Protein 1Y56 (pdb70)

Sequence (858 aa):
MRPLDLTEKRGKKVTIYFEGKELEAYEGEKLPVALLANEIYWLTTSNEGRKRGAFTFGPVPMTVNGVKGLEARRIKVKDGMKIERQGYYDFHEEEIERVVVDVAIIGGGPAGIGAALELQQYLTVALIEERGWLGGDMWLKGIKQEGFNKDSRKVVEELVGKLNENTKIYLETSALGVFDKGEYFLVPVVRGDKLIEILAKRVVLATGAIDSTMLFENNDMPGVFRRDFALEVMNVWEVAPGRKVAVTGSKADEVIQELERWGIDYVHIPNVKRVEGNEKVERVIDMNNHEYKVDALIFADGRRPDINPITQAGGKLRFRRGYYSPVLDEYHRIKDGIYVAGSAVSIKPHYANYLEGKLVGAYILKEFGYDAQPCIYEEKLREYEPESLSIPRIPLDKFNLEDVQICGCDVSLKKVDEVIRKGITDLQIIKRLTHLAMGFCQGRYCLFNGAVVVSQRTGKKLSEIDLPVARSPIKNVKMGILARLPEKSEIVVIGGGIVGVTIAHELAKRGEEVTVIEKRFIGSGSTFRCGTGIRQQFNDEANVRVMKRSVELWKKYSEEYGFSFKQTGYLFLLYDDEEVKTFKRNIEIQNKFGVPTKLITPEEAKEIVPLLDISEVIAASWNPTDGKADPFEATTAFAVKAKEYGAKLLEYTEVKGFLIENNEIKGVKTNKGIIKTGIVVNATNAWANLINAMAGIKTKIPIEPYKHQAVITQPIKRGTINPMVISFKYGHAYLTQTFHGGIIGGIGYEIGPTYDLTPTYEFLREVSYYFTKIIPALKNLLILRTWAGYYAKTPDSNPAIGRIEELNDYYIAAGFSGHGFMMAPAVGEMVAELITKGKTKLPVEWYDPYRFERGELR

Foldseek 3Di:
DQPFFLDPDPADKAWEAEPRHIFIDHFPDFQLLSCVSNVHWFQEAFQVGATFGDFDAAFRWWCWAVATGDTRRLHTDDHHIYIYYDYPPDHGDDDEAEAEFAEEEEAQALLLLLLQLLQLVPTAYEREELAQDRHHLLLLAQDQFPQPRGGSNVVSCVSVVRGDPSYHYHYNKAWFAWADPPQWIWTWIAHPLAIYIYTHRFYEYLPAWAFAQDWAFQCRATQEHEQSSQSCSCRVPNGHSFQEEEEEADVRVSVVVSCVVSVRHYHYAHAWHDFDDDRFTQWTAGLVGDIDGGGHYYYGHDTAAQCANLVQNPADWFDDQAYIATDADPQQDRDPRYHYFACNHAAWGSSLSSLRSSLNSQVVCVVVVHDGDSVVSVVVNVVIDGHHGDQDDDPPVSHPFCRTAQHHHRHTSVQLLVVVVVPDLQVVVSCVSGVALVHQQNNSHHQVVSLSSSCNVPVDDSRPRDGDHHDGGNHDDDDVSPDD/DAAAAAEEEEAQALQSLLLLLLLLLVVGEYEYFHQAARHPAALVVADFDDDLQDQDQQSNLLRVVLLVLCVVLCVVLVFDKDQAKEKEFAQDPVVVVSSVNSCVSSVVNPQNKDWAALVVVCVQQVLWDSVRGGIMIIGRSITTGRSVSVSVSSNVSSVVSPYHYHHNKAFDAFDQDPLFTQWTQIPVGIHGYRAYEYDPAQCSVVHCVRSVPPADQQWFWKKWKKWKWDADPPSNFGHFYFYPPLQRWTWGADPRRIIMIFGPDIHPRDPDKDDDPVRVVSNQVSVCNGRVVCVVIGTDDMIIHIQGADPQQPAQFADDDSRRNYTYTYRNRRRCSNSNNSSSQQNSCCSPVVGHPRPNCLNHSNCVVVVHHD

CATH classification: 3.10.20.440 (+2 more: 3.50.50.60, 1.10.10.1100)

Radius of gyration: 29.18 Å; Cα contacts (8 Å, |Δi|>4): 2138; chains: 2; bounding box: 83×70×74 Å

Secondary structure (DSSP, 8-state):
--TTBSS---SPEEEEEETTEEEEEETT-BHHHHHHHTT----EE-TTS-EE-SSSSS--EEBSSS-TTEEGGGPBP-TT-EEB---TT-------EEEEES--EE--SHHHHHHHHHHTTT--EEEE-TTSSSS-SGGGT-SEETTTTEEHHHHHHHHHHT--TTEEEETTEEE---EE-SSSEEEEEEETTEEEEEEES-EEE---EEEPPP--TTTTSTTEEEHHHHHIIIIIS-B-S-SEEEEESTTHHHHHHHHHHHT-EEEE-SSEEEEE-SSS--EEEETT--EEE-SEEEE---EEE--HHHHHTT--EEEETTEEEE---TTSEEETTEEE-STTT----HHHHHHHHHHHHHHHHHHTT----HHHHHHHHTTSPPPP-PPP---TTTS-GGGSB-SSSS-BHHHHHHHHHTT---HHHHHHHS-TT-STTTTTTTHHHHHHHHHHHH---GGGS------S-SS-EEGGGG--/--SB-SEEEE--SHHHHHHHHHHHHTT--EEEE-SSSTT-SHHHH---------SSHHHHHHHHHHHHHHHHHHHHHT--EE---EEEEE-SHHHHHHHHHHHHHHHHTT---EEE-HHHHHHSSTT---TT--EEEEETT--EE-HHHHHHHHHHHHHHTT-EEE-S--EEEEEESSSBEEEEEEBTEEEE-SEEEE--GGGHHHHHHHHT--S----EEEEEEEEEE---STTSS-SEEEESTTTTEEEE--SSS--EEE-S--BSS-------HHHHHHHHHHHHHH-GGGGGSEEEEEEEEEEEE-TTS--EEEEESSSBTEEEEE--TT-HHHHHHHHHHHHHHHHHHSS-SS-GGGG-GGGTTTT---

Solvent-accessible surface area: 32951 Å² total; per-residue (Å²): 126,7,74,4,13,46,49,94,38,214,43,135,131,6,51,0,62,10,86,64,140,122,10,54,0,19,98,35,10,45,0,6,8,0,0,0,0,26,78,28,11,41,2,0,34,5,67,95,55,46,65,4,9,1,11,7,9,8,13,0,13,0,13,8,84,53,48,90,31,45,20,0,58,132,42,90,0,112,91,36,22,114,1,73,60,22,34,13,19,36,20,51,93,148,197,54,77,173,15,118,8,37,0,0,0,14,12,0,12,11,7,0,0,0,0,0,21,5,0,10,99,112,8,40,0,0,0,2,16,79,86,27,36,14,1,4,10,1,43,0,23,7,46,125,23,97,26,31,116,80,55,0,59,123,3,6,108,79,9,48,62,112,28,56,152,43,9,81,67,15,68,75,1,24,7,0,0,11,17,66,75,72,140,79,10,7,0,0,0,16,83,71,107,86,5,0,8,0,25,1,104,54,0,0,0,6,34,19,9,30,3,16,15,41,20,1,9,16,4,0,18,1,2,2,0,10,6,22,36,0,0,32,1,0,7,35,46,56,0,5,0,0,163,69,0,0,0,0,11,86,66,4,94,51,0,19,91,2,0,109,119,63,65,13,93,58,41,90,2,101,58,11,34,58,0,50,22,112,81,49,0,69,72,0,15,8,34,103,98,105,108,61,164,8,38,0,0,0,4,1,29,3,52,24,7,11,25,9,5,0,13,26,5,47,8,151,47,94,38,132,76,7,3,19,3,1,67,43,62,144,96,24,48,18,80,107,3,0,4,0,0,0,12,0,18,15,19,17,29,16,48,0,7,22,6,4,0,38,0,0,0,0,22,0,1,115,82,70,69,80,132,10,84,9,80,73,29,55,122,105,18,203,146,41,131,40,63,73,22,103,70,43,188,10,46,6,141,115,16,66,31,86,25,0,4,0,3,14,10,49,5,13,0,73,103,0,4,59,25,11,151,174,57,45,61,43,4,58,19,0,17,61,83,11,41,0,4,51,7,37,40,19,4,33,32,7,14,26,12,0,0,2,0,1,18,66,104,62,66,101,140,13,72,104,12,122,27,16,54,9,43,0,2,12,59,39,4,50,0,19,33,0,32,162,110,22,117,134,2,86,1,0,0,6,8,0,16,7,16,1,0,1,0,0,1,6,0,4,67,83,67,65,87,2,2,0,2,19,79,99,4,19,0,10,19,30,12,20,81,35,21,13,10,0,45,7,7,14,96,34,73,6,8,0,74,0,1,74,72,0,7,71,4,0,105,90,7,10,141,94,34,62,3,45,18,112,69,29,0,13,0,12,3,1,21,64,112,138,30,21,121,68,16,118,105,16,13,78,26,2,62,141,63,34,0,80,6,112,62,13,47,21,114,81,0,85,138,47,6,84,34,1,55,40,95,82,8,78,9,0,0,25,0,60,50,0,0,9,0,41,2,8,71,0,0,57,16,1,7,72,52,0,120,126,90,43,4,94,23,25,70,112,5,74,6,108,15,27,75,60,127,127,91,77,3,89,0,0,86,2,71,113,35,66,0,77,10,30,31,0,0,0,9,16,36,1,64,0,58,78,10,8,75,62,6,50,24,188,18,153,7,46,1,70,8,39,7,18,7,8,0,35,1,22,5,1,104,148,44,20,0,58,0,6,0,18,0,88,102,20,23,104,0,53,0,0,4,30,91,55,4,2,1,16,0,0,6,24,63,67,51,43,87,32,90,67,40,67,16,23,12,64,1,0,37,43,0,0,45,36,0,6,90,4,0,50,3,2,101,38,3,11,0,7,41,0,44,2,11,30,66,1,60,4,79,16,53,14,0,0,2,8,51,0,106,94,8,53,42,0,21,1,0,0,0,4,10,41,23,9,11,9,2,0,2,0,0,0,15,0,2,0,18,27,30,49,140,54,149,22,179,14,18,16,117,76,0,30,4,36,0,24,95,122,59,85,100,92

B-factor: mean 35.55, std 8.05, range [5.34, 80.95]

Nearest PDB structures (foldseek):
  1y56-assembly1_A  TM=1.002E+00  e=0.000E+00  Pyrococcus horikoshii OT3
  1vrq-assembly1_A  TM=8.286E-01  e=9.933E-34  Corynebacterium sp. U-96
  2gah-assembly1_A  TM=8.320E-01  e=1.598E-33  Stenotrophomonas maltophilia
  4ntd-assembly1_A-2  TM=5.814E-01  e=8.110E-14  Streptomyces clavuligerus
  6du7-assembly4_H  TM=6.671E-01  e=5.771E-13  Streptococcus pneumoniae

Organism: Pyrococcus horikoshii (strain ATCC 700860 / DSM 12428 / JCM 9974 / NBRC 100139 / OT-3) (NCBI:txid70601)

Structure (mmCIF, N/CA/C/O backbone):
data_1Y56
#
_entry.id   1Y56
#
_cell.length_a   172.219
_cell.length_b   172.219
_cell.length_c   175.398
_cell.angle_alpha   90.00
_cell.angle_beta   90.00
_cell.angle_gamma   120.00
#
_symmetry.space_group_name_H-M   'P 64 2 2'
#
loop_
_entity.id
_entity.type
_entity.pdbx_description
1 polymer 'hypothetical protein PH1363'
2 polymer 'sarcosine oxidase'
3 non-polymer 'FE (III) ION'
4 non-polymer 'SULFATE ION'
5 non-polymer 'FLAVIN MONONUCLEOTIDE'
6 non-polymer "ADENOSINE-5'-TRIPHOSPHATE"
7 non-polymer '3-CYCLOHEXYL-1-PROPYLSULFONIC ACID'
8 non-polymer 'CHLORIDE ION'
9 non-polymer 'FLAVIN-ADENINE DINUCLEOTIDE'
10 water water
#
loop_
_atom_site.group_PDB
_atom_site.id
_atom_site.type_symbol
_atom_site.label_atom_id
_atom_site.label_alt_id
_atom_site.label_comp_id
_atom_site.label_asym_id
_atom_site.label_entity_id
_atom_site.label_seq_id
_atom_site.pdbx_PDB_ins_code
_atom_site.Cartn_x
_atom_site.Cartn_y
_atom_site.Cartn_z
_atom_site.occupancy
_atom_site.B_iso_or_equiv
_atom_site.auth_seq_id
_atom_site.auth_comp_id
_atom_site.auth_asym_id
_atom_site.auth_atom_id
_atom_site.pdbx_PDB_model_num
ATOM 1 N N . MET A 1 3 ? 70.395 77.890 40.417 1.00 31.40 1 MET A N 1
ATOM 2 C CA . MET A 1 3 ? 71.407 76.981 41.038 1.00 31.51 1 MET A CA 1
ATOM 3 C C . MET A 1 3 ? 71.436 75.578 40.412 1.00 31.22 1 MET A C 1
ATOM 4 O O . MET A 1 3 ? 70.409 74.895 40.344 1.00 31.12 1 MET A O 1
ATOM 9 N N . ARG A 1 4 ? 72.613 75.155 39.951 1.00 30.85 2 ARG A N 1
ATOM 10 C CA . ARG A 1 4 ? 72.783 73.789 39.467 1.00 30.49 2 ARG A CA 1
ATOM 11 C C . ARG A 1 4 ? 73.004 72.918 40.690 1.00 30.47 2 ARG A C 1
ATOM 12 O O . ARG A 1 4 ? 73.340 73.430 41.753 1.00 30.30 2 ARG A O 1
ATOM 20 N N . PRO A 1 5 ? 72.819 71.602 40.551 1.00 30.57 3 PRO A N 1
ATOM 21 C CA . PRO A 1 5 ? 72.831 70.711 41.708 1.00 30.96 3 PRO A CA 1
ATOM 22 C C . PRO A 1 5 ? 74.114 70.770 42.555 1.00 31.29 3 PRO A C 1
ATOM 23 O O . PRO A 1 5 ? 74.061 70.599 43.773 1.00 31.39 3 PRO A O 1
ATOM 27 N N . LEU A 1 6 ? 75.252 71.019 41.924 1.00 31.70 4 LEU A N 1
ATOM 28 C CA . LEU A 1 6 ? 76.504 71.047 42.653 1.00 31.95 4 LEU A CA 1
ATOM 29 C C . LEU A 1 6 ? 77.066 72.441 42.847 1.00 32.57 4 LEU A C 1
ATOM 30 O O . LEU A 1 6 ? 78.246 72.595 43.136 1.00 32.85 4 LEU A O 1
ATOM 35 N N . ASP A 1 7 ? 76.220 73.454 42.716 1.00 33.45 5 ASP A N 1
ATOM 36 C CA . ASP A 1 7 ? 76.617 74.825 43.016 1.00 34.68 5 ASP A CA 1
ATOM 37 C C . ASP A 1 7 ? 76.729 74.994 44.516 1.00 35.49 5 ASP A C 1
ATOM 38 O O . ASP A 1 7 ? 75.854 74.566 45.246 1.00 36.10 5 ASP A O 1
ATOM 43 N N . LEU A 1 8 ? 77.797 75.618 44.984 1.00 36.56 6 LEU A N 1
ATOM 44 C CA . LEU A 1 8 ? 77.892 75.965 46.392 1.00 37.57 6 LEU A CA 1
ATOM 45 C C . LEU A 1 8 ? 77.342 77.347 46.671 1.00 38.28 6 LEU A C 1
ATOM 46 O O . LEU A 1 8 ? 76.978 77.649 47.802 1.00 38.40 6 LEU A O 1
ATOM 51 N N . THR A 1 9 ? 77.294 78.179 45.633 1.00 39.34 7 THR A N 1
ATOM 52 C CA . THR A 1 9 ? 76.739 79.522 45.708 1.00 40.33 7 THR A CA 1
ATOM 53 C C . THR A 1 9 ? 75.788 79.683 44.550 1.00 41.11 7 THR A C 1
ATOM 54 O O . THR A 1 9 ? 75.839 78.913 43.602 1.00 41.58 7 THR A O 1
ATOM 58 N N . GLU A 1 10 ? 74.916 80.680 44.609 1.00 42.26 8 GLU A N 1
ATOM 59 C CA . GLU A 1 10 ? 74.229 81.113 43.401 1.00 43.32 8 GLU A CA 1
ATOM 60 C C . GLU A 1 10 ? 75.150 82.029 42.617 1.00 43.91 8 GLU A C 1
ATOM 61 O O . GLU A 1 10 ? 75.582 83.071 43.127 1.00 44.23 8 GLU A O 1
ATOM 67 N N . LYS A 1 11 ? 75.445 81.646 41.381 1.00 44.51 9 LYS A N 1
ATOM 68 C CA . LYS A 1 11 ? 76.352 82.424 40.558 1.00 45.15 9 LYS A CA 1
ATOM 69 C C . LYS A 1 11 ? 75.639 83.644 39.972 1.00 45.83 9 LYS A C 1
ATOM 70 O O . LYS A 1 11 ? 74.512 83.540 39.456 1.00 45.77 9 LYS A O 1
ATOM 76 N N . ARG A 1 12 ? 76.296 84.797 40.090 1.00 46.46 10 ARG A N 1
ATOM 77 C CA . ARG A 1 12 ? 75.749 86.057 39.592 1.00 47.34 10 ARG A CA 1
ATOM 78 C C . ARG A 1 12 ? 76.465 86.583 38.351 1.00 47.27 10 ARG A C 1
ATOM 79 O O . ARG A 1 12 ? 76.229 87.717 37.933 1.00 47.41 10 ARG A O 1
ATOM 87 N N . GLY A 1 13 ? 77.332 85.761 37.763 1.00 47.31 11 GLY A N 1
ATOM 88 C CA . GLY A 1 13 ? 77.932 86.083 36.469 1.00 47.08 11 GLY A CA 1
ATOM 89 C C . GLY A 1 13 ? 76.878 86.004 35.381 1.00 47.01 11 GLY A C 1
ATOM 90 O O . GLY A 1 13 ? 75.771 85.517 35.623 1.00 47.07 11 GLY A O 1
ATOM 91 N N . LYS A 1 14 ? 77.212 86.492 34.188 1.00 46.97 12 LYS A N 1
ATOM 92 C CA . LYS A 1 14 ? 76.321 86.394 33.033 1.00 46.98 12 LYS A CA 1
ATOM 93 C C . LYS A 1 14 ? 76.007 84.929 32.726 1.00 46.66 12 LYS A C 1
ATOM 94 O O . LYS A 1 14 ? 76.901 84.124 32.454 1.00 46.42 12 LYS A O 1
ATOM 100 N N . LYS A 1 15 ? 74.726 84.588 32.807 1.00 46.50 13 LYS A N 1
ATOM 101 C CA . LYS A 1 15 ? 74.273 83.238 32.517 1.00 46.37 13 LYS A CA 1
ATOM 102 C C . LYS A 1 15 ? 74.488 82.945 31.040 1.00 45.78 13 LYS A C 1
ATOM 103 O O . LYS A 1 15 ? 74.358 83.823 30.198 1.00 46.20 13 LYS A O 1
ATOM 109 N N . VAL A 1 16 ? 74.825 81.703 30.734 1.00 45.09 14 VAL A N 1
ATOM 110 C CA . VAL A 1 16 ? 75.101 81.288 29.372 1.00 44.13 14 VAL A CA 1
ATOM 111 C C . VAL A 1 16 ? 74.576 79.867 29.201 1.00 43.51 14 VAL A C 1
ATOM 112 O O . VAL A 1 16 ? 74.267 79.200 30.192 1.00 43.57 14 VAL A O 1
ATOM 116 N N . THR A 1 17 ? 74.433 79.414 27.960 1.00 42.61 15 THR A N 1
ATOM 117 C CA . THR A 1 17 ? 73.926 78.060 27.719 1.00 41.75 15 THR A CA 1
ATOM 118 C C . THR A 1 17 ? 74.790 77.239 26.757 1.00 41.18 15 THR A C 1
ATOM 119 O O . THR A 1 17 ? 75.167 77.707 25.685 1.00 41.03 15 THR A O 1
ATOM 123 N N . ILE A 1 18 ? 75.103 76.016 27.174 1.00 40.56 16 ILE A N 1
ATOM 124 C CA . ILE A 1 18 ? 75.955 75.112 26.409 1.00 40.22 16 ILE A CA 1
ATOM 125 C C . ILE A 1 18 ? 75.309 73.749 26.256 1.00 40.25 16 ILE A C 1
ATOM 126 O O . ILE A 1 18 ? 74.317 73.437 26.914 1.00 40.11 16 ILE A O 1
ATOM 131 N N . TYR A 1 19 ? 75.889 72.926 25.396 1.00 40.55 17 TYR A N 1
ATOM 132 C CA . TYR A 1 19 ? 75.308 71.626 25.097 1.00 41.16 17 TYR A CA 1
ATOM 133 C C . TYR A 1 19 ? 76.343 70.528 25.259 1.00 41.20 17 TYR A C 1
ATOM 134 O O . TYR A 1 19 ? 77.416 70.595 24.664 1.00 41.63 17 TYR A O 1
ATOM 143 N N . PHE A 1 20 ? 76.025 69.528 26.076 1.00 40.92 18 PHE A N 1
ATOM 144 C CA . PHE A 1 20 ? 76.895 68.376 26.241 1.00 40.45 18 PHE A CA 1
ATOM 145 C C . PHE A 1 20 ? 76.215 67.127 25.704 1.00 40.43 18 PHE A C 1
ATOM 146 O O . PHE A 1 20 ? 75.148 66.743 26.173 1.00 40.26 18 PHE A O 1
ATOM 154 N N . GLU A 1 21 ? 76.845 66.491 24.725 1.00 40.61 19 GLU A N 1
ATOM 155 C CA . GLU A 1 21 ? 76.249 65.338 24.052 1.00 41.02 19 GLU A CA 1
ATOM 156 C C . GLU A 1 21 ? 74.799 65.616 23.644 1.00 41.00 19 GLU A C 1
ATOM 157 O O . GLU A 1 21 ? 73.925 64.763 23.796 1.00 40.94 19 GLU A O 1
ATOM 163 N N . GLY A 1 22 ? 74.544 66.824 23.147 1.00 40.91 20 GLY A N 1
ATOM 164 C CA . GLY A 1 22 ? 73.195 67.208 22.773 1.00 40.86 20 GLY A CA 1
ATOM 165 C C . GLY A 1 22 ? 72.384 67.857 23.879 1.00 41.09 20 GLY A C 1
ATOM 166 O O . GLY A 1 22 ? 71.571 68.732 23.600 1.00 41.13 20 GLY A O 1
ATOM 167 N N . LYS A 1 23 ? 72.597 67.439 25.130 1.00 41.31 21 LYS A N 1
ATOM 168 C CA . LYS A 1 23 ? 71.849 67.985 26.284 1.00 41.36 21 LYS A CA 1
ATOM 169 C C . LYS A 1 23 ? 72.136 69.464 26.575 1.00 41.28 21 LYS A C 1
ATOM 170 O O . LYS A 1 23 ? 73.287 69.925 26.552 1.00 40.99 21 LYS A O 1
ATOM 176 N N . GLU A 1 24 ? 71.065 70.198 26.854 1.00 41.24 22 GLU A N 1
ATOM 177 C CA . GLU A 1 24 ? 71.160 71.616 27.146 1.00 41.29 22 GLU A CA 1
ATOM 178 C C . GLU A 1 24 ? 71.484 71.858 28.623 1.00 40.78 22 GLU A C 1
ATOM 179 O O . GLU A 1 24 ? 70.768 71.397 29.520 1.00 40.49 22 GLU A O 1
ATOM 185 N N . LEU A 1 25 ? 72.576 72.574 28.861 1.00 40.21 23 LEU A N 1
ATOM 186 C CA . LEU A 1 25 ? 73.049 72.826 30.214 1.00 39.80 23 LEU A CA 1
ATOM 187 C C . LEU A 1 25 ? 73.215 74.313 30.426 1.00 39.98 23 LEU A C 1
ATOM 188 O O . LEU A 1 25 ? 73.404 75.061 29.466 1.00 40.13 23 LEU A O 1
ATOM 193 N N . GLU A 1 26 ? 73.136 74.748 31.678 1.00 40.11 24 GLU A N 1
ATOM 194 C CA . GLU A 1 26 ? 73.394 76.140 31.985 1.00 40.49 24 GLU A CA 1
ATOM 195 C C . GLU A 1 26 ? 74.765 76.264 32.619 1.00 40.20 24 GLU A C 1
ATOM 196 O O . GLU A 1 26 ? 75.153 75.438 33.441 1.00 40.10 24 GLU A O 1
ATOM 202 N N . ALA A 1 27 ? 75.501 77.278 32.179 1.00 40.26 25 ALA A N 1
ATOM 203 C CA . ALA A 1 27 ? 76.819 77.617 32.707 1.00 40.38 25 ALA A CA 1
ATOM 204 C C . ALA A 1 27 ? 76.941 79.138 32.825 1.00 40.61 25 ALA A C 1
ATOM 205 O O . ALA A 1 27 ? 76.067 79.886 32.379 1.00 40.51 25 ALA A O 1
ATOM 207 N N . TYR A 1 28 ? 78.024 79.596 33.433 1.00 40.85 26 TYR A N 1
ATOM 208 C CA . TYR A 1 28 ? 78.235 81.018 33.573 1.00 41.14 26 TYR A CA 1
ATOM 209 C C . TYR A 1 28 ? 79.492 81.444 32.850 1.00 41.41 26 TYR A C 1
ATOM 210 O O . TYR A 1 28 ? 80.416 80.659 32.678 1.00 41.24 26 TYR A O 1
ATOM 219 N N . GLU A 1 29 ? 79.506 82.690 32.402 1.00 42.02 27 GLU A N 1
ATOM 220 C CA . GLU A 1 29 ? 80.614 83.199 31.609 1.00 42.76 27 GLU A CA 1
ATOM 221 C C . GLU A 1 29 ? 81.915 83.284 32.410 1.00 42.37 27 GLU A C 1
ATOM 222 O O . GLU A 1 29 ? 81.957 83.848 33.503 1.00 42.24 27 GLU A O 1
ATOM 228 N N . GLY A 1 30 ? 82.972 82.714 31.847 1.00 42.09 28 GLY A N 1
ATOM 229 C CA . GLY A 1 30 ? 84.266 82.707 32.500 1.00 41.83 28 GLY A CA 1
ATOM 230 C C . GLY A 1 30 ? 84.594 81.351 33.085 1.00 41.61 28 GLY A C 1
ATOM 231 O O . GLY A 1 30 ? 85.758 81.061 33.357 1.00 41.72 28 GLY A O 1
ATOM 232 N N . GLU A 1 31 ? 83.564 80.531 33.286 1.00 41.19 29 GLU A N 1
ATOM 233 C CA . GLU A 1 31 ? 83.732 79.177 33.795 1.00 40.76 29 GLU A CA 1
ATOM 234 C C . GLU A 1 31 ? 84.477 78.319 32.800 1.00 40.17 29 GLU A C 1
ATOM 235 O O . GLU A 1 31 ? 84.318 78.471 31.598 1.00 40.23 29 GLU A O 1
ATOM 241 N N . LYS A 1 32 ? 85.291 77.410 33.310 1.00 39.67 30 LYS A N 1
ATOM 242 C CA . LYS A 1 32 ? 85.999 76.491 32.452 1.00 39.23 30 LYS A CA 1
ATOM 243 C C . LYS A 1 32 ? 85.203 75.218 32.304 1.00 38.38 30 LYS A C 1
ATOM 244 O O . LYS A 1 32 ? 84.590 74.731 33.252 1.00 38.46 30 LYS A O 1
ATOM 250 N N . LEU A 1 33 ? 85.216 74.708 31.083 1.00 37.40 31 LEU A N 1
ATOM 251 C CA . LEU A 1 33 ? 84.435 73.558 30.651 1.00 36.39 31 LEU A CA 1
ATOM 252 C C . LEU A 1 33 ? 84.182 72.450 31.702 1.00 35.65 31 LEU A C 1
ATOM 253 O O . LEU A 1 33 ? 83.021 72.146 32.012 1.00 35.29 31 LEU A O 1
ATOM 258 N N . PRO A 1 34 ? 85.254 71.869 32.282 1.00 34.88 32 PRO A N 1
ATOM 259 C CA . PRO A 1 34 ? 85.024 70.742 33.182 1.00 34.02 32 PRO A CA 1
ATOM 260 C C . PRO A 1 34 ? 84.258 71.136 34.436 1.00 33.29 32 PRO A C 1
ATOM 261 O O . PRO A 1 34 ? 83.608 70.286 35.035 1.00 33.16 32 PRO A O 1
ATOM 265 N N . VAL A 1 35 ? 84.351 72.410 34.821 1.00 32.46 33 VAL A N 1
ATOM 266 C CA . VAL A 1 35 ? 83.733 72.913 36.042 1.00 31.83 33 VAL A CA 1
ATOM 267 C C . VAL A 1 35 ? 82.242 73.132 35.808 1.00 31.60 33 VAL A C 1
ATOM 268 O O . VAL A 1 35 ? 81.407 72.733 36.628 1.00 31.68 33 VAL A O 1
ATOM 272 N N . ALA A 1 36 ? 81.908 73.746 34.676 1.00 31.06 34 ALA A N 1
ATOM 273 C CA . ALA A 1 36 ? 80.521 73.858 34.250 1.00 30.13 34 ALA A CA 1
ATOM 274 C C . ALA A 1 36 ? 79.860 72.473 34.181 1.00 29.64 34 ALA A C 1
ATOM 275 O O . ALA A 1 36 ? 78.743 72.285 34.646 1.00 29.60 34 ALA A O 1
ATOM 277 N N . LEU A 1 37 ? 80.560 71.494 33.628 1.00 29.16 35 LEU A N 1
ATOM 278 C CA . LEU A 1 37 ? 80.008 70.153 33.551 1.00 28.78 35 LEU A CA 1
ATOM 279 C C . LEU A 1 37 ? 79.879 69.483 34.910 1.00 28.83 35 LEU A C 1
ATOM 280 O O . LEU A 1 37 ? 78.964 68.680 35.114 1.00 28.99 35 LEU A O 1
ATOM 285 N N . LEU A 1 38 ? 80.778 69.810 35.839 1.00 28.61 36 LEU A N 1
ATOM 286 C CA . LEU A 1 38 ? 80.715 69.227 37.181 1.00 28.62 36 LEU A CA 1
ATOM 287 C C . LEU A 1 38 ? 79.490 69.746 37.909 1.00 28.98 36 LEU A C 1
ATOM 288 O O . LEU A 1 38 ? 78.733 68.975 38.506 1.00 28.68 36 LEU A O 1
ATOM 293 N N . ALA A 1 39 ? 79.315 71.062 37.846 1.00 29.52 37 ALA A N 1
ATOM 294 C CA . ALA A 1 39 ? 78.188 71.741 38.472 1.00 30.15 37 ALA A CA 1
ATOM 295 C C . ALA A 1 39 ? 76.880 71.081 38.062 1.00 30.50 37 ALA A C 1
ATOM 296 O O . ALA A 1 39 ? 75.941 70.971 38.864 1.00 30.42 37 ALA A O 1
ATOM 298 N N . ASN A 1 40 ? 76.846 70.634 36.806 1.00 30.77 38 ASN A N 1
ATOM 299 C CA . ASN A 1 40 ? 75.692 69.957 36.253 1.00 31.10 38 ASN A CA 1
ATOM 300 C C . ASN A 1 40 ? 75.765 68.442 36.422 1.00 31.36 38 ASN A C 1
ATOM 301 O O . ASN A 1 40 ? 75.120 67.685 35.688 1.00 31.58 38 ASN A O 1
ATOM 306 N N . GLU A 1 41 ? 76.545 68.022 37.416 1.00 31.50 39 GLU A N 1
ATOM 307 C CA . GLU A 1 41 ? 76.693 66.616 37.793 1.00 31.76 39 GLU A CA 1
ATOM 308 C C . GLU A 1 41 ? 77.269 65.696 36.721 1.00 31.29 39 GLU A C 1
ATOM 309 O O . GLU A 1 41 ? 76.995 64.496 36.723 1.00 31.33 39 GLU A O 1
ATOM 315 N N . ILE A 1 42 ? 78.089 66.249 35.834 1.00 30.66 40 ILE A N 1
ATOM 316 C CA . ILE A 1 42 ? 78.690 65.464 34.766 1.00 30.17 40 ILE A CA 1
ATOM 317 C C . ILE A 1 42 ? 80.187 65.289 35.046 1.00 30.24 40 ILE A C 1
ATOM 318 O O . ILE A 1 42 ? 80.921 66.277 35.154 1.00 30.35 40 ILE A O 1
ATOM 323 N N . TYR A 1 43 ? 80.626 64.034 35.181 1.00 29.70 41 TYR A N 1
ATOM 324 C CA . TYR A 1 43 ? 81.992 63.740 35.595 1.00 29.32 41 TYR A CA 1
ATOM 325 C C . TYR A 1 43 ? 82.819 63.122 34.481 1.00 29.63 41 TYR A C 1
ATOM 326 O O . TYR A 1 43 ? 83.952 63.539 34.254 1.00 29.63 41 TYR A O 1
ATOM 335 N N . TRP A 1 44 ? 82.260 62.127 33.795 1.00 30.06 42 TRP A N 1
ATOM 336 C CA . TRP A 1 44 ? 82.983 61.390 32.750 1.00 30.80 42 TRP A CA 1
ATOM 337 C C . TRP A 1 44 ? 83.105 62.200 31.465 1.00 31.26 42 TRP A C 1
ATOM 338 O O . TRP A 1 44 ? 82.123 62.424 30.760 1.00 31.41 42 TRP A O 1
ATOM 349 N N . LEU A 1 45 ? 84.330 62.615 31.159 1.00 31.89 43 LEU A N 1
ATOM 350 C CA . LEU A 1 45 ? 84.576 63.551 30.073 1.00 32.21 43 LEU A CA 1
ATOM 351 C C . LEU A 1 45 ? 85.303 62.937 28.884 1.00 33.01 43 LEU A C 1
ATOM 352 O O . LEU A 1 45 ? 85.216 63.461 27.768 1.00 33.32 43 LEU A O 1
ATOM 357 N N . THR A 1 46 ? 86.025 61.844 29.112 1.00 33.90 44 THR A N 1
ATOM 358 C CA . THR A 1 46 ? 86.753 61.187 28.025 1.00 35.09 44 THR A CA 1
ATOM 359 C C . THR A 1 46 ? 87.055 59.735 28.327 1.00 35.97 44 THR A C 1
ATOM 360 O O . THR A 1 46 ? 86.861 59.274 29.454 1.00 36.18 44 THR A O 1
ATOM 364 N N . THR A 1 47 ? 87.531 59.030 27.305 1.00 36.88 45 THR A N 1
ATOM 365 C CA . THR A 1 47 ? 88.017 57.676 27.457 1.00 38.02 45 THR A CA 1
ATOM 366 C C . THR A 1 47 ? 89.433 57.561 26.901 1.00 38.74 45 THR A C 1
ATOM 367 O O . THR A 1 47 ? 89.762 58.166 25.869 1.00 39.02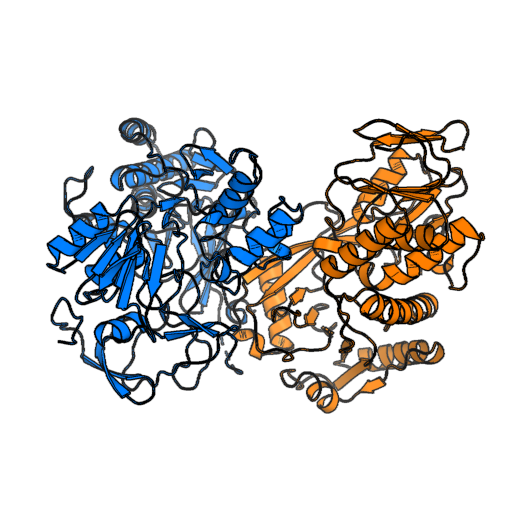 45 THR A O 1
ATOM 371 N N . SER A 1 48 ? 90.273 56.804 27.614 1.00 39.42 46 SER A N 1
ATOM 372 C CA . SER A 1 48 ? 91.650 56.560 27.196 1.00 39.62 46 SER A CA 1
ATOM 373 C C . SER A 1 48 ? 91.641 55.570 26.035 1.00 40.15 46 SER A C 1
ATOM 374 O O . SER A 1 48 ? 90.628 54.891 25.789 1.00 40.25 46 SER A O 1
ATOM 377 N N . ASN A 1 49 ? 92.768 55.492 25.330 1.00 40.54 47 ASN A N 1
ATOM 378 C CA . ASN A 1 49 ? 92.887 54.643 24.146 1.00 40.89 47 ASN A CA 1
ATOM 379 C C . ASN A 1 49 ? 92.605 53.151 24.374 1.00 40.73 47 ASN A C 1
ATOM 380 O O . ASN A 1 49 ? 92.230 52.444 23.443 1.00 40.57 47 ASN A O 1
ATOM 385 N N . GLU A 1 50 ? 92.797 52.683 25.607 1.00 40.76 48 GLU A N 1
ATOM 386 C CA . GLU A 1 50 ? 92.488 51.300 25.982 1.00 40.84 48 GLU A CA 1
ATOM 387 C C . GLU A 1 50 ? 91.131 51.172 26.736 1.00 39.87 48 GLU A C 1
ATOM 388 O O . GLU A 1 50 ? 90.842 50.156 27.372 1.00 39.93 48 GLU A O 1
ATOM 394 N N . GLY A 1 51 ? 90.297 52.207 26.646 1.00 38.84 49 GLY A N 1
ATOM 395 C CA . GLY A 1 51 ? 88.925 52.139 27.157 1.00 37.58 49 GLY A CA 1
ATOM 396 C C . GLY A 1 51 ? 88.672 52.481 28.623 1.00 36.73 49 GLY A C 1
ATOM 397 O O . GLY A 1 51 ? 87.750 51.955 29.247 1.00 36.51 49 GLY A O 1
ATOM 398 N N . ARG A 1 52 ? 89.471 53.371 29.190 1.00 35.77 50 ARG A N 1
ATOM 399 C CA . ARG A 1 52 ? 89.262 53.735 30.581 1.00 34.43 50 ARG A CA 1
ATOM 400 C C . ARG A 1 52 ? 88.595 55.095 30.646 1.00 33.64 50 ARG A C 1
ATOM 401 O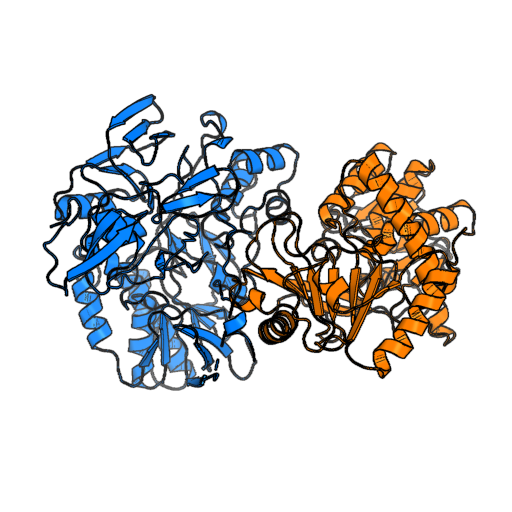 O . ARG A 1 52 ? 89.102 56.069 30.091 1.00 33.06 50 ARG A O 1
ATOM 409 N N . LYS A 1 53 ? 87.435 55.132 31.301 1.00 32.96 51 LYS A N 1
ATOM 410 C CA . LYS A 1 53 ? 86.681 56.366 31.549 1.00 32.32 51 LYS A CA 1
ATOM 411 C C . LYS A 1 53 ? 87.418 57.329 32.479 1.00 31.75 51 LYS A C 1
ATOM 412 O O . LYS A 1 53 ? 88.021 56.909 33.464 1.00 31.27 51 LYS A O 1
ATOM 418 N N . ARG A 1 54 ? 87.348 58.622 32.170 1.00 31.24 52 ARG A N 1
ATOM 419 C CA . ARG A 1 54 ? 88.120 59.608 32.913 1.00 31.47 52 ARG A CA 1
ATOM 420 C C . ARG A 1 54 ? 87.467 60.973 33.098 1.00 30.92 52 ARG A C 1
ATOM 421 O O . ARG A 1 54 ? 86.677 61.424 32.268 1.00 30.92 52 ARG A O 1
ATOM 429 N N . GLY A 1 55 ? 87.836 61.621 34.196 1.00 30.22 53 GLY A N 1
ATOM 430 C CA . GLY A 1 55 ? 87.363 62.949 34.518 1.00 29.66 53 GLY A CA 1
ATOM 431 C C . GLY A 1 55 ? 88.442 63.986 34.308 1.00 29.15 53 GLY A C 1
ATOM 432 O O . GLY A 1 55 ? 89.315 63.820 33.477 1.00 28.90 53 GLY A O 1
ATOM 433 N N . ALA A 1 56 ? 88.377 65.063 35.074 1.00 29.10 54 ALA A N 1
ATOM 434 C CA . ALA A 1 56 ? 89.242 66.205 34.847 1.00 29.37 54 ALA A CA 1
ATOM 435 C C . ALA A 1 56 ? 90.026 66.590 36.090 1.00 29.58 54 ALA A C 1
ATOM 436 O O . ALA A 1 56 ? 90.761 67.573 36.086 1.00 29.56 54 ALA A O 1
ATOM 438 N N . PHE A 1 57 ? 89.888 65.801 37.146 1.00 30.00 55 PHE A N 1
ATOM 439 C CA . PHE A 1 57 ? 90.306 66.256 38.450 1.00 30.49 55 PHE A CA 1
ATOM 440 C C . PHE A 1 57 ? 91.393 65.422 39.072 1.00 31.64 55 PHE A C 1
ATOM 441 O O . PHE A 1 57 ? 91.652 65.503 40.268 1.00 31.65 55 PHE A O 1
ATOM 449 N N . THR A 1 58 ? 92.041 64.636 38.223 1.00 33.37 56 THR A N 1
ATOM 450 C CA . THR A 1 58 ? 93.190 63.824 38.601 1.00 35.12 56 THR A CA 1
ATOM 451 C C . THR A 1 58 ? 94.211 63.886 37.448 1.00 36.09 56 THR A C 1
ATOM 452 O O . THR A 1 58 ? 94.075 64.732 36.568 1.00 36.29 56 THR A O 1
ATOM 456 N N . PHE A 1 59 ? 95.228 63.029 37.434 1.00 37.64 57 PHE A N 1
ATOM 457 C CA . PHE A 1 59 ? 96.210 63.073 36.339 1.00 39.31 57 PHE A CA 1
ATOM 458 C C . PHE A 1 59 ? 95.626 62.718 34.974 1.00 39.76 57 PHE A C 1
ATOM 459 O O . PHE A 1 59 ? 94.639 61.981 34.877 1.00 40.10 57 PHE A O 1
ATOM 467 N N . GLY A 1 60 ? 96.247 63.238 33.921 1.00 40.56 58 GLY A N 1
ATOM 468 C CA . GLY A 1 60 ? 95.879 62.857 32.558 1.00 41.27 58 GLY A CA 1
ATOM 469 C C . GLY A 1 60 ? 95.159 63.966 31.825 1.00 41.74 58 GLY A C 1
ATOM 470 O O . GLY A 1 60 ? 94.513 64.797 32.453 1.00 41.74 58 GLY A O 1
ATOM 471 N N . PRO A 1 61 ? 95.273 63.992 30.486 1.00 42.23 59 PRO A N 1
ATOM 472 C CA . PRO A 1 61 ? 94.642 65.044 29.683 1.00 42.53 59 PRO A CA 1
ATOM 473 C C . PRO A 1 61 ? 93.157 64.773 29.367 1.00 42.70 59 PRO A C 1
ATOM 474 O O . PRO A 1 61 ? 92.684 63.627 29.442 1.00 42.76 59 PRO A O 1
ATOM 478 N N . VAL A 1 62 ? 92.431 65.832 29.020 1.00 42.66 60 VAL A N 1
ATOM 479 C CA . VAL A 1 62 ? 91.004 65.722 28.731 1.00 42.56 60 VAL A CA 1
ATOM 480 C C . VAL A 1 62 ? 90.708 66.261 27.328 1.00 42.23 60 VAL A C 1
ATOM 481 O O . VAL A 1 62 ? 90.262 67.405 27.184 1.00 42.04 60 VAL A O 1
ATOM 485 N N . PRO A 1 63 ? 90.967 65.441 26.287 1.00 42.06 61 PRO A N 1
ATOM 486 C CA . PRO A 1 63 ? 90.712 65.907 24.929 1.00 41.98 61 PRO A CA 1
ATOM 487 C C . PRO A 1 63 ? 89.220 65.844 24.609 1.00 42.05 61 PRO A C 1
ATOM 488 O O . PRO A 1 63 ? 88.581 64.808 24.820 1.00 42.40 61 PRO A O 1
ATOM 492 N N . MET A 1 64 ? 88.656 66.948 24.131 1.00 41.90 62 MET A N 1
ATOM 493 C CA . MET A 1 64 ? 87.236 66.970 23.804 1.00 41.87 62 MET A CA 1
ATOM 494 C C . MET A 1 64 ? 86.918 67.726 22.515 1.00 41.65 62 MET A C 1
ATOM 495 O O . MET A 1 64 ? 87.636 68.659 22.136 1.00 41.58 62 MET A O 1
ATOM 500 N N . THR A 1 65 ? 85.845 67.296 21.845 1.00 41.28 63 THR A N 1
ATOM 501 C CA . THR A 1 65 ? 85.348 67.953 20.637 1.00 40.74 63 THR A CA 1
ATOM 502 C C . THR A 1 65 ? 84.457 69.113 21.058 1.00 40.59 63 THR A C 1
ATOM 503 O O . THR A 1 65 ? 83.426 68.922 21.703 1.00 40.20 63 THR A O 1
ATOM 507 N N . VAL A 1 66 ? 84.869 70.318 20.693 1.00 40.64 64 VAL A N 1
ATOM 508 C CA . VAL A 1 66 ? 84.285 71.495 21.306 1.00 41.01 64 VAL A CA 1
ATOM 509 C C . VAL A 1 66 ? 83.400 72.357 20.421 1.00 41.31 64 VAL A C 1
ATOM 510 O O . VAL A 1 66 ? 82.680 73.213 20.940 1.00 42.32 64 VAL A O 1
ATOM 514 N N . ASN A 1 67 ? 83.435 72.129 19.111 1.00 40.93 65 ASN A N 1
ATOM 515 C CA . ASN A 1 67 ? 82.469 72.703 18.171 1.00 40.39 65 ASN A CA 1
ATOM 516 C C . ASN A 1 67 ? 82.761 72.070 16.853 1.00 40.37 65 ASN A C 1
ATOM 517 O O . ASN A 1 67 ? 82.927 72.760 15.854 1.00 40.62 65 ASN A O 1
ATOM 522 N N . GLY A 1 68 ? 82.860 70.746 16.857 1.00 40.18 66 GLY A N 1
ATOM 523 C CA . GLY A 1 68 ? 83.361 70.016 15.697 1.00 40.16 66 GLY A CA 1
ATOM 524 C C . GLY A 1 68 ? 84.882 70.009 15.602 1.00 40.05 66 GLY A C 1
ATOM 525 O O . GLY A 1 68 ? 85.453 69.266 14.799 1.00 39.99 66 GLY A O 1
ATOM 526 N N . VAL A 1 69 ? 85.541 70.839 16.409 1.00 39.88 67 VAL A N 1
ATOM 527 C CA . VAL A 1 69 ? 86.999 70.803 16.513 1.00 39.83 67 VAL A CA 1
ATOM 528 C C . VAL A 1 69 ? 87.438 69.753 17.548 1.00 39.91 67 VAL A C 1
ATOM 529 O O . VAL A 1 69 ? 87.233 69.915 18.756 1.00 39.93 67 VAL A O 1
ATOM 533 N N . LYS A 1 70 ? 88.031 68.672 17.058 1.00 39.86 68 LYS A N 1
ATOM 534 C CA . LYS A 1 70 ? 88.417 67.557 17.906 1.00 39.98 68 LYS A CA 1
ATOM 535 C C . LYS A 1 70 ? 89.694 67.882 18.684 1.00 40.14 68 LYS A C 1
ATOM 536 O O . LYS A 1 70 ? 90.461 68.761 18.303 1.00 40.39 68 LYS A O 1
ATOM 542 N N . GLY A 1 71 ? 89.900 67.183 19.792 1.00 40.21 69 GLY A N 1
ATOM 543 C CA . GLY A 1 71 ? 91.163 67.218 20.507 1.00 40.20 69 GLY A CA 1
ATOM 544 C C . GLY A 1 71 ? 91.567 68.490 21.226 1.00 40.27 69 GLY A C 1
ATOM 545 O O . GLY A 1 71 ? 92.746 68.667 21.514 1.00 40.43 69 GLY A O 1
ATOM 546 N N . LEU A 1 72 ? 90.618 69.373 21.522 1.00 40.29 70 LEU A N 1
ATOM 547 C CA . LEU A 1 72 ? 90.903 70.535 22.365 1.00 40.53 70 LEU A CA 1
ATOM 548 C C . LEU A 1 72 ? 90.969 70.086 23.823 1.00 41.06 70 LEU A C 1
ATOM 549 O O . LEU A 1 72 ? 90.333 69.103 24.192 1.00 41.21 70 LEU A O 1
ATOM 554 N N . GLU A 1 73 ? 91.732 70.794 24.654 1.00 41.75 71 GLU A N 1
ATOM 555 C CA . GLU A 1 73 ? 91.853 70.403 26.060 1.00 42.31 71 GLU A CA 1
ATOM 556 C C . GLU A 1 73 ? 90.814 71.089 26.928 1.00 42.39 71 GLU A C 1
ATOM 557 O O . GLU A 1 73 ? 90.802 72.317 27.054 1.00 42.38 71 GLU A O 1
ATOM 563 N N . ALA A 1 74 ? 89.964 70.265 27.532 1.00 42.63 72 ALA A N 1
ATOM 564 C CA . ALA A 1 74 ? 88.820 70.702 28.327 1.00 43.04 72 ALA A CA 1
ATOM 565 C C . ALA A 1 74 ? 89.152 71.753 29.380 1.00 43.49 72 ALA A C 1
ATOM 566 O O . ALA A 1 74 ? 88.461 72.772 29.477 1.00 43.64 72 ALA A O 1
ATOM 568 N N . ARG A 1 75 ? 90.204 71.497 30.160 1.00 44.00 73 ARG A N 1
ATOM 569 C CA . ARG A 1 75 ? 90.636 72.388 31.245 1.00 44.37 73 ARG A CA 1
ATOM 570 C C . ARG A 1 75 ? 90.985 73.787 30.758 1.00 44.85 73 ARG A C 1
ATOM 571 O O . ARG A 1 75 ? 90.808 74.763 31.484 1.00 44.90 73 ARG A O 1
ATOM 579 N N . ARG A 1 76 ? 91.474 73.874 29.526 1.00 45.43 74 ARG A N 1
ATOM 580 C CA . ARG A 1 76 ? 91.931 75.136 28.977 1.00 46.15 74 ARG A CA 1
ATOM 581 C C . ARG A 1 76 ? 90.799 75.940 28.342 1.00 46.02 74 ARG A C 1
ATOM 582 O O . ARG A 1 76 ? 90.969 77.132 28.090 1.00 46.04 74 ARG A O 1
ATOM 590 N N . ILE A 1 77 ? 89.642 75.310 28.123 1.00 45.89 75 ILE A N 1
ATOM 591 C CA . ILE A 1 77 ? 88.540 75.953 27.389 1.00 45.82 75 ILE A CA 1
ATOM 592 C C . ILE A 1 77 ? 87.504 76.631 28.288 1.00 45.72 75 ILE A C 1
ATOM 593 O O . ILE A 1 77 ? 86.903 75.993 29.148 1.00 45.79 75 ILE A O 1
ATOM 598 N N . LYS A 1 78 ? 87.319 77.936 28.082 1.00 45.74 76 LYS A N 1
ATOM 599 C CA . LYS A 1 78 ? 86.259 78.702 28.740 1.00 45.67 76 LYS A CA 1
ATOM 600 C C . LYS A 1 78 ? 84.939 78.443 28.051 1.00 45.53 76 LYS A C 1
ATOM 601 O O . LYS A 1 78 ? 84.864 78.369 26.821 1.00 45.71 76 LYS A O 1
ATOM 607 N N . VAL A 1 79 ? 83.895 78.323 28.856 1.00 45.36 77 VAL A N 1
ATOM 608 C CA . VAL A 1 79 ? 82.559 78.047 28.368 1.00 45.18 77 VAL A CA 1
ATOM 609 C C . VAL A 1 79 ? 81.995 79.280 27.643 1.00 45.34 77 VAL A C 1
ATOM 610 O O . VAL A 1 79 ? 82.296 80.421 28.006 1.00 45.38 77 VAL A O 1
ATOM 614 N N . LYS A 1 80 ? 81.210 79.043 26.596 1.00 45.68 78 LYS A N 1
ATOM 615 C CA . LYS A 1 80 ? 80.765 80.116 25.693 1.00 46.06 78 LYS A CA 1
ATOM 616 C C . LYS A 1 80 ? 79.375 79.811 25.164 1.00 45.85 78 LYS A C 1
ATOM 617 O O . LYS A 1 80 ? 79.067 78.662 24.858 1.00 45.87 78 LYS A O 1
ATOM 623 N N . ASP A 1 81 ? 78.547 80.844 25.042 1.00 45.78 79 ASP A N 1
ATOM 624 C CA . ASP A 1 81 ? 77.130 80.663 24.714 1.00 45.81 79 ASP A CA 1
ATOM 625 C C . ASP A 1 81 ? 76.915 79.922 23.394 1.00 45.61 79 ASP A C 1
ATOM 626 O O . ASP A 1 81 ? 77.546 80.249 22.390 1.00 45.93 79 ASP A O 1
ATOM 631 N N . GLY A 1 82 ? 76.041 78.918 23.408 1.00 45.18 80 GLY A N 1
ATOM 632 C CA . GLY A 1 82 ? 75.785 78.089 22.227 1.00 44.67 80 GLY A CA 1
ATOM 633 C C . GLY A 1 82 ? 76.752 76.935 21.986 1.00 44.38 80 GLY A C 1
ATOM 634 O O . GLY A 1 82 ? 76.546 76.134 21.079 1.00 44.50 80 GLY A O 1
ATOM 635 N N . MET A 1 83 ? 77.789 76.840 22.813 1.00 44.12 81 MET A N 1
ATOM 636 C CA . MET A 1 83 ? 78.853 75.833 22.695 1.00 43.81 81 MET A CA 1
ATOM 637 C C . MET A 1 83 ? 78.364 74.375 22.591 1.00 43.46 81 MET A C 1
ATOM 638 O O . MET A 1 83 ? 77.589 73.913 23.432 1.00 43.27 81 MET A O 1
ATOM 643 N N . LYS A 1 84 ? 78.830 73.673 21.553 1.00 43.17 82 LYS A N 1
ATOM 644 C CA . LYS A 1 84 ? 78.514 72.249 21.313 1.00 43.10 82 LYS A CA 1
ATOM 645 C C . LYS A 1 84 ? 79.663 71.330 21.720 1.00 42.61 82 LYS A C 1
ATOM 646 O O . LYS A 1 84 ? 80.641 71.188 20.981 1.00 42.75 82 LYS A O 1
ATOM 652 N N . ILE A 1 85 ? 79.515 70.676 22.869 1.00 41.84 83 ILE A N 1
ATOM 653 C CA . ILE A 1 85 ? 80.562 69.842 23.453 1.00 40.94 83 ILE A CA 1
ATOM 654 C C . ILE A 1 85 ? 80.231 68.353 23.332 1.00 40.73 83 ILE A C 1
ATOM 655 O O . ILE A 1 85 ? 79.113 67.929 23.633 1.00 40.60 83 ILE A O 1
ATOM 660 N N . GLU A 1 86 ? 81.213 67.572 22.884 1.00 40.51 84 GLU A N 1
ATOM 661 C CA . GLU A 1 86 ? 81.076 66.117 22.770 1.00 40.46 84 GLU A CA 1
ATOM 662 C C . GLU A 1 86 ? 82.333 65.376 23.232 1.00 39.99 84 GLU A C 1
ATOM 663 O O . GLU A 1 86 ? 83.441 65.922 23.194 1.00 39.92 84 GLU A O 1
ATOM 669 N N . ARG A 1 87 ? 82.138 64.130 23.666 1.00 39.46 85 ARG A N 1
ATOM 670 C CA . ARG A 1 87 ? 83.221 63.221 24.008 1.00 38.88 85 ARG A CA 1
ATOM 671 C C . ARG A 1 87 ? 83.830 62.698 22.732 1.00 39.39 85 ARG A C 1
ATOM 672 O O . ARG A 1 87 ? 83.214 62.760 21.681 1.00 39.65 85 ARG A O 1
ATOM 680 N N . GLN A 1 88 ? 85.040 62.159 22.834 1.00 40.31 86 GLN A N 1
ATOM 681 C CA . GLN A 1 88 ? 85.785 61.628 21.681 1.00 40.74 86 GLN A CA 1
ATOM 682 C C . GLN A 1 88 ? 86.841 60.626 22.168 1.00 41.45 86 GLN A C 1
ATOM 683 O O . GLN A 1 88 ? 87.092 60.514 23.385 1.00 41.28 86 GLN A O 1
ATOM 689 N N . GLY A 1 89 ? 87.474 59.927 21.220 1.00 42.12 87 GLY A N 1
ATOM 690 C CA . GLY A 1 89 ? 88.671 59.126 21.507 1.00 43.06 87 GLY A CA 1
ATOM 691 C C . GLY A 1 89 ? 89.807 59.974 22.072 1.00 43.85 87 GLY A C 1
ATOM 692 O O . GLY A 1 89 ? 89.806 61.206 21.966 1.00 44.02 87 GLY A O 1
ATOM 693 N N . TYR A 1 90 ? 90.780 5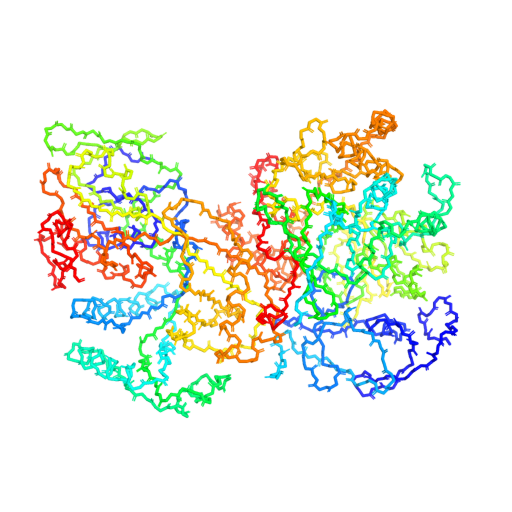9.314 22.687 1.00 44.42 88 TYR A N 1
ATOM 694 C CA . TYR A 1 90 ? 91.945 60.002 23.242 1.00 44.92 88 TYR A CA 1
ATOM 695 C C . TYR A 1 90 ? 92.840 60.604 22.158 1.00 44.61 88 TYR A C 1
ATOM 696 O O . TYR A 1 90 ? 93.415 61.670 22.349 1.00 44.38 88 TYR A O 1
ATOM 705 N N . TYR A 1 91 ? 92.956 59.895 21.035 1.00 44.47 89 TYR A N 1
ATOM 706 C CA . TYR A 1 91 ? 93.894 60.230 19.973 1.00 44.37 89 TYR A CA 1
ATOM 707 C C . TYR A 1 91 ? 93.217 60.921 18.802 1.00 44.99 89 TYR A C 1
ATOM 708 O O . TYR A 1 91 ? 93.779 60.984 17.699 1.00 45.40 89 TYR A O 1
ATOM 717 N N . ASP A 1 92 ? 92.006 61.418 19.018 1.00 45.26 90 ASP A N 1
ATOM 718 C CA . ASP A 1 92 ? 91.318 62.121 17.957 1.00 45.76 90 ASP A CA 1
ATOM 719 C C . ASP A 1 92 ? 91.746 63.569 17.898 1.00 45.91 90 ASP A C 1
ATOM 720 O O . ASP A 1 92 ? 91.553 64.336 18.851 1.00 45.71 90 ASP A O 1
ATOM 725 N N . PHE A 1 93 ? 92.335 63.925 16.761 1.00 46.09 91 PHE A N 1
ATOM 726 C CA . PHE A 1 93 ? 92.834 65.269 16.531 1.00 46.36 91 PHE A CA 1
ATOM 727 C C . PHE A 1 93 ? 92.048 65.984 15.442 1.00 46.32 91 PHE A C 1
ATOM 728 O O . PHE A 1 93 ? 91.351 65.359 14.633 1.00 45.92 91 PHE A O 1
ATOM 736 N N . HIS A 1 94 ? 92.165 67.306 15.459 1.00 46.54 92 HIS A N 1
ATOM 737 C CA . HIS A 1 94 ? 91.633 68.163 14.421 1.00 46.96 92 HIS A CA 1
ATOM 738 C C . HIS A 1 94 ? 92.614 68.209 13.261 1.00 47.22 92 HIS A C 1
ATOM 739 O O . HIS A 1 94 ? 93.813 68.030 13.455 1.00 47.58 92 HIS A O 1
ATOM 746 N N . GLU A 1 95 ? 92.110 68.479 12.064 1.00 47.66 93 GLU A N 1
ATOM 747 C CA . GLU A 1 95 ? 92.913 68.368 10.850 1.00 48.16 93 GLU A CA 1
ATOM 748 C C . GLU A 1 95 ? 93.397 69.681 10.186 1.00 48.33 93 GLU A C 1
ATOM 749 O O . GLU A 1 95 ? 94.214 69.627 9.281 1.00 48.46 93 GLU A O 1
ATOM 755 N N . GLU A 1 96 ? 92.912 70.840 10.635 1.00 48.67 94 GLU A N 1
ATOM 756 C CA . GLU A 1 96 ? 93.322 72.140 10.079 1.00 49.11 94 GLU A CA 1
ATOM 757 C C . GLU A 1 96 ? 93.976 73.055 11.131 1.00 48.85 94 GLU A C 1
ATOM 758 O O . GLU A 1 96 ? 94.054 74.280 10.970 1.00 48.57 94 GLU A O 1
ATOM 764 N N . GLU A 1 103 ? 103.949 86.383 14.958 1.00 50.66 101 GLU A N 1
ATOM 765 C CA . GLU A 1 103 ? 104.225 87.718 15.474 1.00 50.57 101 GLU A CA 1
ATOM 766 C C . GLU A 1 103 ? 104.870 87.591 16.855 1.00 49.59 101 GLU A C 1
ATOM 767 O O . GLU A 1 103 ? 104.236 87.884 17.873 1.00 49.60 101 GLU A O 1
ATOM 773 N N . ILE A 1 104 ? 106.127 87.142 16.881 1.00 48.35 102 ILE A N 1
ATOM 774 C CA . ILE A 1 104 ? 106.836 86.875 18.138 1.00 47.04 102 ILE A CA 1
ATOM 775 C C . ILE A 1 104 ? 107.221 88.168 18.859 1.00 46.17 102 ILE A C 1
ATOM 776 O O . ILE A 1 104 ? 107.802 89.083 18.273 1.00 46.50 102 ILE A O 1
ATOM 781 N N . GLU A 1 105 ? 106.871 88.245 20.131 1.00 44.69 103 GLU A N 1
ATOM 782 C CA . GLU A 1 105 ? 107.210 89.392 20.939 1.00 43.68 103 GLU A CA 1
ATOM 783 C C . GLU A 1 105 ? 108.511 89.111 21.674 1.00 42.30 103 GLU A C 1
ATOM 784 O O . GLU A 1 105 ? 108.694 88.018 22.202 1.00 42.36 103 GLU A O 1
ATOM 790 N N . ARG A 1 106 ? 109.415 90.086 21.695 1.00 40.56 104 ARG A N 1
ATOM 791 C CA . ARG A 1 106 ? 110.636 89.989 22.484 1.00 39.29 104 ARG A CA 1
ATOM 792 C C . ARG A 1 106 ? 110.592 90.999 23.616 1.00 38.18 104 ARG A C 1
ATOM 793 O O . ARG A 1 106 ? 110.473 92.193 23.363 1.00 38.61 104 ARG A O 1
ATOM 801 N N . VAL A 1 107 ? 110.684 90.528 24.860 1.00 36.61 105 VAL A N 1
ATOM 802 C CA . VAL A 1 107 ? 110.742 91.419 26.034 1.00 34.69 105 VAL A CA 1
ATOM 803 C C . VAL A 1 107 ? 111.996 91.171 26.888 1.00 33.54 105 VAL A C 1
ATOM 804 O O . VAL A 1 107 ? 112.297 90.032 27.245 1.00 33.33 105 VAL A O 1
ATOM 808 N N . VAL A 1 108 ? 112.726 92.252 27.172 1.00 32.31 106 VAL A N 1
ATOM 809 C CA . VAL A 1 108 ? 113.960 92.223 27.967 1.00 30.92 106 VAL A CA 1
ATOM 810 C C . VAL A 1 108 ? 113.674 92.758 29.347 1.00 30.54 106 VAL A C 1
ATOM 811 O O . VAL A 1 108 ? 113.006 93.771 29.511 1.00 30.84 106 VAL A O 1
ATOM 815 N N . VAL A 1 109 ? 114.203 92.072 30.344 1.00 30.10 107 VAL A N 1
ATOM 816 C CA . VAL A 1 109 ? 113.757 92.223 31.715 1.00 29.67 107 VAL A CA 1
ATOM 817 C C . VAL A 1 109 ? 114.926 91.858 32.633 1.00 29.51 107 VAL A C 1
ATOM 818 O O . VAL A 1 109 ? 115.860 91.181 32.202 1.00 29.60 107 VAL A O 1
ATOM 822 N N . ASP A 1 110 ? 114.919 92.333 33.874 1.00 29.28 108 ASP A N 1
ATOM 823 C CA . ASP A 1 110 ? 116.031 92.014 34.769 1.00 29.22 108 ASP A CA 1
ATOM 824 C C . ASP A 1 110 ? 115.937 90.587 35.294 1.00 28.98 108 ASP A C 1
ATOM 825 O O . ASP A 1 110 ? 116.941 89.863 35.258 1.00 29.04 108 ASP A O 1
ATOM 830 N N . VAL A 1 111 ? 114.761 90.150 35.766 1.00 28.35 109 VAL A N 1
ATOM 831 C CA . VAL A 1 111 ? 114.753 88.806 36.323 1.00 27.76 109 VAL A CA 1
ATOM 832 C C . VAL A 1 111 ? 113.851 87.664 35.821 1.00 27.40 109 VAL A C 1
ATOM 833 O O . VAL A 1 111 ? 114.309 86.528 35.847 1.00 28.93 109 VAL A O 1
ATOM 837 N N . ALA A 1 112 ? 112.627 87.851 35.371 1.00 25.68 110 ALA A N 1
ATOM 838 C CA . ALA A 1 112 ? 111.899 86.609 34.962 1.00 24.75 110 ALA A CA 1
ATOM 839 C C . ALA A 1 112 ? 111.706 85.593 36.091 1.00 24.07 110 ALA A C 1
ATOM 840 O O . ALA A 1 112 ? 112.548 84.707 36.312 1.00 23.50 110 ALA A O 1
ATOM 842 N N . ILE A 1 113 ? 110.581 85.727 36.782 1.00 23.60 111 ILE A N 1
ATOM 843 C CA . ILE A 1 113 ? 110.223 84.851 37.868 1.00 23.37 111 ILE A CA 1
ATOM 844 C C . ILE A 1 113 ? 109.213 83.859 37.330 1.00 23.61 111 ILE A C 1
ATOM 845 O O . ILE A 1 113 ? 108.142 84.264 36.878 1.00 24.26 111 ILE A O 1
ATOM 850 N N . ILE A 1 114 ? 109.551 82.572 37.363 1.00 23.53 112 ILE A N 1
ATOM 851 C CA . ILE A 1 114 ? 108.640 81.531 36.885 1.00 23.40 112 ILE A CA 1
ATOM 852 C C . ILE A 1 114 ? 107.856 80.936 38.043 1.00 23.52 112 ILE A C 1
ATOM 853 O O . ILE A 1 114 ? 108.406 80.242 38.903 1.00 23.04 112 ILE A O 1
ATOM 858 N N . GLY A 1 115 ? 106.562 81.219 38.041 1.00 23.55 113 GLY A N 1
ATOM 859 C CA . GLY A 1 115 ? 105.679 80.731 39.069 1.00 24.32 113 GLY A CA 1
ATOM 860 C C . GLY A 1 115 ? 105.158 81.884 39.884 1.00 24.73 113 GLY A C 1
ATOM 861 O O . GLY A 1 115 ? 105.943 82.660 40.403 1.00 24.96 113 GLY A O 1
ATOM 862 N N . GLY A 1 116 ? 103.834 81.983 40.007 1.00 25.16 114 GLY A N 1
ATOM 863 C CA . GLY A 1 116 ? 103.192 83.127 40.659 1.00 25.49 114 GLY A CA 1
ATOM 864 C C . GLY A 1 116 ? 102.520 82.877 42.004 1.00 25.50 114 GLY A C 1
ATOM 865 O O . GLY A 1 116 ? 101.587 83.585 42.364 1.00 25.17 114 GLY A O 1
ATOM 866 N N . GLY A 1 117 ? 102.989 81.883 42.753 1.00 25.48 115 GLY A N 1
ATOM 867 C CA . GLY A 1 117 ? 102.493 81.672 44.106 1.00 25.68 115 GLY A CA 1
ATOM 868 C C . GLY A 1 117 ? 103.146 82.653 45.064 1.00 26.37 115 GLY A C 1
ATOM 869 O O . GLY A 1 117 ? 103.810 83.607 44.623 1.00 26.69 115 GLY A O 1
ATOM 870 N N . PRO A 1 118 ? 102.979 82.429 46.383 1.00 26.56 116 PRO A N 1
ATOM 871 C CA . PRO A 1 118 ? 103.611 83.288 47.398 1.00 26.50 116 PRO A CA 1
ATOM 872 C C . PRO A 1 118 ? 105.120 83.495 47.185 1.00 26.43 116 PRO A C 1
ATOM 873 O O . PRO A 1 118 ? 105.622 84.596 47.429 1.00 26.58 116 PRO A O 1
ATOM 877 N N . ALA A 1 119 ? 105.831 82.461 46.734 1.00 25.88 117 ALA A N 1
ATOM 878 C CA . ALA A 1 119 ? 107.260 82.590 46.469 1.00 25.47 117 ALA A CA 1
ATOM 879 C C . ALA A 1 119 ? 107.503 83.611 45.368 1.00 25.42 117 ALA A C 1
ATOM 880 O O . ALA A 1 119 ? 108.278 84.559 45.552 1.00 25.30 117 ALA A O 1
ATOM 882 N N . GLY A 1 120 ? 106.831 83.418 44.233 1.00 25.03 118 GLY A N 1
ATOM 883 C CA . GLY A 1 120 ? 106.970 84.311 43.086 1.00 24.69 118 GLY A CA 1
ATOM 884 C C . GLY A 1 120 ? 106.626 85.750 43.414 1.00 24.55 118 GLY A C 1
ATOM 885 O O . GLY A 1 120 ? 107.400 86.661 43.124 1.00 24.45 118 GLY A O 1
ATOM 886 N N . ILE A 1 121 ? 105.462 85.950 44.023 1.00 24.39 119 ILE A N 1
ATOM 887 C CA . ILE A 1 121 ? 105.035 87.272 44.443 1.00 24.36 119 ILE A CA 1
ATOM 888 C C . ILE A 1 121 ? 106.066 87.855 45.407 1.00 24.64 119 ILE A C 1
ATOM 889 O O . ILE A 1 121 ? 106.489 89.012 45.264 1.00 24.82 119 ILE A O 1
ATOM 894 N N . GLY A 1 122 ? 106.468 87.040 46.380 1.00 24.54 120 GLY A N 1
ATOM 895 C CA . GLY A 1 122 ? 107.515 87.403 47.319 1.00 24.52 120 GLY A CA 1
ATOM 896 C C . GLY A 1 122 ? 108.725 87.962 46.607 1.00 24.72 120 GLY A C 1
ATOM 897 O O . GLY A 1 122 ? 109.155 89.071 46.911 1.00 25.35 120 GLY A O 1
ATOM 898 N N . ALA A 1 123 ? 109.260 87.206 45.647 1.00 24.55 121 ALA A N 1
ATOM 899 C CA . ALA A 1 123 ? 110.424 87.639 44.875 1.00 24.34 121 ALA A CA 1
ATOM 900 C C . ALA A 1 123 ? 110.143 88.948 44.154 1.00 24.38 121 ALA A C 1
ATOM 901 O O . ALA A 1 123 ? 110.940 89.884 44.240 1.00 24.76 121 ALA A O 1
ATOM 903 N N . ALA A 1 124 ? 109.005 89.021 43.467 1.00 24.14 122 ALA A N 1
ATOM 904 C CA . ALA A 1 124 ? 108.645 90.202 42.692 1.00 23.99 122 ALA A CA 1
ATOM 905 C C . ALA A 1 124 ? 108.537 91.450 43.578 1.00 24.25 122 ALA A C 1
ATOM 906 O O . ALA A 1 124 ? 109.017 92.522 43.216 1.00 23.43 122 ALA A O 1
ATOM 908 N N . LEU A 1 125 ? 107.921 91.296 44.749 1.00 25.07 123 LEU A N 1
ATOM 909 C CA . LEU A 1 125 ? 107.785 92.407 45.688 1.00 25.80 123 LEU A CA 1
ATOM 910 C C . LEU A 1 125 ? 109.164 92.921 46.092 1.00 26.33 123 LEU A C 1
ATOM 911 O O . LEU A 1 125 ? 109.451 94.116 45.965 1.00 26.66 123 LEU A O 1
ATOM 916 N N . GLU A 1 126 ? 110.025 92.018 46.554 1.00 26.77 124 GLU A N 1
ATOM 917 C CA . GLU A 1 126 ? 111.399 92.386 46.861 1.00 27.25 124 GLU A CA 1
ATOM 918 C C . GLU A 1 126 ? 112.038 93.107 45.669 1.00 27.44 124 GLU A C 1
ATOM 919 O O . GLU A 1 126 ? 112.588 94.200 45.818 1.00 27.27 124 GLU A O 1
ATOM 925 N N . LEU A 1 127 ? 111.921 92.505 44.486 1.00 27.81 125 LEU A N 1
ATOM 926 C CA . LEU A 1 127 ? 112.696 92.937 43.322 1.00 28.19 125 LEU A CA 1
ATOM 927 C C . LEU A 1 127 ? 112.301 94.279 42.710 1.00 28.67 125 LEU A C 1
ATOM 928 O O . LEU A 1 127 ? 113.162 95.012 42.245 1.00 29.07 125 LEU A O 1
ATOM 933 N N . GLN A 1 128 ? 111.016 94.606 42.721 1.00 29.12 126 GLN A N 1
ATOM 934 C CA . GLN A 1 128 ? 110.531 95.767 41.982 1.00 29.50 126 GLN A CA 1
ATOM 935 C C . GLN A 1 128 ? 110.857 97.064 42.693 1.00 30.42 126 GLN A C 1
ATOM 936 O O . GLN A 1 128 ? 110.554 98.143 42.190 1.00 30.66 126 GLN A O 1
ATOM 942 N N . GLN A 1 129 ? 111.471 96.967 43.865 1.00 31.27 127 GLN A N 1
ATOM 943 C CA . GLN A 1 129 ? 112.013 98.155 44.505 1.00 32.31 127 GLN A CA 1
ATOM 944 C C . GLN A 1 129 ? 112.927 98.861 43.511 1.00 32.45 127 GLN A C 1
ATOM 945 O O . GLN A 1 129 ? 112.961 100.083 43.463 1.00 32.92 127 GLN A O 1
ATOM 951 N N . TYR A 1 130 ? 113.645 98.093 42.696 1.00 32.60 128 TYR A N 1
ATOM 952 C CA . TYR A 1 130 ? 114.608 98.679 41.765 1.00 32.88 128 TYR A CA 1
ATOM 953 C C . TYR A 1 130 ? 114.684 98.037 40.394 1.00 32.69 128 TYR A C 1
ATOM 954 O O . TYR A 1 130 ? 115.174 98.659 39.460 1.00 33.10 128 TYR A O 1
ATOM 963 N N . LEU A 1 131 ? 114.241 96.794 40.272 1.00 32.26 129 LEU A N 1
ATOM 964 C CA . LEU A 1 131 ? 114.447 96.050 39.038 1.00 32.01 129 LEU A CA 1
ATOM 965 C C . LEU A 1 131 ? 113.145 95.820 38.288 1.00 31.93 129 LEU A C 1
ATOM 966 O O . LEU A 1 131 ? 112.066 96.038 38.835 1.00 32.00 129 LEU A O 1
ATOM 971 N N . THR A 1 132 ? 113.249 95.425 37.022 1.00 31.95 130 THR A N 1
ATOM 972 C CA . THR A 1 132 ? 112.066 95.082 36.231 1.00 32.00 130 THR A CA 1
ATOM 973 C C . THR A 1 132 ? 112.001 93.583 36.131 1.00 31.63 130 THR A C 1
ATOM 974 O O . THR A 1 132 ? 112.970 92.931 35.723 1.00 31.60 130 THR A O 1
ATOM 978 N N . VAL A 1 133 ? 110.845 93.043 36.498 1.00 31.15 131 VAL A N 1
ATOM 979 C CA . VAL A 1 133 ? 110.661 91.602 36.534 1.00 30.37 131 VAL A CA 1
ATOM 980 C C . VAL A 1 133 ? 109.496 91.149 35.665 1.00 29.88 131 VAL A C 1
ATOM 981 O O . VAL A 1 133 ? 108.546 91.904 35.416 1.00 29.52 131 VAL A O 1
ATOM 985 N N . ALA A 1 134 ? 109.603 89.916 35.184 1.00 29.19 132 ALA A N 1
ATOM 986 C CA . ALA A 1 134 ? 108.464 89.227 34.606 1.00 28.55 132 ALA A CA 1
ATOM 987 C C . ALA A 1 134 ? 107.960 88.223 35.635 1.00 28.37 132 ALA A C 1
ATOM 988 O O . ALA A 1 134 ? 108.736 87.390 36.129 1.00 28.43 132 ALA A O 1
ATOM 990 N N . LEU A 1 135 ? 106.681 88.327 35.999 1.00 27.72 133 LEU A N 1
ATOM 991 C CA . LEU A 1 135 ? 106.071 87.309 36.835 1.00 27.25 133 LEU A CA 1
ATOM 992 C C . LEU A 1 135 ? 105.248 86.418 35.928 1.00 27.40 133 LEU A C 1
ATOM 993 O O . LEU A 1 135 ? 104.229 86.839 35.392 1.00 27.62 133 LEU A O 1
ATOM 998 N N . ILE A 1 136 ? 105.717 85.194 35.735 1.00 27.31 134 ILE A N 1
ATOM 999 C CA . ILE A 1 136 ? 105.087 84.272 34.810 1.00 27.71 134 ILE A CA 1
ATOM 1000 C C . ILE A 1 136 ? 104.252 83.249 35.575 1.00 28.21 134 ILE A C 1
ATOM 1001 O O . ILE A 1 136 ? 104.753 82.615 36.508 1.00 28.44 134 ILE A O 1
ATOM 1006 N N . GLU A 1 137 ? 102.985 83.100 35.187 1.00 28.56 135 GLU A N 1
ATOM 1007 C CA . GLU A 1 137 ? 102.090 82.114 35.799 1.00 29.28 135 GLU A CA 1
ATOM 1008 C C . GLU A 1 137 ? 101.123 81.536 34.780 1.00 29.90 135 GLU A C 1
ATOM 1009 O O . GLU A 1 137 ? 100.418 82.279 34.090 1.00 30.14 135 GLU A O 1
ATOM 1015 N N . GLU A 1 138 ? 101.068 80.212 34.687 1.00 30.55 136 GLU A N 1
ATOM 1016 C CA . GLU A 1 138 ? 100.173 79.591 33.714 1.00 31.43 136 GLU A CA 1
ATOM 1017 C C . GLU A 1 138 ? 98.723 79.571 34.173 1.00 31.38 136 GLU A C 1
ATOM 1018 O O . GLU A 1 138 ? 97.831 79.240 33.400 1.00 31.44 136 GLU A O 1
ATOM 1024 N N . ARG A 1 139 ? 98.492 79.970 35.416 1.00 31.38 137 ARG A N 1
ATOM 1025 C CA . ARG A 1 139 ? 97.290 79.581 36.113 1.00 31.24 137 ARG A CA 1
ATOM 1026 C C . ARG A 1 139 ? 96.077 80.486 35.964 1.00 31.46 137 ARG A C 1
ATOM 1027 O O . ARG A 1 139 ? 94.990 80.086 36.351 1.00 32.45 137 ARG A O 1
ATOM 1035 N N . GLY A 1 140 ? 96.195 81.688 35.429 1.00 31.19 138 GLY A N 1
ATOM 1036 C CA . GLY A 1 140 ? 94.965 82.499 35.348 1.00 31.29 138 GLY A CA 1
ATOM 1037 C C . GLY A 1 140 ? 94.624 83.318 36.596 1.00 31.12 138 GLY A C 1
ATOM 1038 O O . GLY A 1 140 ? 93.941 84.335 36.507 1.00 31.12 138 GLY A O 1
ATOM 1039 N N . TRP A 1 141 ? 95.105 82.887 37.756 1.00 30.94 139 TRP A N 1
ATOM 1040 C CA . TRP A 1 141 ? 95.107 83.730 38.950 1.00 30.82 139 TRP A CA 1
ATOM 1041 C C . TRP A 1 141 ? 96.505 83.786 39.539 1.00 30.76 139 TRP A C 1
ATOM 1042 O O . TRP A 1 141 ? 97.353 82.917 39.288 1.00 30.60 139 TRP A O 1
ATOM 1053 N N . LEU A 1 142 ? 96.726 84.786 40.374 1.00 30.64 140 LEU A N 1
ATOM 1054 C CA . LEU A 1 142 ? 98.057 85.053 40.838 1.00 30.46 140 LEU A CA 1
ATOM 1055 C C . LEU A 1 142 ? 98.322 84.595 42.261 1.00 30.91 140 LEU A C 1
ATOM 1056 O O . LEU A 1 142 ? 99.436 84.775 42.754 1.00 31.79 140 LEU A O 1
ATOM 1061 N N . GLY A 1 143 ? 97.355 83.998 42.947 1.00 30.51 141 GLY A N 1
ATOM 1062 C CA . GLY A 1 143 ? 97.731 83.402 44.239 1.00 30.88 141 GLY A CA 1
ATOM 1063 C C . GLY A 1 143 ? 98.644 82.230 43.946 1.00 30.99 141 GLY A C 1
ATOM 1064 O O . GLY A 1 143 ? 99.134 82.092 42.815 1.00 32.03 141 GLY A O 1
ATOM 1065 N N . GLY A 1 144 ? 98.870 81.345 44.894 1.00 30.40 142 GLY A N 1
ATOM 1066 C CA . GLY A 1 144 ? 99.512 80.114 44.460 1.00 30.60 142 GLY A CA 1
ATOM 1067 C C . GLY A 1 144 ? 98.601 78.936 44.644 1.00 30.75 142 GLY A C 1
ATOM 1068 O O . GLY A 1 144 ? 97.464 78.928 44.188 1.00 30.80 142 GLY A O 1
ATOM 1069 N N . ASP A 1 145 ? 99.120 77.937 45.337 1.00 30.82 143 ASP A N 1
ATOM 1070 C CA . ASP A 1 145 ? 98.297 76.972 45.994 1.00 31.41 143 ASP A CA 1
ATOM 1071 C C . ASP A 1 145 ? 97.478 77.671 47.081 1.00 32.26 143 ASP A C 1
ATOM 1072 O O . ASP A 1 145 ? 96.480 77.150 47.558 1.00 32.74 143 ASP A O 1
ATOM 1077 N N . MET A 1 146 ? 97.914 78.858 47.471 1.00 33.15 144 MET A N 1
ATOM 1078 C CA . MET A 1 146 ? 97.322 79.597 48.565 1.00 33.88 144 MET A CA 1
ATOM 1079 C C . MET A 1 146 ? 95.910 80.057 48.225 1.00 34.34 144 MET A C 1
ATOM 1080 O O . MET A 1 146 ? 95.031 80.103 49.086 1.00 34.06 144 MET A O 1
ATOM 1085 N N . TRP A 1 147 ? 95.712 80.391 46.953 1.00 34.95 145 TRP A N 1
ATOM 1086 C CA . TRP A 1 147 ? 94.433 80.857 46.431 1.00 35.77 145 TRP A CA 1
ATOM 1087 C C . TRP A 1 147 ? 93.394 79.729 46.386 1.00 36.72 145 TRP A C 1
ATOM 1088 O O . TRP A 1 147 ? 92.250 79.939 45.988 1.00 36.94 145 TRP A O 1
ATOM 1099 N N . LEU A 1 148 ? 93.806 78.533 46.793 1.00 37.80 146 LEU A N 1
ATOM 1100 C CA . LEU A 1 148 ? 92.952 77.355 46.786 1.00 38.87 146 LEU A CA 1
ATOM 1101 C C . LEU A 1 148 ? 92.361 77.083 48.159 1.00 39.90 146 LEU A C 1
ATOM 1102 O O . LEU A 1 148 ? 91.602 76.136 48.333 1.00 39.94 146 LEU A O 1
ATOM 1107 N N . LYS A 1 149 ? 92.696 77.917 49.135 1.00 41.42 147 LYS A N 1
ATOM 1108 C CA . LYS A 1 149 ? 92.386 77.578 50.509 1.00 43.04 147 LYS A CA 1
ATOM 1109 C C . LYS A 1 149 ? 91.265 78.350 51.179 1.00 44.31 147 LYS A C 1
ATOM 1110 O O . LYS A 1 149 ? 90.242 77.761 51.526 1.00 44.77 147 LYS A O 1
ATOM 1116 N N . GLY A 1 150 ? 91.427 79.653 51.374 1.00 45.53 148 GLY A N 1
ATOM 1117 C CA . GLY A 1 150 ? 90.466 80.372 52.223 1.00 47.38 148 GLY A CA 1
ATOM 1118 C C . GLY A 1 150 ? 90.216 79.677 53.575 1.00 48.33 148 GLY A C 1
ATOM 1119 O O . GLY A 1 150 ? 89.104 79.237 53.867 1.00 48.38 148 GLY A O 1
ATOM 1120 N N . ILE A 1 151 ? 91.290 79.534 54.350 1.00 49.26 149 ILE A N 1
ATOM 1121 C CA . ILE A 1 151 ? 91.285 79.175 55.764 1.00 49.98 149 ILE A CA 1
ATOM 1122 C C . ILE A 1 151 ? 92.349 80.133 56.316 1.00 50.59 149 ILE A C 1
ATOM 1123 O O . ILE A 1 151 ? 93.295 80.469 55.599 1.00 50.93 149 ILE A O 1
ATOM 1128 N N . LYS A 1 152 ? 92.206 80.599 57.555 1.00 51.24 150 LYS A N 1
ATOM 1129 C CA . LYS A 1 152 ? 93.215 81.501 58.148 1.00 51.54 150 LYS A CA 1
ATOM 1130 C C . LYS A 1 152 ? 94.594 80.831 58.033 1.00 51.48 150 LYS A C 1
ATOM 1131 O O . LYS A 1 152 ? 94.696 79.609 58.157 1.00 51.68 150 LYS A O 1
ATOM 1137 N N . GLN A 1 153 ? 95.643 81.606 57.764 1.00 51.38 151 GLN A N 1
ATOM 1138 C CA . GLN A 1 153 ? 96.968 81.015 57.535 1.00 51.35 151 GLN A CA 1
ATOM 1139 C C . GLN A 1 153 ? 98.022 81.546 58.500 1.00 51.25 151 GLN A C 1
ATOM 1140 O O . GLN A 1 153 ? 98.061 82.735 58.789 1.00 51.23 151 GLN A O 1
ATOM 1146 N N . GLU A 1 154 ? 98.878 80.663 59.003 1.00 51.30 152 GLU A N 1
ATOM 1147 C CA . GLU A 1 154 ? 99.953 81.094 59.898 1.00 51.41 152 GLU A CA 1
ATOM 1148 C C . GLU A 1 154 ? 100.933 81.999 59.164 1.00 51.62 152 GLU A C 1
ATOM 1149 O O . GLU A 1 154 ? 100.906 82.087 57.936 1.00 51.84 152 GLU A O 1
ATOM 1155 N N . GLY A 1 155 ? 101.802 82.669 59.905 1.00 51.68 153 GLY A N 1
ATOM 1156 C CA . GLY A 1 155 ? 102.691 83.631 59.285 1.00 51.93 153 GLY A CA 1
ATOM 1157 C C . GLY A 1 155 ? 101.988 84.962 59.147 1.00 52.36 153 GLY A C 1
ATOM 1158 O O . GLY A 1 155 ? 102.122 85.807 60.016 1.00 52.84 153 GLY A O 1
ATOM 1159 N N . PHE A 1 156 ? 101.240 85.171 58.066 1.00 52.70 154 PHE A N 1
ATOM 1160 C CA . PHE A 1 156 ? 100.389 86.359 57.986 1.00 53.04 154 PHE A CA 1
ATOM 1161 C C . PHE A 1 156 ? 99.095 85.961 58.648 1.00 53.87 154 PHE A C 1
ATOM 1162 O O . PHE A 1 156 ? 98.252 85.364 57.991 1.00 54.59 154 PHE A O 1
ATOM 1170 N N . ASN A 1 157 ? 98.917 86.264 59.930 1.00 54.39 155 ASN A N 1
ATOM 1171 C CA . ASN A 1 157 ? 97.732 85.778 60.653 1.00 54.78 155 ASN A CA 1
ATOM 1172 C C . ASN A 1 157 ? 96.457 86.389 60.092 1.00 54.74 155 ASN A C 1
ATOM 1173 O O . ASN A 1 157 ? 95.935 87.372 60.614 1.00 55.18 155 ASN A O 1
ATOM 1178 N N . LYS A 1 158 ? 95.968 85.782 59.015 1.00 54.47 156 LYS A N 1
ATOM 1179 C CA . LYS A 1 158 ? 94.998 86.405 58.130 1.00 54.28 156 LYS A CA 1
ATOM 1180 C C . LYS A 1 158 ? 94.526 85.369 57.116 1.00 54.00 156 LYS A C 1
ATOM 1181 O O . LYS A 1 158 ? 95.269 84.445 56.768 1.00 53.91 156 LYS A O 1
ATOM 1187 N N . ASP A 1 159 ? 93.289 85.524 56.647 1.00 53.64 157 ASP A N 1
ATOM 1188 C CA . ASP A 1 159 ? 92.702 84.585 55.693 1.00 53.12 157 ASP A CA 1
ATOM 1189 C C . ASP A 1 159 ? 93.521 84.419 54.418 1.00 52.12 157 ASP A C 1
ATOM 1190 O O . ASP A 1 159 ? 93.994 85.401 53.838 1.00 52.00 157 ASP A O 1
ATOM 1195 N N . SER A 1 160 ? 93.678 83.161 54.005 1.00 50.90 158 SER A N 1
ATOM 1196 C CA . SER A 1 160 ? 94.515 82.781 52.867 1.00 49.60 158 SER A CA 1
ATOM 1197 C C . SER A 1 160 ? 94.316 83.674 51.643 1.00 48.62 158 SER A C 1
ATOM 1198 O O . SER A 1 160 ? 95.269 84.273 51.139 1.00 48.56 158 SER A O 1
ATOM 1201 N N . ARG A 1 161 ? 93.075 83.767 51.181 1.00 47.33 159 ARG A N 1
ATOM 1202 C CA . ARG A 1 161 ? 92.783 84.481 49.954 1.00 46.14 159 ARG A CA 1
ATOM 1203 C C . ARG A 1 161 ? 92.855 85.998 50.124 1.00 45.87 159 ARG A C 1
ATOM 1204 O O . ARG A 1 161 ? 93.106 86.715 49.158 1.00 45.62 159 ARG A O 1
ATOM 1212 N N . LYS A 1 162 ? 92.654 86.475 51.353 1.00 45.63 160 LYS A N 1
ATOM 1213 C CA . LYS A 1 162 ? 92.806 87.905 51.679 1.00 45.58 160 LYS A CA 1
ATOM 1214 C C . LYS A 1 162 ? 94.260 88.375 51.595 1.00 44.70 160 LYS A C 1
ATOM 1215 O O . LYS A 1 162 ? 94.528 89.501 51.188 1.00 44.70 160 LYS A O 1
ATOM 1221 N N . VAL A 1 163 ? 95.184 87.500 51.980 1.00 43.79 161 VAL A N 1
ATOM 1222 C CA . VAL A 1 163 ? 96.621 87.754 51.876 1.00 42.94 161 VAL A CA 1
ATOM 1223 C C . VAL A 1 163 ? 97.068 87.902 50.418 1.00 42.14 161 VAL A C 1
ATOM 1224 O O . VAL A 1 163 ? 97.816 88.820 50.079 1.00 41.84 161 VAL A O 1
ATOM 1228 N N . VAL A 1 164 ? 96.600 86.994 49.570 1.00 41.40 162 VAL A N 1
ATOM 1229 C CA . VAL A 1 164 ? 96.891 87.047 48.144 1.00 40.87 162 VAL A CA 1
ATOM 1230 C C . VAL A 1 164 ? 96.468 88.386 47.561 1.00 40.89 162 VAL A C 1
ATOM 1231 O O . VAL A 1 164 ? 97.232 89.015 46.827 1.00 41.18 162 VAL A O 1
ATOM 1235 N N . GLU A 1 165 ? 95.261 88.829 47.893 1.00 40.68 163 GLU A N 1
ATOM 1236 C CA . GLU A 1 165 ? 94.764 90.097 47.364 1.00 40.64 163 GLU A CA 1
ATOM 1237 C C . GLU A 1 165 ? 95.631 91.257 47.809 1.00 40.20 163 GLU A C 1
ATOM 1238 O O . GLU A 1 165 ? 95.990 92.123 47.000 1.00 40.01 163 GLU A O 1
ATOM 1244 N N . GLU A 1 166 ? 95.980 91.252 49.090 1.00 39.70 164 GLU A N 1
ATOM 1245 C CA . GLU A 1 166 ? 96.891 92.238 49.628 1.00 39.67 164 GLU A CA 1
ATOM 1246 C C . GLU A 1 166 ? 98.222 92.252 48.861 1.00 38.96 164 GLU A C 1
ATOM 1247 O O . GLU A 1 166 ? 98.658 93.309 48.397 1.00 39.00 164 GLU A O 1
ATOM 1253 N N . LEU A 1 167 ? 98.844 91.080 48.718 1.00 37.92 165 LEU A N 1
ATOM 1254 C CA . LEU A 1 167 ? 100.130 90.949 48.040 1.00 36.80 165 LEU A CA 1
ATOM 1255 C C . LEU A 1 167 ? 100.083 91.380 46.569 1.00 36.63 165 LEU A C 1
ATOM 1256 O O . LEU A 1 167 ? 100.871 92.237 46.147 1.00 36.63 165 LEU A O 1
ATOM 1261 N N . VAL A 1 168 ? 99.165 90.807 45.789 1.00 36.17 166 VAL A N 1
ATOM 1262 C CA . VAL A 1 168 ? 98.980 91.245 44.401 1.00 35.95 166 VAL A CA 1
ATOM 1263 C C . VAL A 1 168 ? 98.742 92.756 44.359 1.00 36.20 166 VAL A C 1
ATOM 1264 O O . VAL A 1 168 ? 99.302 93.465 43.517 1.00 36.37 166 VAL A O 1
ATOM 1268 N N . GLY A 1 169 ? 97.926 93.236 45.294 1.00 36.28 167 GLY A N 1
ATOM 1269 C CA . GLY A 1 169 ? 97.661 94.654 45.441 1.00 36.19 167 GLY A CA 1
ATOM 1270 C C . GLY A 1 169 ? 98.919 95.496 45.387 1.00 36.21 167 GLY A C 1
ATOM 1271 O O . GLY A 1 169 ? 98.898 96.582 44.815 1.00 36.47 167 GLY A O 1
ATOM 1272 N N . LYS A 1 170 ? 100.016 94.976 45.948 1.00 36.05 168 LYS A N 1
ATOM 1273 C CA . LYS A 1 170 ? 101.251 95.749 46.143 1.00 35.80 168 LYS A CA 1
ATOM 1274 C C . LYS A 1 170 ? 102.234 95.716 44.967 1.00 35.63 168 LYS A C 1
ATOM 1275 O O . LYS A 1 170 ? 103.308 96.294 45.050 1.00 35.67 168 LYS A O 1
ATOM 1281 N N . LEU A 1 171 ? 101.866 95.064 43.872 1.00 35.42 169 LEU A N 1
ATOM 1282 C CA . LEU A 1 171 ? 102.755 94.955 42.726 1.00 35.22 169 LEU A CA 1
ATOM 1283 C C . LEU A 1 171 ? 102.824 96.261 41.914 1.00 35.84 169 LEU A C 1
ATOM 1284 O O . LEU A 1 171 ? 101.798 96.859 41.605 1.00 35.90 169 LEU A O 1
ATOM 1289 N N . ASN A 1 172 ? 104.052 96.693 41.607 1.00 36.46 170 ASN A N 1
ATOM 1290 C CA . ASN A 1 172 ? 104.370 97.850 40.757 1.00 36.67 170 ASN A CA 1
ATOM 1291 C C . ASN A 1 172 ? 104.023 97.673 39.316 1.00 37.02 170 ASN A C 1
ATOM 1292 O O . ASN A 1 172 ? 103.587 96.604 38.879 1.00 37.28 170 ASN A O 1
ATOM 1297 N N . GLU A 1 173 ? 104.307 98.737 38.571 1.00 37.36 171 GLU A N 1
ATOM 1298 C CA . GLU A 1 173 ? 104.435 98.690 37.121 1.00 37.62 171 GLU A CA 1
ATOM 1299 C C . GLU A 1 173 ? 105.832 98.191 36.724 1.00 36.96 171 GLU A C 1
ATOM 1300 O O . GLU A 1 173 ? 106.095 97.933 35.555 1.00 37.32 171 GLU A O 1
ATOM 1306 N N . ASN A 1 174 ? 106.716 98.048 37.706 1.00 36.38 172 ASN A N 1
ATOM 1307 C CA . ASN A 1 174 ? 107.998 97.365 37.508 1.00 35.89 172 ASN A CA 1
ATOM 1308 C C . ASN A 1 174 ? 107.862 95.847 37.329 1.00 35.48 172 ASN A C 1
ATOM 1309 O O . ASN A 1 174 ? 108.825 95.174 36.956 1.00 35.36 172 ASN A O 1
ATOM 1314 N N . THR A 1 175 ? 106.676 95.318 37.629 1.00 34.88 173 THR A N 1
ATOM 1315 C CA . THR A 1 175 ? 106.366 93.899 37.455 1.00 34.44 173 THR A CA 1
ATOM 1316 C C . THR A 1 175 ? 105.374 93.710 36.318 1.00 34.22 173 THR A C 1
ATOM 1317 O O . THR A 1 175 ? 104.228 94.148 36.413 1.00 34.54 173 THR A O 1
ATOM 1321 N N . LYS A 1 176 ? 105.812 93.066 35.243 1.00 33.73 174 LYS A N 1
ATOM 1322 C CA . LYS A 1 176 ? 104.893 92.658 34.198 1.00 33.12 174 LYS A CA 1
ATOM 1323 C C . LYS A 1 176 ? 104.369 91.295 34.601 1.00 32.12 174 LYS A C 1
ATOM 1324 O O . LYS A 1 176 ? 105.144 90.347 34.755 1.00 32.08 174 LYS A O 1
ATOM 1330 N N . ILE A 1 177 ? 103.058 91.209 34.804 1.00 31.06 175 ILE A N 1
ATOM 1331 C CA . ILE A 1 177 ? 102.402 89.952 35.161 1.00 29.91 175 ILE A CA 1
ATOM 1332 C C . ILE A 1 177 ? 101.961 89.249 33.887 1.00 29.66 175 ILE A C 1
ATOM 1333 O O . ILE A 1 177 ? 101.391 89.884 33.006 1.00 29.67 175 ILE A O 1
ATOM 1338 N N . TYR A 1 178 ? 102.232 87.948 33.788 1.00 29.17 176 TYR A N 1
ATOM 1339 C CA . TYR A 1 178 ? 101.819 87.152 32.634 1.00 28.87 176 TYR A CA 1
ATOM 1340 C C . TYR A 1 178 ? 100.909 86.018 33.073 1.00 28.74 176 TYR A C 1
ATOM 1341 O O . TYR A 1 178 ? 101.380 84.910 33.344 1.00 29.03 176 TYR A O 1
ATOM 1350 N N . LEU A 1 179 ? 99.608 86.293 33.158 1.00 28.27 177 LEU A N 1
ATOM 1351 C CA . LEU A 1 179 ? 98.645 85.262 33.549 1.00 27.66 177 LEU A CA 1
ATOM 1352 C C . LEU A 1 179 ? 98.385 84.316 32.388 1.00 27.17 177 LEU A C 1
ATOM 1353 O O . LEU A 1 179 ? 98.615 84.674 31.239 1.00 26.96 177 LEU A O 1
ATOM 1358 N N . GLU A 1 180 ? 97.910 83.110 32.703 1.00 26.66 178 GLU A N 1
ATOM 1359 C CA . GLU A 1 180 ? 97.601 82.092 31.699 1.00 26.39 178 GLU A CA 1
ATOM 1360 C C . GLU A 1 180 ? 98.785 81.923 30.774 1.00 25.55 178 GLU A C 1
ATOM 1361 O O . GLU A 1 180 ? 98.620 81.826 29.558 1.00 25.67 178 GLU A O 1
ATOM 1367 N N . THR A 1 181 ? 99.976 81.890 31.364 1.00 24.68 179 THR A N 1
ATOM 1368 C CA . THR A 1 181 ? 101.214 81.855 30.598 1.00 23.97 179 THR A CA 1
ATOM 1369 C C . THR A 1 181 ? 102.147 80.709 30.997 1.00 23.70 179 THR A C 1
ATOM 1370 O O . THR A 1 181 ? 102.631 80.662 32.121 1.00 23.34 179 THR A O 1
ATOM 1374 N N . SER A 1 182 ? 102.410 79.811 30.050 1.00 23.66 180 SER A N 1
ATOM 1375 C CA . SER A 1 182 ? 103.277 78.654 30.264 1.00 23.90 180 SER A CA 1
ATOM 1376 C C . SER A 1 182 ? 104.715 78.898 29.830 1.00 23.51 180 SER A C 1
ATOM 1377 O O . SER A 1 182 ? 104.974 79.151 28.654 1.00 23.76 180 SER A O 1
ATOM 1380 N N . ALA A 1 183 ? 105.643 78.819 30.779 1.00 23.15 181 ALA A N 1
ATOM 1381 C CA . ALA A 1 183 ? 107.069 78.847 30.460 1.00 23.40 181 ALA A CA 1
ATOM 1382 C C . ALA A 1 183 ? 107.516 77.490 29.932 1.00 23.61 181 ALA A C 1
ATOM 1383 O O . ALA A 1 183 ? 107.177 76.445 30.499 1.00 23.93 181 ALA A O 1
ATOM 1385 N N . LEU A 1 184 ? 108.280 77.509 28.847 1.00 23.60 182 LEU A N 1
ATOM 1386 C CA . LEU A 1 184 ? 108.679 76.276 28.186 1.00 23.63 182 LEU A CA 1
ATOM 1387 C C . LEU A 1 184 ? 110.041 75.754 28.658 1.00 23.96 182 LEU A C 1
ATOM 1388 O O . LEU A 1 184 ? 110.470 74.666 28.278 1.00 23.74 182 LEU A O 1
ATOM 1393 N N . GLY A 1 185 ? 110.710 76.521 29.506 1.00 24.01 183 GLY A N 1
ATOM 1394 C CA . GLY A 1 185 ? 111.980 76.092 30.039 1.00 24.32 183 GLY A CA 1
ATOM 1395 C C . GLY A 1 185 ? 112.891 77.278 30.089 1.00 24.86 183 GLY A C 1
ATOM 1396 O O . GLY A 1 185 ? 112.465 78.404 29.802 1.00 25.14 183 GLY A O 1
ATOM 1397 N N . VAL A 1 186 ? 114.146 77.020 30.447 1.00 25.16 184 VAL A N 1
ATOM 1398 C CA . VAL A 1 186 ? 115.150 78.061 30.623 1.00 25.33 184 VAL A CA 1
ATOM 1399 C C . VAL A 1 186 ? 116.382 77.697 29.813 1.00 26.20 184 VAL A C 1
ATOM 1400 O O . VAL A 1 186 ? 116.849 76.555 29.853 1.00 26.33 184 VAL A O 1
ATOM 1404 N N . PHE A 1 187 ? 116.903 78.670 29.070 1.00 27.14 185 PHE A N 1
ATOM 1405 C CA . PHE A 1 187 ? 118.014 78.430 28.153 1.00 27.48 185 PHE A CA 1
ATOM 1406 C C . PHE A 1 187 ? 119.071 79.488 28.327 1.00 28.10 185 PHE A C 1
ATOM 1407 O O . PHE A 1 187 ? 118.833 80.655 28.040 1.00 28.11 185 PHE A O 1
ATOM 1415 N N . ASP A 1 188 ? 120.234 79.058 28.809 1.00 29.19 186 ASP A N 1
ATOM 1416 C CA . ASP A 1 188 ? 121.317 79.949 29.181 1.00 30.11 186 ASP A CA 1
ATOM 1417 C C . ASP A 1 188 ? 122.085 80.349 27.949 1.00 30.64 186 ASP A C 1
ATOM 1418 O O . ASP A 1 188 ? 122.689 79.506 27.292 1.00 31.15 186 ASP A O 1
ATOM 1423 N N . LYS A 1 189 ? 122.068 81.640 27.643 1.00 30.93 187 LYS A N 1
ATOM 1424 C CA . LYS A 1 189 ? 122.843 82.166 26.533 1.00 30.99 187 LYS A CA 1
ATOM 1425 C C . LYS A 1 189 ? 124.075 82.912 27.046 1.00 30.72 187 LYS A C 1
ATOM 1426 O O . LYS A 1 189 ? 124.621 83.760 26.352 1.00 31.09 187 LYS A O 1
ATOM 1432 N N . GLY A 1 190 ? 124.514 82.594 28.262 1.00 30.19 188 GLY A N 1
ATOM 1433 C CA . GLY A 1 190 ? 125.688 83.236 28.854 1.00 29.49 188 GLY A CA 1
ATOM 1434 C C . GLY A 1 190 ? 125.462 84.678 29.264 1.00 29.02 188 GLY A C 1
ATOM 1435 O O . GLY A 1 190 ? 125.512 85.013 30.438 1.00 28.91 188 GLY A O 1
ATOM 1436 N N . GLU A 1 191 ? 125.213 85.530 28.282 1.00 28.93 189 GLU A N 1
ATOM 1437 C CA . GLU A 1 191 ? 125.002 86.954 28.511 1.00 29.04 189 GLU A CA 1
ATOM 1438 C C . GLU A 1 191 ? 123.607 87.262 29.037 1.00 28.56 189 GLU A C 1
ATOM 1439 O O . GLU A 1 191 ? 123.373 88.350 29.551 1.00 29.01 189 GLU A O 1
ATOM 1445 N N . TYR A 1 192 ? 122.686 86.313 28.874 1.00 27.78 190 TYR A N 1
ATOM 1446 C CA . TYR A 1 192 ? 121.323 86.393 29.413 1.00 27.02 190 TYR A CA 1
ATOM 1447 C C . TYR A 1 192 ? 120.678 84.991 29.398 1.00 26.12 190 TYR A C 1
ATOM 1448 O O . TYR A 1 192 ? 121.244 84.047 28.838 1.00 26.29 190 TYR A O 1
ATOM 1457 N N . PHE A 1 193 ? 119.504 84.856 30.009 1.00 24.69 191 PHE A N 1
ATOM 1458 C CA . PHE A 1 193 ? 118.727 83.633 29.891 1.00 23.27 191 PHE A CA 1
ATOM 1459 C C . PHE A 1 193 ? 117.515 83.868 29.022 1.00 23.16 191 PHE A C 1
ATOM 1460 O O . PHE A 1 193 ? 116.849 84.910 29.113 1.00 22.58 191 PHE A O 1
ATOM 1468 N N . LEU A 1 194 ? 117.231 82.887 28.178 1.00 23.11 192 LEU A N 1
ATOM 1469 C CA . LEU A 1 194 ? 116.006 82.883 27.411 1.00 23.57 192 LEU A CA 1
ATOM 1470 C C . LEU A 1 194 ? 114.899 82.035 28.074 1.00 23.73 192 LEU A C 1
ATOM 1471 O O . LEU A 1 194 ? 115.047 80.828 28.267 1.00 24.21 192 LEU A O 1
ATOM 1476 N N . VAL A 1 195 ? 113.801 82.676 28.444 1.00 23.61 193 VAL A N 1
ATOM 1477 C CA . VAL A 1 195 ? 112.654 81.952 28.943 1.00 23.56 193 VAL A CA 1
ATOM 1478 C C . VAL A 1 195 ? 111.544 82.158 27.943 1.00 23.83 193 VAL A C 1
ATOM 1479 O O . VAL A 1 195 ? 110.832 83.162 28.009 1.00 23.99 193 VAL A O 1
ATOM 1483 N N . PRO A 1 196 ? 111.406 81.228 26.990 1.00 23.82 194 PRO A N 1
ATOM 1484 C CA . PRO A 1 196 ? 110.277 81.297 26.071 1.00 23.76 194 PRO A CA 1
ATOM 1485 C C . PRO A 1 196 ? 108.977 80.964 26.786 1.00 24.04 194 PRO A C 1
ATOM 1486 O O . PRO A 1 196 ? 108.916 80.063 27.615 1.00 24.00 194 PRO A O 1
ATOM 1490 N N . VAL A 1 197 ? 107.937 81.697 26.449 1.00 24.55 195 VAL A N 1
ATOM 1491 C CA . VAL A 1 197 ? 106.703 81.649 27.195 1.00 25.06 195 VAL A CA 1
ATOM 1492 C C . VAL A 1 197 ? 105.538 81.622 26.210 1.00 25.56 195 VAL A C 1
ATOM 1493 O O . VAL A 1 197 ? 105.605 82.259 25.157 1.00 25.13 195 VAL A O 1
ATOM 1497 N N . VAL A 1 198 ? 104.492 80.859 26.527 1.00 26.54 196 VAL A N 1
ATOM 1498 C CA . VAL A 1 198 ? 103.292 80.808 25.670 1.00 27.62 196 VAL A CA 1
ATOM 1499 C C . VAL A 1 198 ? 102.054 81.350 26.382 1.00 28.66 196 VAL A C 1
ATOM 1500 O O . VAL A 1 198 ? 101.696 80.878 27.459 1.00 28.56 196 VAL A O 1
ATOM 1504 N N . ARG A 1 199 ? 101.405 82.340 25.782 1.00 30.10 197 ARG A N 1
ATOM 1505 C CA . ARG A 1 199 ? 100.165 82.872 26.339 1.00 31.96 197 ARG A CA 1
ATOM 1506 C C . ARG A 1 199 ? 99.113 82.970 25.249 1.00 32.93 197 ARG A C 1
ATOM 1507 O O . ARG A 1 199 ? 99.366 83.522 24.185 1.00 33.09 197 ARG A O 1
ATOM 1515 N N . GLY A 1 200 ? 97.925 82.444 25.522 1.00 34.37 198 GLY A N 1
ATOM 1516 C CA . GLY A 1 200 ? 96.907 82.288 24.481 1.00 35.89 198 GLY A CA 1
ATOM 1517 C C . GLY A 1 200 ? 97.489 81.363 23.440 1.00 36.89 198 GLY A C 1
ATOM 1518 O O . GLY A 1 200 ? 97.646 80.166 23.680 1.00 37.19 198 GLY A O 1
ATOM 1519 N N . ASP A 1 201 ? 97.853 81.921 22.295 1.00 37.75 199 ASP A N 1
ATOM 1520 C CA . ASP A 1 201 ? 98.634 81.155 21.329 1.00 38.65 199 ASP A CA 1
ATOM 1521 C C . ASP A 1 201 ? 99.830 81.941 20.756 1.00 38.16 199 ASP A C 1
ATOM 1522 O O . ASP A 1 201 ? 100.465 81.495 19.802 1.00 38.57 199 ASP A O 1
ATOM 1527 N N . LYS A 1 202 ? 100.120 83.110 21.324 1.00 37.25 200 LYS A N 1
ATOM 1528 C CA . LYS A 1 202 ? 101.310 83.860 20.968 1.00 36.42 200 LYS A CA 1
ATOM 1529 C C . LYS A 1 202 ? 102.495 83.281 21.717 1.00 35.40 200 LYS A C 1
ATOM 1530 O O . LYS A 1 202 ? 102.379 82.912 22.876 1.00 35.36 200 LYS A O 1
ATOM 1536 N N . LEU A 1 203 ? 103.634 83.188 21.052 1.00 34.39 201 LEU A N 1
ATOM 1537 C CA . LEU A 1 203 ? 104.874 82.876 21.737 1.00 33.59 201 LEU A CA 1
ATOM 1538 C C . LEU A 1 203 ? 105.524 84.188 22.160 1.00 33.01 201 LEU A C 1
ATOM 1539 O O . LEU A 1 203 ? 105.582 85.114 21.364 1.00 33.48 201 LEU A O 1
ATOM 1544 N N . ILE A 1 204 ? 105.990 84.277 23.405 1.00 31.99 202 ILE A N 1
ATOM 1545 C CA . ILE A 1 204 ? 106.733 85.444 23.878 1.00 31.04 202 ILE A CA 1
ATOM 1546 C C . ILE A 1 204 ? 108.088 84.971 24.371 1.00 31.11 202 ILE A C 1
ATOM 1547 O O . ILE A 1 204 ? 108.178 83.994 25.124 1.00 31.09 202 ILE A O 1
ATOM 1552 N N . GLU A 1 205 ? 109.140 85.664 23.943 1.00 30.97 203 GLU A N 1
ATOM 1553 C CA . GLU A 1 205 ? 110.497 85.368 24.391 1.00 30.77 203 GLU A CA 1
ATOM 1554 C C . GLU A 1 205 ? 110.950 86.362 25.443 1.00 30.62 203 GLU A C 1
ATOM 1555 O O . GLU A 1 205 ? 111.064 87.564 25.178 1.00 30.58 203 GLU A O 1
ATOM 1561 N N . ILE A 1 206 ? 111.217 85.864 26.639 1.00 30.21 204 ILE A N 1
ATOM 1562 C CA . ILE A 1 206 ? 111.681 86.741 27.689 1.00 30.04 204 ILE A CA 1
ATOM 1563 C C . ILE A 1 206 ? 113.176 86.549 27.881 1.00 30.04 204 ILE A C 1
ATOM 1564 O O . ILE A 1 206 ? 113.642 85.449 28.195 1.00 30.38 204 ILE A O 1
ATOM 1569 N N . LEU A 1 207 ? 113.920 87.627 27.654 1.00 29.73 205 LEU A N 1
ATOM 1570 C CA . LEU A 1 207 ? 115.361 87.636 27.833 1.00 29.22 205 LEU A CA 1
ATOM 1571 C C . LEU A 1 207 ? 115.598 88.313 29.166 1.00 28.95 205 LEU A C 1
ATOM 1572 O O . LEU A 1 207 ? 115.232 89.469 29.346 1.00 28.75 205 LEU A O 1
ATOM 1577 N N . ALA A 1 208 ? 116.184 87.585 30.110 1.00 28.71 206 ALA A N 1
ATOM 1578 C CA . ALA A 1 208 ? 116.429 88.130 31.442 1.00 28.33 206 ALA A CA 1
ATOM 1579 C C . ALA A 1 208 ? 117.854 87.872 31.929 1.00 28.20 206 ALA A C 1
ATOM 1580 O O . ALA A 1 208 ? 118.477 86.883 31.535 1.00 28.06 206 ALA A O 1
ATOM 1582 N N . LYS A 1 209 ? 118.358 88.766 32.781 1.00 28.10 207 LYS A N 1
ATOM 1583 C CA . LYS A 1 209 ? 119.689 88.622 33.372 1.00 28.35 207 LYS A CA 1
ATOM 1584 C C . LYS A 1 209 ? 119.691 87.532 34.428 1.00 27.87 207 LYS A C 1
ATOM 1585 O O . LYS A 1 209 ? 120.591 86.706 34.467 1.00 28.11 207 LYS A O 1
ATOM 1591 N N . ARG A 1 210 ? 118.678 87.543 35.287 1.00 27.37 208 ARG A N 1
ATOM 1592 C CA . ARG A 1 210 ? 118.532 86.542 36.334 1.00 26.65 208 ARG A CA 1
ATOM 1593 C C . ARG A 1 210 ? 117.270 85.751 36.077 1.00 26.06 208 ARG A C 1
ATOM 1594 O O . ARG A 1 210 ? 116.435 86.213 35.323 1.00 26.16 208 ARG A O 1
ATOM 1602 N N . VAL A 1 211 ? 117.156 84.544 36.632 1.00 25.27 209 VAL A N 1
ATOM 1603 C CA . VAL A 1 211 ? 115.855 83.873 36.729 1.00 24.55 209 VAL A CA 1
ATOM 1604 C C . VAL A 1 211 ? 115.642 83.298 38.122 1.00 24.18 209 VAL A C 1
ATOM 1605 O O . VAL A 1 211 ? 116.588 82.863 38.788 1.00 23.91 209 VAL A O 1
ATOM 1609 N N . VAL A 1 212 ? 114.397 83.328 38.573 1.00 23.66 210 VAL A N 1
ATOM 1610 C CA . VAL A 1 212 ? 114.032 82.537 39.731 1.00 23.28 210 VAL A CA 1
ATOM 1611 C C . VAL A 1 212 ? 112.927 81.535 39.402 1.00 23.57 210 VAL A C 1
ATOM 1612 O O . VAL A 1 212 ? 111.882 81.891 38.852 1.00 23.99 210 VAL A O 1
ATOM 1616 N N . LEU A 1 213 ? 113.199 80.272 39.712 1.00 23.33 211 LEU A N 1
ATOM 1617 C CA . LEU A 1 213 ? 112.187 79.227 39.694 1.00 23.27 211 LEU A CA 1
ATOM 1618 C C . LEU A 1 213 ? 111.374 79.236 40.993 1.00 23.42 211 LEU A C 1
ATOM 1619 O O . LEU A 1 213 ? 111.847 78.768 42.038 1.00 23.54 211 LEU A O 1
ATOM 1624 N N . ALA A 1 214 ? 110.176 79.813 40.927 1.00 23.53 212 ALA A N 1
ATOM 1625 C CA . ALA A 1 214 ? 109.252 79.847 42.062 1.00 24.02 212 ALA A CA 1
ATOM 1626 C C . ALA A 1 214 ? 108.095 78.943 41.666 1.00 24.52 212 ALA A C 1
ATOM 1627 O O . ALA A 1 214 ? 106.934 79.358 41.530 1.00 24.44 212 ALA A O 1
ATOM 1629 N N . THR A 1 215 ? 108.451 77.679 41.497 1.00 24.78 213 THR A N 1
ATOM 1630 C CA . THR A 1 215 ? 107.798 76.822 40.535 1.00 24.75 213 THR A CA 1
ATOM 1631 C C . THR A 1 215 ? 106.755 75.930 41.194 1.00 24.73 213 THR A C 1
ATOM 1632 O O . THR A 1 215 ? 105.831 75.458 40.544 1.00 24.75 213 THR A O 1
ATOM 1636 N N . GLY A 1 216 ? 106.911 75.724 42.498 1.00 24.94 214 GLY A N 1
ATOM 1637 C CA . GLY A 1 216 ? 105.928 75.016 43.298 1.00 24.94 214 GLY A CA 1
ATOM 1638 C C . GLY A 1 216 ? 106.165 73.535 43.478 1.00 25.08 214 GLY A C 1
ATOM 1639 O O . GLY A 1 216 ? 107.084 72.943 42.885 1.00 25.11 214 GLY A O 1
ATOM 1640 N N . ALA A 1 217 ? 105.320 72.960 44.330 1.00 25.04 215 ALA A N 1
ATOM 1641 C CA . ALA A 1 217 ? 105.226 71.528 44.542 1.00 25.02 215 ALA A CA 1
ATOM 1642 C C . ALA A 1 217 ? 103.965 71.032 43.864 1.00 25.09 215 ALA A C 1
ATOM 1643 O O . ALA A 1 217 ? 103.036 71.800 43.620 1.00 25.23 215 ALA A O 1
ATOM 1645 N N . ILE A 1 218 ? 103.917 69.746 43.562 1.00 24.97 216 ILE A N 1
ATOM 1646 C CA . ILE A 1 218 ? 102.695 69.165 43.036 1.00 25.11 216 ILE A CA 1
ATOM 1647 C C . ILE A 1 218 ? 102.183 68.086 43.999 1.00 25.32 216 ILE A C 1
ATOM 1648 O O . ILE A 1 218 ? 102.974 67.501 44.742 1.00 25.27 216 ILE A O 1
ATOM 1653 N N . ASP A 1 219 ? 100.864 67.862 44.009 1.00 25.56 217 ASP A N 1
ATOM 1654 C CA . ASP A 1 219 ? 100.236 66.856 44.866 1.00 25.78 217 ASP A CA 1
ATOM 1655 C C . ASP A 1 219 ? 100.653 65.470 44.433 1.00 25.83 217 ASP A C 1
ATOM 1656 O O . ASP A 1 219 ? 100.675 65.166 43.239 1.00 25.70 217 ASP A O 1
ATOM 1661 N N . SER A 1 220 ? 100.993 64.634 45.408 1.00 26.14 218 SER A N 1
ATOM 1662 C CA . SER A 1 220 ? 101.403 63.258 45.144 1.00 26.67 218 SER A CA 1
ATOM 1663 C C . SER A 1 220 ? 100.210 62.449 44.684 1.00 26.91 218 SER A C 1
ATOM 1664 O O . SER A 1 220 ? 99.087 62.709 45.106 1.00 27.27 218 SER A O 1
ATOM 1667 N N . THR A 1 221 ? 100.431 61.469 43.821 1.00 27.13 219 THR A N 1
ATOM 1668 C CA . THR A 1 221 ? 99.306 60.630 43.451 1.00 27.55 219 THR A CA 1
ATOM 1669 C C . THR A 1 221 ? 99.297 59.287 44.204 1.00 27.46 219 THR A C 1
ATOM 1670 O O . THR A 1 221 ? 100.304 58.572 44.243 1.00 27.36 219 THR A O 1
ATOM 1674 N N . MET A 1 222 ? 98.147 58.995 44.824 1.00 27.50 220 MET A N 1
ATOM 1675 C CA . MET A 1 222 ? 97.908 57.757 45.576 1.00 27.10 220 MET A CA 1
ATOM 1676 C C . MET A 1 222 ? 97.601 56.608 44.655 1.00 26.54 220 MET A C 1
ATOM 1677 O O . MET A 1 222 ? 96.864 56.747 43.675 1.00 26.44 220 MET A O 1
ATOM 1682 N N . LEU A 1 223 ? 98.178 55.468 44.993 1.00 25.82 221 LEU A N 1
ATOM 1683 C CA . LEU A 1 223 ? 97.979 54.258 44.250 1.00 25.00 221 LEU A CA 1
ATOM 1684 C C . LEU A 1 223 ? 96.908 53.419 44.940 1.00 25.34 221 LEU A C 1
ATOM 1685 O O . LEU A 1 223 ? 97.122 52.880 46.030 1.00 25.83 221 LEU A O 1
ATOM 1690 N N . PHE A 1 224 ? 95.731 53.349 44.327 1.00 25.32 222 PHE A N 1
ATOM 1691 C CA . PHE A 1 224 ? 94.672 52.411 44.743 1.00 25.00 222 PHE A CA 1
ATOM 1692 C C . PHE A 1 224 ? 93.960 51.992 43.475 1.00 25.16 222 PHE A C 1
ATOM 1693 O O . PHE A 1 224 ? 94.295 52.511 42.419 1.00 24.92 222 PHE A O 1
ATOM 1701 N N . GLU A 1 225 ? 92.986 51.089 43.557 1.00 25.66 223 GLU A N 1
ATOM 1702 C CA . GLU A 1 225 ? 92.441 50.487 42.328 1.00 26.39 223 GLU A CA 1
ATOM 1703 C C . GLU A 1 225 ? 91.962 51.452 41.205 1.00 26.39 223 GLU A C 1
ATOM 1704 O O . GLU A 1 225 ? 92.779 51.833 40.384 1.00 27.77 223 GLU A O 1
ATOM 1710 N N . ASN A 1 226 ? 90.721 51.894 41.118 1.00 25.67 224 ASN A N 1
ATOM 1711 C CA . ASN A 1 226 ? 90.433 52.742 39.950 1.00 25.02 224 ASN A CA 1
ATOM 1712 C C . ASN A 1 226 ? 90.765 54.220 40.134 1.00 25.10 224 ASN A C 1
ATOM 1713 O O . ASN A 1 226 ? 89.949 55.087 39.850 1.00 25.44 224 ASN A O 1
ATOM 1718 N N . ASN A 1 227 ? 91.981 54.507 40.580 1.00 25.05 225 ASN A N 1
ATOM 1719 C CA . ASN A 1 227 ? 92.394 55.875 40.933 1.00 25.21 225 ASN A CA 1
ATOM 1720 C C . ASN A 1 227 ? 92.295 56.940 39.841 1.00 25.56 225 ASN A C 1
ATOM 1721 O O . ASN A 1 227 ? 92.591 58.110 40.097 1.00 25.83 225 ASN A O 1
ATOM 1726 N N . ASP A 1 228 ? 91.894 56.540 38.638 1.00 25.73 226 ASP A N 1
ATOM 1727 C CA . ASP A 1 228 ? 91.846 57.449 37.499 1.00 26.07 226 ASP A CA 1
ATOM 1728 C C . ASP A 1 228 ? 90.425 57.743 37.067 1.00 26.14 226 ASP A C 1
ATOM 1729 O O . ASP A 1 228 ? 90.196 58.608 36.219 1.00 26.09 226 ASP A O 1
ATOM 1734 N N . MET A 1 229 ? 89.476 57.010 37.647 1.00 26.26 227 MET A N 1
ATOM 1735 C CA . MET A 1 229 ? 88.084 57.035 37.190 1.00 26.20 227 MET A CA 1
ATOM 1736 C C . MET A 1 229 ? 87.416 58.359 37.485 1.00 25.61 227 MET A C 1
ATOM 1737 O O . MET A 1 229 ? 87.892 59.100 38.329 1.00 25.81 227 MET A O 1
ATOM 1742 N N . PRO A 1 230 ? 86.326 58.676 36.769 1.00 25.34 228 PRO A N 1
ATOM 1743 C CA . PRO A 1 230 ? 85.694 59.980 36.992 1.00 25.18 228 PRO A CA 1
ATOM 1744 C C . PRO A 1 230 ? 85.115 60.105 38.407 1.00 25.33 228 PRO A C 1
ATOM 1745 O O . PRO A 1 230 ? 84.569 59.138 38.956 1.00 25.30 228 PRO A O 1
ATOM 1749 N N . GLY A 1 231 ? 85.259 61.286 38.995 1.00 25.37 229 GLY A N 1
ATOM 1750 C CA . GLY A 1 231 ? 84.831 61.506 40.361 1.00 25.28 229 GLY A CA 1
ATOM 1751 C C . GLY A 1 231 ? 85.925 61.230 41.379 1.00 25.52 229 GLY A C 1
ATOM 1752 O O . GLY A 1 231 ? 85.648 61.183 42.587 1.00 25.35 229 GLY A O 1
ATOM 1753 N N . VAL A 1 232 ? 87.162 61.021 40.921 1.00 25.39 230 VAL A N 1
ATOM 1754 C CA . VAL A 1 232 ? 88.266 61.120 41.863 1.00 25.51 230 VAL A CA 1
ATOM 1755 C C . VAL A 1 232 ? 88.939 62.449 41.664 1.00 25.61 230 VAL A C 1
ATOM 1756 O O . VAL A 1 232 ? 89.217 62.846 40.544 1.00 25.94 230 VAL A O 1
ATOM 1760 N N . PHE A 1 233 ? 89.154 63.140 42.775 1.00 25.68 231 PHE A N 1
ATOM 1761 C CA . PHE A 1 233 ? 89.728 64.465 42.793 1.00 25.70 231 PHE A CA 1
ATOM 1762 C C . PHE A 1 233 ? 91.036 64.409 43.558 1.00 25.80 231 PHE A C 1
ATOM 1763 O O . PHE A 1 233 ? 91.071 63.954 44.704 1.00 25.93 231 PHE A O 1
ATOM 1771 N N . ARG A 1 234 ? 92.105 64.876 42.924 1.00 25.80 232 ARG A N 1
ATOM 1772 C CA . ARG A 1 234 ? 93.352 65.158 43.604 1.00 25.70 232 ARG A CA 1
ATOM 1773 C C . ARG A 1 234 ? 93.135 66.398 44.473 1.00 25.90 232 ARG A C 1
ATOM 1774 O O . ARG A 1 234 ? 92.302 67.252 44.141 1.00 26.05 232 ARG A O 1
ATOM 1782 N N . ARG A 1 235 ? 93.877 66.507 45.575 1.00 26.17 233 ARG A N 1
ATOM 1783 C CA . ARG A 1 235 ? 93.660 67.588 46.548 1.00 26.31 233 ARG A CA 1
ATOM 1784 C C . ARG A 1 235 ? 93.441 68.943 45.897 1.00 26.63 233 ARG A C 1
ATOM 1785 O O . ARG A 1 235 ? 92.410 69.561 46.097 1.00 26.82 233 ARG A O 1
ATOM 1793 N N . ASP A 1 236 ? 94.423 69.397 45.123 1.00 27.28 234 ASP A N 1
ATOM 1794 C CA . ASP A 1 236 ? 94.376 70.704 44.442 1.00 27.56 234 ASP A CA 1
ATOM 1795 C C . ASP A 1 236 ? 93.127 70.961 43.581 1.00 27.57 234 ASP A C 1
ATOM 1796 O O . ASP A 1 236 ? 92.654 72.099 43.505 1.00 27.61 234 ASP A O 1
ATOM 1801 N N . PHE A 1 237 ? 92.598 69.919 42.944 1.00 27.31 235 PHE A N 1
ATOM 1802 C CA . PHE A 1 237 ? 91.462 70.100 42.061 1.00 27.49 235 PHE A CA 1
ATOM 1803 C C . PHE A 1 237 ? 90.182 70.253 42.861 1.00 27.52 235 PHE A C 1
ATOM 1804 O O . PHE A 1 237 ? 89.306 71.051 42.504 1.00 27.68 235 PHE A O 1
ATOM 1812 N N . ALA A 1 238 ? 90.090 69.492 43.947 1.00 27.14 236 ALA A N 1
ATOM 1813 C CA . ALA A 1 238 ? 88.953 69.569 44.846 1.00 26.99 236 ALA A CA 1
ATOM 1814 C C . ALA A 1 238 ? 88.874 70.954 45.476 1.00 26.96 236 ALA A C 1
ATOM 1815 O O . ALA A 1 238 ? 87.808 71.561 45.515 1.00 27.46 236 ALA A O 1
ATOM 1817 N N . LEU A 1 239 ? 90.003 71.459 45.954 1.00 26.81 237 LEU A N 1
ATOM 1818 C CA . LEU A 1 239 ? 90.057 72.803 46.510 1.00 26.81 237 LEU A CA 1
ATOM 1819 C C . LEU A 1 239 ? 89.750 73.853 45.446 1.00 26.80 237 LEU A C 1
ATOM 1820 O O . LEU A 1 239 ? 89.047 74.824 45.710 1.00 26.56 237 LEU A O 1
ATOM 1825 N N . GLU A 1 240 ? 90.248 73.648 44.234 1.00 26.91 238 GLU A N 1
ATOM 1826 C CA . GLU A 1 240 ? 89.983 74.615 43.182 1.00 27.29 238 GLU A CA 1
ATOM 1827 C C . GLU A 1 240 ? 88.491 74.762 42.928 1.00 27.54 238 GLU A C 1
ATOM 1828 O O . GLU A 1 240 ? 87.964 75.873 42.984 1.00 28.32 238 GLU A O 1
ATOM 1834 N N . VAL A 1 241 ? 87.809 73.649 42.661 1.00 27.24 239 VAL A N 1
ATOM 1835 C CA . VAL A 1 241 ? 86.389 73.705 42.318 1.00 26.78 239 VAL A CA 1
ATOM 1836 C C . VAL A 1 241 ? 85.540 74.270 43.466 1.00 26.95 239 VAL A C 1
ATOM 1837 O O . VAL A 1 241 ? 84.570 74.982 43.237 1.00 26.68 239 VAL A O 1
ATOM 1841 N N . MET A 1 242 ? 85.919 73.942 44.697 1.00 27.14 240 MET A N 1
ATOM 1842 C CA . MET A 1 242 ? 85.200 74.402 45.870 1.00 27.47 240 MET A CA 1
ATOM 1843 C C . MET A 1 242 ? 85.445 75.885 46.117 1.00 27.69 240 MET A C 1
ATOM 1844 O O . MET A 1 242 ? 84.490 76.660 46.250 1.00 27.67 240 MET A O 1
ATOM 1849 N N . ASN A 1 243 ? 86.723 76.273 46.158 1.00 27.70 241 ASN A N 1
ATOM 1850 C CA . ASN A 1 243 ? 87.113 77.614 46.571 1.00 27.57 241 ASN A CA 1
ATOM 1851 C C . ASN A 1 243 ? 87.243 78.652 45.457 1.00 27.93 241 ASN A C 1
ATOM 1852 O O . ASN A 1 243 ? 86.876 79.804 45.672 1.00 27.88 241 ASN A O 1
ATOM 1857 N N . VAL A 1 244 ? 87.744 78.265 44.282 1.00 28.33 242 VAL A N 1
ATOM 1858 C CA . VAL A 1 244 ? 87.916 79.228 43.181 1.00 29.29 242 VAL A CA 1
ATOM 1859 C C . VAL A 1 244 ? 86.608 79.432 42.417 1.00 29.73 242 VAL A C 1
ATOM 1860 O O . VAL A 1 244 ? 86.092 80.540 42.324 1.00 30.06 242 VAL A O 1
ATOM 1864 N N . TRP A 1 245 ? 86.107 78.346 41.847 1.00 30.41 243 TRP A N 1
ATOM 1865 C CA . TRP A 1 245 ? 84.745 78.248 41.343 1.00 31.10 243 TRP A CA 1
ATOM 1866 C C . TRP A 1 245 ? 84.015 77.886 42.600 1.00 31.24 243 TRP A C 1
ATOM 1867 O O . TRP A 1 245 ? 84.652 77.534 43.592 1.00 32.01 243 TRP A O 1
ATOM 1878 N N . GLU A 1 246 ? 82.705 77.961 42.637 1.00 30.66 244 GLU A N 1
ATOM 1879 C CA . GLU A 1 246 ? 82.128 77.528 43.890 1.00 30.21 244 GLU A CA 1
ATOM 1880 C C . GLU A 1 246 ? 81.212 76.374 43.623 1.00 29.92 244 GLU A C 1
ATOM 1881 O O . GLU A 1 246 ? 79.990 76.515 43.552 1.00 30.36 244 GLU A O 1
ATOM 1887 N N . VAL A 1 247 ? 81.847 75.226 43.435 1.00 29.19 245 VAL A N 1
ATOM 1888 C CA . VAL A 1 247 ? 81.176 74.001 43.050 1.00 28.66 245 VAL A CA 1
ATOM 1889 C C . VAL A 1 247 ? 81.694 72.827 43.891 1.00 28.59 245 VAL A C 1
ATOM 1890 O O . VAL A 1 247 ? 82.902 72.679 44.087 1.00 28.51 245 VAL A O 1
ATOM 1894 N N . ALA A 1 248 ? 80.771 72.011 44.393 1.00 28.30 246 ALA A N 1
ATOM 1895 C CA . ALA A 1 248 ? 81.115 70.836 45.193 1.00 28.11 246 ALA A CA 1
ATOM 1896 C C . ALA A 1 248 ? 81.628 69.695 44.322 1.00 27.79 246 ALA A C 1
ATOM 1897 O O . ALA A 1 248 ? 81.155 69.516 43.202 1.00 28.19 246 ALA A O 1
ATOM 1899 N N . PRO A 1 249 ? 82.626 68.942 44.818 1.00 27.28 247 PRO A N 1
ATOM 1900 C CA . PRO A 1 249 ? 83.034 67.701 44.172 1.00 26.99 247 PRO A CA 1
ATOM 1901 C C . PRO A 1 249 ? 81.894 66.701 44.050 1.00 26.93 247 PRO A C 1
ATOM 1902 O O . PRO A 1 249 ? 81.859 65.937 43.095 1.00 27.14 247 PRO A O 1
ATOM 1906 N N . GLY A 1 250 ? 80.973 66.711 45.005 1.00 26.83 248 GLY A N 1
ATOM 1907 C CA . GLY A 1 250 ? 79.824 65.810 44.991 1.00 27.04 248 GLY A CA 1
ATOM 1908 C C . GLY A 1 250 ? 78.944 66.092 46.190 1.00 27.12 248 GLY A C 1
ATOM 1909 O O . GLY A 1 250 ? 79.318 66.898 47.046 1.00 27.17 248 GLY A O 1
ATOM 1910 N N . ARG A 1 251 ? 77.781 65.441 46.264 1.00 26.95 249 ARG A N 1
ATOM 1911 C CA . ARG A 1 251 ? 76.847 65.678 47.376 1.00 26.62 249 ARG A CA 1
ATOM 1912 C C . ARG A 1 251 ? 77.380 65.083 48.692 1.00 26.48 249 ARG A C 1
ATOM 1913 O O . ARG A 1 251 ? 77.198 65.652 49.757 1.00 26.42 249 ARG A O 1
ATOM 1921 N N . LYS A 1 252 ? 78.064 63.950 48.598 1.00 26.57 250 LYS A N 1
ATOM 1922 C CA . LYS A 1 252 ? 78.614 63.250 49.748 1.00 26.60 250 LYS A CA 1
ATOM 1923 C C . LYS A 1 252 ? 79.962 62.651 49.333 1.00 26.52 250 LYS A C 1
ATOM 1924 O O . LYS A 1 252 ? 80.054 61.908 48.348 1.00 26.83 250 LYS A O 1
ATOM 1930 N N . VAL A 1 253 ? 80.999 62.943 50.103 1.00 25.98 251 VAL A N 1
ATOM 1931 C CA . VAL A 1 253 ? 82.359 62.845 49.596 1.00 25.60 251 VAL A CA 1
ATOM 1932 C C . VAL A 1 253 ? 83.268 61.980 50.478 1.00 25.67 251 VAL A C 1
ATOM 1933 O O . VAL A 1 253 ? 83.342 62.180 51.682 1.00 25.67 251 VAL A O 1
ATOM 1937 N N . ALA A 1 254 ? 83.959 61.012 49.889 1.00 25.49 252 ALA A N 1
ATOM 1938 C CA . ALA A 1 254 ? 84.977 60.284 50.645 1.00 25.61 252 ALA A CA 1
ATOM 1939 C C . ALA A 1 254 ? 86.306 61.046 50.614 1.00 25.59 252 ALA A C 1
ATOM 1940 O O . ALA A 1 254 ? 86.654 61.637 49.594 1.00 25.40 252 ALA A O 1
ATOM 1942 N N . VAL A 1 255 ? 87.035 61.031 51.731 1.00 25.62 253 VAL A N 1
ATOM 1943 C CA . VAL A 1 255 ? 88.316 61.728 51.840 1.00 25.96 253 VAL A CA 1
ATOM 1944 C C . VAL A 1 255 ? 89.379 60.801 52.381 1.00 26.35 253 VAL A C 1
ATOM 1945 O O . VAL A 1 255 ? 89.133 60.093 53.363 1.00 26.81 253 VAL A O 1
ATOM 1949 N N . THR A 1 256 ? 90.560 60.819 51.756 1.00 26.48 254 THR A N 1
ATOM 1950 C CA . THR A 1 256 ? 91.652 59.913 52.132 1.00 26.77 254 THR A CA 1
ATOM 1951 C C . THR A 1 256 ? 93.037 60.547 51.976 1.00 27.21 254 THR A C 1
ATOM 1952 O O . THR A 1 256 ? 93.161 61.625 51.413 1.00 27.44 254 THR A O 1
ATOM 1956 N N . GLY A 1 257 ? 94.074 59.876 52.467 1.00 27.82 255 GLY A N 1
ATOM 1957 C CA . GLY A 1 257 ? 95.437 60.414 52.402 1.00 28.60 255 GLY A CA 1
ATOM 1958 C C . GLY A 1 257 ? 95.888 61.025 53.721 1.00 29.03 255 GLY A C 1
ATOM 1959 O O . GLY A 1 257 ? 95.081 61.231 54.622 1.00 29.16 255 GLY A O 1
ATOM 1960 N N . SER A 1 258 ? 97.178 61.316 53.833 1.00 29.76 256 SER A N 1
ATOM 1961 C CA . SER A 1 258 ? 97.755 61.771 55.096 1.00 30.85 256 SER A CA 1
ATOM 1962 C C . SER A 1 258 ? 97.624 63.277 55.348 1.00 31.76 256 SER A C 1
ATOM 1963 O O . SER A 1 258 ? 97.965 63.757 56.424 1.00 31.82 256 SER A O 1
ATOM 1966 N N . LYS A 1 259 ? 97.139 64.025 54.363 1.00 32.89 257 LYS A N 1
ATOM 1967 C CA . LYS A 1 259 ? 96.875 65.448 54.567 1.00 33.98 257 LYS A CA 1
ATOM 1968 C C . LYS A 1 259 ? 95.386 65.708 54.400 1.00 34.49 257 LYS A C 1
ATOM 1969 O O . LYS A 1 259 ? 94.975 66.786 53.971 1.00 34.87 257 LYS A O 1
ATOM 1975 N N . ALA A 1 260 ? 94.593 64.709 54.776 1.00 35.11 258 ALA A N 1
ATOM 1976 C CA . ALA A 1 260 ? 93.145 64.739 54.650 1.00 36.03 258 ALA A CA 1
ATOM 1977 C C . ALA A 1 260 ? 92.485 65.842 55.464 1.00 36.93 258 ALA A C 1
ATOM 1978 O O . ALA A 1 260 ? 91.396 66.294 55.121 1.00 37.36 258 ALA A O 1
ATOM 1980 N N . ASP A 1 261 ? 93.128 66.278 56.539 1.00 38.10 259 ASP A N 1
ATOM 1981 C CA . ASP A 1 261 ? 92.574 67.361 57.356 1.00 39.32 259 ASP A CA 1
ATOM 1982 C C . ASP A 1 261 ? 92.441 68.685 56.616 1.00 39.54 259 ASP A C 1
ATOM 1983 O O . ASP A 1 261 ? 91.476 69.409 56.835 1.00 40.00 259 ASP A O 1
ATOM 1988 N N . GLU A 1 262 ? 93.401 69.002 55.750 1.00 39.56 260 GLU A N 1
ATOM 1989 C CA . GLU A 1 262 ? 93.337 70.230 54.967 1.00 39.70 260 GLU A CA 1
ATOM 1990 C C . GLU A 1 262 ? 92.033 70.240 54.191 1.00 39.04 260 GLU A C 1
ATOM 1991 O O . GLU A 1 262 ? 91.313 71.235 54.184 1.00 39.06 260 GLU A O 1
ATOM 1997 N N . VAL A 1 263 ? 91.722 69.103 53.577 1.00 38.20 261 VAL A N 1
ATOM 1998 C CA . VAL A 1 263 ? 90.509 68.938 52.794 1.00 37.40 261 VAL A CA 1
ATOM 1999 C C . VAL A 1 263 ? 89.249 68.951 53.669 1.00 37.09 261 VAL A C 1
ATOM 2000 O O . VAL A 1 263 ? 88.286 69.653 53.359 1.00 37.07 261 VAL A O 1
ATOM 2004 N N . ILE A 1 264 ? 89.261 68.185 54.759 1.00 36.39 262 ILE A N 1
ATOM 2005 C CA . ILE A 1 264 ? 88.110 68.097 55.660 1.00 35.72 262 ILE A CA 1
ATOM 2006 C C . ILE A 1 264 ? 87.701 69.474 56.187 1.00 35.67 262 ILE A C 1
ATOM 2007 O O . ILE A 1 264 ? 86.527 69.797 56.250 1.00 35.79 262 ILE A O 1
ATOM 2012 N N . GLN A 1 265 ? 88.679 70.296 56.528 1.00 35.71 263 GLN A N 1
ATOM 2013 C CA . GLN A 1 265 ? 88.428 71.663 56.954 1.00 35.95 263 GLN A CA 1
ATOM 2014 C C . GLN A 1 265 ? 87.700 72.521 55.931 1.00 35.53 263 GLN A C 1
ATOM 2015 O O . GLN A 1 265 ? 86.894 73.367 56.298 1.00 35.65 263 GLN A O 1
ATOM 2021 N N . GLU A 1 266 ? 87.999 72.311 54.657 1.00 34.96 264 GLU A N 1
ATOM 2022 C CA . GLU A 1 266 ? 87.292 72.983 53.585 1.00 34.66 264 GLU A CA 1
ATOM 2023 C C . GLU A 1 266 ? 85.888 72.446 53.438 1.00 33.88 264 GLU A C 1
ATOM 2024 O O . GLU A 1 266 ? 84.960 73.207 53.198 1.00 34.21 264 GLU A O 1
ATOM 2030 N N . LEU A 1 267 ? 85.741 71.131 53.562 1.00 32.97 265 LEU A N 1
ATOM 2031 C CA . LEU A 1 267 ? 84.450 70.475 53.435 1.00 32.16 265 LEU A CA 1
ATOM 2032 C C . LEU A 1 267 ? 83.508 70.982 54.512 1.00 32.10 265 LEU A C 1
ATOM 2033 O O . LEU A 1 267 ? 82.345 71.304 54.249 1.00 32.13 265 LEU A O 1
ATOM 2038 N N . GLU A 1 268 ? 84.046 71.086 55.719 1.00 31.89 266 GLU A N 1
ATOM 2039 C CA . GLU A 1 268 ? 83.303 71.542 56.871 1.00 32.06 266 GLU A CA 1
ATOM 2040 C C . GLU A 1 268 ? 82.898 72.983 56.734 1.00 31.73 266 GLU A C 1
ATOM 2041 O O . GLU A 1 268 ? 81.782 73.358 57.081 1.00 32.07 266 GLU A O 1
ATOM 2047 N N . ARG A 1 269 ? 83.809 73.793 56.225 1.00 31.41 267 ARG A N 1
ATOM 2048 C CA . ARG A 1 269 ? 83.511 75.187 55.990 1.00 31.10 267 ARG A CA 1
ATOM 2049 C C . ARG A 1 269 ? 82.299 75.293 55.070 1.00 30.60 267 ARG A C 1
ATOM 2050 O O . ARG A 1 269 ? 81.352 76.000 55.392 1.00 30.45 267 ARG A O 1
ATOM 2058 N N . TRP A 1 270 ? 82.312 74.549 53.964 1.00 30.15 268 TRP A N 1
ATOM 2059 C CA . TRP A 1 270 ? 81.245 74.619 52.963 1.00 29.73 268 TRP A CA 1
ATOM 2060 C C . TRP A 1 270 ? 80.033 73.770 53.327 1.00 29.70 268 TRP A C 1
ATOM 2061 O O . TRP A 1 270 ? 79.013 73.787 52.626 1.00 29.42 268 TRP A O 1
ATOM 2072 N N . GLY A 1 271 ? 80.149 73.026 54.421 1.00 29.42 269 GLY A N 1
ATOM 2073 C CA . GLY A 1 271 ? 79.063 72.175 54.867 1.00 29.26 269 GLY A CA 1
ATOM 2074 C C . GLY A 1 271 ? 78.775 71.038 53.908 1.00 29.30 269 GLY A C 1
ATOM 2075 O O . GLY A 1 271 ? 77.617 70.687 53.686 1.00 29.58 269 GLY A O 1
ATOM 2076 N N . ILE A 1 272 ? 79.831 70.461 53.337 1.00 29.23 270 ILE A N 1
ATOM 2077 C CA . ILE A 1 272 ? 79.695 69.305 52.446 1.00 28.75 270 ILE A CA 1
ATOM 2078 C C . ILE A 1 272 ? 79.945 68.039 53.240 1.00 28.46 270 ILE A C 1
ATOM 2079 O O . ILE A 1 272 ? 81.037 67.850 53.785 1.00 28.69 270 ILE A O 1
ATOM 2084 N N . ASP A 1 273 ? 78.930 67.181 53.301 1.00 27.92 271 ASP A N 1
ATOM 2085 C CA . ASP A 1 273 ? 79.014 65.913 54.025 1.00 27.63 271 ASP A CA 1
ATOM 2086 C C . ASP A 1 273 ? 80.082 64.960 53.453 1.00 27.21 271 ASP A C 1
ATOM 2087 O O . ASP A 1 273 ? 80.313 64.927 52.249 1.00 26.96 271 ASP A O 1
ATOM 2092 N N . TYR A 1 274 ? 80.725 64.183 54.321 1.00 26.99 272 TYR A N 1
ATOM 2093 C CA . TYR A 1 274 ? 81.859 63.362 53.909 1.00 27.08 272 TYR A CA 1
ATOM 2094 C C . TYR A 1 274 ? 82.141 62.187 54.860 1.00 27.18 272 TYR A C 1
ATOM 2095 O O . TYR A 1 274 ? 81.692 62.213 55.986 1.00 27.47 272 TYR A O 1
ATOM 2104 N N . VAL A 1 275 ? 82.885 61.174 54.397 1.00 27.43 273 VAL A N 1
ATOM 2105 C CA . VAL A 1 275 ? 83.508 60.143 55.255 1.00 27.56 273 VAL A CA 1
ATOM 2106 C C . VAL A 1 275 ? 85.022 60.172 55.097 1.00 27.86 273 VAL A C 1
ATOM 2107 O O . VAL A 1 275 ? 85.533 60.430 54.013 1.00 27.90 273 VAL A O 1
ATOM 2111 N N . HIS A 1 276 ? 85.726 59.854 56.177 1.00 28.39 274 HIS A N 1
ATOM 2112 C CA . HIS A 1 276 ? 87.186 59.817 56.221 1.00 28.68 274 HIS A CA 1
ATOM 2113 C C . HIS A 1 276 ? 87.655 58.350 56.158 1.00 28.90 274 HIS A C 1
ATOM 2114 O O . HIS A 1 276 ? 87.495 57.596 57.106 1.00 28.49 274 HIS A O 1
ATOM 2121 N N . ILE A 1 277 ? 88.194 57.942 55.012 1.00 29.63 275 ILE A N 1
ATOM 2122 C CA . ILE A 1 277 ? 88.662 56.563 54.814 1.00 30.38 275 ILE A CA 1
ATOM 2123 C C . ILE A 1 277 ? 90.183 56.552 54.828 1.00 30.98 275 ILE A C 1
ATOM 2124 O O . ILE A 1 277 ? 90.809 56.846 53.808 1.00 31.12 275 ILE A O 1
ATOM 2129 N N . PRO A 1 278 ? 90.792 56.187 55.967 1.00 31.37 276 PRO A N 1
ATOM 2130 C CA . PRO A 1 278 ? 92.237 56.330 56.077 1.00 31.82 276 PRO A CA 1
ATOM 2131 C C . PRO A 1 278 ? 93.024 55.502 55.053 1.00 32.24 276 PRO A C 1
ATOM 2132 O O . PRO A 1 278 ? 94.139 55.880 54.688 1.00 32.59 276 PRO A O 1
ATOM 2136 N N . ASN A 1 279 ? 92.450 54.398 54.584 1.00 32.50 277 ASN A N 1
ATOM 2137 C CA . ASN A 1 279 ? 93.184 53.473 53.720 1.00 32.99 277 ASN A CA 1
ATOM 2138 C C . ASN A 1 279 ? 92.326 52.884 52.598 1.00 32.54 277 ASN A C 1
ATOM 2139 O O . ASN A 1 279 ? 91.671 51.855 52.772 1.00 32.36 277 ASN A O 1
ATOM 2144 N N . VAL A 1 280 ? 92.349 53.535 51.442 1.00 32.17 278 VAL A N 1
ATOM 2145 C CA . VAL A 1 280 ? 91.515 53.133 50.322 1.00 31.81 278 VAL A CA 1
ATOM 2146 C C . VAL A 1 280 ? 92.155 52.015 49.500 1.00 32.19 278 VAL A C 1
ATOM 2147 O O . VAL A 1 280 ? 93.326 52.114 49.101 1.00 31.92 278 VAL A O 1
ATOM 2151 N N . LYS A 1 281 ? 91.370 50.958 49.261 1.00 32.36 279 LYS A N 1
ATOM 2152 C CA . LYS A 1 281 ? 91.735 49.874 48.344 1.00 32.25 279 LYS A CA 1
ATOM 2153 C C . LYS A 1 281 ? 91.171 50.094 46.931 1.00 32.07 279 LYS A C 1
ATOM 2154 O O . LYS A 1 281 ? 91.889 49.946 45.940 1.00 31.99 279 LYS A O 1
ATOM 2160 N N . ARG A 1 282 ? 89.896 50.456 46.836 1.00 32.12 280 ARG A N 1
ATOM 2161 C CA . ARG A 1 282 ? 89.230 50.530 45.536 1.00 32.52 280 ARG A CA 1
ATOM 2162 C C . ARG A 1 282 ? 88.134 51.590 45.480 1.00 32.52 280 ARG A C 1
ATOM 2163 O O . ARG A 1 282 ? 87.512 51.902 46.488 1.00 32.31 280 ARG A O 1
ATOM 2171 N N . VAL A 1 283 ? 87.932 52.155 44.294 1.00 32.99 281 VAL A N 1
ATOM 2172 C CA . VAL A 1 283 ? 86.724 52.914 43.971 1.00 33.36 281 VAL A CA 1
ATOM 2173 C C . VAL A 1 283 ? 86.002 52.222 42.800 1.00 34.09 281 VAL A C 1
ATOM 2174 O O . VAL A 1 283 ? 86.647 51.661 41.900 1.00 34.08 281 VAL A O 1
ATOM 2178 N N . GLU A 1 284 ? 84.671 52.250 42.830 1.00 34.85 282 GLU A N 1
ATOM 2179 C CA . GLU A 1 284 ? 83.838 51.613 41.804 1.00 35.78 282 GLU A CA 1
ATOM 2180 C C . GLU A 1 284 ? 82.717 52.518 41.320 1.00 36.29 282 GLU A C 1
ATOM 2181 O O . GLU A 1 284 ? 82.358 53.493 41.978 1.00 36.24 282 GLU A O 1
ATOM 2187 N N . GLY A 1 285 ? 82.132 52.156 40.185 1.00 37.17 283 GLY A N 1
ATOM 2188 C CA . GLY A 1 285 ? 80.997 52.883 39.624 1.00 38.52 283 GLY A CA 1
ATOM 2189 C C . GLY A 1 285 ? 80.996 52.769 38.118 1.00 39.64 283 GLY A C 1
ATOM 2190 O O . GLY A 1 285 ? 82.037 52.492 37.525 1.00 39.70 283 GLY A O 1
ATOM 2191 N N . ASN A 1 286 ? 79.832 52.956 37.494 1.00 40.89 284 ASN A N 1
ATOM 2192 C CA . ASN A 1 286 ? 79.734 52.912 36.028 1.00 41.91 284 ASN A CA 1
ATOM 2193 C C . ASN A 1 286 ? 80.400 54.142 35.402 1.00 41.96 284 ASN A C 1
ATOM 2194 O O . ASN A 1 286 ? 81.572 54.098 35.009 1.00 42.43 284 ASN A O 1
ATOM 2199 N N . GLU A 1 287 ? 79.672 55.243 35.319 1.00 41.90 285 GLU A N 1
ATOM 2200 C CA . GLU A 1 287 ? 80.258 56.427 34.742 1.00 42.08 285 GLU A CA 1
ATOM 2201 C C . GLU A 1 287 ? 81.151 57.128 35.756 1.00 41.87 285 GLU A C 1
ATOM 2202 O O . GLU A 1 287 ? 82.199 57.627 35.393 1.00 42.47 285 GLU A O 1
ATOM 2208 N N . LYS A 1 288 ? 80.756 57.125 37.025 1.00 41.44 286 LYS A N 1
ATOM 2209 C CA . LYS A 1 288 ? 81.434 57.882 38.072 1.00 40.90 286 LYS A CA 1
ATOM 2210 C C . LYS A 1 288 ? 81.649 56.988 39.286 1.00 40.45 286 LYS A C 1
ATOM 2211 O O . LYS A 1 288 ? 81.191 55.848 39.299 1.00 40.46 286 LYS A O 1
ATOM 2217 N N . VAL A 1 289 ? 82.316 57.505 40.316 1.00 39.88 287 VAL A N 1
ATOM 2218 C CA . VAL A 1 289 ? 82.420 56.760 41.577 1.00 39.41 287 VAL A CA 1
ATOM 2219 C C . VAL A 1 289 ? 81.045 56.665 42.247 1.00 39.05 287 VAL A C 1
ATOM 2220 O O . VAL A 1 289 ? 80.252 57.599 42.156 1.00 38.85 287 VAL A O 1
ATOM 2224 N N . GLU A 1 290 ? 80.757 55.526 42.873 1.00 38.69 288 GLU A N 1
ATOM 2225 C CA . GLU A 1 290 ? 79.556 55.399 43.703 1.00 38.91 288 GLU A CA 1
ATOM 2226 C C . GLU A 1 290 ? 79.785 54.623 45.005 1.00 37.94 288 GLU A C 1
ATOM 2227 O O . GLU A 1 290 ? 78.961 54.683 45.915 1.00 37.78 288 GLU A O 1
ATOM 2233 N N . ARG A 1 291 ? 80.921 53.930 45.089 1.00 36.96 289 ARG A N 1
ATOM 2234 C CA . ARG A 1 291 ? 81.384 53.283 46.320 1.00 36.23 289 ARG A CA 1
ATOM 2235 C C . ARG A 1 291 ? 82.911 53.362 46.466 1.00 35.43 289 ARG A C 1
ATOM 2236 O O . ARG A 1 291 ? 83.632 53.269 45.470 1.00 35.41 289 ARG A O 1
ATOM 2244 N N . VAL A 1 292 ? 83.411 53.521 47.693 1.00 34.31 290 VAL A N 1
ATOM 2245 C CA . VAL A 1 292 ? 84.811 53.182 47.961 1.00 33.45 290 VAL A CA 1
ATOM 2246 C C . VAL A 1 292 ? 84.945 52.045 48.973 1.00 32.77 290 VAL A C 1
ATOM 2247 O O . VAL A 1 292 ? 84.193 51.957 49.942 1.00 32.49 290 VAL A O 1
ATOM 2251 N N . ILE A 1 293 ? 85.914 51.179 48.711 1.00 32.23 291 ILE A N 1
ATOM 2252 C CA . ILE A 1 293 ? 86.180 50.005 49.525 1.00 32.01 291 ILE A CA 1
ATOM 2253 C C . ILE A 1 293 ? 87.522 50.202 50.215 1.00 32.04 291 ILE A C 1
ATOM 2254 O O . ILE A 1 293 ? 88.489 50.574 49.559 1.00 32.27 291 ILE A O 1
ATOM 2259 N N . ASP A 1 294 ? 87.591 49.964 51.526 1.00 32.22 292 ASP A N 1
ATOM 2260 C CA . ASP A 1 294 ? 88.871 50.079 52.254 1.00 32.30 292 ASP A CA 1
ATOM 2261 C C . ASP A 1 294 ? 89.667 48.767 52.288 1.00 32.36 292 ASP A C 1
ATOM 2262 O O . ASP A 1 294 ? 89.239 47.759 51.729 1.00 32.46 292 ASP A O 1
ATOM 2267 N N . MET A 1 295 ? 90.825 48.787 52.941 1.00 32.71 293 MET A N 1
ATOM 2268 C CA . MET A 1 295 ? 91.696 47.605 53.022 1.00 32.96 293 MET A CA 1
ATOM 2269 C C . MET A 1 295 ? 91.102 46.468 53.845 1.00 32.99 293 MET A C 1
ATOM 2270 O O . MET A 1 295 ? 91.586 45.347 53.786 1.00 33.74 293 MET A O 1
ATOM 2275 N N . ASN A 1 296 ? 90.054 46.755 54.601 1.00 32.86 294 ASN A N 1
ATOM 2276 C CA . ASN A 1 296 ? 89.329 45.722 55.313 1.00 32.85 294 ASN A CA 1
ATOM 2277 C C . ASN A 1 296 ? 88.008 45.408 54.643 1.00 32.88 294 ASN A C 1
ATOM 2278 O O . ASN A 1 296 ? 87.104 44.878 55.281 1.00 33.33 294 ASN A O 1
ATOM 2283 N N . ASN A 1 297 ? 87.891 45.762 53.366 1.00 32.65 295 ASN A N 1
ATOM 2284 C CA . ASN A 1 297 ? 86.704 45.469 52.554 1.00 32.59 295 ASN A CA 1
ATOM 2285 C C . ASN A 1 297 ? 85.395 46.106 52.990 1.00 32.15 295 ASN A C 1
ATOM 2286 O O . ASN A 1 297 ? 84.340 45.616 52.608 1.00 32.13 295 ASN A O 1
ATOM 2291 N N . HIS A 1 298 ? 85.456 47.186 53.766 1.00 31.63 296 HIS A N 1
ATOM 2292 C CA . HIS A 1 298 ? 84.257 47.950 54.088 1.00 31.43 296 HIS A CA 1
ATOM 2293 C C . HIS A 1 298 ? 83.898 48.853 52.924 1.00 31.28 296 HIS A C 1
ATOM 2294 O O . HIS A 1 298 ? 84.775 49.482 52.349 1.00 31.09 296 HIS A O 1
ATOM 2301 N N . GLU A 1 299 ? 82.611 48.930 52.596 1.00 31.35 297 GLU A N 1
ATOM 2302 C CA . GLU A 1 299 ? 82.127 49.802 51.514 1.00 31.60 297 GLU A CA 1
ATOM 2303 C C . GLU A 1 299 ? 81.508 51.066 52.054 1.00 30.93 297 GLU A C 1
ATOM 2304 O O . GLU A 1 299 ? 80.914 51.055 53.126 1.00 30.71 297 GLU A O 1
ATOM 2310 N N . TYR A 1 300 ? 81.631 52.151 51.298 1.00 30.42 298 TYR A N 1
ATOM 2311 C CA . TYR A 1 300 ? 80.944 53.386 51.632 1.00 30.24 298 TYR A CA 1
ATOM 2312 C C . TYR A 1 300 ? 80.361 53.926 50.361 1.00 30.48 298 TYR A C 1
ATOM 2313 O O . TYR A 1 300 ? 81.022 53.912 49.335 1.00 30.69 298 TYR A O 1
ATOM 2322 N N . LYS A 1 301 ? 79.124 54.396 50.421 1.00 30.82 299 LYS A N 1
ATOM 2323 C CA . LYS A 1 301 ? 78.507 55.031 49.271 1.00 31.36 299 LYS A CA 1
ATOM 2324 C C . LYS A 1 301 ? 78.833 56.506 49.278 1.00 31.22 299 LYS A C 1
ATOM 2325 O O . LYS A 1 301 ? 78.653 57.164 50.295 1.00 31.65 299 LYS A O 1
ATOM 2331 N N . VAL A 1 302 ? 79.319 57.015 48.146 1.00 31.43 300 VAL A N 1
ATOM 2332 C CA . VAL A 1 302 ? 79.741 58.426 47.982 1.00 31.45 300 VAL A CA 1
ATOM 2333 C C . VAL A 1 302 ? 79.717 58.821 46.492 1.00 31.76 300 VAL A C 1
ATOM 2334 O O . VAL A 1 302 ? 79.635 57.951 45.618 1.00 31.87 300 VAL A O 1
ATOM 2338 N N . ASP A 1 303 ? 79.803 60.119 46.202 1.00 31.72 301 ASP A N 1
ATOM 2339 C CA . ASP A 1 303 ? 79.797 60.612 44.815 1.00 31.82 301 ASP A CA 1
ATOM 2340 C C . ASP A 1 303 ? 81.161 60.934 44.276 1.00 31.47 301 ASP A C 1
ATOM 2341 O O . ASP A 1 303 ? 81.335 61.110 43.066 1.00 31.65 301 ASP A O 1
ATOM 2346 N N . ALA A 1 304 ? 82.114 61.073 45.187 1.00 30.92 302 ALA A N 1
ATOM 2347 C CA . ALA A 1 304 ? 83.455 61.488 44.849 1.00 30.23 302 ALA A CA 1
ATOM 2348 C C . ALA A 1 304 ? 84.393 60.988 45.928 1.00 30.00 302 ALA A C 1
ATOM 2349 O O . ALA A 1 304 ? 83.975 60.722 47.063 1.00 30.01 302 ALA A O 1
ATOM 2351 N N . LEU A 1 305 ? 85.652 60.823 45.549 1.00 29.55 303 LEU A N 1
ATOM 2352 C CA . LEU A 1 305 ? 86.718 60.564 46.495 1.00 29.21 303 LEU A CA 1
ATOM 2353 C C . LEU A 1 305 ? 87.740 61.681 46.320 1.00 28.71 303 LEU A C 1
ATOM 2354 O O . LEU A 1 305 ? 88.098 62.018 45.190 1.00 28.83 303 LEU A O 1
ATOM 2359 N N . ILE A 1 306 ? 88.186 62.260 47.431 1.00 27.94 304 ILE A N 1
ATOM 2360 C CA . ILE A 1 306 ? 89.258 63.257 47.415 1.00 27.23 304 ILE A CA 1
ATOM 2361 C C . ILE A 1 306 ? 90.454 62.705 48.163 1.00 27.22 304 ILE A C 1
ATOM 2362 O O . ILE A 1 306 ? 90.337 62.332 49.333 1.00 27.43 304 ILE A O 1
ATOM 2367 N N . PHE A 1 307 ? 91.604 62.656 47.504 1.00 27.00 305 PHE A N 1
ATOM 2368 C CA . PHE A 1 307 ? 92.820 62.203 48.171 1.00 26.98 305 PHE A CA 1
ATOM 2369 C C . PHE A 1 307 ? 93.818 63.328 48.329 1.00 27.57 305 PHE A C 1
ATOM 2370 O O . PHE A 1 307 ? 93.977 64.148 47.417 1.00 28.04 305 PHE A O 1
ATOM 2378 N N . ALA A 1 308 ? 94.480 63.371 49.488 1.00 27.84 306 ALA A N 1
ATOM 2379 C CA . ALA A 1 308 ? 95.490 64.387 49.786 1.00 28.03 306 ALA A CA 1
ATOM 2380 C C . ALA A 1 308 ? 96.641 63.749 50.546 1.00 28.53 306 ALA A C 1
ATOM 2381 O O . ALA A 1 308 ? 96.602 63.620 51.771 1.00 29.12 306 ALA A O 1
ATOM 2383 N N . ASP A 1 309 ? 97.676 63.355 49.815 1.00 29.01 307 ASP A N 1
ATOM 2384 C CA . ASP A 1 309 ? 98.741 62.538 50.382 1.00 29.14 307 ASP A CA 1
ATOM 2385 C C . ASP A 1 309 ? 100.085 63.266 50.427 1.00 29.06 307 ASP A C 1
ATOM 2386 O O . ASP A 1 309 ? 101.142 62.629 50.522 1.00 29.22 307 ASP A O 1
ATOM 2391 N N . GLY A 1 310 ? 100.034 64.597 50.362 1.00 28.56 308 GLY A N 1
ATOM 2392 C CA . GLY A 1 310 ? 101.224 65.427 50.462 1.00 27.86 308 GLY A CA 1
ATOM 2393 C C . GLY A 1 310 ? 101.666 65.956 49.117 1.00 27.65 308 GLY A C 1
ATOM 2394 O O . GLY A 1 310 ? 101.487 65.303 48.098 1.00 27.70 308 GLY A O 1
ATOM 2395 N N . ARG A 1 311 ? 102.243 67.150 49.121 1.00 27.63 309 ARG A N 1
ATOM 2396 C CA . ARG A 1 311 ? 102.856 67.728 47.931 1.00 27.45 309 ARG A CA 1
ATOM 2397 C C . ARG A 1 311 ? 104.373 67.498 47.947 1.00 27.50 309 ARG A C 1
ATOM 2398 O O . ARG A 1 311 ? 104.983 67.379 49.017 1.00 27.42 309 ARG A O 1
ATOM 2406 N N . ARG A 1 312 ? 104.961 67.429 46.755 1.00 27.45 310 ARG A N 1
ATOM 2407 C CA . ARG A 1 312 ? 106.396 67.223 46.562 1.00 27.48 310 ARG A CA 1
ATOM 2408 C C . ARG A 1 312 ? 106.847 68.256 45.558 1.00 27.00 310 ARG A C 1
ATOM 2409 O O . ARG A 1 312 ? 106.105 68.533 44.618 1.00 27.42 310 ARG A O 1
ATOM 2417 N N . PRO A 1 313 ? 108.068 68.808 45.714 1.00 26.44 311 PRO A N 1
ATOM 2418 C CA . PRO A 1 313 ? 108.535 69.805 44.750 1.00 26.03 311 PRO A CA 1
ATOM 2419 C C . PRO A 1 313 ? 108.463 69.280 43.322 1.00 25.85 311 PRO A C 1
ATOM 2420 O O . PRO A 1 313 ? 108.841 68.136 43.050 1.00 25.70 311 PRO A O 1
ATOM 2424 N N . ASP A 1 314 ? 107.947 70.106 42.426 1.00 25.88 312 ASP A N 1
ATOM 2425 C CA . ASP A 1 314 ? 107.981 69.793 41.011 1.00 25.98 312 ASP A CA 1
ATOM 2426 C C . ASP A 1 314 ? 109.435 69.942 40.557 1.00 25.94 312 ASP A C 1
ATOM 2427 O O . ASP A 1 314 ? 109.992 71.035 40.582 1.00 26.63 312 ASP A O 1
ATOM 2432 N N . ILE A 1 315 ? 110.052 68.836 40.170 1.00 25.56 313 ILE A N 1
ATOM 2433 C CA . ILE A 1 315 ? 111.480 68.832 39.884 1.00 25.38 313 ILE A CA 1
ATOM 2434 C C . ILE A 1 315 ? 111.815 69.093 38.419 1.00 25.67 313 ILE A C 1
ATOM 2435 O O . ILE A 1 315 ? 112.980 69.363 38.094 1.00 25.84 313 ILE A O 1
ATOM 2440 N N . ASN A 1 316 ? 110.811 68.991 37.541 1.00 25.43 314 ASN A N 1
ATOM 2441 C CA . ASN A 1 316 ? 110.997 69.241 36.099 1.00 24.96 314 ASN A CA 1
ATOM 2442 C C . ASN A 1 316 ? 111.693 70.568 35.770 1.00 24.46 314 ASN A C 1
ATOM 2443 O O . ASN A 1 316 ? 112.790 70.555 35.207 1.00 24.77 314 ASN A O 1
ATOM 2448 N N . PRO A 1 317 ? 111.088 71.715 36.146 1.00 23.64 315 PRO A N 1
ATOM 2449 C CA . PRO A 1 317 ? 111.753 72.949 35.751 1.00 23.12 315 PRO A CA 1
ATOM 2450 C C . PRO A 1 317 ? 113.179 73.010 36.302 1.00 22.91 315 PRO A C 1
ATOM 2451 O O . PRO A 1 317 ? 114.077 73.513 35.623 1.00 22.81 315 PRO A O 1
ATOM 2455 N N . ILE A 1 318 ? 113.389 72.468 37.498 1.00 22.33 316 ILE A N 1
ATOM 2456 C CA . ILE A 1 318 ? 114.724 72.423 38.089 1.00 22.42 316 ILE A CA 1
ATOM 2457 C C . ILE A 1 318 ? 115.749 71.706 37.195 1.00 22.63 316 ILE A C 1
ATOM 2458 O O . ILE A 1 318 ? 116.815 72.253 36.901 1.00 22.64 316 ILE A O 1
ATOM 2463 N N . THR A 1 319 ? 115.429 70.483 36.774 1.00 22.63 317 THR A N 1
ATOM 2464 C CA . THR A 1 319 ? 116.395 69.668 36.050 1.00 22.58 317 THR A CA 1
ATOM 2465 C C . THR A 1 319 ? 116.569 70.112 34.607 1.00 22.88 317 THR A C 1
ATOM 2466 O O . THR A 1 319 ? 117.657 69.953 34.043 1.00 23.26 317 THR A O 1
ATOM 2470 N N . GLN A 1 320 ? 115.520 70.670 34.002 1.00 22.78 318 GLN A N 1
ATOM 2471 C CA . GLN A 1 320 ? 115.678 71.242 32.671 1.00 22.73 318 GLN A CA 1
ATOM 2472 C C . GLN A 1 320 ? 116.530 72.511 32.736 1.00 23.05 318 GLN A C 1
ATOM 2473 O O . GLN A 1 320 ? 117.269 72.806 31.816 1.00 23.00 318 GLN A O 1
ATOM 2479 N N . ALA A 1 321 ? 116.433 73.247 33.835 1.00 23.92 319 ALA A N 1
ATOM 2480 C CA . ALA A 1 321 ? 117.283 74.409 34.057 1.00 24.84 319 ALA A CA 1
ATOM 2481 C C . ALA A 1 321 ? 118.729 73.970 34.330 1.00 25.62 319 ALA A C 1
ATOM 2482 O O . ALA A 1 321 ? 119.663 74.788 34.359 1.00 25.42 319 ALA A O 1
ATOM 2484 N N . GLY A 1 322 ? 118.907 72.664 34.505 1.00 26.46 320 GLY A N 1
ATOM 2485 C CA . GLY A 1 322 ? 120.234 72.092 34.660 1.00 27.72 320 GLY A CA 1
ATOM 2486 C C . GLY A 1 322 ? 120.629 71.889 36.108 1.00 28.75 320 GLY A C 1
ATOM 2487 O O . GLY A 1 322 ? 121.810 71.716 36.398 1.00 28.83 320 GLY A O 1
ATOM 2488 N N . GLY A 1 323 ? 119.648 71.921 37.017 1.00 29.63 321 GLY A N 1
ATOM 2489 C CA . GLY A 1 323 ? 119.881 71.653 38.445 1.00 30.24 321 GLY A CA 1
ATOM 2490 C C . GLY A 1 323 ? 119.986 70.162 38.755 1.00 30.86 321 GLY A C 1
ATOM 2491 O O . GLY A 1 323 ? 119.565 69.310 37.949 1.00 30.90 321 GLY A O 1
ATOM 2492 N N . LYS A 1 324 ? 120.562 69.850 39.918 1.00 31.03 322 LYS A N 1
ATOM 2493 C CA . LYS A 1 324 ? 120.730 68.474 40.372 1.00 31.41 322 LYS A CA 1
ATOM 2494 C C . LYS A 1 324 ? 119.887 68.210 41.598 1.00 31.48 322 LYS A C 1
ATOM 2495 O O . LYS A 1 324 ? 119.516 69.141 42.312 1.00 31.86 322 LYS A O 1
ATOM 2501 N N . LEU A 1 325 ? 119.600 66.937 41.854 1.00 31.36 323 LEU A N 1
ATOM 2502 C CA . LEU A 1 325 ? 118.654 66.577 42.894 1.00 31.10 323 LEU A CA 1
ATOM 2503 C C . LEU A 1 325 ? 119.259 65.843 44.072 1.00 31.48 323 LEU A C 1
ATOM 2504 O O . LEU A 1 325 ? 120.330 65.263 43.988 1.00 31.52 323 LEU A O 1
ATOM 2509 N N . ARG A 1 326 ? 118.525 65.871 45.172 1.00 32.28 324 ARG A N 1
ATOM 2510 C CA . ARG A 1 326 ? 118.914 65.266 46.431 1.00 33.09 324 ARG A CA 1
ATOM 2511 C C . ARG A 1 326 ? 117.647 64.612 46.996 1.00 32.73 324 ARG A C 1
ATOM 2512 O O . ARG A 1 326 ? 116.555 65.190 46.900 1.00 32.60 324 ARG A O 1
ATOM 2520 N N . PHE A 1 327 ? 117.763 63.420 47.575 1.00 32.40 325 PHE A N 1
ATOM 2521 C CA . PHE A 1 327 ? 116.620 62.849 48.291 1.00 32.03 325 PHE A CA 1
ATOM 2522 C C . PHE A 1 327 ? 116.750 63.094 49.781 1.00 32.36 325 PHE A C 1
ATOM 2523 O O . PHE A 1 327 ? 117.729 62.671 50.396 1.00 32.37 325 PHE A O 1
ATOM 2531 N N . ARG A 1 328 ? 115.767 63.793 50.348 1.00 32.79 326 ARG A N 1
ATOM 2532 C CA . ARG A 1 328 ? 115.706 64.080 51.787 1.00 33.53 326 ARG A CA 1
ATOM 2533 C C . ARG A 1 328 ? 114.282 64.376 52.226 1.00 33.13 326 ARG A C 1
ATOM 2534 O O . ARG A 1 328 ? 113.526 65.026 51.502 1.00 33.03 326 ARG A O 1
ATOM 2542 N N . ARG A 1 329 ? 113.941 63.904 53.426 1.00 32.66 327 ARG A N 1
ATOM 2543 C CA . ARG A 1 329 ? 112.646 64.139 54.049 1.00 32.38 327 ARG A CA 1
ATOM 2544 C C . ARG A 1 329 ? 111.506 63.549 53.259 1.00 31.94 327 ARG A C 1
ATOM 2545 O O . ARG A 1 329 ? 110.398 64.058 53.301 1.00 32.14 327 ARG A O 1
ATOM 2553 N N . GLY A 1 330 ? 111.778 62.460 52.557 1.00 31.60 328 GLY A N 1
ATOM 2554 C CA . GLY A 1 330 ? 110.746 61.736 51.835 1.00 31.25 328 GLY A CA 1
ATOM 2555 C C . GLY A 1 330 ? 110.483 62.247 50.430 1.00 31.06 328 GLY A C 1
ATOM 2556 O O . GLY A 1 330 ? 109.518 61.823 49.793 1.00 31.69 328 GLY A O 1
ATOM 2557 N N . TYR A 1 331 ? 111.334 63.143 49.929 1.00 30.37 329 TYR A N 1
ATOM 2558 C CA . TYR A 1 331 ? 111.147 63.707 48.591 1.00 29.40 329 TYR A CA 1
ATOM 2559 C C . TYR A 1 331 ? 112.393 64.272 47.948 1.00 29.28 329 TYR A C 1
ATOM 2560 O O . TYR A 1 331 ? 113.339 64.629 48.627 1.00 29.51 329 TYR A O 1
ATOM 2569 N N . TYR A 1 332 ? 112.369 64.375 46.627 1.00 29.37 330 TYR A N 1
ATOM 2570 C CA . TYR A 1 332 ? 113.483 64.930 45.878 1.00 29.79 330 TYR A CA 1
ATOM 2571 C C . TYR A 1 332 ? 113.514 66.450 45.892 1.00 29.73 330 TYR A C 1
ATOM 2572 O O . TYR A 1 332 ? 112.513 67.118 45.647 1.00 29.67 330 TYR A O 1
ATOM 2581 N N . SER A 1 333 ? 114.685 66.991 46.178 1.00 29.88 331 SER A N 1
ATOM 2582 C CA . SER A 1 333 ? 114.849 68.428 46.237 1.00 30.24 331 SER A CA 1
ATOM 2583 C C . SER A 1 333 ? 115.976 68.930 45.352 1.00 30.20 331 SER A C 1
ATOM 2584 O O . SER A 1 333 ? 116.848 68.152 44.947 1.00 30.18 331 SER A O 1
ATOM 2587 N N . PRO A 1 334 ? 115.944 70.232 45.022 1.00 30.08 332 PRO A N 1
ATOM 2588 C CA . PRO A 1 334 ? 117.062 70.862 44.329 1.00 29.98 332 PRO A CA 1
ATOM 2589 C C . PRO A 1 334 ? 118.318 70.917 45.213 1.00 29.80 332 PRO A C 1
ATOM 2590 O O . PRO A 1 334 ? 118.208 71.123 46.425 1.00 29.67 332 PRO A O 1
ATOM 2594 N N . VAL A 1 335 ? 119.491 70.700 44.619 1.00 29.49 333 VAL A N 1
ATOM 2595 C CA . VAL A 1 335 ? 120.735 70.922 45.340 1.00 29.49 333 VAL A CA 1
ATOM 2596 C C . VAL A 1 335 ? 121.059 72.379 45.126 1.00 29.49 333 VAL A C 1
ATOM 2597 O O . VAL A 1 335 ? 121.160 72.829 43.996 1.00 29.49 333 VAL A O 1
ATOM 2601 N N . LEU A 1 336 ? 121.200 73.118 46.215 1.00 29.70 334 LEU A N 1
ATOM 2602 C CA . LEU A 1 336 ? 121.441 74.546 46.137 1.00 29.70 334 LEU A CA 1
ATOM 2603 C C . LEU A 1 336 ? 122.784 74.888 46.735 1.00 30.25 334 LEU A C 1
ATOM 2604 O O . LEU A 1 336 ? 123.242 74.235 47.666 1.00 30.56 334 LEU A O 1
ATOM 2609 N N . ASP A 1 337 ? 123.432 75.912 46.205 1.00 31.02 335 ASP A N 1
ATOM 2610 C CA . ASP A 1 337 ? 124.575 76.458 46.901 1.00 31.62 335 ASP A CA 1
ATOM 2611 C C . ASP A 1 337 ? 124.060 77.253 48.099 1.00 32.57 335 ASP A C 1
ATOM 2612 O O . ASP A 1 337 ? 122.874 77.184 48.450 1.00 32.38 335 ASP A O 1
ATOM 2617 N N . GLU A 1 338 ? 124.954 78.007 48.721 1.00 34.00 336 GLU A N 1
ATOM 2618 C CA . GLU A 1 338 ? 124.635 78.745 49.936 1.00 35.36 336 GLU A CA 1
ATOM 2619 C C . GLU A 1 338 ? 123.760 79.975 49.662 1.00 35.38 336 GLU A C 1
ATOM 2620 O O . GLU A 1 338 ? 123.356 80.671 50.596 1.00 35.59 336 GLU A O 1
ATOM 2626 N N . TYR A 1 339 ? 123.443 80.217 48.390 1.00 35.38 337 TYR A N 1
ATOM 2627 C CA . TYR A 1 339 ? 122.637 81.374 48.000 1.00 35.49 337 TYR A CA 1
ATOM 2628 C C . TYR A 1 339 ? 121.329 81.016 47.288 1.00 35.01 337 TYR A C 1
ATOM 2629 O O . TYR A 1 339 ? 120.77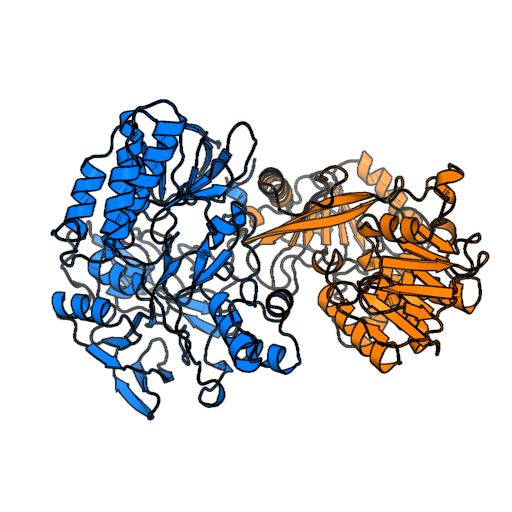2 81.849 46.559 1.00 34.88 337 TYR A O 1
ATOM 2638 N N . HIS A 1 340 ? 120.849 79.788 47.501 1.00 34.38 338 HIS A N 1
ATOM 2639 C CA . HIS A 1 340 ? 119.628 79.266 46.866 1.00 33.47 338 HIS A CA 1
ATOM 2640 C C . HIS A 1 340 ? 119.731 79.196 45.342 1.00 33.13 338 HIS A C 1
ATOM 2641 O O . HIS A 1 340 ? 118.752 79.416 44.623 1.00 33.06 338 HIS A O 1
ATOM 2648 N N . ARG A 1 341 ? 120.929 78.887 44.857 1.00 32.68 339 ARG A N 1
ATOM 2649 C CA . ARG A 1 341 ? 121.142 78.784 43.429 1.00 32.30 339 ARG A CA 1
ATOM 2650 C C . ARG A 1 341 ? 121.343 77.371 42.976 1.00 32.29 339 ARG A C 1
ATOM 2651 O O . ARG A 1 341 ? 122.047 76.577 43.598 1.00 31.95 339 ARG A O 1
ATOM 2659 N N . ILE A 1 342 ? 120.682 77.089 41.866 1.00 32.48 340 ILE A N 1
ATOM 2660 C CA . ILE A 1 342 ? 120.712 75.814 41.208 1.00 32.43 340 ILE A CA 1
ATOM 2661 C C . ILE A 1 342 ? 121.990 75.732 40.388 1.00 32.34 340 ILE A C 1
ATOM 2662 O O . ILE A 1 342 ? 122.532 74.660 40.179 1.00 32.45 340 ILE A O 1
ATOM 2667 N N . LYS A 1 343 ? 122.486 76.903 40.000 1.00 32.40 341 LYS A N 1
ATOM 2668 C CA . LYS A 1 343 ? 123.467 77.100 38.948 1.00 32.64 341 LYS A CA 1
ATOM 2669 C C . LYS A 1 343 ? 123.645 78.621 38.957 1.00 32.76 341 LYS A C 1
ATOM 2670 O O . LYS A 1 343 ? 122.763 79.345 39.438 1.00 33.19 341 LYS A O 1
ATOM 2676 N N . ASP A 1 344 ? 124.759 79.129 38.449 1.00 32.61 342 ASP A N 1
ATOM 2677 C CA . ASP A 1 344 ? 124.960 80.572 38.478 1.00 32.76 342 ASP A CA 1
ATOM 2678 C C . ASP A 1 344 ? 123.828 81.279 37.769 1.00 32.02 342 ASP A C 1
ATOM 2679 O O . ASP A 1 344 ? 123.539 80.996 36.612 1.00 32.00 342 ASP A O 1
ATOM 2684 N N . GLY A 1 345 ? 123.170 82.178 38.484 1.00 31.34 343 GLY A N 1
ATOM 2685 C CA . GLY A 1 345 ? 122.179 83.045 37.875 1.00 30.60 343 GLY A CA 1
ATOM 2686 C C . GLY A 1 345 ? 120.752 82.543 37.926 1.00 30.18 343 GLY A C 1
ATOM 2687 O O . GLY A 1 345 ? 119.827 83.296 37.589 1.00 30.17 343 GLY A O 1
ATOM 2688 N N . ILE A 1 346 ? 120.563 81.281 38.324 1.00 29.46 344 ILE A N 1
ATOM 2689 C CA . ILE A 1 346 ? 119.216 80.722 38.483 1.00 28.91 344 ILE A CA 1
ATOM 2690 C C . ILE A 1 346 ? 118.899 80.405 39.934 1.00 28.64 344 ILE A C 1
ATOM 2691 O O . ILE A 1 346 ? 119.458 79.477 40.519 1.00 28.59 344 ILE A O 1
ATOM 2696 N N . TYR A 1 347 ? 117.987 81.168 40.509 1.00 28.30 345 TYR A N 1
ATOM 2697 C CA . TYR A 1 347 ? 117.627 80.966 41.898 1.00 28.49 345 TYR A CA 1
ATOM 2698 C C . TYR A 1 347 ? 116.413 80.070 42.013 1.00 28.29 345 TYR A C 1
ATOM 2699 O O . TYR A 1 347 ? 115.600 79.996 41.087 1.00 28.67 345 TYR A O 1
ATOM 2708 N N . VAL A 1 348 ? 116.295 79.371 43.140 1.00 27.72 346 VAL A N 1
ATOM 2709 C CA . VAL A 1 348 ? 115.104 78.566 43.401 1.00 26.92 346 VAL A CA 1
ATOM 2710 C C . VAL A 1 348 ? 114.456 79.018 44.710 1.00 26.60 346 VAL A C 1
ATOM 2711 O O . VAL A 1 348 ? 115.146 79.205 45.702 1.00 26.19 346 VAL A O 1
ATOM 2715 N N . ALA A 1 349 ? 113.139 79.229 44.703 1.00 26.48 347 ALA A N 1
ATOM 2716 C CA . ALA A 1 349 ? 112.436 79.634 45.936 1.00 26.60 347 ALA A CA 1
ATOM 2717 C C . ALA A 1 349 ? 111.028 79.062 46.073 1.00 26.61 347 ALA A C 1
ATOM 2718 O O . ALA A 1 349 ? 110.311 78.899 45.076 1.00 26.55 347 ALA A O 1
ATOM 2720 N N . GLY A 1 350 ? 110.651 78.757 47.317 1.00 26.34 348 GLY A N 1
ATOM 2721 C CA . GLY A 1 350 ? 109.310 78.277 47.639 1.00 26.27 348 GLY A CA 1
ATOM 2722 C C . GLY A 1 350 ? 109.185 76.789 47.917 1.00 26.32 348 GLY A C 1
ATOM 2723 O O . GLY A 1 350 ? 110.088 76.157 48.476 1.00 26.81 348 GLY A O 1
ATOM 2724 N N . SER A 1 351 ? 108.046 76.225 47.533 1.00 25.83 349 SER A N 1
ATOM 2725 C CA . SER A 1 351 ? 107.789 74.802 47.717 1.00 25.27 349 SER A CA 1
ATOM 2726 C C . SER A 1 351 ? 108.478 73.989 46.633 1.00 24.90 349 SER A C 1
ATOM 2727 O O . SER A 1 351 ? 108.397 72.758 46.613 1.00 24.96 349 SER A O 1
ATOM 2730 N N . ALA A 1 352 ? 109.138 74.696 45.720 1.00 24.47 350 ALA A N 1
ATOM 2731 C CA . ALA A 1 352 ? 110.075 74.091 44.791 1.00 24.05 350 ALA A CA 1
ATOM 2732 C C . ALA A 1 352 ? 111.330 73.663 45.542 1.00 23.92 350 ALA A C 1
ATOM 2733 O O . ALA A 1 352 ? 111.998 72.716 45.134 1.00 24.15 350 ALA A O 1
ATOM 2735 N N . VAL A 1 353 ? 111.647 74.365 46.633 1.00 23.60 351 VAL A N 1
ATOM 2736 C CA . VAL A 1 353 ? 112.852 74.087 47.406 1.00 23.37 351 VAL A CA 1
ATOM 2737 C C . VAL A 1 353 ? 112.538 73.000 48.409 1.00 23.61 351 VAL A C 1
ATOM 2738 O O . VAL A 1 353 ? 113.240 71.989 48.479 1.00 23.87 351 VAL A O 1
ATOM 2742 N N . SER A 1 354 ? 111.480 73.224 49.191 1.00 23.37 352 SER A N 1
ATOM 2743 C CA . SER A 1 354 ? 111.057 72.291 50.231 1.00 22.89 352 SER A CA 1
ATOM 2744 C C . SER A 1 354 ? 109.617 72.582 50.675 1.00 22.56 352 SER A C 1
ATOM 2745 O O . SER A 1 354 ? 109.090 73.672 50.437 1.00 22.25 352 SER A O 1
ATOM 2748 N N . ILE A 1 355 ? 109.008 71.597 51.334 1.00 22.06 353 ILE A N 1
ATOM 2749 C CA . ILE A 1 355 ? 107.640 71.690 51.818 1.00 21.48 353 ILE A CA 1
ATOM 2750 C C . ILE A 1 355 ? 107.668 72.387 53.158 1.00 21.21 353 ILE A C 1
ATOM 2751 O O . ILE A 1 355 ? 108.397 71.973 54.054 1.00 21.27 353 ILE A O 1
ATOM 2756 N N . LYS A 1 356 ? 106.881 73.453 53.268 1.00 20.86 354 LYS A N 1
ATOM 2757 C CA . LYS A 1 356 ? 106.800 74.295 54.465 1.00 20.92 354 LYS A CA 1
ATOM 2758 C C . LYS A 1 356 ? 105.627 75.275 54.297 1.00 21.10 354 LYS A C 1
ATOM 2759 O O . LYS A 1 356 ? 105.107 75.410 53.182 1.00 21.31 354 LYS A O 1
ATOM 2765 N N . PRO A 1 357 ? 105.197 75.954 55.386 1.00 21.08 355 PRO A N 1
ATOM 2766 C CA . PRO A 1 357 ? 104.049 76.864 55.331 1.00 21.44 355 PRO A CA 1
ATOM 2767 C C . PRO A 1 357 ? 104.161 77.952 54.253 1.00 22.10 355 PRO A C 1
ATOM 2768 O O . PRO A 1 357 ? 105.270 78.333 53.880 1.00 22.07 355 PRO A O 1
ATOM 2772 N N . HIS A 1 358 ? 103.019 78.451 53.772 1.00 22.79 356 HIS A N 1
ATOM 2773 C CA . HIS A 1 358 ? 102.992 79.483 52.734 1.00 23.54 356 HIS A CA 1
ATOM 2774 C C . HIS A 1 358 ? 103.884 80.654 53.088 1.00 23.68 356 HIS A C 1
ATOM 2775 O O . HIS A 1 358 ? 104.672 81.113 52.276 1.00 24.44 356 HIS A O 1
ATOM 2782 N N . TYR A 1 359 ? 103.766 81.135 54.308 1.00 23.70 357 TYR A N 1
ATOM 2783 C CA . TYR A 1 359 ? 104.548 82.271 54.741 1.00 23.95 357 TYR A CA 1
ATOM 2784 C C . TYR A 1 359 ? 106.060 82.057 54.567 1.00 24.09 357 TYR A C 1
ATOM 2785 O O . TYR A 1 359 ? 106.795 82.973 54.207 1.00 24.16 357 TYR A O 1
ATOM 2794 N N . ALA A 1 360 ? 106.515 80.838 54.811 1.00 24.33 358 ALA A N 1
ATOM 2795 C CA . ALA A 1 360 ? 107.926 80.523 54.692 1.00 24.68 358 ALA A CA 1
ATOM 2796 C C . ALA A 1 360 ? 108.355 80.647 53.237 1.00 24.87 358 ALA A C 1
ATOM 2797 O O . ALA A 1 360 ? 109.408 81.205 52.937 1.00 25.18 358 ALA A O 1
ATOM 2799 N N . ASN A 1 361 ? 107.522 80.143 52.337 1.00 24.88 359 ASN A N 1
ATOM 2800 C CA . ASN A 1 361 ? 107.835 80.163 50.921 1.00 25.29 359 ASN A CA 1
ATOM 2801 C C . ASN A 1 361 ? 107.820 81.595 50.413 1.00 25.94 359 ASN A C 1
ATOM 2802 O O . ASN A 1 361 ? 108.607 81.970 49.532 1.00 26.57 359 ASN A O 1
ATOM 2807 N N . TYR A 1 362 ? 106.940 82.398 51.001 1.00 26.09 360 TYR A N 1
ATOM 2808 C CA . TYR A 1 362 ? 106.899 83.826 50.753 1.00 26.08 360 TYR A CA 1
ATOM 2809 C C . TYR A 1 362 ? 108.230 84.485 51.131 1.00 26.28 360 TYR A C 1
ATOM 2810 O O . TYR A 1 362 ? 108.783 85.262 50.347 1.00 26.44 360 TYR A O 1
ATOM 2819 N N . LEU A 1 363 ? 108.747 84.156 52.316 1.00 26.18 361 LEU A N 1
ATOM 2820 C CA . LEU A 1 363 ? 110.022 84.693 52.778 1.00 26.12 361 LEU A CA 1
ATOM 2821 C C . LEU A 1 363 ? 111.156 84.262 51.861 1.00 26.51 361 LEU A C 1
ATOM 2822 O O . LEU A 1 363 ? 112.015 85.068 51.490 1.00 26.60 361 LEU A O 1
ATOM 2827 N N . GLU A 1 364 ? 111.153 82.989 51.478 1.00 26.90 362 GLU A N 1
ATOM 2828 C CA . GLU A 1 364 ? 112.209 82.451 50.628 1.00 27.10 362 GLU A CA 1
ATOM 2829 C C . GLU A 1 364 ? 112.266 83.200 49.291 1.00 27.19 362 GLU A C 1
ATOM 2830 O O . GLU A 1 364 ? 113.347 83.429 48.748 1.00 27.56 362 GLU A O 1
ATOM 2836 N N . GLY A 1 365 ? 111.105 83.595 48.775 1.00 26.87 363 GLY A N 1
ATOM 2837 C CA . GLY A 1 365 ? 111.042 84.375 47.544 1.00 26.57 363 GLY A CA 1
ATOM 2838 C C . GLY A 1 365 ? 111.655 85.755 47.701 1.00 26.46 363 GLY A C 1
ATOM 2839 O O . GLY A 1 365 ? 112.378 86.219 46.826 1.00 26.31 363 GLY A O 1
ATOM 2840 N N . LYS A 1 366 ? 111.340 86.410 48.818 1.00 26.49 364 LYS A N 1
ATOM 2841 C CA . LYS A 1 366 ? 111.964 87.667 49.203 1.00 26.42 364 LYS A CA 1
ATOM 2842 C C . LYS A 1 366 ? 113.474 87.466 49.355 1.00 26.60 364 LYS A C 1
ATOM 2843 O O . LYS A 1 366 ? 114.271 88.318 48.930 1.00 26.27 364 LYS A O 1
ATOM 2849 N N . LEU A 1 367 ? 113.858 86.342 49.972 1.00 26.84 365 LEU A N 1
ATOM 2850 C CA . LEU A 1 367 ? 115.265 86.043 50.214 1.00 27.11 365 LEU A CA 1
ATOM 2851 C C . LEU A 1 367 ? 115.998 86.003 48.884 1.00 27.58 365 LEU A C 1
ATOM 2852 O O . LEU A 1 367 ? 116.990 86.720 48.673 1.00 28.05 365 LEU A O 1
ATOM 2857 N N . VAL A 1 368 ? 115.483 85.164 47.994 1.00 27.70 366 VAL A N 1
ATOM 2858 C CA . VAL A 1 368 ? 116.029 84.978 46.662 1.00 27.62 366 VAL A CA 1
ATOM 2859 C C . VAL A 1 368 ? 116.062 86.293 45.863 1.00 27.67 366 VAL A C 1
ATOM 2860 O O . VAL A 1 368 ? 117.050 86.590 45.216 1.00 27.81 366 VAL A O 1
ATOM 2864 N N . GLY A 1 369 ? 115.008 87.093 45.953 1.00 27.94 367 GLY A N 1
ATOM 2865 C CA . GLY A 1 369 ? 114.973 88.399 45.289 1.00 28.67 367 GLY A CA 1
ATOM 2866 C C . GLY A 1 369 ? 116.003 89.369 45.844 1.00 29.24 367 GLY A C 1
ATOM 2867 O O . GLY A 1 369 ? 116.608 90.126 45.095 1.00 29.45 367 GLY A O 1
ATOM 2868 N N . ALA A 1 370 ? 116.206 89.333 47.160 1.00 29.72 368 ALA A N 1
ATOM 2869 C CA . ALA A 1 370 ? 117.231 90.138 47.824 1.00 30.00 368 ALA A CA 1
ATOM 2870 C C . ALA A 1 370 ? 118.664 89.798 47.383 1.00 30.48 368 ALA A C 1
ATOM 2871 O O . ALA A 1 370 ? 119.466 90.706 47.159 1.00 30.38 368 ALA A O 1
ATOM 2873 N N . TYR A 1 371 ? 118.990 88.510 47.250 1.00 31.01 369 TYR A N 1
ATOM 2874 C CA . TYR A 1 371 ? 120.315 88.119 46.762 1.00 31.64 369 TYR A CA 1
ATOM 2875 C C . TYR A 1 371 ? 120.602 88.728 45.397 1.00 32.26 369 TYR A C 1
ATOM 2876 O O . TYR A 1 371 ? 121.699 89.252 45.152 1.00 32.21 369 TYR A O 1
ATOM 2885 N N . ILE A 1 372 ? 119.624 88.648 44.498 1.00 32.97 370 ILE A N 1
ATOM 2886 C CA . ILE A 1 372 ? 119.855 89.141 43.148 1.00 33.92 370 ILE A CA 1
ATOM 2887 C C . ILE A 1 372 ? 119.923 90.687 43.164 1.00 34.25 370 ILE A C 1
ATOM 2888 O O . ILE A 1 372 ? 120.688 91.300 42.421 1.00 34.25 370 ILE A O 1
ATOM 2893 N N . LEU A 1 373 ? 119.138 91.301 44.041 1.00 34.78 371 LEU A N 1
ATOM 2894 C CA . LEU A 1 373 ? 119.186 92.744 44.260 1.00 35.18 371 LEU A CA 1
ATOM 2895 C C . LEU A 1 373 ? 120.588 93.168 44.733 1.00 35.72 371 LEU A C 1
ATOM 2896 O O . LEU A 1 373 ? 121.116 94.195 44.303 1.00 35.33 371 LEU A O 1
ATOM 2901 N N . LYS A 1 374 ? 121.185 92.352 45.604 1.00 36.67 372 LYS A N 1
ATOM 2902 C CA . LYS A 1 374 ? 122.566 92.554 46.053 1.00 37.85 372 LYS A CA 1
ATOM 2903 C C . LYS A 1 374 ? 123.524 92.348 44.882 1.00 38.01 372 LYS A C 1
ATOM 2904 O O . LYS A 1 374 ? 124.398 93.172 44.656 1.00 38.36 372 LYS A O 1
ATOM 2910 N N . GLU A 1 375 ? 123.349 91.265 44.126 1.00 38.31 373 GLU A N 1
ATOM 2911 C CA . GLU A 1 375 ? 124.102 91.072 42.887 1.00 38.50 373 GLU A CA 1
ATOM 2912 C C . GLU A 1 375 ? 124.113 92.314 41.997 1.00 39.08 373 GLU A C 1
ATOM 2913 O O . GLU A 1 375 ? 125.120 92.622 41.386 1.00 38.97 373 GLU A O 1
ATOM 2919 N N . PHE A 1 376 ? 122.986 93.020 41.937 1.00 40.23 374 PHE A N 1
ATOM 2920 C CA . PHE A 1 376 ? 122.804 94.166 41.041 1.00 41.22 374 PHE A CA 1
ATOM 2921 C C . PHE A 1 376 ? 123.369 95.473 41.597 1.00 42.07 374 PHE A C 1
ATOM 2922 O O . PHE A 1 376 ? 123.342 96.513 40.920 1.00 41.62 374 PHE A O 1
ATOM 2930 N N . GLY A 1 377 ? 123.865 95.407 42.833 1.00 43.17 375 GLY A N 1
ATOM 2931 C CA . GLY A 1 377 ? 124.499 96.542 43.501 1.00 44.59 375 GLY A CA 1
ATOM 2932 C C . GLY A 1 377 ? 123.626 97.307 44.486 1.00 45.68 375 GLY A C 1
ATOM 2933 O O . GLY A 1 377 ? 124.092 98.249 45.133 1.00 45.71 375 GLY A O 1
ATOM 2934 N N . TYR A 1 378 ? 122.358 96.923 44.597 1.00 46.82 376 TYR A N 1
ATOM 2935 C CA . TYR A 1 378 ? 121.449 97.599 45.516 1.00 47.98 376 TYR A CA 1
ATOM 2936 C C . TYR A 1 378 ? 121.710 97.094 46.906 1.00 49.00 376 TYR A C 1
ATOM 2937 O O . TYR A 1 378 ? 122.259 96.003 47.087 1.00 49.44 376 TYR A O 1
ATOM 2946 N N . ASP A 1 379 ? 121.373 97.902 47.897 1.00 50.19 377 ASP A N 1
ATOM 2947 C CA . ASP A 1 379 ? 121.671 97.500 49.255 1.00 51.43 377 ASP A CA 1
ATOM 2948 C C . ASP A 1 379 ? 120.476 96.748 49.827 1.00 51.67 377 ASP A C 1
ATOM 2949 O O . ASP A 1 379 ? 119.497 97.358 50.294 1.00 52.41 377 ASP A O 1
ATOM 2954 N N . ALA A 1 380 ? 120.545 95.420 49.747 1.00 51.29 378 ALA A N 1
ATOM 2955 C CA . ALA A 1 380 ? 119.488 94.576 50.290 1.00 50.76 378 ALA A CA 1
ATOM 2956 C C . ALA A 1 380 ? 120.043 93.710 51.409 1.00 50.36 378 ALA A C 1
ATOM 2957 O O . ALA A 1 380 ? 121.261 93.619 51.615 1.00 50.67 378 ALA A O 1
ATOM 2959 N N . GLN A 1 381 ? 119.135 93.073 52.130 1.00 49.45 379 GLN A N 1
ATOM 2960 C CA . GLN A 1 381 ? 119.451 92.495 53.407 1.00 48.44 379 GLN A CA 1
ATOM 2961 C C . GLN A 1 381 ? 118.863 91.100 53.365 1.00 47.51 379 GLN A C 1
ATOM 2962 O O . GLN A 1 381 ? 117.859 90.832 54.008 1.00 47.58 379 GLN A O 1
ATOM 2968 N N . PRO A 1 382 ? 119.476 90.197 52.585 1.00 46.58 380 PRO A N 1
ATOM 2969 C CA . PRO A 1 382 ? 118.834 88.900 52.410 1.00 45.80 380 PRO A CA 1
ATOM 2970 C C . PRO A 1 382 ? 118.744 88.125 53.724 1.00 45.12 380 PRO A C 1
ATOM 2971 O O . PRO A 1 382 ? 117.814 87.346 53.932 1.00 45.02 380 PRO A O 1
ATOM 2975 N N . CYS A 1 383 ? 119.696 88.377 54.613 1.00 44.30 381 CYS A N 1
ATOM 2976 C CA . CYS A 1 383 ? 119.792 87.640 55.855 1.00 43.44 381 CYS A CA 1
ATOM 2977 C C . CYS A 1 383 ? 118.604 87.831 56.811 1.00 42.66 381 CYS A C 1
ATOM 2978 O O . CYS A 1 383 ? 118.345 86.935 57.612 1.00 42.67 381 CYS A O 1
ATOM 2981 N N . ILE A 1 384 ? 117.884 88.961 56.758 1.00 41.49 382 ILE A N 1
ATOM 2982 C CA . ILE A 1 384 ? 116.721 89.073 57.646 1.00 40.67 382 ILE A CA 1
ATOM 2983 C C . ILE A 1 384 ? 115.667 88.073 57.234 1.00 40.18 382 ILE A C 1
ATOM 2984 O O . ILE A 1 384 ? 114.935 87.567 58.069 1.00 40.16 382 ILE A O 1
ATOM 2989 N N . TYR A 1 385 ? 115.620 87.759 55.948 1.00 39.85 383 TYR A N 1
ATOM 2990 C CA . TYR A 1 385 ? 114.752 86.698 55.468 1.00 39.71 383 TYR A CA 1
ATOM 2991 C C . TYR A 1 385 ? 115.318 85.327 55.809 1.00 39.97 383 TYR A C 1
ATOM 2992 O O . TYR A 1 385 ? 114.592 84.447 56.258 1.00 39.85 383 TYR A O 1
ATOM 3001 N N . GLU A 1 386 ? 116.620 85.160 55.614 1.00 40.58 384 GLU A N 1
ATOM 3002 C CA . GLU A 1 386 ? 117.319 83.974 56.072 1.00 41.36 384 GLU A CA 1
ATOM 3003 C C . GLU A 1 386 ? 116.925 83.546 57.475 1.00 41.58 384 GLU A C 1
ATOM 3004 O O . GLU A 1 386 ? 116.492 82.413 57.668 1.00 41.51 384 GLU A O 1
ATOM 3010 N N . GLU A 1 387 ? 117.076 84.452 58.444 1.00 42.16 385 GLU A N 1
ATOM 3011 C CA . GLU A 1 387 ? 116.875 84.106 59.856 1.00 42.97 385 GLU A CA 1
ATOM 3012 C C . GLU A 1 387 ? 115.394 83.878 60.188 1.00 42.20 385 GLU A C 1
ATOM 3013 O O . GLU A 1 387 ? 115.082 83.031 61.018 1.00 42.04 385 GLU A O 1
ATOM 3019 N N . LYS A 1 388 ? 114.496 84.590 59.507 1.00 41.70 386 LYS A N 1
ATOM 3020 C CA . LYS A 1 388 ? 113.063 84.286 59.570 1.00 41.27 386 LYS A CA 1
ATOM 3021 C C . LYS A 1 388 ? 112.741 82.877 59.059 1.00 41.11 386 LYS A C 1
ATOM 3022 O O . LYS A 1 388 ? 111.884 82.199 59.620 1.00 41.02 386 LYS A O 1
ATOM 3028 N N . LEU A 1 389 ? 113.422 82.447 57.996 1.00 41.09 387 LEU A N 1
ATOM 3029 C CA . LEU A 1 389 ? 113.201 81.114 57.407 1.00 41.23 387 LEU A CA 1
ATOM 3030 C C . LEU A 1 389 ? 113.514 79.932 58.327 1.00 41.35 387 LEU A C 1
ATOM 3031 O O . LEU A 1 389 ? 112.750 78.972 58.378 1.00 41.04 387 LEU A O 1
ATOM 3036 N N . ARG A 1 390 ? 114.644 80.010 59.029 1.00 41.73 388 ARG A N 1
ATOM 3037 C CA . ARG A 1 390 ? 115.061 79.006 60.021 1.00 42.20 388 ARG A CA 1
ATOM 3038 C C . ARG A 1 390 ? 113.998 78.688 61.098 1.00 42.00 388 ARG A C 1
ATOM 3039 O O . ARG A 1 390 ? 114.037 77.636 61.735 1.00 42.04 388 ARG A O 1
ATOM 3047 N N . GLU A 1 391 ? 113.047 79.593 61.292 1.00 41.79 389 GLU A N 1
ATOM 3048 C CA . GLU A 1 391 ? 111.971 79.386 62.253 1.00 41.56 389 GLU A CA 1
ATOM 3049 C C . GLU A 1 391 ? 111.021 78.287 61.774 1.00 40.30 389 GLU A C 1
ATOM 3050 O O . GLU A 1 391 ? 110.113 77.881 62.496 1.00 40.24 389 GLU A O 1
ATOM 3056 N N . TYR A 1 392 ? 111.250 77.811 60.552 1.00 39.03 390 TYR A N 1
ATOM 3057 C CA . TYR A 1 392 ? 110.382 76.833 59.895 1.00 37.48 390 TYR A CA 1
ATOM 3058 C C . TYR A 1 392 ? 111.147 75.587 59.466 1.00 36.73 390 TYR A C 1
ATOM 3059 O O . TYR A 1 392 ? 111.899 75.610 58.494 1.00 36.72 390 TYR A O 1
ATOM 3068 N N . GLU A 1 393 ? 110.967 74.500 60.204 1.00 35.78 391 GLU A N 1
ATOM 3069 C CA . GLU A 1 393 ? 111.594 73.255 59.822 1.00 35.07 391 GLU A CA 1
ATOM 3070 C C . GLU A 1 393 ? 110.814 72.718 58.636 1.00 34.68 391 GLU A C 1
ATOM 3071 O O . GLU A 1 393 ? 109.595 72.630 58.699 1.00 34.32 391 GLU A O 1
ATOM 3077 N N . PRO A 1 394 ? 111.513 72.388 57.542 1.00 34.44 392 PRO A N 1
ATOM 3078 C CA . PRO A 1 394 ? 110.856 71.783 56.387 1.00 34.56 392 PRO A CA 1
ATOM 3079 C C . PRO A 1 394 ? 110.211 70.438 56.725 1.00 34.79 392 PRO A C 1
ATOM 3080 O O . PRO A 1 394 ? 110.814 69.622 57.428 1.00 34.59 392 PRO A O 1
ATOM 3084 N N . GLU A 1 395 ? 108.993 70.229 56.222 1.00 35.34 393 GLU A N 1
ATOM 3085 C CA . GLU A 1 395 ? 108.191 69.024 56.494 1.00 36.02 393 GLU A CA 1
ATOM 3086 C C . GLU A 1 395 ? 108.709 67.766 55.826 1.00 35.92 393 GLU A C 1
ATOM 3087 O O . GLU A 1 395 ? 109.304 67.826 54.752 1.00 35.81 393 GLU A O 1
ATOM 3093 N N . SER A 1 396 ? 108.456 66.623 56.463 1.00 36.18 394 SER A N 1
ATOM 3094 C CA . SER A 1 396 ? 108.759 65.319 55.874 1.00 36.51 394 SER A CA 1
ATOM 3095 C C . SER A 1 396 ? 107.527 64.706 55.218 1.00 36.54 394 SER A C 1
ATOM 3096 O O . SER A 1 396 ? 106.408 65.147 55.426 1.00 36.30 394 SER A O 1
ATOM 3099 N N . LEU A 1 397 ? 107.752 63.688 54.409 1.00 37.01 395 LEU A N 1
ATOM 3100 C CA . LEU A 1 397 ? 106.678 62.885 53.885 1.00 37.67 395 LEU A CA 1
ATOM 3101 C C . LEU A 1 397 ? 107.031 61.443 54.124 1.00 38.50 395 LEU A C 1
ATOM 3102 O O . LEU A 1 397 ? 108.158 61.028 53.852 1.00 38.66 395 LEU A O 1
ATOM 3107 N N . SER A 1 398 ? 106.074 60.689 54.653 1.00 39.64 396 SER A N 1
ATOM 3108 C CA . SER A 1 398 ? 106.204 59.251 54.739 1.00 40.93 396 SER A CA 1
ATOM 3109 C C . SER A 1 398 ? 106.335 58.670 53.346 1.00 42.04 396 SER A C 1
ATOM 3110 O O . SER A 1 398 ? 105.670 59.112 52.407 1.00 42.03 396 SER A O 1
ATOM 3113 N N . ILE A 1 399 ? 107.212 57.688 53.212 1.00 43.59 397 ILE A N 1
ATOM 3114 C CA . ILE A 1 399 ? 107.307 56.959 51.969 1.00 45.31 397 ILE A CA 1
ATOM 3115 C C . ILE A 1 399 ? 106.258 55.849 52.013 1.00 46.32 397 ILE A C 1
ATOM 3116 O O . ILE A 1 399 ? 106.209 55.072 52.978 1.00 46.21 397 ILE A O 1
ATOM 3121 N N . PRO A 1 400 ? 105.386 55.800 50.981 1.00 47.54 398 PRO A N 1
ATOM 3122 C CA . PRO A 1 400 ? 104.278 54.815 50.905 1.00 48.14 398 PRO A CA 1
ATOM 3123 C C . PRO A 1 400 ? 104.744 53.364 50.716 1.00 48.76 398 PRO A C 1
ATOM 3124 O O . PRO A 1 400 ? 105.520 53.086 49.792 1.00 49.18 398 PRO A O 1
ATOM 3128 N N . ARG A 1 401 ? 104.301 52.452 51.585 1.00 49.11 399 ARG A N 1
ATOM 3129 C CA . ARG A 1 401 ? 104.397 51.020 51.279 1.00 49.41 399 ARG A CA 1
ATOM 3130 C C . ARG A 1 401 ? 103.151 50.663 50.498 1.00 48.69 399 ARG A C 1
ATOM 3131 O O . ARG A 1 401 ? 102.066 50.551 51.064 1.00 48.85 399 ARG A O 1
ATOM 3139 N N . ILE A 1 402 ? 103.308 50.528 49.188 1.00 47.94 400 ILE A N 1
ATOM 3140 C CA . ILE A 1 402 ? 102.224 50.113 48.316 1.00 47.00 400 ILE A CA 1
ATOM 3141 C C . ILE A 1 402 ? 101.984 48.622 48.551 1.00 46.35 400 ILE A C 1
ATOM 3142 O O . ILE A 1 402 ? 102.869 47.808 48.314 1.00 46.07 400 ILE A O 1
ATOM 3147 N N . PRO A 1 403 ? 100.797 48.258 49.057 1.00 45.88 401 PRO A N 1
ATOM 3148 C CA . PRO A 1 403 ? 100.511 46.838 49.255 1.00 45.55 401 PRO A CA 1
ATOM 3149 C C . PRO A 1 403 ? 100.251 46.122 47.919 1.00 45.30 401 PRO A C 1
ATOM 3150 O O . PRO A 1 403 ? 99.109 45.851 47.570 1.00 45.21 401 PRO A O 1
ATOM 3154 N N . LEU A 1 404 ? 101.328 45.832 47.192 1.00 45.27 402 LEU A N 1
ATOM 3155 C CA . LEU A 1 404 ? 101.275 45.275 45.838 1.00 45.39 402 LEU A CA 1
ATOM 3156 C C . LEU A 1 404 ? 100.564 43.925 45.787 1.00 45.93 402 LEU A C 1
ATOM 3157 O O . LEU A 1 404 ? 99.679 43.699 44.944 1.00 46.17 402 LEU A O 1
ATOM 3162 N N . ASP A 1 405 ? 100.964 43.033 46.693 1.00 46.21 403 ASP A N 1
ATOM 3163 C CA . ASP A 1 405 ? 100.327 41.732 46.876 1.00 46.11 403 ASP A CA 1
ATOM 3164 C C . ASP A 1 405 ? 98.804 41.830 47.135 1.00 45.40 403 ASP A C 1
ATOM 3165 O O . ASP A 1 405 ? 98.046 40.978 46.683 1.00 45.59 403 ASP A O 1
ATOM 3170 N N . LYS A 1 406 ? 98.362 42.881 47.821 1.00 44.44 404 LYS A N 1
ATOM 3171 C CA . LYS A 1 406 ? 96.953 43.030 48.191 1.00 44.01 404 LYS A CA 1
ATOM 3172 C C . LYS A 1 406 ? 96.064 43.726 47.123 1.00 43.34 404 LYS A C 1
ATOM 3173 O O . LYS A 1 406 ? 94.831 43.744 47.238 1.00 43.06 404 LYS A O 1
ATOM 3179 N N . PHE A 1 407 ? 96.688 44.287 46.087 1.00 42.53 405 PHE A N 1
ATOM 3180 C CA . PHE A 1 407 ? 95.957 44.965 45.012 1.00 41.64 405 PHE A CA 1
ATOM 3181 C C . PHE A 1 407 ? 95.736 44.067 43.817 1.00 41.50 405 PHE A C 1
ATOM 3182 O O . PHE A 1 407 ? 96.540 43.175 43.542 1.00 41.94 405 PHE A O 1
ATOM 3190 N N . ASN A 1 408 ? 94.657 44.322 43.088 1.00 41.14 406 ASN A N 1
ATOM 3191 C CA . ASN A 1 408 ? 94.543 43.828 41.726 1.00 40.69 406 ASN A CA 1
ATOM 3192 C C . ASN A 1 408 ? 95.208 44.847 40.778 1.00 40.31 406 ASN A C 1
ATOM 3193 O O . ASN A 1 408 ? 94.628 45.879 40.397 1.00 39.89 406 ASN A O 1
ATOM 3198 N N . LEU A 1 409 ? 96.447 44.519 40.424 1.00 39.85 407 LEU A N 1
ATOM 3199 C CA . LEU A 1 409 ? 97.416 45.465 39.892 1.00 39.38 407 LEU A CA 1
ATOM 3200 C C . LEU A 1 409 ? 97.038 46.147 38.587 1.00 39.38 407 LEU A C 1
ATOM 3201 O O . LEU A 1 409 ? 97.374 47.306 38.372 1.00 39.38 407 LEU A O 1
ATOM 3206 N N . GLU A 1 410 ? 96.335 45.437 37.717 1.00 39.44 408 GLU A N 1
ATOM 3207 C CA . GLU A 1 410 ? 95.929 46.015 36.434 1.00 39.64 408 GLU A CA 1
ATOM 3208 C C . GLU A 1 410 ? 94.854 47.101 36.560 1.00 38.52 408 GLU A C 1
ATOM 3209 O O . GLU A 1 410 ? 94.606 47.834 35.612 1.00 38.47 408 GLU A O 1
ATOM 3215 N N . ASP A 1 411 ? 94.236 47.219 37.730 1.00 37.80 409 ASP A N 1
ATOM 3216 C CA . ASP A 1 411 ? 93.245 48.269 37.962 1.00 36.92 409 ASP A CA 1
ATOM 3217 C C . ASP A 1 411 ? 93.825 49.550 38.521 1.00 36.35 409 ASP A C 1
ATOM 3218 O O . ASP A 1 411 ? 93.229 50.604 38.349 1.00 36.06 409 ASP A O 1
ATOM 3223 N N . VAL A 1 412 ? 94.980 49.455 39.185 1.00 35.94 410 VAL A N 1
ATOM 3224 C CA . VAL A 1 412 ? 95.658 50.616 39.775 1.00 35.43 410 VAL A CA 1
ATOM 3225 C C . VAL A 1 412 ? 96.632 51.269 38.784 1.00 35.40 410 VAL A C 1
ATOM 3226 O O . VAL A 1 412 ? 97.582 50.648 38.317 1.00 35.25 410 VAL A O 1
ATOM 3230 N N . GLN A 1 413 ? 96.351 52.527 38.461 1.00 35.48 411 GLN A N 1
ATOM 3231 C CA . GLN A 1 413 ? 97.022 53.240 37.387 1.00 35.70 411 GLN A CA 1
ATOM 3232 C C . GLN A 1 413 ? 98.178 54.054 37.910 1.00 36.40 411 GLN A C 1
ATOM 3233 O O . GLN A 1 413 ? 98.032 54.818 38.860 1.00 35.94 411 GLN A O 1
ATOM 3239 N N . ILE A 1 414 ? 99.331 53.900 37.275 1.00 37.74 412 ILE A N 1
ATOM 3240 C CA . ILE A 1 414 ? 100.509 54.620 37.718 1.00 39.24 412 ILE A CA 1
ATOM 3241 C C . ILE A 1 414 ? 100.669 55.959 36.999 1.00 40.74 412 ILE A C 1
ATOM 3242 O O . ILE A 1 414 ? 100.783 56.987 37.670 1.00 40.90 412 ILE A O 1
ATOM 3247 N N . CYS A 1 415 ? 100.639 55.964 35.661 1.00 42.48 413 CYS A N 1
ATOM 3248 C CA . CYS A 1 415 ? 100.705 57.225 34.896 1.00 44.35 413 CYS A CA 1
ATOM 3249 C C . CYS A 1 415 ? 99.402 57.553 34.191 1.00 45.28 413 CYS A C 1
ATOM 3250 O O . CYS A 1 415 ? 98.458 56.762 34.204 1.00 45.38 413 CYS A O 1
ATOM 3253 N N . GLY A 1 416 ? 99.377 58.733 33.573 1.00 46.47 414 GLY A N 1
ATOM 3254 C CA . GLY A 1 416 ? 98.228 59.216 32.832 1.00 47.50 414 GLY A CA 1
ATOM 3255 C C . GLY A 1 416 ? 97.853 58.369 31.624 1.00 48.43 414 GLY A C 1
ATOM 3256 O O . GLY A 1 416 ? 96.665 58.125 31.400 1.00 48.72 414 GLY A O 1
ATOM 3257 N N . CYS A 1 417 ? 98.846 57.903 30.855 1.00 48.95 415 CYS A N 1
ATOM 3258 C CA . CYS A 1 417 ? 98.581 57.392 29.493 1.00 49.31 415 CYS A CA 1
ATOM 3259 C C . CYS A 1 417 ? 97.903 56.010 29.488 1.00 49.07 415 CYS A C 1
ATOM 3260 O O . CYS A 1 417 ? 96.710 55.901 29.783 1.00 49.14 415 CYS A O 1
ATOM 3263 N N . ASP A 1 418 ? 98.641 54.962 29.138 1.00 48.79 416 ASP A N 1
ATOM 3264 C CA . ASP A 1 418 ? 98.152 53.591 29.349 1.00 48.50 416 ASP A CA 1
ATOM 3265 C C . ASP A 1 418 ? 98.547 53.271 30.770 1.00 47.05 416 ASP A C 1
ATOM 3266 O O . ASP A 1 418 ? 98.022 53.869 31.707 1.00 47.12 416 ASP A O 1
ATOM 3271 N N . VAL A 1 419 ? 99.497 52.354 30.915 1.00 45.26 417 VAL A N 1
ATOM 3272 C CA . VAL A 1 419 ? 100.356 52.240 32.109 1.00 43.44 417 VAL A CA 1
ATOM 3273 C C . VAL A 1 419 ? 99.661 51.936 33.439 1.00 42.39 417 VAL A C 1
ATOM 3274 O O . VAL A 1 419 ? 99.388 52.837 34.234 1.00 41.83 417 VAL A O 1
ATOM 3278 N N . SER A 1 420 ? 99.401 50.651 33.663 1.00 41.42 418 SER A N 1
ATOM 3279 C CA . SER A 1 420 ? 98.954 50.148 34.959 1.00 40.63 418 SER A CA 1
ATOM 3280 C C . SER A 1 420 ? 100.153 49.822 35.855 1.00 40.01 418 SER A C 1
ATOM 3281 O O . SER A 1 420 ? 101.279 49.691 35.383 1.00 39.70 418 SER A O 1
ATOM 3284 N N . LEU A 1 421 ? 99.902 49.691 37.150 1.00 39.40 419 LEU A N 1
ATOM 3285 C CA . LEU A 1 421 ? 100.939 49.308 38.081 1.00 38.90 419 LEU A CA 1
ATOM 3286 C C . LEU A 1 421 ? 101.436 47.916 37.728 1.00 39.11 419 LEU A C 1
ATOM 3287 O O . LEU A 1 421 ? 102.592 47.586 37.972 1.00 38.84 419 LEU A O 1
ATOM 3292 N N . LYS A 1 422 ? 100.559 47.116 37.128 1.00 39.70 420 LYS A N 1
ATOM 3293 C CA . LYS A 1 422 ? 100.911 45.766 36.717 1.00 40.54 420 LYS A CA 1
ATOM 3294 C C . LYS A 1 422 ? 102.013 45.763 35.662 1.00 41.05 420 LYS A C 1
ATOM 3295 O O . LYS A 1 422 ? 102.981 45.008 35.788 1.00 40.72 420 LYS A O 1
ATOM 3301 N N . LYS A 1 423 ? 101.860 46.605 34.634 1.00 41.81 421 LYS A N 1
ATOM 3302 C CA . LYS A 1 423 ? 102.857 46.725 33.561 1.00 42.78 421 LYS A CA 1
ATOM 3303 C C . LYS A 1 423 ? 104.232 47.042 34.121 1.00 42.79 421 LYS A C 1
ATOM 3304 O O . LYS A 1 423 ? 105.222 46.438 33.704 1.00 42.99 421 LYS A O 1
ATOM 3310 N N . VAL A 1 424 ? 104.280 47.976 35.071 1.00 42.82 422 VAL A N 1
ATOM 3311 C CA . VAL A 1 424 ? 105.539 48.391 35.693 1.00 43.09 422 VAL A CA 1
ATOM 3312 C C . VAL A 1 424 ? 106.112 47.273 36.549 1.00 43.53 422 VAL A C 1
ATOM 3313 O O . VAL A 1 424 ? 107.303 46.954 36.464 1.00 43.23 422 VAL A O 1
ATOM 3317 N N . ASP A 1 425 ? 105.244 46.683 37.362 1.00 44.33 423 ASP A N 1
ATOM 3318 C CA . ASP A 1 425 ? 105.615 45.576 38.229 1.00 45.20 423 ASP A CA 1
ATOM 3319 C C . ASP A 1 425 ? 106.175 44.407 37.418 1.00 45.51 423 ASP A C 1
ATOM 3320 O O . ASP A 1 425 ? 107.208 43.848 37.776 1.00 45.44 423 ASP A O 1
ATOM 3325 N N . GLU A 1 426 ? 105.496 44.058 36.326 1.00 46.13 424 GLU A N 1
ATOM 3326 C CA . GLU A 1 426 ? 105.964 43.025 35.404 1.00 46.91 424 GLU A CA 1
ATOM 3327 C C . GLU A 1 426 ? 107.432 43.218 35.011 1.00 46.98 424 GLU A C 1
ATOM 3328 O O . GLU A 1 426 ? 108.247 42.319 35.235 1.00 47.14 424 GLU A O 1
ATOM 3334 N N . VAL A 1 427 ? 107.771 44.384 34.449 1.00 46.83 425 VAL A N 1
ATOM 3335 C CA . VAL A 1 427 ? 109.134 44.612 33.954 1.00 46.61 425 VAL A CA 1
ATOM 3336 C C . VAL A 1 427 ? 110.158 44.551 35.077 1.00 46.84 425 VAL A C 1
ATOM 3337 O O . VAL A 1 427 ? 111.267 44.063 34.878 1.00 46.89 425 VAL A O 1
ATOM 3341 N N . ILE A 1 428 ? 109.780 45.029 36.258 1.00 47.27 426 ILE A N 1
ATOM 3342 C CA . ILE A 1 428 ? 110.675 44.970 37.411 1.00 47.69 426 ILE A CA 1
ATOM 3343 C C . ILE A 1 428 ? 110.913 43.511 37.769 1.00 48.50 426 ILE A C 1
ATOM 3344 O O . ILE A 1 428 ? 112.056 43.090 37.961 1.00 48.95 426 ILE A O 1
ATOM 3349 N N . ARG A 1 429 ? 109.832 42.742 37.817 1.00 49.09 427 ARG A N 1
ATOM 3350 C CA . ARG A 1 429 ? 109.918 41.317 38.063 1.00 49.81 427 ARG A CA 1
ATOM 3351 C C . ARG A 1 429 ? 110.844 40.604 37.076 1.00 49.48 427 ARG A C 1
ATOM 3352 O O . ARG A 1 429 ? 111.537 39.668 37.471 1.00 49.73 427 ARG A O 1
ATOM 3360 N N . LYS A 1 430 ? 110.880 41.052 35.817 1.00 48.94 428 LYS A N 1
ATOM 3361 C CA . LYS A 1 430 ? 111.821 40.490 34.824 1.00 48.40 428 LYS A CA 1
ATOM 3362 C C . LYS A 1 430 ? 113.275 41.019 34.921 1.00 47.49 428 LYS A C 1
ATOM 3363 O O . LYS A 1 430 ? 114.066 40.832 33.990 1.00 47.53 428 LYS A O 1
ATOM 3369 N N . GLY A 1 431 ? 113.612 41.685 36.031 1.00 46.39 429 GLY A N 1
ATOM 3370 C CA . GLY A 1 431 ? 114.998 42.097 36.326 1.00 44.92 429 GLY A CA 1
ATOM 3371 C C . GLY A 1 431 ? 115.377 43.560 36.127 1.00 43.83 429 GLY A C 1
ATOM 3372 O O . GLY A 1 431 ? 116.381 44.028 36.672 1.00 43.74 429 GLY A O 1
ATOM 3373 N N . ILE A 1 432 ? 114.576 44.280 35.347 1.00 42.71 430 ILE A N 1
ATOM 3374 C CA . ILE A 1 432 ? 114.848 45.680 35.019 1.00 41.56 430 ILE A CA 1
ATOM 3375 C C . ILE A 1 432 ? 114.551 46.637 36.182 1.00 40.78 430 ILE A C 1
ATOM 3376 O O . ILE A 1 432 ? 113.438 46.703 36.691 1.00 40.59 430 ILE A O 1
ATOM 3381 N N . THR A 1 433 ? 115.570 47.377 36.596 1.00 39.96 431 THR A N 1
ATOM 3382 C CA . THR A 1 433 ? 115.457 48.261 37.750 1.00 39.09 431 THR A CA 1
ATOM 3383 C C . THR A 1 433 ? 115.766 49.716 37.389 1.00 38.46 431 THR A C 1
ATOM 3384 O O . THR A 1 433 ? 115.380 50.628 38.105 1.00 38.54 431 THR A O 1
ATOM 3388 N N . ASP A 1 434 ? 116.469 49.913 36.278 1.00 37.74 432 ASP A N 1
ATOM 3389 C CA . ASP A 1 434 ? 116.806 51.225 35.740 1.00 36.97 432 ASP A CA 1
ATOM 3390 C C . ASP A 1 434 ? 115.532 51.880 35.192 1.00 36.48 432 ASP A C 1
ATOM 3391 O O . ASP A 1 434 ? 114.903 51.361 34.262 1.00 36.42 432 ASP A O 1
ATOM 3396 N N . LEU A 1 435 ? 115.158 53.016 35.779 1.00 35.58 433 LEU A N 1
ATOM 3397 C CA . LEU A 1 435 ? 113.963 53.752 35.371 1.00 35.20 433 LEU A CA 1
ATOM 3398 C C . LEU A 1 435 ? 114.030 54.221 33.922 1.00 35.09 433 LEU A C 1
ATOM 3399 O O . LEU A 1 435 ? 112.998 54.394 33.261 1.00 35.45 433 LEU A O 1
ATOM 3404 N N . GLN A 1 436 ? 115.246 54.453 33.439 1.00 34.35 434 GLN A N 1
ATOM 3405 C CA . GLN A 1 436 ? 115.472 54.792 32.049 1.00 33.57 434 GLN A CA 1
ATOM 3406 C C . GLN A 1 436 ? 114.817 53.703 31.188 1.00 32.74 434 GLN A C 1
ATOM 3407 O O . GLN A 1 436 ? 114.077 54.005 30.253 1.00 32.48 434 GLN A O 1
ATOM 3413 N N . ILE A 1 437 ? 115.060 52.443 31.540 1.00 31.78 435 ILE A N 1
ATOM 3414 C CA . ILE A 1 437 ? 114.552 51.328 30.761 1.00 31.53 435 ILE A CA 1
ATOM 3415 C C . ILE A 1 437 ? 113.058 51.123 30.992 1.00 31.60 435 ILE A C 1
ATOM 3416 O O . ILE A 1 437 ? 112.311 50.868 30.046 1.00 31.45 435 ILE A O 1
ATOM 3421 N N . ILE A 1 438 ? 112.641 51.229 32.254 1.00 31.53 436 ILE A N 1
ATOM 3422 C CA . ILE A 1 438 ? 111.238 51.130 32.647 1.00 31.05 436 ILE A CA 1
ATOM 3423 C C . ILE A 1 438 ? 110.423 52.159 31.889 1.00 31.13 436 ILE A C 1
ATOM 3424 O O . ILE A 1 438 ? 109.363 51.844 31.351 1.00 31.00 436 ILE A O 1
ATOM 3429 N N . LYS A 1 439 ? 110.942 53.381 31.829 1.00 31.43 437 LYS A N 1
ATOM 3430 C CA . LYS A 1 439 ? 110.336 54.454 31.047 1.00 31.88 437 LYS A CA 1
ATOM 3431 C C . LYS A 1 439 ? 110.038 54.023 29.619 1.00 32.08 437 LYS A C 1
ATOM 3432 O O . LYS A 1 439 ? 109.002 54.380 29.060 1.00 32.20 437 LYS A O 1
ATOM 3438 N N . ARG A 1 440 ? 110.959 53.269 29.028 1.00 32.29 438 ARG A N 1
ATOM 3439 C CA . ARG A 1 440 ? 110.862 52.925 27.620 1.00 32.46 438 ARG A CA 1
ATOM 3440 C C . ARG A 1 440 ? 109.987 51.700 27.392 1.00 32.72 438 ARG A C 1
ATOM 3441 O O . ARG A 1 440 ? 109.208 51.673 26.447 1.00 32.77 438 ARG A O 1
ATOM 3449 N N . LEU A 1 441 ? 110.110 50.696 28.260 1.00 33.17 439 LEU A N 1
ATOM 3450 C CA . LEU A 1 441 ? 109.388 49.434 28.098 1.00 33.48 439 LEU A CA 1
ATOM 3451 C C . LEU A 1 441 ? 107.895 49.603 28.325 1.00 34.17 439 LEU A C 1
ATOM 3452 O O . LEU A 1 441 ? 107.105 49.368 27.423 1.00 34.06 439 LEU A O 1
ATOM 3457 N N . THR A 1 442 ? 107.519 50.017 29.528 1.00 35.45 440 THR A N 1
ATOM 3458 C CA . THR A 1 442 ? 106.199 50.592 29.785 1.00 36.59 440 THR A CA 1
ATOM 3459 C C . THR A 1 442 ? 106.332 52.012 29.292 1.00 37.64 440 THR A C 1
ATOM 3460 O O . THR A 1 442 ? 107.454 52.474 29.098 1.00 38.23 440 THR A O 1
ATOM 3464 N N . HIS A 1 443 ? 105.239 52.737 29.108 1.00 38.58 441 HIS A N 1
ATOM 3465 C CA . HIS A 1 443 ? 105.393 54.155 28.744 1.00 39.66 441 HIS A CA 1
ATOM 3466 C C . HIS A 1 443 ? 105.337 55.116 29.935 1.00 39.68 441 HIS A C 1
ATOM 3467 O O . HIS A 1 443 ? 104.902 56.253 29.792 1.00 39.80 441 HIS A O 1
ATOM 3474 N N . LEU A 1 444 ? 105.786 54.661 31.103 1.00 39.88 442 LEU A N 1
ATOM 3475 C CA . LEU A 1 444 ? 105.743 55.470 32.323 1.00 39.93 442 LEU A CA 1
ATOM 3476 C C . LEU A 1 444 ? 106.569 56.738 32.143 1.00 40.13 442 LEU A C 1
ATOM 3477 O O . LEU A 1 444 ? 107.723 56.661 31.715 1.00 40.43 442 LEU A O 1
ATOM 3482 N N . ALA A 1 445 ? 105.963 57.891 32.451 1.00 40.13 443 ALA A N 1
ATOM 3483 C CA . ALA A 1 445 ? 106.600 59.224 32.346 1.00 39.97 443 ALA A CA 1
ATOM 3484 C C . ALA A 1 445 ? 106.850 59.731 30.904 1.00 39.82 443 ALA A C 1
ATOM 3485 O O . ALA A 1 445 ? 107.663 60.629 30.682 1.00 39.88 443 ALA A O 1
ATOM 3487 N N . MET A 1 446 ? 106.149 59.145 29.937 1.00 39.49 444 MET A N 1
ATOM 3488 C CA . MET A 1 446 ? 106.216 59.563 28.532 1.00 38.99 444 MET A CA 1
ATOM 3489 C C . MET A 1 446 ? 104.870 60.176 28.105 1.00 37.84 444 MET A C 1
ATOM 3490 O O . MET A 1 446 ? 104.630 60.483 26.935 1.00 38.27 444 MET A O 1
ATOM 3495 N N . GLY A 1 447 ? 103.966 60.452 29.169 1.00 35.15 445 GLY A N 1
ATOM 3496 C CA . GLY A 1 447 ? 102.572 60.807 28.783 1.00 35.15 445 GLY A CA 1
ATOM 3497 C C . GLY A 1 447 ? 102.606 62.343 28.844 1.00 34.82 445 GLY A C 1
ATOM 3498 O O . GLY A 1 447 ? 103.704 62.942 28.987 1.00 35.74 445 GLY A O 1
ATOM 3499 N N . PHE A 1 448 ? 101.426 63.003 28.916 1.00 34.22 446 PHE A N 1
ATOM 3500 C CA . PHE A 1 448 ? 101.422 64.435 28.691 1.00 33.40 446 PHE A CA 1
ATOM 3501 C C . PHE A 1 448 ? 101.769 65.202 29.987 1.00 33.86 446 PHE A C 1
ATOM 3502 O O . PHE A 1 448 ? 102.175 66.386 29.873 1.00 35.01 446 PHE A O 1
ATOM 3510 N N . CYS A 1 449 ? 101.808 64.522 31.155 1.00 33.91 447 CYS A N 1
ATOM 3511 C CA . CYS A 1 449 ? 102.673 64.968 32.282 1.00 33.93 447 CYS A CA 1
ATOM 3512 C C . CYS A 1 449 ? 104.142 64.751 32.442 1.00 35.15 447 CYS A C 1
ATOM 3513 O O . CYS A 1 449 ? 104.728 65.285 33.407 1.00 35.89 447 CYS A O 1
ATOM 3516 N N . GLN A 1 450 ? 104.922 64.017 31.577 1.00 36.92 448 GLN A N 1
ATOM 3517 C CA . GLN A 1 450 ? 106.373 64.014 31.755 1.00 37.74 448 GLN A CA 1
ATOM 3518 C C . GLN A 1 450 ? 106.799 63.504 33.151 1.00 38.15 448 GLN A C 1
ATOM 3519 O O . GLN A 1 450 ? 107.816 63.937 33.710 1.00 38.05 448 GLN A O 1
ATOM 3525 N N . GLY A 1 451 ? 106.002 62.589 33.710 1.00 38.71 449 GLY A N 1
ATOM 3526 C CA . GLY A 1 451 ? 106.377 61.879 34.937 1.00 39.19 449 GLY A CA 1
ATOM 3527 C C . GLY A 1 451 ? 106.085 62.628 36.217 1.00 39.34 449 GLY A C 1
ATOM 3528 O O . GLY A 1 451 ? 106.214 62.064 37.312 1.00 39.55 449 GLY A O 1
ATOM 3529 N N . ARG A 1 452 ? 105.695 63.897 36.076 1.00 39.20 450 ARG A N 1
ATOM 3530 C CA . ARG A 1 452 ? 105.293 64.734 37.202 1.00 38.94 450 ARG A CA 1
ATOM 3531 C C . ARG A 1 452 ? 104.447 63.968 38.211 1.00 38.60 450 ARG A C 1
ATOM 3532 O O . ARG A 1 452 ? 104.722 64.000 39.401 1.00 38.56 450 ARG A O 1
ATOM 3540 N N . TYR A 1 453 ? 103.437 63.250 37.741 1.00 38.33 451 TYR A N 1
ATOM 3541 C CA . TYR A 1 453 ? 102.559 62.562 38.678 1.00 38.42 451 TYR A CA 1
ATOM 3542 C C . TYR A 1 453 ? 102.816 61.056 38.801 1.00 38.30 451 TYR A C 1
ATOM 3543 O O . TYR A 1 453 ? 102.019 60.325 39.399 1.00 38.35 451 TYR A O 1
ATOM 3552 N N . CYS A 1 454 ? 103.947 60.596 38.272 1.00 37.96 452 CYS A N 1
ATOM 3553 C CA . CYS A 1 454 ? 104.248 59.176 38.355 1.00 37.93 452 CYS A CA 1
ATOM 3554 C C . CYS A 1 454 ? 105.700 58.727 38.530 1.00 37.17 452 CYS A C 1
ATOM 3555 O O . CYS A 1 454 ? 105.933 57.632 39.054 1.00 37.24 452 CYS A O 1
ATOM 3558 N N . LEU A 1 455 ? 106.670 59.543 38.127 1.00 36.16 453 LEU A N 1
ATOM 3559 C CA . LEU A 1 455 ? 108.069 59.135 38.273 1.00 35.10 453 LEU A CA 1
ATOM 3560 C C . LEU A 1 455 ? 108.402 58.699 39.685 1.00 34.39 453 LEU A C 1
ATOM 3561 O O . LEU A 1 455 ? 108.951 57.618 39.897 1.00 34.32 453 LEU A O 1
ATOM 3566 N N . PHE A 1 456 ? 108.056 59.528 40.659 1.00 33.58 454 PHE A N 1
ATOM 3567 C CA . PHE A 1 456 ? 108.444 59.210 42.008 1.00 33.00 454 PHE A CA 1
ATOM 3568 C C . PHE A 1 456 ? 107.852 57.862 42.446 1.00 32.81 454 PHE A C 1
ATOM 3569 O O . PHE A 1 456 ? 108.577 57.017 42.969 1.00 32.60 454 PHE A O 1
ATOM 3577 N N . ASN A 1 457 ? 106.555 57.661 42.199 1.00 32.45 455 ASN A N 1
ATOM 3578 C CA . ASN A 1 457 ? 105.895 56.368 42.421 1.00 32.12 455 ASN A CA 1
ATOM 3579 C C . ASN A 1 457 ? 106.596 55.203 41.729 1.00 32.15 455 ASN A C 1
ATOM 3580 O O . ASN A 1 457 ? 106.762 54.134 42.326 1.00 32.46 455 ASN A O 1
ATOM 3585 N N . GLY A 1 458 ? 107.012 55.403 40.481 1.00 31.82 456 GLY A N 1
ATOM 3586 C CA . GLY A 1 458 ? 107.733 54.360 39.751 1.00 31.64 456 GLY A CA 1
ATOM 3587 C C . GLY A 1 458 ? 108.988 53.969 40.510 1.00 31.55 456 GLY A C 1
ATOM 3588 O O . GLY A 1 458 ? 109.308 52.787 40.658 1.00 31.09 456 GLY A O 1
ATOM 3589 N N . ALA A 1 459 ? 109.684 54.989 41.006 1.00 31.69 457 ALA A N 1
ATOM 3590 C CA . ALA A 1 459 ? 110.879 54.812 41.807 1.00 31.90 457 ALA A CA 1
ATOM 3591 C C . ALA A 1 459 ? 110.577 54.035 43.092 1.00 32.17 457 ALA A C 1
ATOM 3592 O O . ALA A 1 459 ? 111.332 53.140 43.473 1.00 32.00 457 ALA A O 1
ATOM 3594 N N . VAL A 1 460 ? 109.463 54.381 43.739 1.00 32.49 458 VAL A N 1
ATOM 3595 C CA . VAL A 1 460 ? 109.045 53.769 44.993 1.00 32.62 458 VAL A CA 1
ATOM 3596 C C . VAL A 1 460 ? 108.798 52.286 44.775 1.00 33.02 458 VAL A C 1
ATOM 3597 O O . VAL A 1 460 ? 109.113 51.474 45.634 1.00 33.19 458 VAL A O 1
ATOM 3601 N N . VAL A 1 461 ? 108.252 51.938 43.615 1.00 33.54 459 VAL A N 1
ATOM 3602 C CA . VAL A 1 461 ? 107.978 50.547 43.287 1.00 34.03 459 VAL A CA 1
ATOM 3603 C C . VAL A 1 461 ? 109.272 49.767 43.111 1.00 34.71 459 VAL A C 1
ATOM 3604 O O . VAL A 1 461 ? 109.452 48.720 43.736 1.00 34.79 459 VAL A O 1
ATOM 3608 N N . VAL A 1 462 ? 110.173 50.283 42.277 1.00 35.69 460 VAL A N 1
ATOM 3609 C CA . VAL A 1 462 ? 111.506 49.688 42.118 1.00 36.78 460 VAL A CA 1
ATOM 3610 C C . VAL A 1 462 ? 112.118 49.464 43.497 1.00 37.56 460 VAL A C 1
ATOM 3611 O O . VAL A 1 462 ? 112.478 48.348 43.854 1.00 37.57 460 VAL A O 1
ATOM 3615 N N . SER A 1 463 ? 112.193 50.537 44.274 1.00 38.75 461 SER A N 1
ATOM 3616 C CA . SER A 1 463 ? 112.769 50.505 45.609 1.00 40.14 461 SER A CA 1
ATOM 3617 C C . SER A 1 463 ? 112.136 49.447 46.488 1.00 40.63 461 SER A C 1
ATOM 3618 O O . SER A 1 463 ? 112.823 48.786 47.267 1.00 40.73 461 SER A O 1
ATOM 3621 N N . GLN A 1 464 ? 110.825 49.283 46.352 1.00 41.58 462 GLN A N 1
ATOM 3622 C CA . GLN A 1 464 ? 110.097 48.352 47.192 1.00 42.49 462 GLN A CA 1
ATOM 3623 C C . GLN A 1 464 ? 110.342 46.921 46.794 1.00 43.42 462 GLN A C 1
ATOM 3624 O O . GLN A 1 464 ? 110.546 46.070 47.653 1.00 43.65 462 GLN A O 1
ATOM 3630 N N . ARG A 1 465 ? 110.322 46.662 45.494 1.00 44.60 463 ARG A N 1
ATOM 3631 C CA . ARG A 1 465 ? 110.579 45.329 44.973 1.00 45.80 463 ARG A CA 1
ATOM 3632 C C . ARG A 1 465 ? 112.051 44.930 45.055 1.00 46.42 463 ARG A C 1
ATOM 3633 O O . ARG A 1 465 ? 112.361 43.746 45.106 1.00 46.46 463 ARG A O 1
ATOM 3641 N N . THR A 1 466 ? 112.946 45.920 45.081 1.00 47.38 464 THR A N 1
ATOM 3642 C CA . THR A 1 466 ? 114.398 45.697 44.991 1.00 48.15 464 THR A CA 1
ATOM 3643 C C . THR A 1 466 ? 115.106 45.655 46.336 1.00 48.59 464 THR A C 1
ATOM 3644 O O . THR A 1 466 ? 116.062 44.903 46.509 1.00 48.71 464 THR A O 1
ATOM 3648 N N . GLY A 1 467 ? 114.651 46.477 47.275 1.00 49.07 465 GLY A N 1
ATOM 3649 C CA . GLY A 1 467 ? 115.377 46.681 48.520 1.00 49.75 465 GLY A CA 1
ATOM 3650 C C . GLY A 1 467 ? 116.320 47.860 48.394 1.00 50.32 465 GLY A C 1
ATOM 3651 O O . GLY A 1 467 ? 116.724 48.447 49.400 1.00 50.13 465 GLY A O 1
ATOM 3652 N N . LYS A 1 468 ? 116.660 48.199 47.149 1.00 51.09 466 LYS A N 1
ATOM 3653 C CA . LYS A 1 468 ? 117.529 49.334 46.824 1.00 51.93 466 LYS A CA 1
ATOM 3654 C C . LYS A 1 468 ? 116.959 50.615 47.408 1.00 51.96 466 LYS A C 1
ATOM 3655 O O . LYS A 1 468 ? 115.780 50.893 47.237 1.00 51.84 466 LYS A O 1
ATOM 3661 N N . LYS A 1 469 ? 117.796 51.386 48.094 1.00 52.27 467 LYS A N 1
ATOM 3662 C CA . LYS A 1 469 ? 117.329 52.584 48.790 1.00 52.86 467 LYS A CA 1
ATOM 3663 C C . LYS A 1 469 ? 116.947 53.684 47.802 1.00 52.90 467 LYS A C 1
ATOM 3664 O O . LYS A 1 469 ? 117.547 53.799 46.732 1.00 53.10 467 LYS A O 1
ATOM 3670 N N . LEU A 1 470 ? 115.948 54.486 48.162 1.00 52.87 468 LEU A N 1
ATOM 3671 C CA . LEU A 1 470 ? 115.493 55.585 47.307 1.00 52.69 468 LEU A CA 1
ATOM 3672 C C . LEU A 1 470 ? 116.555 56.657 47.075 1.00 52.74 468 LEU A C 1
ATOM 3673 O O . LEU A 1 470 ? 116.644 57.211 45.990 1.00 52.74 468 LEU A O 1
ATOM 3678 N N . SER A 1 471 ? 117.367 56.944 48.084 1.00 53.08 469 SER A N 1
ATOM 3679 C CA . SER A 1 471 ? 118.446 57.933 47.933 1.00 53.44 469 SER A CA 1
ATOM 3680 C C . SER A 1 471 ? 119.542 57.506 46.940 1.00 53.57 469 SER A C 1
ATOM 3681 O O . SER A 1 471 ? 120.564 58.188 46.820 1.00 53.64 469 SER A O 1
ATOM 3684 N N . GLU A 1 472 ? 119.309 56.392 46.234 1.00 53.59 470 GLU A N 1
ATOM 3685 C CA . GLU A 1 472 ? 120.257 55.829 45.257 1.00 53.63 470 GLU A CA 1
ATOM 3686 C C . GLU A 1 472 ? 119.652 55.628 43.870 1.00 53.16 470 GLU A C 1
ATOM 3687 O O . GLU A 1 472 ? 120.382 55.462 42.892 1.00 53.36 470 GLU A O 1
ATOM 3693 N N . ILE A 1 473 ? 118.321 55.605 43.801 1.00 52.53 471 ILE A N 1
ATOM 3694 C CA . ILE A 1 473 ? 117.585 55.464 42.542 1.00 51.59 471 ILE A CA 1
ATOM 3695 C C . ILE A 1 473 ? 117.425 56.846 41.905 1.00 51.34 471 ILE A C 1
ATOM 3696 O O . ILE A 1 473 ? 116.533 57.613 42.269 1.00 51.58 471 ILE A O 1
ATOM 3701 N N . ASP A 1 474 ? 118.315 57.168 40.974 1.00 50.80 472 ASP A N 1
ATOM 3702 C CA . ASP A 1 474 ? 118.326 58.483 40.324 1.00 50.39 472 ASP A CA 1
ATOM 3703 C C . ASP A 1 474 ? 117.242 58.623 39.247 1.00 49.53 472 ASP A C 1
ATOM 3704 O O . ASP A 1 474 ? 116.859 57.641 38.589 1.00 49.57 472 ASP A O 1
ATOM 3709 N N . LEU A 1 475 ? 116.761 59.854 39.085 1.00 48.24 473 LEU A N 1
ATOM 3710 C CA . LEU A 1 475 ? 115.575 60.135 38.290 1.00 47.00 473 LEU A CA 1
ATOM 3711 C C . LEU A 1 475 ? 115.884 60.689 36.897 1.00 46.34 473 LEU A C 1
ATOM 3712 O O . LEU A 1 475 ? 116.640 61.652 36.770 1.00 46.12 473 LEU A O 1
ATOM 3717 N N . PRO A 1 476 ? 115.313 60.063 35.845 1.00 45.70 474 PRO A N 1
ATOM 3718 C CA . PRO A 1 476 ? 115.283 60.648 34.504 1.00 45.22 474 PRO A CA 1
ATOM 3719 C C . PRO A 1 476 ? 114.950 62.139 34.542 1.00 44.72 474 PRO A C 1
ATOM 3720 O O . PRO A 1 476 ? 113.985 62.555 35.193 1.00 45.07 474 PRO A O 1
ATOM 3724 N N . VAL A 1 477 ? 115.763 62.924 33.846 1.00 44.07 475 VAL A N 1
ATOM 3725 C CA . VAL A 1 477 ? 115.731 64.381 33.912 1.00 43.14 475 VAL A CA 1
ATOM 3726 C C . VAL A 1 477 ? 114.643 64.949 32.988 1.00 42.55 475 VAL A C 1
ATOM 3727 O O . VAL A 1 477 ? 114.279 64.316 31.998 1.00 42.55 475 VAL A O 1
ATOM 3731 N N . ALA A 1 478 ? 114.115 66.126 33.317 1.00 41.87 476 ALA A N 1
ATOM 3732 C CA . ALA A 1 478 ? 113.147 66.798 32.446 1.00 41.36 476 ALA A CA 1
ATOM 3733 C C . ALA A 1 478 ? 113.847 67.427 31.244 1.00 41.10 476 ALA A C 1
ATOM 3734 O O . ALA A 1 478 ? 114.963 67.964 31.368 1.00 41.04 476 ALA A O 1
ATOM 3736 N N . ARG A 1 479 ? 113.182 67.361 30.090 1.00 40.67 477 ARG A N 1
ATOM 3737 C CA . ARG A 1 479 ? 113.759 67.806 28.819 1.00 40.26 477 ARG A CA 1
ATOM 3738 C C . ARG A 1 479 ? 113.020 68.983 28.173 1.00 39.88 477 ARG A C 1
ATOM 3739 O O . ARG A 1 479 ? 112.233 69.653 28.827 1.00 39.30 477 ARG A O 1
ATOM 3747 N N . SER A 1 480 ? 113.245 69.175 26.874 1.00 40.11 478 SER A N 1
ATOM 3748 C CA . SER A 1 480 ? 113.118 70.489 26.234 1.00 40.32 478 SER A CA 1
ATOM 3749 C C . SER A 1 480 ? 111.975 71.349 26.658 1.00 39.65 478 SER A C 1
ATOM 3750 O O . SER A 1 480 ? 112.228 72.285 27.418 1.00 40.72 478 SER A O 1
ATOM 3753 N N . PRO A 1 481 ? 110.743 71.092 26.140 1.00 38.40 479 PRO A N 1
ATOM 3754 C CA . PRO A 1 481 ? 109.633 71.944 26.590 1.00 37.26 479 PRO A CA 1
ATOM 3755 C C . PRO A 1 481 ? 109.089 71.348 27.875 1.00 36.52 479 PRO A C 1
ATOM 3756 O O . PRO A 1 481 ? 108.560 70.245 27.850 1.00 36.84 479 PRO A O 1
ATOM 3760 N N . ILE A 1 482 ? 109.265 72.035 28.999 1.00 35.67 480 ILE A N 1
ATOM 3761 C CA . ILE A 1 482 ? 108.817 71.483 30.280 1.00 34.79 480 ILE A CA 1
ATOM 3762 C C . ILE A 1 482 ? 107.287 71.434 30.363 1.00 34.82 480 ILE A C 1
ATOM 3763 O O . ILE A 1 482 ? 106.720 70.650 31.133 1.00 34.77 480 ILE A O 1
ATOM 3768 N N . LYS A 1 483 ? 106.635 72.257 29.548 1.00 34.53 481 LYS A N 1
ATOM 3769 C CA . LYS A 1 483 ? 105.196 72.215 29.400 1.00 34.76 481 LYS A CA 1
ATOM 3770 C C . LYS A 1 483 ? 104.827 71.971 27.948 1.00 34.99 481 LYS A C 1
ATOM 3771 O O . LYS A 1 483 ? 105.521 72.443 27.046 1.00 35.06 481 LYS A O 1
ATOM 3777 N N . ASN A 1 484 ? 103.739 71.225 27.737 1.00 35.20 482 ASN A N 1
ATOM 3778 C CA . ASN A 1 484 ? 103.202 70.956 26.405 1.00 35.27 482 ASN A CA 1
ATOM 3779 C C . ASN A 1 484 ? 102.931 72.241 25.656 1.00 35.48 482 ASN A C 1
ATOM 3780 O O . ASN A 1 484 ? 102.270 73.144 26.165 1.00 35.52 482 ASN A O 1
ATOM 3785 N N . VAL A 1 485 ? 103.442 72.306 24.438 1.00 35.80 483 VAL A N 1
ATOM 3786 C CA . VAL A 1 485 ? 103.157 73.396 23.523 1.00 35.95 483 VAL A CA 1
ATOM 3787 C C . VAL A 1 485 ? 102.911 72.785 22.143 1.00 36.45 483 VAL A C 1
ATOM 3788 O O . VAL A 1 485 ? 103.519 71.779 21.766 1.00 36.61 483 VAL A O 1
ATOM 3792 N N . LYS A 1 486 ? 101.999 73.373 21.395 1.00 36.97 484 LYS A N 1
ATOM 3793 C CA . LYS A 1 486 ? 101.692 72.856 20.074 1.00 37.55 484 LYS A CA 1
ATOM 3794 C C . LYS A 1 486 ? 101.898 73.958 19.098 1.00 37.55 484 LYS A C 1
ATOM 3795 O O . LYS A 1 486 ? 101.740 75.104 19.476 1.00 38.31 484 LYS A O 1
ATOM 3801 N N . MET A 1 487 ? 102.344 73.695 17.880 1.00 37.35 485 MET A N 1
ATOM 3802 C CA . MET A 1 487 ? 103.635 73.180 17.508 1.00 36.75 485 MET A CA 1
ATOM 3803 C C . MET A 1 487 ? 103.649 74.273 16.456 1.00 36.53 485 MET A C 1
ATOM 3804 O O . MET A 1 487 ? 104.679 74.879 16.150 1.00 36.75 485 MET A O 1
ATOM 3809 N N . GLY A 1 488 ? 102.446 74.526 15.930 1.00 36.00 486 GLY A N 1
ATOM 3810 C CA . GLY A 1 488 ? 102.145 75.704 15.136 1.00 35.84 486 GLY A CA 1
ATOM 3811 C C . GLY A 1 488 ? 102.611 76.979 15.818 1.00 35.76 486 GLY A C 1
ATOM 3812 O O . GLY A 1 488 ? 103.213 77.839 15.174 1.00 36.10 486 GLY A O 1
ATOM 3813 N N . ILE A 1 489 ? 102.361 77.082 17.125 1.00 35.25 487 ILE A N 1
ATOM 3814 C CA . ILE A 1 489 ? 102.791 78.224 17.936 1.00 34.56 487 ILE A CA 1
ATOM 3815 C C . ILE A 1 489 ? 104.298 78.465 17.831 1.00 34.64 487 ILE A C 1
ATOM 3816 O O . ILE A 1 489 ? 104.753 79.577 18.022 1.00 34.61 487 ILE A O 1
ATOM 3821 N N . LEU A 1 490 ? 105.064 77.436 17.495 1.00 34.75 488 LEU A N 1
ATOM 3822 C CA . LEU A 1 490 ? 106.511 77.565 17.421 1.00 35.10 488 LEU A CA 1
ATOM 3823 C C . LEU A 1 490 ? 107.115 77.777 16.016 1.00 36.19 488 LEU A C 1
ATOM 3824 O O . LEU A 1 490 ? 108.332 77.692 15.867 1.00 35.95 488 LEU A O 1
ATOM 3829 N N . ALA A 1 491 ? 106.282 78.044 15.002 1.00 37.48 489 ALA A N 1
ATOM 3830 C CA . ALA A 1 491 ? 106.754 78.533 13.684 1.00 38.82 489 ALA A CA 1
ATOM 3831 C C . ALA A 1 491 ? 106.212 79.945 13.371 1.00 39.93 489 ALA A C 1
ATOM 3832 O O . ALA A 1 491 ? 105.233 80.347 13.990 1.00 40.30 489 ALA A O 1
ATOM 3834 N N . ARG A 1 492 ? 106.837 80.760 12.509 1.00 41.20 490 ARG A N 1
ATOM 3835 C CA . ARG A 1 492 ? 108.274 80.854 12.256 1.00 42.47 490 ARG A CA 1
ATOM 3836 C C . ARG A 1 492 ? 108.665 81.948 13.218 1.00 42.49 490 ARG A C 1
ATOM 3837 O O . ARG A 1 492 ? 107.852 82.837 13.493 1.00 42.74 490 ARG A O 1
ATOM 3845 N N . LEU B 2 2 ? 131.875 37.580 35.144 1.00 52.40 2 LEU B N 1
ATOM 3846 C CA . LEU B 2 2 ? 133.051 38.073 34.350 1.00 52.75 2 LEU B CA 1
ATOM 3847 C C . LEU B 2 2 ? 133.958 36.918 33.910 1.00 52.62 2 LEU B C 1
ATOM 3848 O O . LEU B 2 2 ? 134.620 36.297 34.748 1.00 52.84 2 LEU B O 1
ATOM 3853 N N . PRO B 2 3 ? 133.991 36.627 32.591 1.00 52.23 3 PRO B N 1
ATOM 3854 C CA . PRO B 2 3 ? 134.838 35.575 32.064 1.00 51.93 3 PRO B CA 1
ATOM 3855 C C . PRO B 2 3 ? 136.267 36.030 32.184 1.00 51.91 3 PRO B C 1
ATOM 3856 O O . PRO B 2 3 ? 136.511 37.202 32.444 1.00 52.20 3 PRO B O 1
ATOM 3860 N N . GLU B 2 4 ? 137.217 35.129 32.006 1.00 51.80 4 GLU B N 1
ATOM 3861 C CA . GLU B 2 4 ? 138.604 35.551 32.096 1.00 51.71 4 GLU B CA 1
ATOM 3862 C C . GLU B 2 4 ? 139.391 35.276 30.827 1.00 50.92 4 GLU B C 1
ATOM 3863 O O . GLU B 2 4 ? 140.481 35.833 30.634 1.00 51.00 4 GLU B O 1
ATOM 3869 N N . LYS B 2 5 ? 138.812 34.436 29.969 1.00 49.83 5 LYS B N 1
ATOM 3870 C CA . LYS B 2 5 ? 139.280 34.244 28.605 1.00 48.87 5 LYS B CA 1
ATOM 3871 C C . LYS B 2 5 ? 138.080 34.288 27.675 1.00 47.77 5 LYS B C 1
ATOM 3872 O O . LYS B 2 5 ? 136.984 33.910 28.064 1.00 47.51 5 LYS B O 1
ATOM 3878 N N . SER B 2 6 ? 138.286 34.789 26.461 1.00 46.70 6 SER B N 1
ATOM 3879 C CA . SER B 2 6 ? 137.261 34.785 25.418 1.00 45.75 6 SER B CA 1
ATOM 3880 C C . SER B 2 6 ? 137.913 34.888 24.042 1.00 45.40 6 SER B C 1
ATOM 3881 O O . SER B 2 6 ? 138.772 35.737 23.815 1.00 45.33 6 SER B O 1
ATOM 3884 N N . GLU B 2 7 ? 137.503 34.006 23.135 1.00 44.89 7 GLU B N 1
ATOM 3885 C CA . GLU B 2 7 ? 138.043 33.950 21.785 1.00 44.56 7 GLU B CA 1
ATOM 3886 C C . GLU B 2 7 ? 137.932 35.327 21.131 1.00 43.71 7 GLU B C 1
ATOM 3887 O O . GLU B 2 7 ? 138.925 35.867 20.633 1.00 43.72 7 GLU B O 1
ATOM 3893 N N . ILE B 2 8 ? 136.721 35.888 21.172 1.00 42.60 8 ILE B N 1
ATOM 3894 C CA . ILE B 2 8 ? 136.417 37.206 20.617 1.00 41.41 8 ILE B CA 1
ATOM 3895 C C . ILE B 2 8 ? 135.776 38.116 21.675 1.00 40.67 8 ILE B C 1
ATOM 3896 O O . ILE B 2 8 ? 134.877 37.694 22.415 1.00 40.91 8 ILE B O 1
ATOM 3901 N N . VAL B 2 9 ? 136.241 39.365 21.733 1.00 39.35 9 VAL B N 1
ATOM 3902 C CA . VAL B 2 9 ? 135.644 40.381 22.593 1.00 37.69 9 VAL B CA 1
ATOM 3903 C C . VAL B 2 9 ? 135.131 41.532 21.737 1.00 36.48 9 VAL B C 1
ATOM 3904 O O . VAL B 2 9 ? 135.923 42.210 21.088 1.00 36.50 9 VAL B O 1
ATOM 3908 N N . VAL B 2 10 ? 133.816 41.737 21.718 1.00 34.99 10 VAL B N 1
ATOM 3909 C CA . VAL B 2 10 ? 133.219 42.911 21.056 1.00 33.86 10 VAL B CA 1
ATOM 3910 C C . VAL B 2 10 ? 133.048 44.018 22.086 1.00 33.17 10 VAL B C 1
ATOM 3911 O O . VAL B 2 10 ? 132.438 43.803 23.132 1.00 32.93 10 VAL B O 1
ATOM 3915 N N . ILE B 2 11 ? 133.593 45.197 21.801 1.00 32.35 11 ILE B N 1
ATOM 3916 C CA . ILE B 2 11 ? 133.434 46.323 22.713 1.00 31.69 11 ILE B CA 1
ATOM 3917 C C . ILE B 2 11 ? 132.267 47.186 22.252 1.00 31.51 11 ILE B C 1
ATOM 3918 O O . ILE B 2 11 ? 132.237 47.639 21.099 1.00 31.73 11 ILE B O 1
ATOM 3923 N N . GLY B 2 12 ? 131.311 47.397 23.159 1.00 30.96 12 GLY B N 1
ATOM 3924 C CA . GLY B 2 12 ? 130.090 48.135 22.859 1.00 30.49 12 GLY B CA 1
ATOM 3925 C C . GLY B 2 12 ? 128.898 47.219 22.651 1.00 30.20 12 GLY B C 1
ATOM 3926 O O . GLY B 2 12 ? 128.954 46.298 21.844 1.00 30.24 12 GLY B O 1
ATOM 3927 N N . GLY B 2 13 ? 127.817 47.481 23.376 1.00 29.73 13 GLY B N 1
ATOM 3928 C CA . GLY B 2 13 ? 126.621 46.650 23.296 1.00 29.32 13 GLY B CA 1
ATOM 3929 C C . GLY B 2 13 ? 125.408 47.406 22.788 1.00 29.14 13 GLY B C 1
ATOM 3930 O O . GLY B 2 13 ? 124.315 47.309 23.346 1.00 28.74 13 GLY B O 1
ATOM 3931 N N . GLY B 2 14 ? 125.608 48.186 21.738 1.00 29.20 14 GLY B N 1
ATOM 3932 C CA . GLY B 2 14 ? 124.49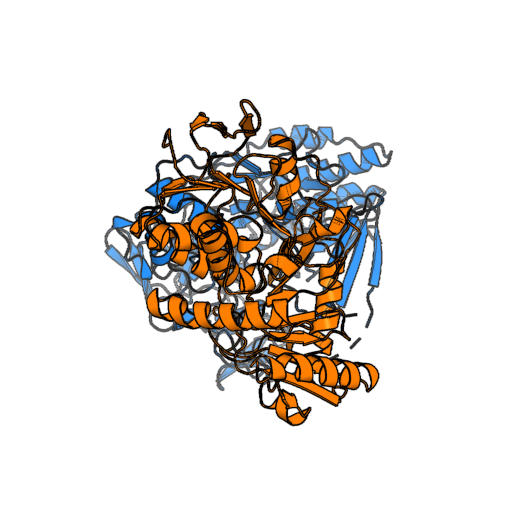8 48.823 21.050 1.00 29.40 14 GLY B CA 1
ATOM 3933 C C . GLY B 2 14 ? 124.065 47.936 19.906 1.00 29.67 14 GLY B C 1
ATOM 3934 O O . GLY B 2 14 ? 124.555 46.797 19.766 1.00 29.86 14 GLY B O 1
ATOM 3935 N N . ILE B 2 15 ? 123.160 48.450 19.074 1.00 29.44 15 ILE B N 1
ATOM 3936 C CA . ILE B 2 15 ? 122.628 47.660 17.975 1.00 29.32 15 ILE B CA 1
ATOM 3937 C C . ILE B 2 15 ? 123.768 46.996 17.193 1.00 29.58 15 ILE B C 1
ATOM 3938 O O . ILE B 2 15 ? 123.716 45.803 16.920 1.00 29.90 15 ILE B O 1
ATOM 3943 N N . VAL B 2 16 ? 124.817 47.752 16.890 1.00 29.68 16 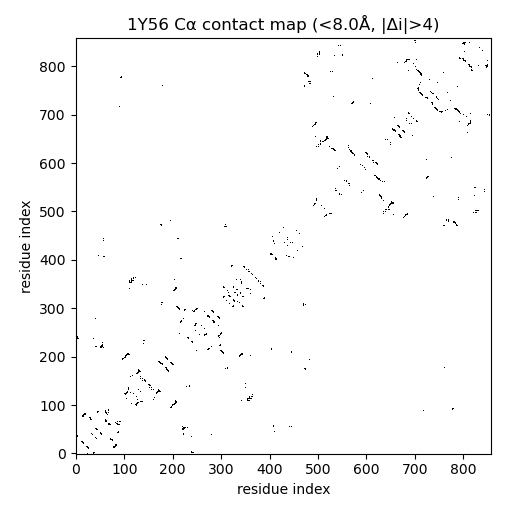VAL B N 1
ATOM 3944 C CA . VAL B 2 16 ? 125.922 47.213 16.103 1.00 29.99 16 VAL B CA 1
ATOM 3945 C C . VAL B 2 16 ? 126.703 46.134 16.859 1.00 30.53 16 VAL B C 1
ATOM 3946 O O . VAL B 2 16 ? 126.921 45.030 16.345 1.00 30.35 16 VAL B O 1
ATOM 3950 N N . GLY B 2 17 ? 127.097 46.455 18.086 1.00 31.03 17 GLY B N 1
ATOM 3951 C CA . GLY B 2 17 ? 127.847 45.523 18.913 1.00 31.57 17 GLY B CA 1
ATOM 3952 C C . GLY B 2 17 ? 127.130 44.200 19.088 1.00 31.99 17 GLY B C 1
ATOM 3953 O O . GLY B 2 17 ? 127.739 43.152 18.878 1.00 32.00 17 GLY B O 1
ATOM 3954 N N . VAL B 2 18 ? 125.843 44.242 19.457 1.00 32.29 18 VAL B N 1
ATOM 3955 C CA . VAL B 2 18 ? 125.105 43.005 19.778 1.00 32.71 18 VAL B CA 1
ATOM 3956 C C . VAL B 2 18 ? 124.778 42.211 18.515 1.00 33.19 18 VAL B C 1
ATOM 3957 O O . VAL B 2 18 ? 124.745 40.974 18.537 1.00 33.39 18 VAL B O 1
ATOM 3961 N N . THR B 2 19 ? 124.576 42.932 17.417 1.00 33.30 19 THR B N 1
ATOM 3962 C CA . THR B 2 19 ? 124.208 42.323 16.160 1.00 33.53 19 THR B CA 1
ATOM 3963 C C . THR B 2 19 ? 125.387 41.530 15.601 1.00 33.64 19 THR B C 1
ATOM 3964 O O . THR B 2 19 ? 125.202 40.496 14.978 1.00 33.76 19 THR B O 1
ATOM 3968 N N . ILE B 2 20 ? 126.595 42.028 15.853 1.00 34.04 20 ILE B N 1
ATOM 3969 C CA . ILE B 2 20 ? 127.839 41.357 15.487 1.00 34.32 20 ILE B CA 1
ATOM 3970 C C . ILE B 2 20 ? 128.041 40.109 16.348 1.00 34.54 20 ILE B C 1
ATOM 3971 O O . ILE B 2 20 ? 128.276 39.019 15.835 1.00 34.18 20 ILE B O 1
ATOM 3976 N N . ALA B 2 21 ? 127.947 40.279 17.662 1.00 35.09 21 ALA B N 1
ATOM 3977 C CA . ALA B 2 21 ? 128.027 39.154 18.579 1.00 35.76 21 ALA B CA 1
ATOM 3978 C C . ALA B 2 21 ? 127.055 38.091 18.119 1.00 36.24 21 ALA B C 1
ATOM 3979 O O . ALA B 2 21 ? 127.420 36.927 17.986 1.00 36.27 21 ALA B O 1
ATOM 3981 N N . HIS B 2 22 ? 125.827 38.523 17.843 1.00 36.94 22 HIS B N 1
ATOM 3982 C CA . HIS B 2 22 ? 124.746 37.634 17.438 1.00 37.74 22 HIS B CA 1
ATOM 3983 C C . HIS B 2 22 ? 125.111 36.729 16.258 1.00 38.09 22 HIS B C 1
ATOM 3984 O O . HIS B 2 22 ? 124.867 35.527 16.304 1.00 38.17 22 HIS B O 1
ATOM 3991 N N . GLU B 2 23 ? 125.697 37.304 15.212 1.00 38.65 23 GLU B N 1
ATOM 3992 C CA . GLU B 2 23 ? 126.146 36.507 14.074 1.00 39.35 23 GLU B CA 1
ATOM 3993 C C . GLU B 2 23 ? 127.277 35.552 14.447 1.00 39.30 23 GLU B C 1
ATOM 3994 O O . GLU B 2 23 ? 127.259 34.393 14.063 1.00 39.52 23 GLU B O 1
ATOM 4000 N N . LEU B 2 24 ? 128.254 36.042 15.195 1.00 39.37 24 LEU B N 1
ATOM 4001 C CA . LEU B 2 24 ? 129.389 35.225 15.565 1.00 39.67 24 LEU B CA 1
ATOM 4002 C C . LEU B 2 24 ? 128.945 34.014 16.377 1.00 40.00 24 LEU B C 1
ATOM 4003 O O . LEU B 2 24 ? 129.429 32.895 16.148 1.00 39.96 24 LEU B O 1
ATOM 4008 N N . ALA B 2 25 ? 128.010 34.245 17.299 1.00 40.06 25 ALA B N 1
ATOM 4009 C CA . ALA B 2 25 ? 127.551 33.217 18.223 1.00 40.28 25 ALA B CA 1
ATOM 4010 C C . ALA B 2 25 ? 126.710 32.145 17.543 1.00 40.64 25 ALA B C 1
ATOM 4011 O O . ALA B 2 25 ? 126.877 30.957 17.816 1.00 40.77 25 ALA B O 1
ATOM 4013 N N . LYS B 2 26 ? 125.809 32.555 16.655 1.00 41.13 26 LYS B N 1
ATOM 4014 C CA . LYS B 2 26 ? 124.993 31.578 15.940 1.00 41.55 26 LYS B CA 1
ATOM 4015 C C . LYS B 2 26 ? 125.840 30.829 14.916 1.00 41.46 26 LYS B C 1
ATOM 4016 O O . LYS B 2 26 ? 125.439 29.775 14.437 1.00 42.02 26 LYS B O 1
ATOM 4022 N N . ARG B 2 27 ? 127.009 31.375 14.599 1.00 41.22 27 ARG B N 1
ATOM 4023 C CA . ARG B 2 27 ? 127.961 30.723 13.704 1.00 41.18 27 ARG B CA 1
ATOM 4024 C C . ARG B 2 27 ? 128.871 29.752 14.455 1.00 41.31 27 ARG B C 1
ATOM 4025 O O . ARG B 2 27 ? 129.798 29.184 13.872 1.00 41.12 27 ARG B O 1
ATOM 4033 N N . GLY B 2 28 ? 128.609 29.580 15.751 1.00 41.39 28 GLY B N 1
ATOM 4034 C CA . GLY B 2 28 ? 129.364 28.651 16.578 1.00 41.38 28 GLY B CA 1
ATOM 4035 C C . GLY B 2 28 ? 130.535 29.245 17.339 1.00 41.70 28 GLY B C 1
ATOM 4036 O O . GLY B 2 28 ? 131.095 28.577 18.209 1.00 42.10 28 GLY B O 1
ATOM 4037 N N . GLU B 2 29 ? 130.915 30.485 17.020 1.00 41.72 29 GLU B N 1
ATOM 4038 C CA . GLU B 2 29 ? 132.057 31.158 17.662 1.00 41.52 29 GLU B CA 1
ATOM 4039 C C . GLU B 2 29 ? 131.740 31.630 19.071 1.00 41.16 29 GLU B C 1
ATOM 4040 O O . GLU B 2 29 ? 130.575 31.846 19.397 1.00 41.16 29 GLU B O 1
ATOM 4046 N N . GLU B 2 30 ? 132.762 31.787 19.911 1.00 40.83 30 GLU B N 1
ATOM 4047 C CA . GLU B 2 30 ? 132.523 32.286 21.270 1.00 40.49 30 GLU B CA 1
ATOM 4048 C C . GLU B 2 30 ? 132.885 33.763 21.457 1.00 40.20 30 GLU B C 1
ATOM 4049 O O . GLU B 2 30 ? 134.040 34.172 21.291 1.00 40.46 30 GLU B O 1
ATOM 4055 N N . VAL B 2 31 ? 131.865 34.550 21.800 1.00 39.38 31 VAL B N 1
ATOM 4056 C CA . VAL B 2 31 ? 131.944 36.003 21.809 1.00 38.49 31 VAL B CA 1
ATOM 4057 C C . VAL B 2 31 ? 131.496 36.503 23.146 1.00 37.94 31 VAL B C 1
ATOM 4058 O O . VAL B 2 31 ? 130.489 36.019 23.680 1.00 38.02 31 VAL B O 1
ATOM 4062 N N . THR B 2 32 ? 132.210 37.483 23.689 1.00 36.99 32 THR B N 1
ATOM 4063 C CA . THR B 2 32 ? 131.633 38.256 24.781 1.00 36.00 32 THR B CA 1
ATOM 4064 C C . THR B 2 32 ? 131.650 39.741 24.457 1.00 35.56 32 THR B C 1
ATOM 4065 O O . THR B 2 32 ? 132.686 40.278 24.052 1.00 35.49 32 THR B O 1
ATOM 4069 N N . VAL B 2 33 ? 130.487 40.385 24.586 1.00 34.98 33 VAL B N 1
ATOM 4070 C CA . VAL B 2 33 ? 130.410 41.839 24.445 1.00 34.72 33 VAL B CA 1
ATOM 4071 C C . VAL B 2 33 ? 130.594 42.522 25.787 1.00 34.52 33 VAL B C 1
ATOM 4072 O O . VAL B 2 33 ? 130.171 42.002 26.834 1.00 34.59 33 VAL B O 1
ATOM 4076 N N . ILE B 2 34 ? 131.231 43.691 25.729 1.00 33.89 34 ILE B N 1
ATOM 4077 C CA . ILE B 2 34 ? 131.555 44.480 26.900 1.00 33.24 34 ILE B CA 1
ATOM 4078 C C . ILE B 2 34 ? 130.941 45.860 26.720 1.00 32.76 34 ILE B C 1
ATOM 4079 O O . ILE B 2 34 ? 131.367 46.637 25.864 1.00 32.85 34 ILE B O 1
ATOM 4084 N N . GLU B 2 35 ? 129.922 46.150 27.517 1.00 32.15 35 GLU B N 1
ATOM 4085 C CA . GLU B 2 35 ? 129.178 47.405 27.406 1.00 31.75 35 GLU B CA 1
ATOM 4086 C C . GLU B 2 35 ? 129.334 48.175 28.717 1.00 31.66 35 GLU B C 1
ATOM 4087 O O . GLU B 2 35 ? 129.205 47.584 29.765 1.00 31.81 35 GLU B O 1
ATOM 4093 N N . LYS B 2 36 ? 129.643 49.467 28.684 1.00 31.58 36 LYS B N 1
ATOM 4094 C CA . LYS B 2 36 ? 129.940 50.173 29.942 1.00 31.60 36 LYS B CA 1
ATOM 4095 C C . LYS B 2 36 ? 128.693 50.571 30.729 1.00 31.73 36 LYS B C 1
ATOM 4096 O O . LYS B 2 36 ? 128.781 50.832 31.927 1.00 31.84 36 LYS B O 1
ATOM 4102 N N . ARG B 2 37 ? 127.545 50.634 30.053 1.00 31.61 37 ARG B N 1
ATOM 4103 C CA . ARG B 2 37 ? 126.267 50.886 30.723 1.00 31.67 37 ARG B CA 1
ATOM 4104 C C . ARG B 2 37 ? 125.325 49.687 30.545 1.00 31.13 37 ARG B C 1
ATOM 4105 O O . ARG B 2 37 ? 125.660 48.596 30.989 1.00 31.31 37 ARG B O 1
ATOM 4113 N N . PHE B 2 38 ? 124.166 49.856 29.912 1.00 30.46 38 PHE B N 1
ATOM 4114 C CA . PHE B 2 38 ? 123.304 48.699 29.602 1.00 29.20 38 PHE B CA 1
ATOM 4115 C C . PHE B 2 38 ? 123.237 48.443 28.100 1.00 29.18 38 PHE B C 1
ATOM 4116 O O . PHE B 2 38 ? 123.485 49.360 27.302 1.00 29.26 38 PHE B O 1
ATOM 4124 N N . ILE B 2 39 ? 122.922 47.203 27.719 1.00 28.56 39 ILE B N 1
ATOM 4125 C CA . ILE B 2 39 ? 122.731 46.861 26.311 1.00 28.11 39 ILE B CA 1
ATOM 4126 C C . ILE B 2 39 ? 121.733 47.851 25.692 1.00 28.33 39 ILE B C 1
ATOM 4127 O O . ILE B 2 39 ? 120.599 47.990 26.167 1.00 27.92 39 ILE B O 1
ATOM 4132 N N . GLY B 2 40 ? 122.182 48.567 24.663 1.00 28.44 40 GLY B N 1
ATOM 4133 C CA . GLY B 2 40 ? 121.315 49.471 23.921 1.00 28.66 40 GLY B CA 1
ATOM 4134 C C . GLY B 2 40 ? 121.165 50.885 24.448 1.00 28.82 40 GLY B C 1
ATOM 4135 O O . GLY B 2 40 ? 120.379 51.650 23.901 1.00 28.79 40 GLY B O 1
ATOM 4136 N N . SER B 2 41 ? 121.888 51.236 25.513 1.00 29.05 41 SER B N 1
ATOM 4137 C CA . SER B 2 41 ? 122.054 52.652 25.884 1.00 29.53 41 SER B CA 1
ATOM 4138 C C . SER B 2 41 ? 122.917 53.292 24.807 1.00 29.98 41 SER B C 1
ATOM 4139 O O . SER B 2 41 ? 123.408 52.601 23.909 1.00 30.77 41 SER B O 1
ATOM 4142 N N . GLY B 2 42 ? 123.132 54.591 24.862 1.00 29.68 42 GLY B N 1
ATOM 4143 C CA . GLY B 2 42 ? 123.896 55.182 23.777 1.00 29.59 42 GLY B CA 1
ATOM 4144 C C . GLY B 2 42 ? 122.968 55.518 22.627 1.00 29.74 42 GLY B C 1
ATOM 4145 O O . GLY B 2 42 ? 121.748 55.628 22.817 1.00 29.89 42 GLY B O 1
ATOM 4146 N N . SER B 2 43 ? 123.542 55.688 21.438 1.00 29.64 43 SER B N 1
ATOM 4147 C CA . SER B 2 43 ? 122.806 56.218 20.286 1.00 29.57 43 SER B CA 1
ATOM 4148 C C . SER B 2 43 ? 121.587 55.367 19.910 1.00 29.84 43 SER B C 1
ATOM 4149 O O . SER B 2 43 ? 120.510 55.896 19.637 1.00 29.76 43 SER B O 1
ATOM 4152 N N . THR B 2 44 ? 121.765 54.050 19.934 1.00 29.80 44 THR B N 1
ATOM 4153 C CA . THR B 2 44 ? 120.680 53.105 19.759 1.00 29.96 44 THR B CA 1
ATOM 4154 C C . THR B 2 44 ? 119.471 53.437 20.649 1.00 30.11 44 THR B C 1
ATOM 4155 O O . THR B 2 44 ? 118.321 53.264 20.254 1.00 30.20 44 THR B O 1
ATOM 4159 N N . PHE B 2 45 ? 119.735 53.932 21.845 1.00 30.20 45 PHE B N 1
ATOM 4160 C CA . PHE B 2 45 ? 118.666 54.300 22.745 1.00 30.67 45 PHE B CA 1
ATOM 4161 C C . PHE B 2 45 ? 117.996 55.614 22.355 1.00 30.92 45 PHE B C 1
ATOM 4162 O O . PHE B 2 45 ? 116.876 55.892 22.771 1.00 30.53 45 PHE B O 1
ATOM 4170 N N . ARG B 2 46 ? 118.690 56.420 21.559 1.00 31.60 46 ARG B N 1
ATOM 4171 C CA . ARG B 2 46 ? 118.224 57.764 21.206 1.00 32.39 46 ARG B CA 1
ATOM 4172 C C . ARG B 2 46 ? 117.800 57.837 19.741 1.00 32.76 46 ARG B C 1
ATOM 4173 O O . ARG B 2 46 ? 117.355 58.876 19.241 1.00 32.76 46 ARG B O 1
ATOM 4181 N N . CYS B 2 47 ? 117.907 56.685 19.093 1.00 33.38 47 CYS B N 1
ATOM 4182 C CA . CYS B 2 47 ? 117.761 56.510 17.664 1.00 33.78 47 CYS B CA 1
ATOM 4183 C C . CYS B 2 47 ? 116.339 56.673 17.140 1.00 34.06 47 CYS B C 1
ATOM 4184 O O . CYS B 2 47 ? 115.361 56.399 17.847 1.00 33.96 47 CYS B O 1
ATOM 4187 N N . GLY B 2 48 ? 116.247 57.097 15.877 1.00 34.49 48 GLY B N 1
ATOM 4188 C CA . GLY B 2 48 ? 114.987 57.143 15.122 1.00 35.07 48 GLY B CA 1
ATOM 4189 C C . GLY B 2 48 ? 114.537 55.742 14.753 1.00 35.31 48 GLY B C 1
ATOM 4190 O O . GLY B 2 48 ? 114.978 54.764 15.357 1.00 35.62 48 GLY B O 1
ATOM 4191 N N . THR B 2 49 ? 113.664 55.603 13.767 1.00 35.27 49 THR B N 1
ATOM 4192 C CA . THR B 2 49 ? 113.206 54.243 13.483 1.00 35.17 49 THR B CA 1
ATOM 4193 C C . THR B 2 49 ? 113.677 53.602 12.143 1.00 35.11 49 THR B C 1
ATOM 4194 O O . THR B 2 49 ? 112.931 52.833 11.554 1.00 35.26 49 THR B O 1
ATOM 4198 N N . GLY B 2 50 ? 114.921 53.889 11.703 1.00 35.17 50 GLY B N 1
ATOM 4199 C CA . GLY B 2 50 ? 115.599 53.212 10.532 1.00 34.46 50 GLY B CA 1
ATOM 4200 C C . GLY B 2 50 ? 114.708 53.464 9.355 1.00 34.24 50 GLY B C 1
ATOM 4201 O O . GLY B 2 50 ? 114.048 54.497 9.369 1.00 34.88 50 GLY B O 1
ATOM 4202 N N . ILE B 2 51 ? 114.608 52.609 8.332 1.00 33.70 51 ILE B N 1
ATOM 4203 C CA . ILE B 2 51 ? 115.518 51.591 7.847 1.00 32.90 51 ILE B CA 1
ATOM 4204 C C . ILE B 2 51 ? 115.255 51.789 6.354 1.00 32.43 51 ILE B C 1
ATOM 4205 O O . ILE B 2 51 ? 114.107 51.855 5.927 1.00 31.72 51 ILE B O 1
ATOM 4210 N N . ARG B 2 52 ? 116.313 51.874 5.563 1.00 32.43 52 ARG B N 1
ATOM 4211 C CA . ARG B 2 52 ? 116.224 52.459 4.245 1.00 32.51 52 ARG B CA 1
ATOM 4212 C C . ARG B 2 52 ? 117.191 51.767 3.296 1.00 33.04 52 ARG B C 1
ATOM 4213 O O . ARG B 2 52 ? 118.294 51.378 3.701 1.00 33.16 52 ARG B O 1
ATOM 4221 N N . GLN B 2 53 ? 116.783 51.611 2.035 1.00 33.37 53 GLN B N 1
ATOM 4222 C CA . GLN B 2 53 ? 117.677 51.089 0.983 1.00 33.65 53 GLN B CA 1
ATOM 4223 C C . GLN B 2 53 ? 117.985 52.149 -0.079 1.00 33.74 53 GLN B C 1
ATOM 4224 O O . GLN B 2 53 ? 118.745 51.891 -1.010 1.00 33.68 53 GLN B O 1
ATOM 4230 N N . GLN B 2 54 ? 117.379 53.329 0.057 1.00 34.04 54 GLN B N 1
ATOM 4231 C CA . GLN B 2 54 ? 117.562 54.424 -0.896 1.00 34.49 54 GLN B CA 1
ATOM 4232 C C . GLN B 2 54 ? 118.845 55.217 -0.615 1.00 34.90 54 GLN B C 1
ATOM 4233 O O . GLN B 2 54 ? 118.827 56.291 -0.019 1.00 34.65 54 GLN B O 1
ATOM 4239 N N . PHE B 2 55 ? 119.959 54.636 -1.048 1.00 35.69 55 PHE B N 1
ATOM 4240 C CA . PHE B 2 55 ? 121.281 55.240 -0.984 1.00 36.04 55 PHE B CA 1
ATOM 4241 C C . PHE B 2 55 ? 121.754 55.524 -2.415 1.00 36.57 55 PHE B C 1
ATOM 4242 O O . PHE B 2 55 ? 121.024 55.245 -3.375 1.00 36.73 55 PHE B O 1
ATOM 4250 N N . ASN B 2 56 ? 122.957 56.075 -2.563 1.00 36.96 56 ASN B N 1
ATOM 4251 C CA . ASN B 2 56 ? 123.355 56.681 -3.831 1.00 37.24 56 ASN B CA 1
ATOM 4252 C C . ASN B 2 56 ? 124.595 56.096 -4.446 1.00 37.14 56 ASN B C 1
ATOM 4253 O O . ASN B 2 56 ? 125.237 56.725 -5.290 1.00 37.60 56 ASN B O 1
ATOM 4258 N N . ASP B 2 57 ? 124.924 54.886 -4.026 1.00 36.65 57 ASP B N 1
ATOM 4259 C CA . ASP B 2 57 ? 126.113 54.216 -4.499 1.00 36.23 57 ASP B CA 1
ATOM 4260 C C . ASP B 2 57 ? 125.904 52.731 -4.316 1.00 35.81 57 ASP B C 1
ATOM 4261 O O . ASP B 2 57 ? 125.106 52.295 -3.488 1.00 35.87 57 ASP B O 1
ATOM 4266 N N . GLU B 2 58 ? 126.629 51.957 -5.099 1.00 35.25 58 GLU B N 1
ATOM 4267 C CA . GLU B 2 58 ? 126.381 50.540 -5.191 1.00 34.75 58 GLU B CA 1
ATOM 4268 C C . GLU B 2 58 ? 126.510 49.834 -3.850 1.00 34.39 58 GLU B C 1
ATOM 4269 O O . GLU B 2 58 ? 125.591 49.147 -3.438 1.00 34.53 58 GLU B O 1
ATOM 4275 N N . ALA B 2 59 ? 127.632 50.023 -3.163 1.00 33.96 59 ALA B N 1
ATOM 4276 C CA . ALA B 2 59 ? 127.913 49.270 -1.948 1.00 33.38 59 ALA B CA 1
ATOM 4277 C C . ALA B 2 59 ? 126.803 49.424 -0.913 1.00 32.91 59 ALA B C 1
ATOM 4278 O O . ALA B 2 59 ? 126.258 48.429 -0.428 1.00 32.82 59 ALA B O 1
ATOM 4280 N N . ASN B 2 60 ? 126.459 50.671 -0.598 1.00 32.21 60 ASN B N 1
ATOM 4281 C CA . ASN B 2 60 ? 125.432 50.958 0.405 1.00 31.42 60 ASN B CA 1
ATOM 4282 C C . ASN B 2 60 ? 124.077 50.365 0.031 1.00 31.27 60 ASN B C 1
ATOM 4283 O O . ASN B 2 60 ? 123.333 49.897 0.893 1.00 31.28 60 ASN B O 1
ATOM 4288 N N . VAL B 2 61 ? 123.766 50.395 -1.258 1.00 30.99 61 VAL B N 1
ATOM 4289 C CA . VAL B 2 61 ? 122.501 49.884 -1.750 1.00 30.91 61 VAL B CA 1
ATOM 4290 C C . VAL B 2 61 ? 122.456 48.365 -1.624 1.00 31.22 61 VAL B C 1
ATOM 4291 O O . VAL B 2 61 ? 121.424 47.806 -1.219 1.00 31.68 61 VAL B O 1
ATOM 4295 N N . ARG B 2 62 ? 123.569 47.702 -1.942 1.00 31.04 62 ARG B N 1
ATOM 4296 C CA . ARG B 2 62 ? 123.650 46.245 -1.812 1.00 30.92 62 ARG B CA 1
ATOM 4297 C C . ARG B 2 62 ? 123.594 45.834 -0.344 1.00 30.78 62 ARG B C 1
ATOM 4298 O O . ARG B 2 62 ? 122.845 44.928 0.023 1.00 31.07 62 ARG B O 1
ATOM 4306 N N . VAL B 2 63 ? 124.378 46.511 0.490 1.00 30.42 63 VAL B N 1
ATOM 4307 C CA . VAL B 2 63 ? 124.382 46.261 1.923 1.00 30.37 63 VAL B CA 1
ATOM 4308 C C . VAL B 2 63 ? 122.981 46.436 2.548 1.00 30.81 63 VAL B C 1
ATOM 4309 O O . VAL B 2 63 ? 122.531 45.596 3.325 1.00 30.83 63 VAL B O 1
ATOM 4313 N N . MET B 2 64 ? 122.292 47.515 2.194 1.00 31.15 64 MET B N 1
ATOM 4314 C CA . MET B 2 64 ? 120.956 47.759 2.723 1.00 31.61 64 MET B CA 1
ATOM 4315 C C . MET B 2 64 ? 119.880 46.813 2.174 1.00 31.80 64 MET B C 1
ATOM 4316 O O . MET B 2 64 ? 118.954 46.427 2.902 1.00 31.74 64 MET B O 1
ATOM 4321 N N . LYS B 2 65 ? 120.006 46.439 0.899 1.00 31.82 65 LYS B N 1
ATOM 4322 C CA . LYS B 2 65 ? 119.155 45.406 0.329 1.00 31.74 65 LYS B CA 1
ATOM 4323 C C . LYS B 2 65 ? 119.315 44.147 1.175 1.00 31.71 65 LYS B C 1
ATOM 4324 O O . LYS B 2 65 ? 118.337 43.563 1.645 1.00 32.11 65 LYS B O 1
ATOM 4330 N N . ARG B 2 66 ? 120.557 43.744 1.390 1.00 31.30 66 ARG B N 1
ATOM 4331 C CA . ARG B 2 66 ? 120.801 42.588 2.210 1.00 31.18 66 ARG B CA 1
ATOM 4332 C C . ARG B 2 66 ? 120.256 42.823 3.614 1.00 31.41 66 ARG B C 1
ATOM 4333 O O . ARG B 2 66 ? 119.543 41.981 4.163 1.00 31.36 66 ARG B O 1
ATOM 4341 N N . SER B 2 67 ? 120.584 43.981 4.180 1.00 31.68 67 SER B N 1
ATOM 4342 C CA . SER B 2 67 ? 120.190 44.303 5.541 1.00 31.82 67 SER B CA 1
ATOM 4343 C C . SER B 2 67 ? 118.686 44.120 5.717 1.00 32.04 67 SER B C 1
ATOM 4344 O O . SER B 2 67 ? 118.252 43.427 6.650 1.00 32.11 67 SER B O 1
ATOM 4347 N N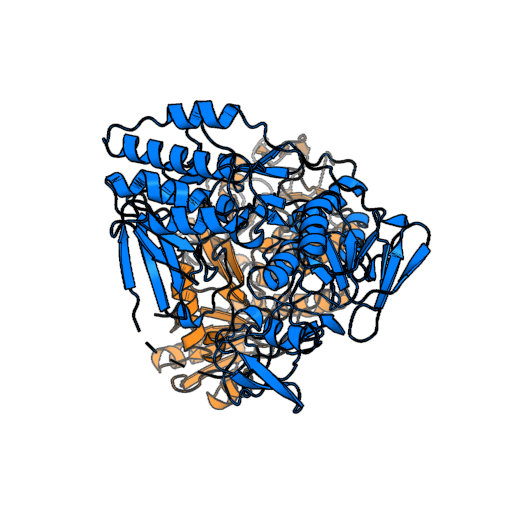 . VAL B 2 68 ? 117.906 44.701 4.802 1.00 31.95 68 VAL B N 1
ATOM 4348 C CA . VAL B 2 68 ? 116.449 44.566 4.830 1.00 32.00 68 VAL B CA 1
ATOM 4349 C C . VAL B 2 68 ? 115.980 43.098 4.782 1.00 32.51 68 VAL B C 1
ATOM 4350 O O . VAL B 2 68 ? 114.997 42.733 5.440 1.00 32.70 68 VAL B O 1
ATOM 4354 N N . GLU B 2 69 ? 116.686 42.249 4.040 1.00 32.73 69 GLU B N 1
ATOM 4355 C CA . GLU B 2 69 ? 116.354 40.827 4.041 1.00 32.93 69 GLU B CA 1
ATOM 4356 C C . GLU B 2 69 ? 116.523 40.270 5.448 1.00 33.21 69 GLU B C 1
ATOM 4357 O O . GLU B 2 69 ? 115.683 39.504 5.931 1.00 33.36 69 GLU B O 1
ATOM 4363 N N . LEU B 2 70 ? 117.588 40.685 6.126 1.00 33.53 70 LEU B N 1
ATOM 4364 C CA . LEU B 2 70 ? 117.827 40.208 7.487 1.00 33.84 70 LEU B CA 1
ATOM 4365 C C . LEU B 2 70 ? 116.820 40.780 8.492 1.00 34.23 70 LEU B C 1
ATOM 4366 O O . LEU B 2 70 ? 116.420 40.104 9.443 1.00 34.34 70 LEU B O 1
ATOM 4371 N N . TRP B 2 71 ? 116.397 42.020 8.271 1.00 34.73 71 TRP B N 1
ATOM 4372 C CA . TRP B 2 71 ? 115.314 42.596 9.068 1.00 35.17 71 TRP B CA 1
ATOM 4373 C C . TRP B 2 71 ? 114.013 41.793 8.930 1.00 35.41 71 TRP B C 1
ATOM 4374 O O . TRP B 2 71 ? 113.387 41.476 9.930 1.00 35.38 71 TRP B O 1
ATOM 4385 N N . LYS B 2 72 ? 113.626 41.452 7.701 1.00 35.78 72 LYS B N 1
ATOM 4386 C CA . LYS B 2 72 ? 112.453 40.609 7.482 1.00 36.34 72 LYS B CA 1
ATOM 4387 C C . LYS B 2 72 ? 112.590 39.268 8.192 1.00 36.31 72 LYS B C 1
ATOM 4388 O O . LYS B 2 72 ? 111.675 38.834 8.895 1.00 36.53 72 LYS B O 1
ATOM 4394 N N . LYS B 2 73 ? 113.741 38.627 8.021 1.00 36.11 73 LYS B N 1
ATOM 4395 C CA . LYS B 2 73 ? 113.964 37.294 8.559 1.00 36.10 73 LYS B CA 1
ATOM 4396 C C . LYS B 2 73 ? 113.901 37.285 10.077 1.00 36.22 73 LYS B C 1
ATOM 4397 O O . LYS B 2 73 ? 113.094 36.563 10.662 1.00 36.19 73 LYS B O 1
ATOM 4403 N N . TYR B 2 74 ? 114.744 38.104 10.702 1.00 36.53 74 TYR B N 1
ATOM 4404 C CA . TYR B 2 74 ? 114.890 38.111 12.153 1.00 36.86 74 TYR B CA 1
ATOM 4405 C C . TYR B 2 74 ? 113.711 38.739 12.879 1.00 37.16 74 TYR B C 1
ATOM 4406 O O . TYR B 2 74 ? 113.355 38.324 13.973 1.00 36.59 74 TYR B O 1
ATOM 4415 N N . SER B 2 75 ? 113.117 39.746 12.246 1.00 38.17 75 SER B N 1
ATOM 4416 C CA . SER B 2 75 ? 111.890 40.384 12.712 1.00 38.96 75 SER B CA 1
ATOM 4417 C C . SER B 2 75 ? 110.804 39.363 13.059 1.00 39.73 75 SER B C 1
ATOM 4418 O O . SER B 2 75 ? 110.262 39.386 14.157 1.00 39.91 75 SER B O 1
ATOM 4421 N N . GLU B 2 76 ? 110.488 38.468 12.124 1.00 40.72 76 GLU B N 1
ATOM 4422 C CA . GLU B 2 76 ? 109.413 37.513 12.351 1.00 41.68 76 GLU B CA 1
ATOM 4423 C C . GLU B 2 76 ? 109.927 36.301 13.084 1.00 41.36 76 GLU B C 1
ATOM 4424 O O . GLU B 2 76 ? 109.203 35.707 13.872 1.00 41.58 76 GLU B O 1
ATOM 4430 N N . GLU B 2 77 ? 111.184 35.949 12.835 1.00 41.02 77 GLU B N 1
ATOM 4431 C CA . GLU B 2 77 ? 111.779 34.797 13.472 1.00 40.56 77 GLU B CA 1
ATOM 4432 C C . GLU B 2 77 ? 111.963 34.974 14.989 1.00 40.01 77 GLU B C 1
ATOM 4433 O O . GLU B 2 77 ? 111.897 33.998 15.720 1.00 40.25 77 GLU B O 1
ATOM 4439 N N . TYR B 2 78 ? 112.191 36.204 15.460 1.00 39.47 78 TYR B N 1
ATOM 4440 C CA . TYR B 2 78 ? 112.358 36.486 16.910 1.00 38.80 78 TYR B CA 1
ATOM 4441 C C . TYR B 2 78 ? 111.205 37.317 17.494 1.00 38.43 78 TYR B C 1
ATOM 4442 O O . TYR B 2 78 ? 111.168 37.596 18.695 1.00 38.20 78 TYR B O 1
ATOM 4451 N N . GLY B 2 79 ? 110.283 37.722 16.626 1.00 38.26 79 GLY B N 1
ATOM 4452 C CA . GLY B 2 79 ? 109.045 38.386 17.023 1.00 38.14 79 GLY B CA 1
ATOM 4453 C C . GLY B 2 79 ? 109.223 39.798 17.536 1.00 38.08 79 GLY B C 1
ATOM 4454 O O . GLY B 2 79 ? 108.706 40.134 18.592 1.00 38.31 79 GLY B O 1
ATOM 4455 N N . PHE B 2 80 ? 109.946 40.637 16.796 1.00 37.88 80 PHE B N 1
ATOM 4456 C CA . PHE B 2 80 ? 110.227 41.974 17.299 1.00 37.23 80 PHE B CA 1
ATOM 4457 C C . PHE B 2 80 ? 109.676 43.111 16.472 1.00 37.01 80 PHE B C 1
ATOM 4458 O O . PHE B 2 80 ? 109.789 44.255 16.889 1.00 37.77 80 PHE B O 1
ATOM 4466 N N . SER B 2 81 ? 109.083 42.841 15.318 1.00 36.15 81 SER B N 1
ATOM 4467 C CA . SER B 2 81 ? 108.257 43.887 14.690 1.00 35.76 81 SER B CA 1
ATOM 4468 C C . SER B 2 81 ? 109.019 44.932 13.868 1.00 35.32 81 SER B C 1
ATOM 4469 O O . SER B 2 81 ? 109.701 45.813 14.399 1.00 35.24 81 SER B O 1
ATOM 4472 N N . PHE B 2 82 ? 108.857 44.813 12.557 1.00 35.03 82 PHE B N 1
ATOM 4473 C CA . PHE B 2 82 ? 109.498 45.656 11.571 1.00 34.73 82 PHE B CA 1
ATOM 4474 C C . PHE B 2 82 ? 108.494 45.878 10.448 1.00 34.29 82 PHE B C 1
ATOM 4475 O O . PHE B 2 82 ? 108.325 45.023 9.575 1.00 34.18 82 PHE B O 1
ATOM 4483 N N . LYS B 2 83 ? 107.809 47.018 10.497 1.00 33.87 83 LYS B N 1
ATOM 4484 C CA . LYS B 2 83 ? 106.760 47.330 9.527 1.00 33.72 83 LYS B CA 1
ATOM 4485 C C . LYS B 2 83 ? 107.374 47.926 8.263 1.00 33.25 83 LYS B C 1
ATOM 4486 O O . LYS B 2 83 ? 108.082 48.922 8.326 1.00 33.28 83 LYS B O 1
ATOM 4492 N N . GLN B 2 84 ? 107.104 47.310 7.115 1.00 32.79 84 GLN B N 1
ATOM 4493 C CA . GLN B 2 84 ? 107.576 47.834 5.838 1.00 32.20 84 GLN B CA 1
ATOM 4494 C C . GLN B 2 84 ? 106.601 48.870 5.302 1.00 31.89 84 GLN B C 1
ATOM 4495 O O . GLN B 2 84 ? 105.820 48.590 4.406 1.00 32.05 84 GLN B O 1
ATOM 4501 N N . THR B 2 85 ? 106.642 50.070 5.867 1.00 31.52 85 THR B N 1
ATOM 4502 C CA . THR B 2 85 ? 105.709 51.121 5.482 1.00 31.27 85 THR B CA 1
ATOM 4503 C C . THR B 2 85 ? 106.278 52.064 4.422 1.00 30.95 85 THR B C 1
ATOM 4504 O O . THR B 2 85 ? 105.600 53.002 3.999 1.00 30.78 85 THR B O 1
ATOM 4508 N N . GLY B 2 86 ? 107.514 51.814 3.997 1.00 30.70 86 GLY B N 1
ATOM 4509 C CA . GLY B 2 86 ? 108.167 52.634 2.971 1.00 30.49 86 GLY B CA 1
ATOM 4510 C C . GLY B 2 86 ? 108.925 53.847 3.489 1.00 30.24 86 GLY B C 1
ATOM 4511 O O . GLY B 2 86 ? 108.863 54.173 4.679 1.00 30.42 86 GLY B O 1
ATOM 4512 N N . TYR B 2 87 ? 109.660 54.487 2.579 1.00 29.82 87 TYR B N 1
ATOM 4513 C CA . TYR B 2 87 ? 110.332 55.770 2.792 1.00 29.21 87 TYR B CA 1
ATOM 4514 C C . TYR B 2 87 ? 109.914 56.644 1.642 1.00 28.85 87 TYR B C 1
ATOM 4515 O O . TYR B 2 87 ? 109.870 56.195 0.502 1.00 28.88 87 TYR B O 1
ATOM 4524 N N . LEU B 2 88 ? 109.654 57.908 1.931 1.00 28.78 88 LEU B N 1
ATOM 4525 C CA . LEU B 2 88 ? 109.112 58.828 0.953 1.00 28.59 88 LEU B CA 1
ATOM 4526 C C . LEU B 2 88 ? 109.951 60.101 0.903 1.00 28.73 88 LEU B C 1
ATOM 4527 O O . LEU B 2 88 ? 109.890 60.925 1.812 1.00 29.04 88 LEU B O 1
ATOM 4532 N N . PHE B 2 89 ? 110.754 60.252 -0.144 1.00 28.83 89 PHE B N 1
ATOM 4533 C CA . PHE B 2 89 ? 111.554 61.457 -0.321 1.00 28.77 89 PHE B CA 1
ATOM 4534 C C . PHE B 2 89 ? 110.764 62.476 -1.129 1.00 29.17 89 PHE B C 1
ATOM 4535 O O . PHE B 2 89 ? 110.522 62.260 -2.314 1.00 29.49 89 PHE B O 1
ATOM 4543 N N . LEU B 2 90 ? 110.353 63.579 -0.509 1.00 29.53 90 LEU B N 1
ATOM 4544 C CA . LEU B 2 90 ? 109.625 64.614 -1.254 1.00 30.31 90 LEU B CA 1
ATOM 4545 C C . LEU B 2 90 ? 110.557 65.485 -2.091 1.00 31.03 90 LEU B C 1
ATOM 4546 O O . LEU B 2 90 ? 111.557 65.975 -1.588 1.00 31.15 90 LEU B O 1
ATOM 4551 N N . LEU B 2 91 ? 110.210 65.689 -3.359 1.00 32.22 91 LEU B N 1
ATOM 4552 C CA . LEU B 2 91 ? 111.001 66.516 -4.276 1.00 33.11 91 LEU B CA 1
ATOM 4553 C C . LEU B 2 91 ? 110.232 67.767 -4.706 1.00 33.96 91 LEU B C 1
ATOM 4554 O O . LEU B 2 91 ? 109.014 67.736 -4.868 1.00 33.44 91 LEU B O 1
ATOM 4559 N N . TYR B 2 92 ? 110.957 68.865 -4.907 1.00 35.66 92 TYR B N 1
ATOM 4560 C CA . TYR B 2 92 ? 110.326 70.169 -5.183 1.00 37.04 92 TYR B CA 1
ATOM 4561 C C . TYR B 2 92 ? 110.804 70.892 -6.430 1.00 38.13 92 TYR B C 1
ATOM 4562 O O . TYR B 2 92 ? 110.166 71.855 -6.839 1.00 38.31 92 TYR B O 1
ATOM 4571 N N . ASP B 2 93 ? 111.921 70.461 -7.014 1.00 39.74 93 ASP B N 1
ATOM 4572 C CA . ASP B 2 93 ? 112.425 71.086 -8.244 1.00 41.63 93 ASP B CA 1
ATOM 4573 C C . ASP B 2 93 ? 113.208 70.146 -9.172 1.00 42.57 93 ASP B C 1
ATOM 4574 O O . ASP B 2 93 ? 113.577 69.028 -8.791 1.00 42.83 93 ASP B O 1
ATOM 4579 N N . ASP B 2 94 ? 113.451 70.626 -10.393 1.00 43.79 94 ASP B N 1
ATOM 4580 C CA . ASP B 2 94 ? 114.066 69.843 -11.466 1.00 44.82 94 ASP B CA 1
ATOM 4581 C C . ASP B 2 94 ? 115.476 69.442 -11.093 1.00 45.26 94 ASP B C 1
ATOM 4582 O O . ASP B 2 94 ? 115.923 68.342 -11.404 1.00 45.23 94 ASP B O 1
ATOM 4587 N N . GLU B 2 95 ? 116.172 70.356 -10.431 1.00 45.93 95 GLU B N 1
ATOM 4588 C CA . GLU B 2 95 ? 117.410 70.032 -9.761 1.00 46.88 95 GLU B CA 1
ATOM 4589 C C . GLU B 2 95 ? 117.309 68.674 -9.040 1.00 46.65 95 GLU B C 1
ATOM 4590 O O . GLU B 2 95 ? 118.013 67.715 -9.398 1.00 46.69 95 GLU B O 1
ATOM 4596 N N . GLU B 2 96 ? 116.415 68.605 -8.052 1.00 46.29 96 GLU B N 1
ATOM 4597 C CA . GLU B 2 96 ? 116.209 67.416 -7.225 1.00 46.04 96 GLU B CA 1
ATOM 4598 C C . GLU B 2 96 ? 115.736 66.192 -8.017 1.00 45.54 96 GLU B C 1
ATOM 4599 O O . GLU B 2 96 ? 116.224 65.072 -7.805 1.00 45.45 96 GLU B O 1
ATOM 4605 N N . VAL B 2 97 ? 114.777 66.413 -8.914 1.00 44.70 97 VAL B N 1
ATOM 4606 C CA . VAL B 2 97 ? 114.211 65.339 -9.716 1.00 44.13 97 VAL B CA 1
ATOM 4607 C C . VAL B 2 97 ? 115.305 64.624 -10.525 1.00 43.97 97 VAL B C 1
ATOM 4608 O O . VAL B 2 97 ? 115.434 63.403 -10.451 1.00 43.67 97 VAL B O 1
ATOM 4612 N N . LYS B 2 98 ? 116.099 65.400 -11.265 1.00 44.06 98 LYS B N 1
ATOM 4613 C CA . LYS B 2 98 ? 117.222 64.888 -12.057 1.00 44.06 98 LYS B CA 1
ATOM 4614 C C . LYS B 2 98 ? 118.144 64.037 -11.195 1.00 43.68 98 LYS B C 1
ATOM 4615 O O . LYS B 2 98 ? 118.497 62.923 -11.579 1.00 43.73 98 LYS B O 1
ATOM 4621 N N . THR B 2 99 ? 118.518 64.574 -10.033 1.00 43.29 99 THR B N 1
ATOM 4622 C CA . THR B 2 99 ? 119.411 63.905 -9.081 1.00 42.88 99 THR B CA 1
ATOM 4623 C C . THR B 2 99 ? 118.855 62.569 -8.585 1.00 42.71 99 THR B C 1
ATOM 4624 O O . THR B 2 99 ? 119.586 61.573 -8.524 1.00 42.37 99 THR B O 1
ATOM 4628 N N . PHE B 2 100 ? 117.569 62.564 -8.228 1.00 42.48 100 PHE B N 1
ATOM 4629 C CA . PHE B 2 100 ? 116.905 61.358 -7.738 1.00 42.34 100 PHE B CA 1
ATOM 4630 C C . PHE B 2 100 ? 116.608 60.340 -8.837 1.00 42.21 100 PHE B C 1
ATOM 4631 O O . PHE B 2 100 ? 116.801 59.143 -8.628 1.00 41.84 100 PHE B O 1
ATOM 4639 N N . LYS B 2 101 ? 116.170 60.818 -10.004 1.00 42.26 101 LYS B N 1
ATOM 4640 C CA . LYS B 2 101 ? 116.112 59.995 -11.218 1.00 42.33 101 LYS B CA 1
ATOM 4641 C C . LYS B 2 101 ? 117.401 59.210 -11.347 1.00 42.02 101 LYS B C 1
ATOM 4642 O O . LYS B 2 101 ? 117.389 58.027 -11.664 1.00 42.33 101 LYS B O 1
ATOM 4648 N N . ARG B 2 102 ? 118.512 59.885 -11.081 1.00 41.78 102 ARG B N 1
ATOM 4649 C CA . ARG B 2 102 ? 119.834 59.287 -11.150 1.00 41.85 102 ARG B CA 1
ATOM 4650 C C . ARG B 2 102 ? 120.105 58.315 -9.979 1.00 40.83 102 ARG B C 1
ATOM 4651 O O . ARG B 2 102 ? 120.649 57.246 -10.193 1.00 40.19 102 ARG B O 1
ATOM 4659 N N . ASN B 2 103 ? 119.707 58.684 -8.760 1.00 40.29 103 ASN B N 1
ATOM 4660 C CA . ASN B 2 103 ? 119.838 57.806 -7.582 1.00 39.92 103 ASN B CA 1
ATOM 4661 C C . ASN B 2 103 ? 119.025 56.528 -7.687 1.00 39.64 103 ASN B C 1
ATOM 4662 O O . ASN B 2 103 ? 119.483 55.462 -7.271 1.00 39.46 103 ASN B O 1
ATOM 4667 N N . ILE B 2 104 ? 117.801 56.663 -8.206 1.00 39.45 104 ILE B N 1
ATOM 4668 C CA . ILE B 2 104 ? 116.851 55.560 -8.327 1.00 39.16 104 ILE B CA 1
ATOM 4669 C C . ILE B 2 104 ? 117.400 54.559 -9.319 1.00 39.28 104 ILE B C 1
ATOM 4670 O O . ILE B 2 104 ? 117.359 53.339 -9.095 1.00 39.01 104 ILE B O 1
ATOM 4675 N N . GLU B 2 105 ? 117.931 55.100 -10.410 1.00 39.51 105 GLU B N 1
ATOM 4676 C CA . GLU B 2 105 ? 118.533 54.304 -11.454 1.00 39.96 105 GLU B CA 1
ATOM 4677 C C . GLU B 2 105 ? 119.574 53.362 -10.865 1.00 39.90 105 GLU B C 1
ATOM 4678 O O . GLU B 2 105 ? 119.541 52.158 -11.131 1.00 39.93 105 GLU B O 1
ATOM 4684 N N . ILE B 2 106 ? 120.470 53.903 -10.038 1.00 39.79 106 ILE B N 1
ATOM 4685 C CA . ILE B 2 106 ? 121.512 53.078 -9.436 1.00 39.59 106 ILE B CA 1
ATOM 4686 C C . ILE B 2 106 ? 120.902 52.096 -8.417 1.00 39.26 106 ILE B C 1
ATOM 4687 O O . ILE B 2 106 ? 121.312 50.934 -8.360 1.00 39.12 106 ILE B O 1
ATOM 4692 N N . GLN B 2 107 ? 119.906 52.558 -7.655 1.00 38.94 107 GLN B N 1
ATOM 4693 C CA . GLN B 2 107 ? 119.144 51.689 -6.736 1.00 38.71 107 GLN B CA 1
ATOM 4694 C C . GLN B 2 107 ? 118.554 50.479 -7.453 1.00 38.64 107 GLN B C 1
ATOM 4695 O O . GLN B 2 107 ? 118.743 49.337 -7.024 1.00 38.39 107 GLN B O 1
ATOM 4701 N N . ASN B 2 108 ? 117.853 50.743 -8.553 1.00 38.52 108 ASN B N 1
ATOM 4702 C CA . ASN B 2 108 ? 117.254 49.684 -9.359 1.00 38.46 108 ASN B CA 1
ATOM 4703 C C . ASN B 2 108 ? 118.237 48.615 -9.839 1.00 38.24 108 ASN B C 1
ATOM 4704 O O . ASN B 2 108 ? 118.001 47.431 -9.597 1.00 38.35 108 ASN B O 1
ATOM 4709 N N . LYS B 2 109 ? 119.339 49.036 -10.472 1.00 37.83 109 LYS B N 1
ATOM 4710 C CA . LYS B 2 109 ? 120.384 48.120 -10.980 1.00 37.42 109 LYS B CA 1
ATOM 4711 C C . LYS B 2 109 ? 120.690 47.026 -9.983 1.00 36.52 109 LYS B C 1
ATOM 4712 O O . LYS B 2 109 ? 120.864 45.878 -10.356 1.00 36.42 109 LYS B O 1
ATOM 4718 N N . PHE B 2 110 ? 120.725 47.392 -8.708 1.00 35.69 110 PHE B N 1
ATOM 4719 C CA . PHE B 2 110 ? 121.118 46.471 -7.666 1.00 34.87 110 PHE B CA 1
ATOM 4720 C C . PHE B 2 110 ? 119.951 45.891 -6.875 1.00 34.48 110 PHE B C 1
ATOM 4721 O O . PHE B 2 110 ? 120.122 45.404 -5.760 1.00 34.79 110 PHE B O 1
ATOM 4729 N N . GLY B 2 111 ? 118.767 45.917 -7.475 1.00 33.84 111 GLY B N 1
ATOM 4730 C CA . GLY B 2 111 ? 117.631 45.180 -6.948 1.00 33.14 111 GLY B CA 1
ATOM 4731 C C . GLY B 2 111 ? 116.843 45.880 -5.859 1.00 32.72 111 GLY B C 1
ATOM 4732 O O . GLY B 2 111 ? 116.147 45.237 -5.067 1.00 32.84 111 GLY B O 1
ATOM 4733 N N . VAL B 2 112 ? 116.948 47.200 -5.808 1.00 32.06 112 VAL B N 1
ATOM 4734 C CA . VAL B 2 112 ? 116.110 47.976 -4.918 1.00 31.25 112 VAL B CA 1
ATOM 4735 C C . VAL B 2 112 ? 115.099 48.712 -5.793 1.00 30.94 112 VAL B C 1
ATOM 4736 O O . VAL B 2 112 ? 115.436 49.725 -6.420 1.00 31.13 112 VAL B O 1
ATOM 4740 N N . PRO B 2 113 ? 113.852 48.196 -5.842 1.00 30.41 113 PRO B N 1
ATOM 4741 C CA . PRO B 2 113 ? 112.864 48.657 -6.808 1.00 29.70 113 PRO B CA 1
ATOM 4742 C C . PRO B 2 113 ? 112.183 49.959 -6.387 1.00 29.22 113 PRO B C 1
ATOM 4743 O O . PRO B 2 113 ? 110.977 49.978 -6.166 1.00 29.52 113 PRO B O 1
ATOM 4747 N N . THR B 2 114 ? 112.953 51.039 -6.290 1.00 28.50 114 THR B N 1
ATOM 4748 C CA . THR B 2 114 ? 112.404 52.359 -5.981 1.00 27.84 114 THR B CA 1
ATOM 4749 C C . THR B 2 114 ? 111.708 52.945 -7.217 1.00 28.11 114 THR B C 1
ATOM 4750 O O . THR B 2 114 ? 112.176 52.752 -8.337 1.00 28.32 114 THR B O 1
ATOM 4754 N N . LYS B 2 115 ? 110.597 53.648 -7.013 1.00 28.19 115 LYS B N 1
ATOM 4755 C CA . LYS B 2 115 ? 109.922 54.367 -8.098 1.00 28.66 115 LYS B CA 1
ATOM 4756 C C . LYS B 2 115 ? 109.989 55.868 -7.868 1.00 29.21 115 LYS B C 1
ATOM 4757 O O . LYS B 2 115 ? 109.880 56.330 -6.730 1.00 29.27 115 LYS B O 1
ATOM 4763 N N . LEU B 2 116 ? 110.151 56.627 -8.948 1.00 29.82 116 LEU B N 1
ATOM 4764 C CA . LEU B 2 116 ? 109.855 58.056 -8.914 1.00 30.26 116 LEU B CA 1
ATOM 4765 C C . LEU B 2 116 ? 108.332 58.173 -8.997 1.00 30.71 116 LEU B C 1
ATOM 4766 O O . LEU B 2 116 ? 107.705 57.574 -9.872 1.00 30.84 116 LEU B O 1
ATOM 4771 N N . ILE B 2 117 ? 107.712 58.907 -8.087 1.00 31.16 117 ILE B N 1
ATOM 4772 C CA . ILE B 2 117 ? 106.260 58.992 -8.142 1.00 31.65 117 ILE B CA 1
ATOM 4773 C C . ILE B 2 117 ? 105.674 60.392 -8.165 1.00 32.09 117 ILE B C 1
ATOM 4774 O O . ILE B 2 117 ? 106.360 61.393 -7.981 1.00 32.05 117 ILE B O 1
ATOM 4779 N N . THR B 2 118 ? 104.368 60.401 -8.373 1.00 32.78 118 THR B N 1
ATOM 4780 C CA . THR B 2 118 ? 103.551 61.583 -8.498 1.00 33.44 118 THR B CA 1
ATOM 4781 C C . THR B 2 118 ? 103.129 62.155 -7.148 1.00 34.01 118 THR B C 1
ATOM 4782 O O . THR B 2 118 ? 102.927 61.403 -6.182 1.00 33.73 118 THR B O 1
ATOM 4786 N N . PRO B 2 119 ? 103.024 63.496 -7.076 1.00 34.53 119 PRO B N 1
ATOM 4787 C CA . PRO B 2 119 ? 102.461 64.215 -5.946 1.00 34.84 119 PRO B CA 1
ATOM 4788 C C . PRO B 2 119 ? 101.172 63.592 -5.403 1.00 35.20 119 PRO B C 1
ATOM 4789 O O . PRO B 2 119 ? 101.115 63.274 -4.213 1.00 35.29 119 PRO B O 1
ATOM 4793 N N . GLU B 2 120 ? 100.161 63.400 -6.247 1.00 35.59 120 GLU B N 1
ATOM 4794 C CA . GLU B 2 120 ? 98.910 62.772 -5.783 1.00 36.15 120 GLU B CA 1
ATOM 4795 C C . GLU B 2 120 ? 99.116 61.345 -5.276 1.00 36.08 120 GLU B C 1
ATOM 4796 O O . GLU B 2 120 ? 98.458 60.936 -4.323 1.00 36.36 120 GLU B O 1
ATOM 4802 N N . GLU B 2 121 ? 100.049 60.609 -5.873 1.00 36.23 121 GLU B N 1
ATOM 4803 C CA . GLU B 2 121 ? 100.392 59.271 -5.378 1.00 36.69 121 GLU B CA 1
ATOM 4804 C C . GLU B 2 121 ? 100.988 59.354 -3.973 1.00 36.19 121 GLU B C 1
ATOM 4805 O O . GLU B 2 121 ? 100.550 58.644 -3.057 1.00 36.33 121 GLU B O 1
ATOM 4811 N N . ALA B 2 122 ? 101.973 60.241 -3.812 1.00 35.53 122 ALA B N 1
ATOM 4812 C CA . ALA B 2 122 ? 102.577 60.526 -2.513 1.00 34.80 122 ALA B CA 1
ATOM 4813 C C . ALA B 2 122 ? 101.527 60.877 -1.478 1.00 34.46 122 ALA B C 1
ATOM 4814 O O . ALA B 2 122 ? 101.658 60.479 -0.338 1.00 34.62 122 ALA B O 1
ATOM 4816 N N . LYS B 2 123 ? 100.494 61.612 -1.881 1.00 34.04 123 LYS B N 1
ATOM 4817 C CA . LYS B 2 123 ? 99.422 62.018 -0.980 1.00 33.76 123 LYS B CA 1
ATOM 4818 C C . LYS B 2 123 ? 98.409 60.896 -0.675 1.00 33.85 123 LYS B C 1
ATOM 4819 O O . LYS B 2 123 ? 97.699 60.965 0.324 1.00 33.92 123 LYS B O 1
ATOM 4825 N N . GLU B 2 124 ? 98.334 59.867 -1.517 1.00 33.72 124 GLU B N 1
ATOM 4826 C CA . GLU B 2 124 ? 97.518 58.700 -1.176 1.00 33.83 124 GLU B CA 1
ATOM 4827 C C . GLU B 2 124 ? 98.102 58.014 0.044 1.00 33.16 124 GLU B C 1
ATOM 4828 O O . GLU B 2 124 ? 97.456 57.967 1.085 1.00 33.34 124 GLU B O 1
ATOM 4834 N N . ILE B 2 125 ? 99.322 57.487 -0.088 1.00 32.41 125 ILE B N 1
ATOM 4835 C CA . ILE B 2 125 ? 100.182 57.222 1.066 1.00 31.55 125 ILE B CA 1
ATOM 4836 C C . ILE B 2 125 ? 100.203 58.557 1.802 1.00 31.55 125 ILE B C 1
ATOM 4837 O O . ILE B 2 125 ? 100.282 59.596 1.154 1.00 32.41 125 ILE B O 1
ATOM 4842 N N . VAL B 2 126 ? 100.124 58.581 3.125 1.00 30.72 126 VAL B N 1
ATOM 4843 C CA . VAL B 2 126 ? 100.168 59.892 3.842 1.00 30.23 126 VAL B CA 1
ATOM 4844 C C . VAL B 2 126 ? 99.157 60.956 3.336 1.00 29.78 126 VAL B C 1
ATOM 4845 O O . VAL B 2 126 ? 99.547 61.964 2.748 1.00 29.41 126 VAL B O 1
ATOM 4849 N N . PRO B 2 127 ? 97.854 60.735 3.576 1.00 29.77 127 PRO B N 1
ATOM 4850 C CA . PRO B 2 127 ? 96.850 61.702 3.127 1.00 29.72 127 PRO B CA 1
ATOM 4851 C C . PRO B 2 127 ? 97.040 63.140 3.613 1.00 29.76 127 PRO B C 1
ATOM 4852 O O . PRO B 2 127 ? 96.612 64.059 2.922 1.00 29.84 127 PRO B O 1
ATOM 4856 N N . LEU B 2 128 ? 97.682 63.337 4.767 1.00 30.15 128 LEU B N 1
ATOM 4857 C CA . LEU B 2 128 ? 97.843 64.689 5.366 1.00 30.32 128 LEU B CA 1
ATOM 4858 C C . LEU B 2 128 ? 99.003 65.532 4.818 1.00 30.55 128 LEU B C 1
ATOM 4859 O O . LEU B 2 128 ? 99.190 66.687 5.228 1.00 30.44 128 LEU B O 1
ATOM 4864 N N . LEU B 2 129 ? 99.779 64.942 3.910 1.00 30.76 129 LEU B N 1
ATOM 4865 C CA . LEU B 2 129 ? 100.841 65.636 3.200 1.00 31.07 129 LEU B CA 1
ATOM 4866 C C . LEU B 2 129 ? 100.313 66.862 2.464 1.00 31.58 129 LEU B C 1
ATOM 4867 O O . LEU B 2 129 ? 99.320 66.760 1.738 1.00 31.81 129 LEU B O 1
ATOM 4872 N N . ASP B 2 130 ? 100.951 68.019 2.654 1.00 32.02 130 ASP B N 1
ATOM 4873 C CA . ASP B 2 130 ? 100.636 69.185 1.822 1.00 32.51 130 ASP B CA 1
ATOM 4874 C C . ASP B 2 130 ? 101.341 69.016 0.496 1.00 33.19 130 ASP B C 1
ATOM 4875 O O . ASP B 2 130 ? 102.574 68.939 0.446 1.00 33.46 130 ASP B O 1
ATOM 4880 N N . ILE B 2 131 ? 100.564 68.966 -0.581 1.00 33.64 131 ILE B N 1
ATOM 4881 C CA . ILE B 2 131 ? 101.119 68.547 -1.858 1.00 34.08 131 ILE B CA 1
ATOM 4882 C C . ILE B 2 131 ? 101.443 69.718 -2.778 1.00 34.26 131 ILE B C 1
ATOM 4883 O O . ILE B 2 131 ? 102.046 69.543 -3.828 1.00 34.33 131 ILE B O 1
ATOM 4888 N N . SER B 2 132 ? 101.107 70.918 -2.320 1.00 34.68 132 SER B N 1
ATOM 4889 C CA . SER B 2 132 ? 101.097 72.111 -3.164 1.00 35.13 132 SER B CA 1
ATOM 4890 C C . SER B 2 132 ? 102.396 72.472 -3.851 1.00 35.21 132 SER B C 1
ATOM 4891 O O . SER B 2 132 ? 102.354 73.042 -4.932 1.00 35.48 132 SER B O 1
ATOM 4894 N N . GLU B 2 133 ? 103.543 72.171 -3.260 1.00 35.45 133 GLU B N 1
ATOM 4895 C CA . GLU B 2 133 ? 104.796 72.492 -3.961 1.00 36.06 133 GLU B CA 1
ATOM 4896 C C . GLU B 2 133 ? 105.723 71.304 -4.210 1.00 35.90 133 GLU B C 1
ATOM 4897 O O . GLU B 2 133 ? 106.853 71.479 -4.669 1.00 36.07 133 GLU B O 1
ATOM 4903 N N . VAL B 2 134 ? 105.224 70.105 -3.913 1.00 35.75 134 VAL B N 1
ATOM 4904 C CA . VAL B 2 134 ? 105.913 68.853 -4.217 1.00 35.46 134 VAL B CA 1
ATOM 4905 C C . VAL B 2 134 ? 105.667 68.513 -5.677 1.00 35.40 134 VAL B C 1
ATOM 4906 O O . VAL B 2 134 ? 104.529 68.520 -6.129 1.00 35.60 134 VAL B O 1
ATOM 4910 N N . ILE B 2 135 ? 106.726 68.214 -6.419 1.00 35.34 135 ILE B N 1
ATOM 4911 C CA . ILE B 2 135 ? 106.581 67.982 -7.865 1.00 35.04 135 ILE B CA 1
ATOM 4912 C C . ILE B 2 135 ? 106.762 66.504 -8.245 1.00 34.91 135 ILE B C 1
ATOM 4913 O O . ILE B 2 135 ? 106.227 66.032 -9.255 1.00 35.06 135 ILE B O 1
ATOM 4918 N N . ALA B 2 136 ? 107.511 65.787 -7.420 1.00 34.30 136 ALA B N 1
ATOM 4919 C CA . ALA B 2 136 ? 107.574 64.346 -7.491 1.00 33.92 136 ALA B CA 1
ATOM 4920 C C . ALA B 2 136 ? 108.001 63.847 -6.119 1.00 33.79 136 ALA B C 1
ATOM 4921 O O . ALA B 2 136 ? 108.270 64.643 -5.215 1.00 33.72 136 ALA B O 1
ATOM 4923 N N . ALA B 2 137 ? 108.040 62.532 -5.947 1.00 33.41 137 ALA B N 1
ATOM 4924 C CA . ALA B 2 137 ? 108.569 61.968 -4.717 1.00 32.93 137 ALA B CA 1
ATOM 4925 C C . ALA B 2 137 ? 109.249 60.675 -5.046 1.00 32.60 137 ALA B C 1
ATOM 4926 O O . ALA B 2 137 ? 108.837 59.969 -5.966 1.00 32.75 137 ALA B O 1
ATOM 4928 N N . SER B 2 138 ? 110.302 60.374 -4.304 1.00 32.14 138 SER B N 1
ATOM 4929 C CA . SER B 2 138 ? 110.970 59.100 -4.431 1.00 31.93 138 SER B CA 1
ATOM 4930 C C . SER B 2 138 ? 110.337 58.149 -3.425 1.00 32.25 138 SER B C 1
ATOM 4931 O O . SER B 2 138 ? 110.281 58.443 -2.221 1.00 32.47 138 SER B O 1
ATOM 4934 N N . TRP B 2 139 ? 109.855 57.015 -3.924 1.00 32.15 139 TRP B N 1
ATOM 4935 C CA . TRP B 2 139 ? 109.104 56.073 -3.113 1.00 32.03 139 TRP B CA 1
ATOM 4936 C C . TRP B 2 139 ? 109.662 54.670 -3.234 1.00 31.91 139 TRP B C 1
ATOM 4937 O O . TRP B 2 139 ? 109.862 54.186 -4.337 1.00 32.30 139 TRP B O 1
ATOM 4948 N N . ASN B 2 140 ? 109.923 54.024 -2.107 1.00 31.72 140 ASN B N 1
ATOM 4949 C CA . ASN B 2 140 ? 110.196 52.587 -2.102 1.00 31.92 140 ASN B CA 1
ATOM 4950 C C . ASN B 2 140 ? 109.375 51.896 -1.019 1.00 32.17 140 ASN B C 1
ATOM 4951 O O . ASN B 2 140 ? 109.519 52.212 0.171 1.00 32.28 140 ASN B O 1
ATOM 4956 N N . PRO B 2 141 ? 108.519 50.942 -1.421 1.00 32.19 141 PRO B N 1
ATOM 4957 C CA . PRO B 2 141 ? 107.613 50.319 -0.454 1.00 32.06 141 PRO B CA 1
ATOM 4958 C C . PRO B 2 141 ? 108.265 49.266 0.458 1.00 31.95 141 PRO B C 1
ATOM 4959 O O . PRO B 2 141 ? 107.640 48.844 1.422 1.00 32.07 141 PRO B O 1
ATOM 4963 N N . THR B 2 142 ? 109.500 48.855 0.182 1.00 31.79 142 THR B N 1
ATOM 4964 C CA . THR B 2 142 ? 110.164 47.870 1.045 1.00 31.91 142 THR B CA 1
ATOM 4965 C C . THR B 2 142 ? 111.105 48.452 2.110 1.00 32.12 142 THR B C 1
ATOM 4966 O O . THR B 2 142 ? 111.742 47.699 2.844 1.00 32.60 142 THR B O 1
ATOM 4970 N N . ASP B 2 143 ? 111.196 49.779 2.199 1.00 32.10 143 ASP B N 1
ATOM 4971 C CA . ASP B 2 143 ? 111.828 50.430 3.354 1.00 31.97 143 ASP B CA 1
ATOM 4972 C C . ASP B 2 143 ? 110.823 50.424 4.507 1.00 31.94 143 ASP B C 1
ATOM 4973 O O . ASP B 2 143 ? 109.611 50.316 4.293 1.00 32.02 143 ASP B O 1
ATOM 4978 N N . GLY B 2 144 ? 111.314 50.539 5.732 1.00 31.73 144 GLY B N 1
ATOM 4979 C CA . GLY B 2 144 ? 110.435 50.454 6.883 1.00 31.19 144 GLY B CA 1
ATOM 4980 C C . GLY B 2 144 ? 110.997 51.089 8.131 1.00 31.18 144 GLY B C 1
ATOM 4981 O O . GLY B 2 144 ? 111.955 51.850 8.084 1.00 30.95 144 GLY B O 1
ATOM 4982 N N . LYS B 2 145 ? 110.369 50.770 9.252 1.00 31.26 145 LYS B N 1
ATOM 4983 C CA . LYS B 2 145 ? 110.738 51.304 10.544 1.00 31.25 145 LYS B CA 1
ATOM 4984 C C . LYS B 2 145 ? 110.599 50.213 11.598 1.00 31.70 145 LYS B C 1
ATOM 4985 O O . LYS B 2 145 ? 109.816 49.288 11.424 1.00 31.80 145 LYS B O 1
ATOM 4991 N N . ALA B 2 146 ? 111.397 50.310 12.662 1.00 32.18 146 ALA B N 1
ATOM 4992 C CA . ALA B 2 146 ? 111.415 49.339 13.756 1.00 32.75 146 ALA B CA 1
ATOM 4993 C C . ALA B 2 146 ? 111.883 50.090 14.992 1.00 33.30 146 ALA B C 1
ATOM 4994 O O . ALA B 2 146 ? 112.512 51.133 14.856 1.00 33.73 146 ALA B O 1
ATOM 4996 N N . ASP B 2 147 ? 111.590 49.570 16.187 1.00 33.74 147 ASP B N 1
ATOM 4997 C CA . ASP B 2 147 ? 112.057 50.194 17.428 1.00 34.00 147 ASP B CA 1
ATOM 4998 C C . ASP B 2 147 ? 113.470 49.720 17.780 1.00 33.81 147 ASP B C 1
ATOM 4999 O O . ASP B 2 147 ? 113.676 48.534 18.077 1.00 33.85 147 ASP B O 1
ATOM 5004 N N . PRO B 2 148 ? 114.454 50.648 17.750 1.00 33.61 148 PRO B N 1
ATOM 5005 C CA . PRO B 2 148 ? 115.832 50.224 17.946 1.00 33.37 148 PRO B CA 1
ATOM 5006 C C . PRO B 2 148 ? 116.048 49.523 19.275 1.00 33.31 148 PRO B C 1
ATOM 5007 O O . PRO B 2 148 ? 116.866 48.606 19.343 1.00 33.60 148 PRO B O 1
ATOM 5011 N N . PHE B 2 149 ? 115.311 49.912 20.313 1.00 33.03 149 PHE B N 1
ATOM 5012 C CA . PHE B 2 149 ? 115.497 49.256 21.608 1.00 32.86 149 PHE B CA 1
ATOM 5013 C C . PHE B 2 149 ? 114.909 47.853 21.638 1.00 32.69 149 PHE B C 1
ATOM 5014 O O . PHE B 2 149 ? 115.566 46.900 22.071 1.00 32.46 149 PHE B O 1
ATOM 5022 N N . GLU B 2 150 ? 113.669 47.737 21.173 1.00 32.63 150 GLU B N 1
ATOM 5023 C CA . GLU B 2 150 ? 113.030 46.446 21.032 1.00 32.63 150 GLU B CA 1
ATOM 5024 C C . GLU B 2 150 ? 113.932 45.479 20.266 1.00 32.08 150 GLU B C 1
ATOM 5025 O O . GLU B 2 150 ? 114.205 44.374 20.746 1.00 32.20 150 GLU B O 1
ATOM 5031 N N . ALA B 2 151 ? 114.399 45.913 19.094 1.00 31.14 151 ALA B N 1
ATOM 5032 C CA . ALA B 2 151 ? 115.206 45.079 18.206 1.00 30.59 151 ALA B CA 1
ATOM 5033 C C . ALA B 2 151 ? 116.563 44.673 18.793 1.00 30.44 151 ALA B C 1
ATOM 5034 O O . ALA B 2 151 ? 117.038 43.561 18.575 1.00 30.49 151 ALA B O 1
ATOM 5036 N N . THR B 2 152 ? 117.190 45.579 19.533 1.00 30.32 152 THR B N 1
ATOM 5037 C CA . THR B 2 152 ? 118.488 45.299 20.129 1.00 29.90 152 THR B CA 1
ATOM 5038 C C . THR B 2 152 ? 118.349 44.255 21.234 1.00 29.84 152 THR B C 1
ATOM 5039 O O . THR B 2 152 ? 119.108 43.292 21.271 1.00 29.59 152 THR B O 1
ATOM 5043 N N . THR B 2 153 ? 117.368 44.448 22.115 1.00 29.93 153 THR B N 1
ATOM 5044 C CA . THR B 2 153 ? 117.121 43.535 23.231 1.00 30.15 153 THR B CA 1
ATOM 5045 C C . THR B 2 153 ? 116.829 42.123 22.726 1.00 30.59 153 THR B C 1
ATOM 5046 O O . THR B 2 153 ? 117.274 41.137 23.329 1.00 30.73 153 THR B O 1
ATOM 5050 N N . ALA B 2 154 ? 116.099 42.047 21.609 1.00 30.85 154 ALA B N 1
ATOM 5051 C CA . ALA B 2 154 ? 115.757 40.789 20.952 1.00 30.97 154 ALA B CA 1
ATOM 5052 C C . ALA B 2 154 ? 117.018 40.065 20.476 1.00 31.27 154 ALA B C 1
ATOM 5053 O O . ALA B 2 154 ? 117.319 38.957 20.939 1.00 31.59 154 ALA B O 1
ATOM 5055 N N . PHE B 2 155 ? 117.773 40.706 19.587 1.00 31.61 155 PHE B N 1
ATOM 5056 C CA . PHE B 2 155 ? 119.069 40.177 19.157 1.00 31.94 155 PHE B CA 1
ATOM 5057 C C . PHE B 2 155 ? 119.940 39.826 20.347 1.00 32.24 155 PHE B C 1
ATOM 5058 O O . PHE B 2 155 ? 120.663 38.856 20.313 1.00 32.31 155 PHE B O 1
ATOM 5066 N N . ALA B 2 156 ? 119.870 40.631 21.396 1.00 33.21 156 ALA B N 1
ATOM 5067 C CA . ALA B 2 156 ? 120.637 40.392 22.603 1.00 34.25 156 ALA B CA 1
ATOM 5068 C C . ALA B 2 156 ? 120.310 39.034 23.247 1.00 35.23 156 ALA B C 1
ATOM 5069 O O . ALA B 2 156 ? 121.224 38.227 23.453 1.00 35.28 156 ALA B O 1
ATOM 5071 N N . VAL B 2 157 ? 119.026 38.772 23.537 1.00 36.24 157 VAL B N 1
ATOM 5072 C CA . VAL B 2 157 ? 118.643 37.534 24.250 1.00 37.42 157 VAL B CA 1
ATOM 5073 C C . VAL B 2 157 ? 118.899 36.287 23.415 1.00 38.10 157 VAL B C 1
ATOM 5074 O O . VAL B 2 157 ? 119.151 35.220 23.972 1.00 38.25 157 VAL B O 1
ATOM 5078 N N . LYS B 2 158 ? 118.833 36.428 22.090 1.00 39.04 158 LYS B N 1
ATOM 5079 C CA . LYS B 2 158 ? 119.191 35.340 21.176 1.00 40.22 158 LYS B CA 1
ATOM 5080 C C . LYS B 2 158 ? 120.700 35.070 21.153 1.00 40.62 158 LYS B C 1
ATOM 5081 O O . LYS B 2 158 ? 121.137 33.914 21.160 1.00 40.89 158 LYS B O 1
ATOM 5087 N N . ALA B 2 159 ? 121.489 36.141 21.145 1.00 40.91 159 ALA B N 1
ATOM 5088 C CA . ALA B 2 159 ? 122.936 36.019 21.175 1.00 41.02 159 ALA B CA 1
ATOM 5089 C C . ALA B 2 159 ? 123.363 35.253 22.421 1.00 41.08 159 ALA B C 1
ATOM 5090 O O . ALA B 2 159 ? 124.271 34.420 22.355 1.00 40.98 159 ALA B O 1
ATOM 5092 N N . LYS B 2 160 ? 122.694 35.531 23.541 1.00 41.17 160 LYS B N 1
ATOM 5093 C CA . LYS B 2 160 ? 122.954 34.824 24.795 1.00 41.71 160 LYS B CA 1
ATOM 5094 C C . LYS B 2 160 ? 122.531 33.364 24.671 1.00 41.71 160 LYS B C 1
ATOM 5095 O O . LYS B 2 160 ? 123.295 32.455 25.010 1.00 41.61 160 LYS B O 1
ATOM 5101 N N . GLU B 2 161 ? 121.316 33.157 24.163 1.00 41.53 161 GLU B N 1
ATOM 5102 C CA . GLU B 2 161 ? 120.803 31.828 23.871 1.00 41.36 161 GLU B CA 1
ATOM 5103 C C . GLU B 2 161 ? 121.778 31.010 23.041 1.00 40.92 161 GLU B C 1
ATOM 5104 O O . GLU B 2 161 ? 122.049 29.860 23.365 1.00 40.92 161 GLU B O 1
ATOM 5110 N N . TYR B 2 162 ? 122.313 31.617 21.987 1.00 40.71 162 TYR B N 1
ATOM 5111 C CA . TYR B 2 162 ? 123.360 30.999 21.178 1.00 40.58 162 TYR B CA 1
ATOM 5112 C C . TYR B 2 162 ? 124.716 30.939 21.874 1.00 40.09 162 TYR B C 1
ATOM 5113 O O . TYR B 2 162 ? 125.675 30.461 21.275 1.00 40.05 162 TYR B O 1
ATOM 5122 N N . GLY B 2 163 ? 124.821 31.463 23.097 1.00 39.47 163 GLY B N 1
ATOM 5123 C CA . GLY B 2 163 ? 126.036 31.277 23.893 1.00 39.01 163 GLY B CA 1
ATOM 5124 C C . GLY B 2 163 ? 126.990 32.450 24.049 1.00 38.62 163 GLY B C 1
ATOM 5125 O O . GLY B 2 163 ? 128.083 32.306 24.615 1.00 38.23 163 GLY B O 1
ATOM 5126 N N . ALA B 2 164 ? 126.583 33.616 23.567 1.00 38.40 164 ALA B N 1
ATOM 5127 C CA . ALA B 2 164 ? 127.372 34.826 23.777 1.00 38.20 164 ALA B CA 1
ATOM 5128 C C . ALA B 2 164 ? 127.278 35.335 25.220 1.00 37.96 164 ALA B C 1
ATOM 5129 O O . ALA B 2 164 ? 126.227 35.247 25.858 1.00 37.91 164 ALA B O 1
ATOM 5131 N N . LYS B 2 165 ? 128.386 35.852 25.736 1.00 37.88 165 LYS B N 1
ATOM 5132 C CA . LYS B 2 165 ? 128.368 36.541 27.020 1.00 38.06 165 LYS B CA 1
ATOM 5133 C C . LYS B 2 165 ? 128.221 38.040 26.805 1.00 37.57 165 LYS B C 1
ATOM 5134 O O . LYS B 2 165 ? 128.980 38.650 26.053 1.00 37.52 165 LYS B O 1
ATOM 5140 N N . LEU B 2 166 ? 127.217 38.622 27.449 1.00 37.06 166 LEU B N 1
ATOM 5141 C CA . LEU B 2 166 ? 126.965 40.052 27.351 1.00 36.36 166 LEU B CA 1
ATOM 5142 C C . LEU B 2 166 ? 127.195 40.684 28.717 1.00 36.17 166 LEU B C 1
ATOM 5143 O O . LEU B 2 166 ? 126.435 40.441 29.660 1.00 36.08 166 LEU B O 1
ATOM 5148 N N . LEU B 2 167 ? 128.266 41.470 28.827 1.00 35.86 167 LEU B N 1
ATOM 5149 C CA . LEU B 2 167 ? 128.671 42.057 30.108 1.00 35.48 167 LEU B CA 1
ATOM 5150 C C . LEU B 2 167 ? 128.264 43.516 30.214 1.00 35.23 167 LEU B C 1
ATOM 5151 O O . LEU B 2 167 ? 128.721 44.347 29.423 1.00 35.30 167 LEU B O 1
ATOM 5156 N N . GLU B 2 168 ? 127.426 43.828 31.202 1.00 34.78 168 GLU B N 1
ATOM 5157 C CA . GLU B 2 168 ? 126.771 45.125 31.225 1.00 34.54 168 GLU B CA 1
ATOM 5158 C C . GLU B 2 168 ? 127.446 46.279 31.937 1.00 34.47 168 GLU B C 1
ATOM 5159 O O . GLU B 2 168 ? 127.764 47.269 31.300 1.00 35.33 168 GLU B O 1
ATOM 5165 N N . TYR B 2 169 ? 127.665 46.246 33.229 1.00 33.91 169 TYR B N 1
ATOM 5166 C CA . TYR B 2 169 ? 128.274 47.469 33.738 1.00 33.45 169 TYR B CA 1
ATOM 5167 C C . TYR B 2 169 ? 129.795 47.314 33.783 1.00 33.38 169 TYR B C 1
ATOM 5168 O O . TYR B 2 169 ? 130.439 47.320 34.829 1.00 33.43 169 TYR B O 1
ATOM 5177 N N . THR B 2 170 ? 130.341 47.161 32.586 1.00 33.21 170 THR B N 1
ATOM 5178 C CA . THR B 2 170 ? 131.716 46.752 32.382 1.00 33.44 170 THR B CA 1
ATOM 5179 C C . THR B 2 170 ? 132.348 47.640 31.304 1.00 33.64 170 THR B C 1
ATOM 5180 O O . THR B 2 170 ? 131.982 47.573 30.122 1.00 33.32 170 THR B O 1
ATOM 5184 N N . GLU B 2 171 ? 133.289 48.482 31.731 1.00 34.00 171 GLU B N 1
ATOM 5185 C CA . GLU B 2 171 ? 133.936 49.450 30.848 1.00 34.36 171 GLU B CA 1
ATOM 5186 C C . GLU B 2 171 ? 135.334 48.991 30.467 1.00 34.57 171 GLU B C 1
ATOM 5187 O O . GLU B 2 171 ? 136.079 48.477 31.307 1.00 34.51 171 GLU B O 1
ATOM 5193 N N . VAL B 2 172 ? 135.668 49.158 29.192 1.00 34.82 172 VAL B N 1
ATOM 5194 C CA . VAL B 2 172 ? 137.014 48.927 28.724 1.00 35.41 172 VAL B CA 1
ATOM 5195 C C . VAL B 2 172 ? 137.825 50.176 29.006 1.00 36.38 172 VAL B C 1
ATOM 5196 O O . VAL B 2 172 ? 137.380 51.303 28.747 1.00 36.48 172 VAL B O 1
ATOM 5200 N N . LYS B 2 173 ? 139.015 49.958 29.554 1.00 37.48 173 LYS B N 1
ATOM 5201 C CA . LYS B 2 173 ? 139.916 51.035 29.918 1.00 38.64 173 LYS B CA 1
ATOM 5202 C C . LYS B 2 173 ? 141.274 50.933 29.215 1.00 39.04 173 LYS B C 1
ATOM 5203 O O . LYS B 2 173 ? 141.896 51.951 28.945 1.00 39.30 173 LYS B O 1
ATOM 5209 N N . GLY B 2 174 ? 141.720 49.714 28.911 1.00 39.71 174 GLY B N 1
ATOM 5210 C CA . GLY B 2 174 ? 142.993 49.495 28.218 1.00 40.77 174 GLY B CA 1
ATOM 5211 C C . GLY B 2 174 ? 143.121 48.161 27.492 1.00 41.76 174 GLY B C 1
ATOM 5212 O O . GLY B 2 174 ? 142.169 47.376 27.423 1.00 41.98 174 GLY B O 1
ATOM 5213 N N . PHE B 2 175 ? 144.302 47.910 26.935 1.00 42.45 175 PHE B N 1
ATOM 5214 C CA . PHE B 2 175 ? 144.600 46.650 26.271 1.00 43.31 175 PHE B CA 1
ATOM 5215 C C . PHE B 2 175 ? 145.945 46.129 26.735 1.00 44.03 175 PHE B C 1
ATOM 5216 O O . PHE B 2 175 ? 146.880 46.905 26.908 1.00 44.24 175 PHE B O 1
ATOM 5224 N N . LEU B 2 176 ? 146.044 44.818 26.935 1.00 44.88 176 LEU B N 1
ATOM 5225 C CA . LEU B 2 176 ? 147.335 44.170 27.082 1.00 45.61 176 LEU B CA 1
ATOM 5226 C C . LEU B 2 176 ? 147.807 43.781 25.702 1.00 46.25 176 LEU B C 1
ATOM 5227 O O . LEU B 2 176 ? 147.262 42.868 25.083 1.00 46.29 176 LEU B O 1
ATOM 5232 N N . ILE B 2 177 ? 148.804 44.502 25.207 1.00 47.18 177 ILE B N 1
ATOM 5233 C CA . ILE B 2 177 ? 149.377 44.219 23.899 1.00 47.95 177 ILE B CA 1
ATOM 5234 C C . ILE B 2 177 ? 150.825 43.800 24.071 1.00 48.91 177 ILE B C 1
ATOM 5235 O O . ILE B 2 177 ? 151.650 44.589 24.522 1.00 49.00 177 ILE B O 1
ATOM 5240 N N . GLU B 2 178 ? 151.113 42.545 23.733 1.00 50.44 178 GLU B N 1
ATOM 5241 C CA . GLU B 2 178 ? 152.466 41.983 23.842 1.00 51.78 178 GLU B CA 1
ATOM 5242 C C . GLU B 2 178 ? 153.369 42.527 22.755 1.00 51.79 178 GLU B C 1
ATOM 5243 O O . GLU B 2 178 ? 153.981 43.587 22.922 1.00 52.25 178 GLU B O 1
ATOM 5249 N N . ASN B 2 179 ? 153.468 41.809 21.642 1.00 51.75 179 ASN B N 1
ATOM 5250 C CA . ASN B 2 179 ? 154.283 42.317 20.559 1.00 51.94 179 ASN B CA 1
ATOM 5251 C C . ASN B 2 179 ? 153.424 43.251 19.742 1.00 51.66 179 ASN B C 1
ATOM 5252 O O . ASN B 2 179 ? 153.263 44.419 20.096 1.00 51.96 179 ASN B O 1
ATOM 5257 N N . ASN B 2 180 ? 152.858 42.742 18.663 1.00 51.24 180 ASN B N 1
ATOM 5258 C CA . ASN B 2 180 ? 151.726 43.410 18.076 1.00 50.88 180 ASN B CA 1
ATOM 5259 C C . ASN B 2 180 ? 150.510 42.517 18.231 1.00 50.38 180 ASN B C 1
ATOM 5260 O O . ASN B 2 180 ? 149.517 42.689 17.541 1.00 50.42 180 ASN B O 1
ATOM 5265 N N . GLU B 2 181 ? 150.616 41.568 19.161 1.00 49.70 181 GLU B N 1
ATOM 5266 C CA . GLU B 2 181 ? 149.527 40.693 19.552 1.00 49.34 181 GLU B CA 1
ATOM 5267 C C . GLU B 2 181 ? 148.690 41.339 20.636 1.00 48.41 181 GLU B C 1
ATOM 5268 O O . GLU B 2 181 ? 149.224 41.795 21.635 1.00 48.35 181 GLU B O 1
ATOM 5274 N N . ILE B 2 182 ? 147.377 41.370 20.443 1.00 47.38 182 ILE B N 1
ATOM 5275 C CA . ILE B 2 182 ? 146.469 41.615 21.549 1.00 46.45 182 ILE B CA 1
ATOM 5276 C C . ILE B 2 182 ? 146.554 40.387 22.456 1.00 45.85 182 ILE B C 1
ATOM 5277 O O . ILE B 2 182 ? 146.573 39.256 21.975 1.00 45.78 182 ILE B O 1
ATOM 5282 N N . LYS B 2 183 ? 146.613 40.620 23.761 1.00 45.15 183 LYS B N 1
ATOM 5283 C CA . LYS B 2 183 ? 146.644 39.541 24.735 1.00 44.64 183 LYS B CA 1
ATOM 5284 C C . LYS B 2 183 ? 145.457 39.621 25.672 1.00 44.03 183 LYS B C 1
ATOM 5285 O O . LYS B 2 183 ? 144.987 38.606 26.174 1.00 44.07 183 LYS B O 1
ATOM 5291 N N . GLY B 2 184 ? 144.969 40.827 25.917 1.00 43.36 184 GLY B N 1
ATOM 5292 C CA . GLY B 2 184 ? 143.889 40.994 26.865 1.00 42.51 184 GLY B CA 1
ATOM 5293 C C . GLY B 2 184 ? 143.219 42.333 26.757 1.00 42.12 184 GLY B C 1
ATOM 5294 O O . GLY B 2 184 ? 143.810 43.301 26.283 1.00 42.20 184 GLY B O 1
ATOM 5295 N N . VAL B 2 185 ? 141.968 42.382 27.186 1.00 41.61 185 VAL B N 1
ATOM 5296 C CA . VAL B 2 185 ? 141.261 43.640 27.280 1.00 41.28 185 VAL B CA 1
ATOM 5297 C C . VAL B 2 185 ? 141.095 43.995 28.761 1.00 41.02 185 VAL B C 1
ATOM 5298 O O . VAL B 2 185 ? 140.418 43.306 29.512 1.00 40.91 185 VAL B O 1
ATOM 5302 N N . LYS B 2 186 ? 141.779 45.059 29.168 1.00 41.06 186 LYS B N 1
ATOM 5303 C CA . LYS B 2 186 ? 141.775 45.551 30.542 1.00 40.96 186 LYS B CA 1
ATOM 5304 C C . LYS B 2 186 ? 140.457 46.280 30.787 1.00 40.41 186 LYS B C 1
ATOM 5305 O O . LYS B 2 186 ? 140.040 47.104 29.967 1.00 40.42 186 LYS B O 1
ATOM 5311 N N . THR B 2 187 ? 139.777 45.956 31.882 1.00 39.85 187 THR B N 1
ATOM 5312 C CA . THR B 2 187 ? 138.513 46.643 32.213 1.00 39.45 187 THR B CA 1
ATOM 5313 C C . THR B 2 187 ? 138.475 47.161 33.655 1.00 39.24 187 THR B C 1
ATOM 5314 O O . THR B 2 187 ? 139.417 46.966 34.435 1.00 39.56 187 THR B O 1
ATOM 5318 N N . ASN B 2 188 ? 137.375 47.822 33.994 1.00 38.48 188 ASN B N 1
ATOM 5319 C CA . ASN B 2 188 ? 137.106 48.250 35.358 1.00 37.87 188 ASN B CA 1
ATOM 5320 C C . ASN B 2 188 ? 136.771 47.100 36.305 1.00 37.92 188 ASN B C 1
ATOM 5321 O O . ASN B 2 188 ? 136.559 47.328 37.487 1.00 37.97 188 ASN B O 1
ATOM 5326 N N . LYS B 2 189 ? 136.708 45.878 35.779 1.00 38.08 189 LYS B N 1
ATOM 5327 C CA . LYS B 2 189 ? 136.404 44.687 36.571 1.00 38.26 189 LYS B CA 1
ATOM 5328 C C . LYS B 2 189 ? 137.377 43.519 36.300 1.00 38.66 189 LYS B C 1
ATOM 5329 O O . LYS B 2 189 ? 137.004 42.341 36.379 1.00 38.84 189 LYS B O 1
ATOM 5335 N N . GLY B 2 190 ? 138.625 43.847 35.978 1.00 38.82 190 GLY B N 1
ATOM 5336 C CA . GLY B 2 190 ? 139.645 42.827 35.721 1.00 39.18 190 GLY B CA 1
ATOM 5337 C C . GLY B 2 190 ? 140.015 42.772 34.252 1.00 39.42 190 GLY B C 1
ATOM 5338 O O . GLY B 2 190 ? 139.464 43.536 33.447 1.00 39.75 190 GLY B O 1
ATOM 5339 N N . ILE B 2 191 ? 140.950 41.884 33.896 1.00 39.13 191 ILE B N 1
ATOM 5340 C CA . ILE B 2 191 ? 141.361 41.740 32.501 1.00 38.78 191 ILE B CA 1
ATOM 5341 C C . ILE B 2 191 ? 140.727 40.489 31.905 1.00 38.40 191 ILE B C 1
ATOM 5342 O O . ILE B 2 191 ? 140.529 39.504 32.606 1.00 38.56 191 ILE B O 1
ATOM 5347 N N . ILE B 2 192 ? 140.360 40.551 30.630 1.00 38.05 192 ILE B N 1
ATOM 5348 C CA . ILE B 2 192 ? 139.887 39.375 29.910 1.00 37.91 192 ILE B CA 1
ATOM 5349 C C . ILE B 2 192 ? 140.919 39.031 28.862 1.00 37.98 192 ILE B C 1
ATOM 5350 O O . ILE B 2 192 ? 141.296 39.888 28.062 1.00 37.82 192 ILE B O 1
ATOM 5355 N N . LYS B 2 193 ? 141.379 37.783 28.868 1.00 38.13 193 LYS B N 1
ATOM 5356 C CA . LYS B 2 193 ? 142.300 37.311 27.838 1.00 38.45 193 LYS B CA 1
ATOM 5357 C C . LYS B 2 193 ? 141.592 37.067 26.515 1.00 38.12 193 LYS B C 1
ATOM 5358 O O . LYS B 2 193 ? 140.568 36.383 26.473 1.00 38.28 193 LYS B O 1
ATOM 5364 N N . THR B 2 194 ? 142.151 37.631 25.445 1.00 37.55 194 THR B N 1
ATOM 5365 C CA . THR B 2 194 ? 141.619 37.474 24.098 1.00 37.06 194 THR B CA 1
ATOM 5366 C C . THR B 2 194 ? 142.681 37.819 23.048 1.00 36.86 194 THR B C 1
ATOM 5367 O O . THR B 2 194 ? 143.614 38.567 23.313 1.00 37.15 194 THR B O 1
ATOM 5371 N N . GLY B 2 195 ? 142.539 37.271 21.852 1.00 36.48 195 GLY B N 1
ATOM 5372 C CA . GLY B 2 195 ? 143.440 37.623 20.767 1.00 35.70 195 GLY B CA 1
ATOM 5373 C C . GLY B 2 195 ? 142.752 38.433 19.691 1.00 35.23 195 GLY B C 1
ATOM 5374 O O . GLY B 2 195 ? 143.418 39.059 18.872 1.00 35.29 195 GLY B O 1
ATOM 5375 N N . ILE B 2 196 ? 141.419 38.422 19.702 1.00 34.69 196 ILE B N 1
ATOM 5376 C CA . ILE B 2 196 ? 140.598 39.110 18.701 1.00 34.06 196 ILE B CA 1
ATOM 5377 C C . ILE B 2 196 ? 139.622 40.083 19.365 1.00 33.76 196 ILE B C 1
ATOM 5378 O O . ILE B 2 196 ? 138.770 39.663 20.171 1.00 33.89 196 ILE B O 1
ATOM 5383 N N . VAL B 2 197 ? 139.734 41.374 19.033 1.00 32.93 197 VAL B N 1
ATOM 5384 C CA . VAL B 2 197 ? 138.774 42.366 19.549 1.00 32.23 197 VAL B CA 1
ATOM 5385 C C . VAL B 2 197 ? 138.107 43.182 18.441 1.00 31.71 197 VAL B C 1
ATOM 5386 O O . VAL B 2 197 ? 138.735 43.463 17.406 1.00 31.70 197 VAL B O 1
ATOM 5390 N N . VAL B 2 198 ? 136.835 43.534 18.663 1.00 30.78 198 VAL B N 1
ATOM 5391 C CA . VAL B 2 198 ? 136.075 44.373 17.733 1.00 30.09 198 VAL B CA 1
ATOM 5392 C C . VAL B 2 198 ? 135.629 45.662 18.405 1.00 29.81 198 VAL B C 1
ATOM 5393 O O . VAL B 2 198 ? 134.925 45.623 19.415 1.00 30.14 198 VAL B O 1
ATOM 5397 N N . ASN B 2 199 ? 136.035 46.793 17.833 1.00 29.08 199 ASN B N 1
ATOM 5398 C CA . ASN B 2 199 ? 135.633 48.105 18.322 1.00 28.70 199 ASN B CA 1
ATOM 5399 C C . ASN B 2 199 ? 134.297 48.548 17.711 1.00 28.88 199 ASN B C 1
ATOM 5400 O O . ASN B 2 199 ? 134.244 48.983 16.547 1.00 28.68 199 ASN B O 1
ATOM 5405 N N . ALA B 2 200 ? 133.226 48.430 18.500 1.00 28.63 200 ALA B N 1
ATOM 5406 C CA . ALA B 2 200 ? 131.910 48.880 18.068 1.00 28.68 200 ALA B CA 1
ATOM 5407 C C . ALA B 2 200 ? 131.338 49.876 19.074 1.00 28.92 200 ALA B C 1
ATOM 5408 O O . ALA B 2 200 ? 130.342 49.605 19.754 1.00 29.45 200 ALA B O 1
ATOM 5410 N N . THR B 2 201 ? 131.973 51.037 19.163 1.00 28.57 201 THR B N 1
ATOM 5411 C CA . THR B 2 201 ? 131.589 52.026 20.142 1.00 28.27 201 THR B CA 1
ATOM 5412 C C . THR B 2 201 ? 131.339 53.348 19.432 1.00 28.64 201 THR B C 1
ATOM 5413 O O . THR B 2 201 ? 131.758 54.396 19.922 1.00 28.74 201 THR B O 1
ATOM 5417 N N . ASN B 2 202 ? 130.641 53.324 18.297 1.00 28.58 202 ASN B N 1
ATOM 5418 C CA . ASN B 2 202 ? 130.893 54.390 17.321 1.00 28.98 202 ASN B CA 1
ATOM 5419 C C . ASN B 2 202 ? 131.330 55.768 17.863 1.00 29.14 202 ASN B C 1
ATOM 5420 O O . ASN B 2 202 ? 132.497 56.112 17.705 1.00 29.23 202 ASN B O 1
ATOM 5425 N N . ALA B 2 203 ? 130.466 56.523 18.541 1.00 29.31 203 ALA B N 1
ATOM 5426 C CA . ALA B 2 203 ? 130.869 57.860 19.020 1.00 29.54 203 ALA B CA 1
ATOM 5427 C C . ALA B 2 203 ? 132.163 57.838 19.848 1.00 29.72 203 ALA B C 1
ATOM 5428 O O . ALA B 2 203 ? 132.988 58.748 19.757 1.00 29.66 203 ALA B O 1
ATOM 5430 N N . TRP B 2 204 ? 132.347 56.779 20.624 1.00 29.97 204 TRP B N 1
ATOM 5431 C CA . TRP B 2 204 ? 133.545 56.616 21.449 1.00 30.35 204 TRP B CA 1
ATOM 5432 C C . TRP B 2 204 ? 134.737 55.946 20.728 1.00 30.78 204 TRP B C 1
ATOM 5433 O O . TRP B 2 204 ? 135.796 55.743 21.331 1.00 30.72 204 TRP B O 1
ATOM 5444 N N . ALA B 2 205 ? 134.571 55.613 19.451 1.00 31.46 205 ALA B N 1
ATOM 5445 C CA . ALA B 2 205 ? 135.562 54.808 18.722 1.00 32.31 205 ALA B CA 1
ATOM 5446 C C . ALA B 2 205 ? 137.009 55.248 18.926 1.00 33.03 205 ALA B C 1
ATOM 5447 O O . ALA B 2 205 ? 137.883 54.397 19.145 1.00 33.29 205 ALA B O 1
ATOM 5449 N N . ASN B 2 206 ? 137.246 56.563 18.856 1.00 33.75 206 ASN B N 1
ATOM 5450 C CA . ASN B 2 206 ? 138.568 57.162 19.094 1.00 34.67 206 ASN B CA 1
ATOM 5451 C C . ASN B 2 206 ? 139.205 56.765 20.397 1.00 34.56 206 ASN B C 1
ATOM 5452 O O . ASN B 2 206 ? 140.391 56.454 20.441 1.00 34.58 206 ASN B O 1
ATOM 5457 N N . LEU B 2 207 ? 138.408 56.814 21.457 1.00 34.62 207 LEU B N 1
ATOM 5458 C CA . LEU B 2 207 ? 138.856 56.425 22.771 1.00 34.84 207 LEU B CA 1
ATOM 5459 C C . LEU B 2 207 ? 139.385 55.003 22.747 1.00 34.83 207 LEU B C 1
ATOM 5460 O O . LEU B 2 207 ? 140.465 54.735 23.278 1.00 35.19 207 LEU B O 1
ATOM 5465 N N . ILE B 2 208 ? 138.640 54.103 22.111 1.00 34.37 208 ILE B N 1
ATOM 5466 C CA . ILE B 2 208 ? 139.021 52.700 22.066 1.00 33.93 208 ILE B CA 1
ATOM 5467 C C . ILE B 2 208 ? 140.265 52.540 21.208 1.00 33.55 208 ILE B C 1
ATOM 5468 O O . ILE B 2 208 ? 141.162 51.770 21.549 1.00 33.13 208 ILE B O 1
ATOM 5473 N N . ASN B 2 209 ? 140.312 53.295 20.111 1.00 33.50 209 ASN B N 1
ATOM 5474 C CA . ASN B 2 209 ? 141.481 53.342 19.221 1.00 33.45 209 ASN B CA 1
ATOM 5475 C C . ASN B 2 209 ? 142.736 53.856 19.919 1.00 33.37 209 ASN B C 1
ATOM 5476 O O . ASN B 2 209 ? 143.824 53.281 19.775 1.00 33.24 209 ASN B O 1
ATOM 5481 N N . ALA B 2 210 ? 142.567 54.932 20.680 1.00 33.16 210 ALA B N 1
ATOM 5482 C CA . ALA B 2 210 ? 143.610 55.449 21.538 1.00 33.50 210 ALA B CA 1
ATOM 5483 C C . ALA B 2 210 ? 144.159 54.398 22.503 1.00 34.02 210 ALA B C 1
ATOM 5484 O O . ALA B 2 210 ? 145.372 54.249 22.619 1.00 34.42 210 ALA B O 1
ATOM 5486 N N . MET B 2 211 ? 143.274 53.678 23.194 1.00 34.27 211 MET B N 1
ATOM 5487 C CA . MET B 2 211 ? 143.688 52.668 24.161 1.00 34.49 211 MET B CA 1
ATOM 5488 C C . MET B 2 211 ? 144.441 51.538 23.492 1.00 35.19 211 MET B C 1
ATOM 5489 O O . MET B 2 211 ? 145.258 50.869 24.125 1.00 35.15 211 MET B O 1
ATOM 5494 N N . ALA B 2 212 ? 144.139 51.320 22.215 1.00 36.01 212 ALA B N 1
ATOM 5495 C CA . ALA B 2 212 ? 144.734 50.242 21.442 1.00 36.83 212 ALA B CA 1
ATOM 5496 C C . ALA B 2 212 ? 146.050 50.667 20.807 1.00 37.57 212 ALA B C 1
ATOM 5497 O O . ALA B 2 212 ? 146.789 49.829 20.286 1.00 37.94 212 ALA B O 1
ATOM 5499 N N . GLY B 2 213 ? 146.330 51.967 20.833 1.00 38.13 213 GLY B N 1
ATOM 5500 C CA . GLY B 2 213 ? 147.536 52.514 20.211 1.00 38.74 213 GLY B CA 1
ATOM 5501 C C . GLY B 2 213 ? 147.501 52.554 18.690 1.00 39.28 213 GLY B C 1
ATOM 5502 O O . GLY B 2 213 ? 148.544 52.628 18.051 1.00 39.44 213 GLY B O 1
ATOM 5503 N N . ILE B 2 214 ? 146.305 52.519 18.105 1.00 39.75 214 ILE B N 1
ATOM 5504 C CA . ILE B 2 214 ? 146.149 52.586 16.650 1.00 39.95 214 ILE B CA 1
ATOM 5505 C C . ILE B 2 214 ? 146.640 53.937 16.155 1.00 40.60 214 ILE B C 1
ATOM 5506 O O . ILE B 2 214 ? 146.114 54.975 16.556 1.00 40.82 214 ILE B O 1
ATOM 5511 N N . LYS B 2 215 ? 147.649 53.913 15.287 1.00 41.17 215 LYS B N 1
ATOM 5512 C CA . LYS B 2 215 ? 148.250 55.134 14.729 1.00 41.57 215 LYS B CA 1
ATOM 5513 C C . LYS B 2 215 ? 147.631 55.601 13.401 1.00 41.27 215 LYS B C 1
ATOM 5514 O O . LYS B 2 215 ? 147.953 56.695 12.930 1.00 41.78 215 LYS B O 1
ATOM 5520 N N . THR B 2 216 ? 146.768 54.778 12.799 1.00 40.71 216 THR B N 1
ATOM 5521 C CA . THR B 2 216 ? 146.049 55.143 11.567 1.00 40.27 216 THR B CA 1
ATOM 5522 C C . THR B 2 216 ? 144.970 56.195 11.856 1.00 40.03 216 THR B C 1
ATOM 5523 O O . THR B 2 216 ? 144.175 56.032 12.781 1.00 39.65 216 THR B O 1
ATOM 5527 N N . LYS B 2 217 ? 144.952 57.277 11.076 1.00 39.96 217 LYS B N 1
ATOM 5528 C CA . LYS B 2 217 ? 143.927 58.328 11.245 1.00 39.88 217 LYS B CA 1
ATOM 5529 C C . LYS B 2 217 ? 142.553 57.806 10.820 1.00 38.90 217 LYS B C 1
ATOM 5530 O O . LYS B 2 217 ? 142.318 57.533 9.637 1.00 38.66 217 LYS B O 1
ATOM 5536 N N . ILE B 2 218 ? 141.667 57.638 11.801 1.00 37.84 218 ILE B N 1
ATOM 5537 C CA . ILE B 2 218 ? 140.289 57.210 11.552 1.00 36.77 218 ILE B CA 1
ATOM 5538 C C . ILE B 2 218 ? 139.356 58.223 12.197 1.00 36.24 218 ILE B C 1
ATOM 5539 O O . ILE B 2 218 ? 138.861 57.998 13.310 1.00 36.38 218 ILE B O 1
ATOM 5544 N N . PRO B 2 219 ? 139.109 59.345 11.496 1.00 35.42 219 PRO B N 1
ATOM 5545 C CA . PRO B 2 219 ? 138.434 60.475 12.108 1.00 34.70 219 PRO B CA 1
ATOM 5546 C C . PRO B 2 219 ? 136.954 60.187 12.318 1.00 34.07 219 PRO B C 1
ATOM 5547 O O . PRO B 2 219 ? 136.198 60.066 11.360 1.00 34.28 219 PRO B O 1
ATOM 5551 N N . ILE B 2 220 ? 136.557 60.040 13.571 1.00 33.40 220 ILE B N 1
ATOM 5552 C CA . ILE B 2 220 ? 135.156 59.826 13.901 1.00 32.89 220 ILE B CA 1
ATOM 5553 C C . ILE B 2 220 ? 134.795 60.784 15.024 1.00 32.66 220 ILE B C 1
ATOM 5554 O O . ILE B 2 220 ? 135.299 60.645 16.133 1.00 32.49 220 ILE B O 1
ATOM 5559 N N . GLU B 2 221 ? 133.937 61.756 14.737 1.00 32.44 221 GLU B N 1
ATOM 5560 C CA . GLU B 2 221 ? 133.590 62.767 15.728 1.00 32.75 221 GLU B CA 1
ATOM 5561 C C . GLU B 2 221 ? 132.139 62.658 16.181 1.00 32.40 221 GLU B C 1
ATOM 5562 O O . GLU B 2 221 ? 131.249 62.492 15.342 1.00 32.72 221 GLU B O 1
ATOM 5568 N N . PRO B 2 222 ? 131.880 62.791 17.504 1.00 32.03 222 PRO B N 1
ATOM 5569 C CA . PRO B 2 222 ? 130.488 62.826 17.963 1.00 31.40 222 PRO B CA 1
ATOM 5570 C C . PRO B 2 222 ? 129.849 64.182 17.680 1.00 31.20 222 PRO B C 1
ATOM 5571 O O . PRO B 2 222 ? 130.419 65.225 18.026 1.00 31.38 222 PRO B O 1
ATOM 5575 N N . TYR B 2 223 ? 128.688 64.163 17.033 1.00 30.94 223 TYR B N 1
ATOM 5576 C CA . TYR B 2 223 ? 127.913 65.379 16.788 1.00 30.70 223 TYR B CA 1
ATOM 5577 C C . TYR B 2 223 ? 126.553 65.289 17.406 1.00 30.25 223 TYR B C 1
ATOM 5578 O O . TYR B 2 223 ? 125.938 64.225 17.442 1.00 30.38 223 TYR B O 1
ATOM 5587 N N . LYS B 2 224 ? 126.071 66.427 17.868 1.00 29.85 224 LYS B N 1
ATOM 5588 C CA . LYS B 2 224 ? 124.781 66.476 18.492 1.00 29.45 224 LYS B CA 1
ATOM 5589 C C . LYS B 2 224 ? 123.701 66.618 17.446 1.00 28.83 224 LYS B C 1
ATOM 5590 O O . LYS B 2 224 ? 123.612 67.643 16.787 1.00 28.45 224 LYS B O 1
ATOM 5596 N N . HIS B 2 225 ? 122.904 65.562 17.283 1.00 28.70 225 HIS B N 1
ATOM 5597 C CA . HIS B 2 225 ? 121.626 65.635 16.551 1.00 28.39 225 HIS B CA 1
ATOM 5598 C C . HIS B 2 225 ? 120.451 65.546 17.524 1.00 27.68 225 HIS B C 1
ATOM 5599 O O . HIS B 2 225 ? 120.627 65.117 18.670 1.00 27.86 225 HIS B O 1
ATOM 5606 N N . GLN B 2 226 ? 119.279 65.998 17.095 1.00 26.72 226 GLN B N 1
ATOM 5607 C CA . GLN B 2 226 ? 118.132 66.088 17.997 1.00 26.26 226 GLN B CA 1
ATOM 5608 C C . GLN B 2 226 ? 116.837 65.514 17.422 1.00 26.05 226 GLN B C 1
ATOM 5609 O O . GLN B 2 226 ? 116.695 65.342 16.206 1.00 26.39 226 GLN B O 1
ATOM 5615 N N . ALA B 2 227 ? 115.894 65.201 18.304 1.00 25.46 227 ALA B N 1
ATOM 5616 C CA . ALA B 2 227 ? 114.595 64.706 17.873 1.00 24.95 227 ALA B CA 1
ATOM 5617 C C . ALA B 2 227 ? 113.464 65.281 18.710 1.00 24.56 227 ALA B C 1
ATOM 5618 O O . ALA B 2 227 ? 113.679 65.778 19.818 1.00 24.56 227 ALA B O 1
ATOM 5620 N N . VAL B 2 228 ? 112.260 65.222 18.152 1.00 24.34 228 VAL B N 1
ATOM 5621 C CA . VAL B 2 228 ? 111.044 65.633 18.840 1.00 23.96 228 VAL B CA 1
ATOM 5622 C C . VAL B 2 228 ? 110.046 64.470 18.846 1.00 24.17 228 VAL B C 1
ATOM 5623 O O . VAL B 2 228 ? 110.111 63.577 18.004 1.00 24.26 228 VAL B O 1
ATOM 5627 N N . ILE B 2 229 ? 109.149 64.463 19.821 1.00 24.39 229 ILE B N 1
ATOM 5628 C CA . ILE B 2 229 ? 108.023 63.537 19.810 1.00 24.60 229 ILE B CA 1
ATOM 5629 C C . ILE B 2 229 ? 106.750 64.331 20.095 1.00 24.84 229 ILE B C 1
ATOM 5630 O O . ILE B 2 229 ? 106.728 65.191 20.982 1.00 24.84 229 ILE B O 1
ATOM 5635 N N . THR B 2 230 ? 105.697 64.066 19.332 1.00 25.03 230 THR B N 1
ATOM 5636 C CA . THR B 2 230 ? 104.422 64.717 19.595 1.00 25.43 230 THR B CA 1
ATOM 5637 C C . THR B 2 230 ? 103.527 63.805 20.425 1.00 25.78 230 THR B C 1
ATOM 5638 O O . THR B 2 230 ? 103.912 62.688 20.775 1.00 25.58 230 THR B O 1
ATOM 5642 N N . GLN B 2 231 ? 102.334 64.296 20.747 1.00 26.61 231 GLN B N 1
ATOM 5643 C CA . GLN B 2 231 ? 101.315 63.496 21.415 1.00 27.09 231 GLN B CA 1
ATOM 5644 C C . GLN B 2 231 ? 100.848 62.397 20.467 1.00 27.69 231 GLN B C 1
ATOM 5645 O O . GLN B 2 231 ? 100.934 62.567 19.258 1.00 27.71 231 GLN B O 1
ATOM 5651 N N . PRO B 2 232 ? 100.357 61.265 21.008 1.00 28.37 232 PRO B N 1
ATOM 5652 C CA . PRO B 2 232 ? 99.894 60.178 20.150 1.00 29.00 232 PRO B CA 1
ATOM 5653 C C . PRO B 2 232 ? 98.640 60.535 19.359 1.00 29.84 232 PRO B C 1
ATOM 5654 O O . PRO B 2 232 ? 97.830 61.353 19.795 1.00 30.22 232 PRO B O 1
ATOM 5658 N N . ILE B 2 233 ? 98.496 59.881 18.215 1.00 30.75 233 ILE B N 1
ATOM 5659 C CA . ILE B 2 233 ? 97.542 60.227 17.172 1.00 31.59 233 ILE B CA 1
ATOM 5660 C C . ILE B 2 233 ? 97.008 58.896 16.646 1.00 32.33 233 ILE B C 1
ATOM 5661 O O . ILE B 2 233 ? 97.624 57.858 16.864 1.00 32.36 233 ILE B O 1
ATOM 5666 N N . LYS B 2 234 ? 95.857 58.910 15.988 1.00 33.45 234 LYS B N 1
ATOM 5667 C CA . LYS B 2 234 ? 95.305 57.695 15.394 1.00 34.69 234 LYS B CA 1
ATOM 5668 C C . LYS B 2 234 ? 96.365 56.862 14.666 1.00 34.84 234 LYS B C 1
ATOM 5669 O O . LYS B 2 234 ? 97.153 57.395 13.884 1.00 34.84 234 LYS B O 1
ATOM 5675 N N . ARG B 2 235 ? 96.388 55.558 14.946 1.00 35.29 235 ARG B N 1
ATOM 5676 C CA . ARG B 2 235 ? 97.262 54.591 14.257 1.00 35.72 235 ARG B CA 1
ATOM 5677 C C . ARG B 2 235 ? 97.257 54.775 12.740 1.00 34.95 235 ARG B C 1
ATOM 5678 O O . ARG B 2 235 ? 96.235 55.105 12.154 1.00 34.95 235 ARG B O 1
ATOM 5686 N N . GLY B 2 236 ? 98.402 54.570 12.105 1.00 34.55 236 GLY B N 1
ATOM 5687 C CA . GLY B 2 236 ? 98.490 54.645 10.644 1.00 33.82 236 GLY B CA 1
ATOM 5688 C C . GLY B 2 236 ? 98.193 55.984 9.987 1.00 33.51 236 GLY B C 1
ATOM 5689 O O . GLY B 2 236 ? 97.907 56.040 8.800 1.00 33.79 236 GLY B O 1
ATOM 5690 N N . THR B 2 237 ? 98.258 57.070 10.748 1.00 33.09 237 THR B N 1
ATOM 5691 C CA . THR B 2 237 ? 98.131 58.403 10.174 1.00 32.25 237 THR B CA 1
ATOM 5692 C C . THR B 2 237 ? 99.356 58.740 9.322 1.00 31.94 237 THR B C 1
ATOM 5693 O O . THR B 2 237 ? 99.201 59.197 8.197 1.00 32.42 237 THR B O 1
ATOM 5697 N N . ILE B 2 238 ? 100.564 58.522 9.845 1.00 31.14 238 ILE B N 1
ATOM 5698 C CA . ILE B 2 238 ? 101.778 58.692 9.035 1.00 30.44 238 ILE B CA 1
ATOM 5699 C C . ILE B 2 238 ? 102.580 57.402 9.033 1.00 29.97 238 ILE B C 1
ATOM 5700 O O . ILE B 2 238 ? 103.300 57.115 9.986 1.00 30.03 238 ILE B O 1
ATOM 5705 N N . ASN B 2 239 ? 102.481 56.634 7.956 1.00 29.28 239 ASN B N 1
ATOM 5706 C CA . ASN B 2 239 ? 103.109 55.320 7.941 1.00 28.69 239 ASN B CA 1
ATOM 5707 C C . ASN B 2 239 ? 104.548 55.259 7.482 1.00 28.16 239 ASN B C 1
ATOM 5708 O O . ASN B 2 239 ? 105.386 54.741 8.201 1.00 27.95 239 ASN B O 1
ATOM 5713 N N . PRO B 2 240 ? 104.856 55.813 6.305 1.00 28.15 240 PRO B N 1
ATOM 5714 C CA . PRO B 2 240 ? 106.256 55.749 5.902 1.00 28.07 240 PRO B CA 1
ATOM 5715 C C . PRO B 2 240 ? 107.082 56.817 6.616 1.00 28.20 240 PRO B C 1
ATOM 5716 O O . PRO B 2 240 ? 106.522 57.742 7.236 1.00 28.27 240 PRO B O 1
ATOM 5720 N N . MET B 2 241 ? 108.402 56.678 6.543 1.00 27.97 241 MET B N 1
ATOM 5721 C CA . MET B 2 241 ? 109.303 57.753 6.907 1.00 27.78 241 MET B CA 1
ATOM 5722 C C . MET B 2 241 ? 109.214 58.795 5.785 1.00 27.84 241 MET B C 1
ATOM 5723 O O . MET B 2 241 ? 109.485 58.486 4.632 1.00 27.78 241 MET B O 1
ATOM 5728 N N . VAL B 2 242 ? 108.784 60.011 6.094 1.00 27.94 242 VAL B N 1
ATOM 5729 C CA . VAL B 2 242 ? 108.787 61.061 5.073 1.00 27.95 242 VAL B CA 1
ATOM 5730 C C . VAL B 2 242 ? 110.011 61.971 5.236 1.00 28.52 242 VAL B C 1
ATOM 5731 O O . VAL B 2 242 ? 110.289 62.472 6.336 1.00 28.61 242 VAL B O 1
ATOM 5735 N N . ILE B 2 243 ? 110.750 62.140 4.138 1.00 28.77 243 ILE B N 1
ATOM 5736 C CA . ILE B 2 243 ? 111.940 62.979 4.110 1.00 29.08 243 ILE B CA 1
ATOM 5737 C C . ILE B 2 243 ? 111.680 64.198 3.257 1.00 29.44 243 ILE B C 1
ATOM 5738 O O . ILE B 2 243 ? 111.114 64.090 2.164 1.00 29.55 243 ILE B O 1
ATOM 5743 N N . SER B 2 244 ? 112.093 65.357 3.762 1.00 29.97 244 SER B N 1
ATOM 5744 C CA . SER B 2 244 ? 112.105 66.579 2.967 1.00 30.68 244 SER B CA 1
ATOM 5745 C C . SER B 2 244 ? 113.475 67.259 3.044 1.00 31.46 244 SER B C 1
ATOM 5746 O O . SER B 2 244 ? 113.787 67.931 4.033 1.00 31.74 244 SER B O 1
ATOM 5749 N N . PHE B 2 245 ? 114.300 67.060 2.015 1.00 32.18 245 PHE B N 1
ATOM 5750 C CA . PHE B 2 245 ? 115.594 67.721 1.947 1.00 32.87 245 PHE B CA 1
ATOM 5751 C C . PHE B 2 245 ? 115.397 69.234 1.903 1.00 33.13 245 PHE B C 1
ATOM 5752 O O . PHE B 2 245 ? 116.054 69.964 2.644 1.00 33.34 245 PHE B O 1
ATOM 5760 N N . LYS B 2 246 ? 114.477 69.703 1.065 1.00 33.03 246 LYS B N 1
ATOM 5761 C CA . LYS B 2 246 ? 114.271 71.134 0.927 1.00 33.05 246 LYS B CA 1
ATOM 5762 C C . LYS B 2 246 ? 113.940 71.792 2.262 1.00 33.04 246 LYS B C 1
ATOM 5763 O O . LYS B 2 246 ? 114.491 72.833 2.583 1.00 33.52 246 LYS B O 1
ATOM 5769 N N . TYR B 2 247 ? 113.056 71.193 3.053 1.00 32.93 247 TYR B N 1
ATOM 5770 C CA . TYR B 2 247 ? 112.720 71.783 4.354 1.00 32.41 247 TYR B CA 1
ATOM 5771 C C . TYR B 2 247 ? 113.591 71.263 5.512 1.00 31.79 247 TYR B C 1
ATOM 5772 O O . TYR B 2 247 ? 113.104 70.645 6.449 1.00 32.33 247 TYR B O 1
ATOM 5781 N N . GLY B 2 248 ? 114.909 71.365 5.354 1.00 30.87 248 GLY B N 1
ATOM 5782 C CA . GLY B 2 248 ? 115.861 71.388 6.466 1.00 30.31 248 GLY B CA 1
ATOM 5783 C C . GLY B 2 248 ? 116.282 69.948 6.795 1.00 30.81 248 GLY B C 1
ATOM 5784 O O . GLY B 2 248 ? 116.555 69.624 7.956 1.00 31.33 248 GLY B O 1
ATOM 5785 N N . HIS B 2 249 ? 116.345 69.088 5.779 1.00 31.90 249 HIS B N 1
ATOM 5786 C CA . HIS B 2 249 ? 116.587 67.656 5.988 1.00 32.84 249 HIS B CA 1
ATOM 5787 C C . HIS B 2 249 ? 115.664 67.076 7.068 1.00 32.26 249 HIS B C 1
ATOM 5788 O O . HIS B 2 249 ? 116.071 66.251 7.885 1.00 32.37 249 HIS B O 1
ATOM 5795 N N . ALA B 2 250 ? 114.416 67.530 7.062 1.00 31.66 250 ALA B N 1
ATOM 5796 C CA . ALA B 2 250 ? 113.411 66.992 7.951 1.00 31.10 250 ALA B CA 1
ATOM 5797 C C . ALA B 2 250 ? 113.152 65.539 7.620 1.00 30.90 250 ALA B C 1
ATOM 5798 O O . ALA B 2 250 ? 113.085 65.150 6.447 1.00 31.00 250 ALA B O 1
ATOM 5800 N N . TYR B 2 251 ? 113.036 64.741 8.672 1.00 30.31 251 TYR B N 1
ATOM 5801 C CA . TYR B 2 251 ? 112.464 63.415 8.584 1.00 29.71 251 TYR B CA 1
ATOM 5802 C C . TYR B 2 251 ? 111.398 63.309 9.674 1.00 29.38 251 TYR B C 1
ATOM 5803 O O . TYR B 2 251 ? 111.617 63.763 10.800 1.00 29.40 251 TYR B O 1
ATOM 5812 N N . LEU B 2 252 ? 110.237 62.758 9.334 1.00 28.85 252 LEU B N 1
ATOM 5813 C CA . LEU B 2 252 ? 109.221 62.438 10.341 1.00 28.57 252 LEU B CA 1
ATOM 5814 C C . LEU B 2 252 ? 108.375 61.210 9.992 1.00 28.77 252 LEU B C 1
ATOM 5815 O O . LEU B 2 252 ? 108.124 60.921 8.820 1.00 29.16 252 LEU B O 1
ATOM 5820 N N . THR B 2 253 ? 107.972 60.472 11.019 1.00 28.49 253 THR B N 1
ATOM 5821 C CA . THR B 2 253 ? 107.117 59.294 10.860 1.00 28.48 253 THR B CA 1
ATOM 5822 C C . THR B 2 253 ? 106.324 59.089 12.161 1.00 28.74 253 THR B C 1
ATOM 5823 O O . THR B 2 253 ? 106.542 59.804 13.135 1.00 28.58 253 THR B O 1
ATOM 5827 N N . GLN B 2 254 ? 105.408 58.128 12.184 1.00 28.85 254 GLN B N 1
ATOM 5828 C CA . GLN B 2 254 ? 104.664 57.851 13.406 1.00 29.19 254 GLN B CA 1
ATOM 5829 C C . GLN B 2 254 ? 105.262 56.623 14.088 1.00 29.59 254 GLN B C 1
ATOM 5830 O O . GLN B 2 254 ? 105.652 55.664 13.417 1.00 29.51 254 GLN B O 1
ATOM 5836 N N . THR B 2 255 ? 105.372 56.669 15.415 1.00 30.08 255 THR B N 1
ATOM 5837 C CA . THR B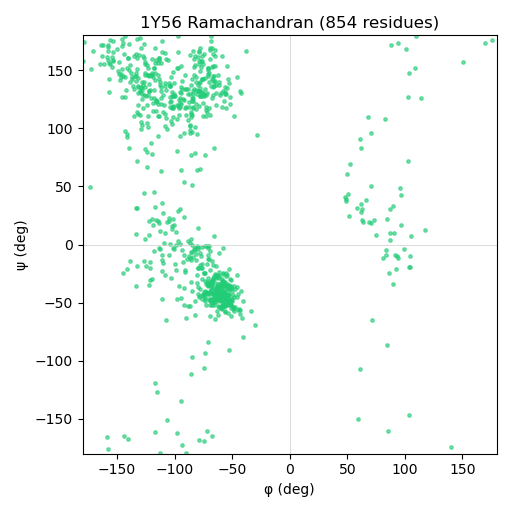 2 255 ? 105.835 55.508 16.174 1.00 30.30 255 THR B CA 1
ATOM 5838 C C . THR B 2 255 ? 104.715 54.477 16.327 1.00 30.87 255 THR B C 1
ATOM 5839 O O . THR B 2 255 ? 103.531 54.754 16.043 1.00 30.50 255 THR B O 1
ATOM 5843 N N . PHE B 2 256 ? 105.101 53.290 16.796 1.00 31.46 256 PHE B N 1
ATOM 5844 C CA . PHE B 2 256 ? 104.150 52.231 17.092 1.00 31.77 256 PHE B CA 1
ATOM 5845 C C . PHE B 2 256 ? 103.215 52.628 18.233 1.00 32.30 256 PHE B C 1
ATOM 5846 O O . PHE B 2 256 ? 102.048 52.270 18.223 1.00 32.37 256 PHE B O 1
ATOM 5854 N N . HIS B 2 257 ? 103.716 53.409 19.187 1.00 33.04 257 HIS B N 1
ATOM 5855 C CA . HIS B 2 257 ? 102.853 54.003 20.215 1.00 33.73 257 HIS B CA 1
ATOM 5856 C C . HIS B 2 257 ? 101.835 55.036 19.657 1.00 33.70 257 HIS B C 1
ATOM 5857 O O . HIS B 2 257 ? 100.778 55.234 20.249 1.00 33.78 257 HIS B O 1
ATOM 5864 N N . GLY B 2 258 ? 102.154 55.694 18.539 1.00 33.73 258 GLY B N 1
ATOM 5865 C CA . GLY B 2 258 ? 101.247 56.680 17.926 1.00 33.38 258 GLY B CA 1
ATOM 5866 C C . GLY B 2 258 ? 101.807 58.093 17.881 1.00 33.40 258 GLY B C 1
ATOM 5867 O O . GLY B 2 258 ? 101.094 59.051 17.561 1.00 33.14 258 GLY B O 1
ATOM 5868 N N . GLY B 2 259 ? 103.106 58.206 18.147 1.00 33.17 259 GLY B N 1
ATOM 5869 C CA . GLY B 2 259 ? 103.730 59.473 18.452 1.00 32.92 259 GLY B CA 1
ATOM 5870 C C . GLY B 2 259 ? 103.976 60.486 17.358 1.00 32.76 259 GLY B C 1
ATOM 5871 O O . GLY B 2 259 ? 103.692 61.663 17.529 1.00 33.33 259 GLY B O 1
ATOM 5872 N N . ILE B 2 260 ? 104.514 60.076 16.230 1.00 32.48 260 ILE B N 1
ATOM 5873 C CA . ILE B 2 260 ? 105.112 61.087 15.316 1.00 32.49 260 ILE B CA 1
ATOM 5874 C C . ILE B 2 260 ? 106.402 61.642 15.920 1.00 32.09 260 ILE B C 1
ATOM 5875 O O . ILE B 2 260 ? 106.396 62.566 16.737 1.00 31.80 260 ILE B O 1
ATOM 5880 N N . ILE B 2 261 ? 107.491 61.030 15.480 1.00 31.81 261 ILE B N 1
ATOM 5881 C CA . ILE B 2 261 ? 108.817 61.277 15.949 1.00 31.98 261 ILE B CA 1
ATOM 5882 C C . ILE B 2 261 ? 109.562 61.875 14.765 1.00 32.32 261 ILE B C 1
ATOM 5883 O O . ILE B 2 261 ? 109.173 61.669 13.622 1.00 32.55 261 ILE B O 1
ATOM 5888 N N . GLY B 2 262 ? 110.620 62.626 15.023 1.00 32.68 262 GLY B N 1
ATOM 5889 C CA . GLY B 2 262 ? 111.450 63.092 13.930 1.00 33.13 262 GLY B CA 1
ATOM 5890 C C . GLY B 2 262 ? 112.460 64.135 14.328 1.00 33.53 262 GLY B C 1
ATOM 5891 O O . GLY B 2 262 ? 112.458 64.618 15.458 1.00 33.82 262 GLY B O 1
ATOM 5892 N N . GLY B 2 263 ? 113.326 64.476 13.381 1.00 33.69 263 GLY B N 1
ATOM 5893 C CA . GLY B 2 263 ? 114.330 65.504 13.579 1.00 33.83 263 GLY B CA 1
ATOM 5894 C C . GLY B 2 263 ? 114.536 66.280 12.297 1.00 34.03 263 GLY B C 1
ATOM 5895 O O . GLY B 2 263 ? 113.705 66.218 11.388 1.00 34.06 263 GLY B O 1
ATOM 5896 N N . ILE B 2 264 ? 115.640 67.023 12.252 1.00 34.15 264 ILE B N 1
ATOM 5897 C CA . ILE B 2 264 ? 116.072 67.787 11.087 1.00 34.40 264 ILE B CA 1
ATOM 5898 C C . ILE B 2 264 ? 117.602 67.753 11.034 1.00 35.11 264 ILE B C 1
ATOM 5899 O O . ILE B 2 264 ? 118.250 67.245 11.959 1.00 35.07 264 ILE B O 1
ATOM 5904 N N . GLY B 2 265 ? 118.171 68.291 9.956 1.00 35.80 265 GLY B N 1
ATOM 5905 C CA . GLY B 2 265 ? 119.625 68.359 9.781 1.00 36.77 265 GLY B CA 1
ATOM 5906 C C . GLY B 2 265 ? 120.419 69.030 10.896 1.00 37.32 265 GLY B C 1
ATOM 5907 O O . GLY B 2 265 ? 121.518 68.588 11.211 1.00 37.62 265 GLY B O 1
ATOM 5908 N N . TYR B 2 266 ? 119.851 70.081 11.494 1.00 37.82 266 TYR B N 1
ATOM 5909 C CA . TYR B 2 266 ? 120.482 70.902 12.546 1.00 38.38 266 TYR B CA 1
ATOM 5910 C C . TYR B 2 266 ? 121.524 70.204 13.437 1.00 38.39 266 TYR B C 1
ATOM 5911 O O . TYR B 2 266 ? 121.196 69.574 14.438 1.00 38.25 266 TYR B O 1
ATOM 5920 N N . GLU B 2 267 ? 122.787 70.341 13.052 1.00 38.75 267 GLU B N 1
ATOM 5921 C CA . GLU B 2 267 ? 123.899 69.610 13.654 1.00 39.16 267 GLU B CA 1
ATOM 5922 C C . GLU B 2 267 ? 124.679 70.559 14.541 1.00 39.15 267 GLU B C 1
ATOM 5923 O O . GLU B 2 267 ? 124.886 71.708 14.171 1.00 39.58 267 GLU B O 1
ATOM 5929 N N . ILE B 2 268 ? 125.111 70.101 15.710 1.00 39.08 268 ILE B N 1
ATOM 5930 C CA . ILE B 2 268 ? 125.904 70.966 16.596 1.00 39.25 268 ILE B CA 1
ATOM 5931 C C . ILE B 2 268 ? 127.330 70.420 16.806 1.00 39.32 268 ILE B C 1
ATOM 5932 O O . ILE B 2 268 ? 127.487 69.281 17.271 1.00 39.14 268 ILE B O 1
ATOM 5937 N N . GLY B 2 269 ? 128.331 71.264 16.465 1.00 39.24 269 GLY B N 1
ATOM 5938 C CA . GLY B 2 269 ? 129.767 70.906 16.213 1.00 38.51 269 GLY B CA 1
ATOM 5939 C C . GLY B 2 269 ? 130.349 69.846 17.122 1.00 37.97 269 GLY B C 1
ATOM 5940 O O . GLY B 2 269 ? 129.753 69.546 18.150 1.00 38.72 269 GLY B O 1
ATOM 5941 N N . PRO B 2 270 ? 131.525 69.286 16.787 1.00 37.18 270 PRO B N 1
ATOM 5942 C CA . PRO B 2 270 ? 131.954 68.069 17.515 1.00 36.65 270 PRO B CA 1
ATOM 5943 C C . PRO B 2 270 ? 131.833 68.198 19.049 1.00 36.25 270 PRO B C 1
ATOM 5944 O O . PRO B 2 270 ? 132.580 68.963 19.654 1.00 36.54 270 PRO B O 1
ATOM 5948 N N . THR B 2 271 ? 130.891 67.475 19.659 1.00 35.68 271 THR B N 1
ATOM 5949 C CA . THR B 2 271 ? 130.638 67.555 21.112 1.00 35.14 271 THR B CA 1
ATOM 5950 C C . THR B 2 271 ? 130.160 66.217 21.678 1.00 34.85 271 THR B C 1
ATOM 5951 O O . THR B 2 271 ? 129.635 65.387 20.939 1.00 35.16 271 THR B O 1
ATOM 5955 N N . TYR B 2 272 ? 130.340 66.004 22.980 1.00 34.38 272 TYR B N 1
ATOM 5956 C CA . TYR B 2 272 ? 129.713 64.855 23.654 1.00 34.13 272 TYR B CA 1
ATOM 5957 C C . TYR B 2 272 ? 128.476 65.283 24.436 1.00 33.91 272 TYR B C 1
ATOM 5958 O O . TYR B 2 272 ? 127.786 64.450 25.015 1.00 33.85 272 TYR B O 1
ATOM 5967 N N . ASP B 2 273 ? 128.211 66.587 24.442 1.00 33.74 273 ASP B N 1
ATOM 5968 C CA . ASP B 2 273 ? 127.047 67.179 25.108 1.00 33.67 273 ASP B CA 1
ATOM 5969 C C . ASP B 2 273 ? 125.737 66.626 24.535 1.00 33.35 273 ASP B C 1
ATOM 5970 O O . ASP B 2 273 ? 125.565 66.576 23.313 1.00 33.56 273 ASP B O 1
ATOM 5975 N N . LEU B 2 274 ? 124.830 66.182 25.401 1.00 32.66 274 LEU B N 1
ATOM 5976 C CA . LEU B 2 274 ? 123.447 65.966 24.969 1.00 32.11 274 LEU B CA 1
ATOM 5977 C C . LEU B 2 274 ? 122.652 67.241 25.290 1.00 31.81 274 LEU B C 1
ATOM 5978 O O . LEU B 2 274 ? 123.144 68.348 25.017 1.00 31.89 274 LEU B O 1
ATOM 5983 N N . THR B 2 275 ? 121.459 67.128 25.863 1.00 30.80 275 THR B N 1
ATOM 5984 C CA . THR B 2 275 ? 120.670 68.347 26.215 1.00 30.46 275 THR B CA 1
ATOM 5985 C C . THR B 2 275 ? 120.151 69.154 24.997 1.00 29.74 275 THR B C 1
ATOM 5986 O O . THR B 2 275 ? 120.918 69.784 24.254 1.00 29.43 275 THR B O 1
ATOM 5990 N N . PRO B 2 276 ? 118.833 69.108 24.784 1.00 29.06 276 PRO B N 1
ATOM 5991 C CA . PRO B 2 276 ? 118.211 69.760 23.648 1.00 28.83 276 PRO B CA 1
ATOM 5992 C C . PRO B 2 276 ? 118.293 71.285 23.683 1.00 28.52 276 PRO B C 1
ATOM 5993 O O . PRO B 2 276 ? 118.568 71.868 24.723 1.00 28.74 276 PRO B O 1
ATOM 5997 N N . THR B 2 277 ? 118.044 71.918 22.543 1.00 27.99 277 THR B N 1
ATOM 5998 C CA . THR B 2 277 ? 118.158 73.363 22.434 1.00 27.37 277 THR B CA 1
ATOM 5999 C C . THR B 2 277 ? 116.851 73.996 21.951 1.00 27.25 277 THR B C 1
ATOM 6000 O O . THR B 2 277 ? 116.138 73.413 21.144 1.00 27.21 277 THR B O 1
ATOM 6004 N N . TYR B 2 278 ? 116.556 75.202 22.434 1.00 27.34 278 TYR B N 1
ATOM 6005 C CA . TYR B 2 278 ? 115.403 76.011 21.970 1.00 27.26 278 TYR B CA 1
ATOM 6006 C C . TYR B 2 278 ? 115.353 76.252 20.461 1.00 27.20 278 TYR B C 1
ATOM 6007 O O . TYR B 2 278 ? 114.263 76.299 19.879 1.00 27.62 278 TYR B O 1
ATOM 6016 N N . GLU B 2 279 ? 116.543 76.219 19.800 1.00 26.75 279 GLU B N 1
ATOM 6017 C CA . GLU B 2 279 ? 116.664 76.692 18.432 1.00 27.17 279 GLU B CA 1
ATOM 6018 C C . GLU B 2 279 ? 116.127 75.514 17.574 1.00 27.44 279 GLU B C 1
ATOM 6019 O O . GLU B 2 279 ? 115.363 75.721 16.613 1.00 27.27 279 GLU B O 1
ATOM 6025 N N . PHE B 2 280 ? 116.537 74.292 17.959 1.00 28.12 280 PHE B N 1
ATOM 6026 C CA . PHE B 2 280 ? 115.988 73.074 17.378 1.00 28.89 280 PHE B CA 1
ATOM 6027 C C . PHE B 2 280 ? 114.483 73.007 17.532 1.00 29.41 280 PHE B C 1
ATOM 6028 O O . PHE B 2 280 ? 113.800 72.611 16.594 1.00 29.64 280 PHE B O 1
ATOM 6036 N N . LEU B 2 281 ? 113.978 73.379 18.713 1.00 29.99 281 LEU B N 1
ATOM 6037 C CA . LEU B 2 281 ? 112.539 73.368 18.992 1.00 30.56 281 LEU B CA 1
ATOM 6038 C C . LEU B 2 281 ? 111.790 74.219 17.969 1.00 30.76 281 LEU B C 1
ATOM 6039 O O . LEU B 2 281 ? 110.759 73.814 17.433 1.00 30.71 281 LEU B O 1
ATOM 6044 N N . ARG B 2 282 ? 112.338 75.398 17.695 1.00 30.92 282 ARG B N 1
ATOM 6045 C CA . ARG B 2 282 ? 111.736 76.336 16.766 1.00 30.96 282 ARG B CA 1
ATOM 6046 C C . ARG B 2 282 ? 111.823 75.844 15.344 1.00 30.64 282 ARG B C 1
ATOM 6047 O O . ARG B 2 282 ? 110.848 75.893 14.611 1.00 30.58 282 ARG B O 1
ATOM 6055 N N . GLU B 2 283 ? 113.001 75.376 14.957 1.00 30.57 283 GLU B N 1
ATOM 6056 C CA . GLU B 2 283 ? 113.239 74.951 13.586 1.00 30.45 283 GLU B CA 1
ATOM 6057 C C . GLU B 2 283 ? 112.421 73.719 13.199 1.00 29.88 283 GLU B C 1
ATOM 6058 O O . GLU B 2 283 ? 111.747 73.725 12.182 1.00 29.61 283 GLU B O 1
ATOM 6064 N N . VAL B 2 284 ? 112.453 72.678 14.021 1.00 29.86 284 VAL B N 1
ATOM 6065 C CA . VAL B 2 284 ? 111.654 71.485 13.747 1.00 30.02 284 VAL B CA 1
ATOM 6066 C C . VAL B 2 284 ? 110.161 71.824 13.590 1.00 30.52 284 VAL B C 1
ATOM 6067 O O . VAL B 2 284 ? 109.488 71.297 12.699 1.00 30.98 284 VAL B O 1
ATOM 6071 N N . SER B 2 285 ? 109.654 72.713 14.437 1.00 30.29 285 SER B N 1
ATOM 6072 C CA . SER B 2 285 ? 108.272 73.130 14.336 1.00 30.45 285 SER B CA 1
ATOM 6073 C C . SER B 2 285 ? 107.976 73.802 12.992 1.00 30.46 285 SER B C 1
ATOM 6074 O O . SER B 2 285 ? 106.931 73.581 12.390 1.00 30.56 285 SER B O 1
ATOM 6077 N N . TYR B 2 286 ? 108.904 74.624 12.523 1.00 30.56 286 TYR B N 1
ATOM 6078 C CA . TYR B 2 286 ? 108.724 75.320 11.265 1.00 30.35 286 TYR B CA 1
ATOM 6079 C C . TYR B 2 286 ? 108.724 74.326 10.106 1.00 30.26 286 TYR B C 1
ATOM 6080 O O . TYR B 2 286 ? 107.838 74.369 9.243 1.00 30.68 286 TYR B O 1
ATOM 6089 N N . TYR B 2 287 ? 109.702 73.423 10.096 1.00 29.66 287 TYR B N 1
ATOM 6090 C CA . TYR B 2 287 ? 109.858 72.493 8.982 1.00 29.23 287 TYR B CA 1
ATOM 6091 C C . TYR B 2 287 ? 108.728 71.490 8.867 1.00 29.23 287 TYR B C 1
ATOM 6092 O O . TYR B 2 287 ? 108.189 71.303 7.784 1.00 29.24 287 TYR B O 1
ATOM 6101 N N . PHE B 2 288 ? 108.371 70.863 9.989 1.00 29.06 288 PHE B N 1
ATOM 6102 C CA . PHE B 2 288 ? 107.342 69.833 10.035 1.00 28.40 288 PHE B CA 1
ATOM 6103 C C . PHE B 2 288 ? 106.017 70.375 9.532 1.00 28.81 288 PHE B C 1
ATOM 6104 O O . PHE B 2 288 ? 105.344 69.729 8.723 1.00 29.01 288 PHE B O 1
ATOM 6112 N N . THR B 2 289 ? 105.668 71.578 9.983 1.00 29.10 289 THR B N 1
ATOM 6113 C CA . THR B 2 289 ? 104.360 72.160 9.708 1.00 29.64 289 THR B CA 1
ATOM 6114 C C . THR B 2 289 ? 104.249 72.686 8.280 1.00 30.32 289 THR B C 1
ATOM 6115 O O . THR B 2 289 ? 103.141 72.939 7.784 1.00 30.57 289 THR B O 1
ATOM 6119 N N . LYS B 2 290 ? 105.401 72.864 7.632 1.00 31.01 290 LYS B N 1
ATOM 6120 C CA . LYS B 2 290 ? 105.460 73.136 6.198 1.00 31.56 290 LYS B CA 1
ATOM 6121 C C . LYS B 2 290 ? 105.133 71.862 5.446 1.00 31.77 290 LYS B C 1
ATOM 6122 O O . LYS B 2 290 ? 104.437 71.910 4.423 1.00 32.17 290 LYS B O 1
ATOM 6128 N N . ILE B 2 291 ? 105.650 70.729 5.944 1.00 31.67 291 ILE B N 1
ATOM 6129 C CA . ILE B 2 291 ? 105.532 69.455 5.221 1.00 31.29 291 ILE B CA 1
ATOM 6130 C C . ILE B 2 291 ? 104.170 68.776 5.470 1.00 30.78 291 ILE B C 1
ATOM 6131 O O . ILE B 2 291 ? 103.517 68.358 4.515 1.00 30.73 291 ILE B O 1
ATOM 6136 N N . ILE B 2 292 ? 103.741 68.666 6.726 1.00 30.05 292 ILE B N 1
ATOM 6137 C CA . ILE B 2 292 ? 102.355 68.289 6.994 1.00 29.68 292 ILE B CA 1
ATOM 6138 C C . ILE B 2 292 ? 101.748 69.306 7.969 1.00 29.71 292 ILE B C 1
ATOM 6139 O O . ILE B 2 292 ? 102.064 69.293 9.148 1.00 29.71 292 ILE B O 1
ATOM 6144 N N . PRO B 2 293 ? 100.925 70.242 7.453 1.00 29.92 293 PRO B N 1
ATOM 6145 C CA . PRO B 2 293 ? 100.219 71.315 8.168 1.00 29.88 293 PRO B CA 1
ATOM 6146 C C . PRO B 2 293 ? 99.370 70.938 9.386 1.00 30.00 293 PRO B C 1
ATOM 6147 O O . PRO B 2 293 ? 99.220 71.769 10.287 1.00 30.44 293 PRO B O 1
ATOM 6151 N N . ALA B 2 294 ? 98.803 69.731 9.415 1.00 29.70 294 ALA B N 1
ATOM 6152 C CA . ALA B 2 294 ? 97.995 69.296 10.560 1.00 29.33 294 ALA B CA 1
ATOM 6153 C C . ALA B 2 294 ? 98.796 69.290 11.867 1.00 29.10 294 ALA B C 1
ATOM 6154 O O . ALA B 2 294 ? 98.260 69.599 12.937 1.00 28.74 294 ALA B O 1
ATOM 6156 N N . LEU B 2 295 ? 100.082 68.954 11.762 1.00 28.84 295 LEU B N 1
ATOM 6157 C CA . LEU B 2 295 ? 101.023 69.020 12.889 1.00 28.73 295 LEU B CA 1
ATOM 6158 C C . LEU B 2 295 ? 100.942 70.314 13.710 1.00 28.76 295 LEU B C 1
ATOM 6159 O O . LEU B 2 295 ? 101.258 70.308 14.895 1.00 28.85 295 LEU B O 1
ATOM 6164 N N . LYS B 2 296 ? 100.502 71.411 13.094 1.00 28.75 296 LYS B N 1
ATOM 6165 C CA . LYS B 2 296 ? 100.260 72.668 13.823 1.00 28.97 296 LYS B CA 1
ATOM 6166 C C . LYS B 2 296 ? 99.371 72.540 15.071 1.00 29.04 296 LYS B C 1
ATOM 6167 O O . LYS B 2 296 ? 99.619 73.203 16.078 1.00 28.98 296 LYS B O 1
ATOM 6173 N N . ASN B 2 297 ? 98.345 71.692 15.001 1.00 29.11 297 ASN B N 1
ATOM 6174 C CA . ASN B 2 297 ? 97.408 71.511 16.120 1.00 29.28 297 ASN B CA 1
ATOM 6175 C C . ASN B 2 297 ? 97.894 70.489 17.161 1.00 28.75 297 ASN B C 1
ATOM 6176 O O . ASN B 2 297 ? 97.227 70.243 18.169 1.00 28.42 297 ASN B O 1
ATOM 6181 N N . LEU B 2 298 ? 99.063 69.910 16.918 1.00 28.26 298 LEU B N 1
ATOM 6182 C CA . LEU B 2 298 ? 99.589 68.868 17.788 1.00 27.90 298 LEU B CA 1
ATOM 6183 C C . LEU B 2 298 ? 100.567 69.343 18.868 1.00 27.80 298 LEU B C 1
ATOM 6184 O O . LEU B 2 298 ? 101.520 70.081 18.592 1.00 27.80 298 LEU B O 1
ATOM 6189 N N . LEU B 2 299 ? 100.312 68.902 20.098 1.00 27.47 299 LEU B N 1
ATOM 6190 C CA . LEU B 2 299 ? 101.193 69.142 21.232 1.00 27.16 299 LEU B CA 1
ATOM 6191 C C . LEU B 2 299 ? 102.567 68.473 21.068 1.00 27.35 299 LEU B C 1
ATOM 6192 O O . LEU B 2 299 ? 102.646 67.279 20.732 1.00 27.40 299 LEU B O 1
ATOM 6197 N N . ILE B 2 300 ? 103.639 69.239 21.294 1.00 27.00 300 ILE B N 1
ATOM 6198 C CA . ILE B 2 300 ? 104.975 68.657 21.467 1.00 26.83 300 ILE B CA 1
ATOM 6199 C C . ILE B 2 300 ? 105.117 68.245 22.922 1.00 26.85 300 ILE B C 1
ATOM 6200 O O . ILE B 2 300 ? 104.797 69.030 23.804 1.00 26.84 300 ILE B O 1
ATOM 6205 N N . LEU B 2 301 ? 105.588 67.024 23.171 1.00 27.07 301 LEU B N 1
ATOM 6206 C CA . LEU B 2 301 ? 105.696 66.510 24.541 1.00 27.73 301 LEU B CA 1
ATOM 6207 C C . LEU B 2 301 ? 107.087 66.632 25.130 1.00 28.22 301 LEU B C 1
ATOM 6208 O O . LEU B 2 301 ? 107.241 67.071 26.264 1.00 28.56 301 LEU B O 1
ATOM 6213 N N . ARG B 2 302 ? 108.088 66.233 24.352 1.00 28.90 302 ARG B N 1
ATOM 6214 C CA . ARG B 2 302 ? 109.479 66.197 24.776 1.00 29.44 302 ARG B CA 1
ATOM 6215 C C . ARG B 2 302 ? 110.381 66.314 23.546 1.00 29.63 302 ARG B C 1
ATOM 6216 O O . ARG B 2 302 ? 109.959 66.076 22.411 1.00 29.42 302 ARG B O 1
ATOM 6224 N N . THR B 2 303 ? 111.629 66.686 23.804 1.00 30.09 303 THR B N 1
ATOM 6225 C CA . THR B 2 303 ? 112.674 66.788 22.804 1.00 30.24 303 THR B CA 1
ATOM 6226 C C . THR B 2 303 ? 113.901 66.118 23.408 1.00 30.30 303 THR B C 1
ATOM 6227 O O . THR B 2 303 ? 114.092 66.194 24.622 1.00 30.64 303 THR B O 1
ATOM 6231 N N . TRP B 2 304 ? 114.717 65.446 22.594 1.00 29.85 304 TRP B N 1
ATOM 6232 C CA . TRP B 2 304 ? 115.976 64.893 23.099 1.00 29.67 304 TRP B CA 1
ATOM 6233 C C . TRP B 2 304 ? 117.132 64.969 22.091 1.00 30.17 304 TRP B C 1
ATOM 6234 O O . TRP B 2 304 ? 116.954 65.459 20.973 1.00 30.44 304 TRP B O 1
ATOM 6245 N N . ALA B 2 305 ? 118.307 64.490 22.503 1.00 30.15 305 ALA B N 1
ATOM 6246 C CA . ALA B 2 305 ? 119.499 64.518 21.666 1.00 30.37 305 ALA B CA 1
ATOM 6247 C C . ALA B 2 305 ? 120.276 63.198 21.699 1.00 30.68 305 ALA B C 1
ATOM 6248 O O . ALA B 2 305 ? 120.108 62.378 22.609 1.00 30.87 305 ALA B O 1
ATOM 6250 N N . GLY B 2 306 ? 121.138 63.013 20.701 1.00 30.63 306 GLY B N 1
ATOM 6251 C CA . GLY B 2 306 ? 122.000 61.843 20.618 1.00 30.35 306 GLY B CA 1
ATOM 6252 C C . GLY B 2 306 ? 123.144 62.102 19.659 1.00 30.45 306 GLY B C 1
ATOM 6253 O O . GLY B 2 306 ? 123.169 63.122 18.948 1.00 30.28 306 GLY B O 1
ATOM 6254 N N . TYR B 2 307 ? 124.088 61.170 19.629 1.00 30.31 307 TYR B N 1
ATOM 6255 C CA . TYR B 2 307 ? 125.271 61.314 18.797 1.00 30.33 307 TYR B CA 1
ATOM 6256 C C . TYR B 2 307 ? 125.068 60.768 17.388 1.00 30.46 307 TYR B C 1
ATOM 6257 O O . TYR B 2 307 ? 124.524 59.680 17.207 1.00 30.58 307 TYR B O 1
ATOM 6266 N N . TYR B 2 308 ? 125.490 61.529 16.389 1.00 30.45 308 TYR B N 1
ATOM 6267 C CA . TYR B 2 308 ? 125.881 60.917 15.140 1.00 30.71 308 TYR B CA 1
ATOM 6268 C C . TYR B 2 308 ? 127.382 60.748 15.328 1.00 30.91 308 TYR B C 1
ATOM 6269 O O . TYR B 2 308 ? 128.051 61.665 15.809 1.00 31.28 308 TYR B O 1
ATOM 6278 N N . ALA B 2 309 ? 127.912 59.576 14.999 1.00 30.94 309 ALA B N 1
ATOM 6279 C CA . ALA B 2 309 ? 129.359 59.393 14.947 1.00 31.03 309 ALA B CA 1
ATOM 6280 C C . ALA B 2 309 ? 129.798 59.600 13.504 1.00 31.46 309 ALA B C 1
ATOM 6281 O O . ALA B 2 309 ? 129.773 58.659 12.699 1.00 31.59 309 ALA B O 1
ATOM 6283 N N . LYS B 2 310 ? 130.181 60.841 13.184 1.00 31.69 310 LYS B N 1
ATOM 6284 C CA . LYS B 2 310 ? 130.462 61.257 11.808 1.00 31.94 310 LYS B CA 1
ATOM 6285 C C . LYS B 2 310 ? 131.887 60.978 11.322 1.00 31.72 310 LYS B C 1
ATOM 6286 O O . LYS B 2 310 ? 132.850 61.192 12.059 1.00 32.03 310 LYS B O 1
ATOM 6292 N N . THR B 2 311 ? 132.003 60.500 10.083 1.00 31.27 311 THR B N 1
ATOM 6293 C CA . THR B 2 311 ? 133.266 60.520 9.347 1.00 31.05 311 THR B CA 1
ATOM 6294 C C . THR B 2 311 ? 133.189 61.567 8.236 1.00 30.96 311 THR B C 1
ATOM 6295 O O . THR B 2 311 ? 132.092 62.023 7.890 1.00 31.15 311 THR B O 1
ATOM 6299 N N . PRO B 2 312 ? 134.345 61.951 7.663 1.00 30.80 312 PRO B N 1
ATOM 6300 C CA . PRO B 2 312 ? 134.388 62.965 6.611 1.00 30.93 312 PRO B CA 1
ATOM 6301 C C . PRO B 2 312 ? 133.554 62.645 5.373 1.00 31.18 312 PRO B C 1
ATOM 6302 O O . PRO B 2 312 ? 133.162 63.565 4.651 1.00 31.63 312 PRO B O 1
ATOM 6306 N N . ASP B 2 313 ? 133.290 61.366 5.123 1.00 31.20 313 ASP B N 1
ATOM 6307 C CA . ASP B 2 313 ? 132.462 60.986 3.983 1.00 31.20 313 ASP B CA 1
ATOM 6308 C C . ASP B 2 313 ? 131.165 60.298 4.403 1.00 31.23 313 ASP B C 1
ATOM 6309 O O . ASP B 2 313 ? 130.565 59.576 3.616 1.00 31.61 313 ASP B O 1
ATOM 6314 N N . SER B 2 314 ? 130.735 60.511 5.643 1.00 31.07 314 SER B N 1
ATOM 6315 C CA . SER B 2 314 ? 129.479 59.927 6.131 1.00 31.09 314 SER B CA 1
ATOM 6316 C C . SER B 2 314 ? 129.315 58.416 5.932 1.00 30.81 314 SER B C 1
ATOM 6317 O O . SER B 2 314 ? 128.192 57.928 5.887 1.00 31.32 314 SER B O 1
ATOM 6320 N N . ASN B 2 315 ? 130.425 57.691 5.818 1.00 30.17 315 ASN B N 1
ATOM 6321 C CA . ASN B 2 315 ? 130.418 56.234 5.761 1.00 29.76 315 ASN B CA 1
ATOM 6322 C C . ASN B 2 315 ? 131.205 55.659 6.926 1.00 29.73 315 ASN B C 1
ATOM 6323 O O . ASN B 2 315 ? 132.182 56.256 7.363 1.00 29.97 315 ASN B O 1
ATOM 6328 N N . PRO B 2 316 ? 130.785 54.497 7.449 1.00 29.60 316 PRO B N 1
ATOM 6329 C CA . PRO B 2 316 ? 131.527 53.921 8.560 1.00 29.36 316 PRO B CA 1
ATOM 6330 C C . PRO B 2 316 ? 132.926 53.447 8.195 1.00 29.25 316 PRO B C 1
ATOM 6331 O O . PRO B 2 316 ? 133.286 53.410 7.023 1.00 28.87 316 PRO B O 1
ATOM 6335 N N . ALA B 2 317 ? 133.703 53.123 9.223 1.00 29.54 317 ALA B N 1
ATOM 6336 C CA . ALA B 2 317 ? 134.961 52.406 9.079 1.00 29.92 317 ALA B CA 1
ATOM 6337 C C . ALA B 2 317 ? 134.738 51.002 9.599 1.00 30.51 317 ALA B C 1
ATOM 6338 O O . ALA B 2 317 ? 134.561 50.789 10.807 1.00 30.67 317 ALA B O 1
ATOM 6340 N N . ILE B 2 318 ? 134.711 50.053 8.669 1.00 31.04 318 ILE B N 1
ATOM 6341 C CA . ILE B 2 318 ? 134.456 48.665 8.976 1.00 31.34 318 ILE B CA 1
ATOM 6342 C C . ILE B 2 318 ? 135.553 47.879 8.309 1.00 32.23 318 ILE B C 1
ATOM 6343 O O . ILE B 2 318 ? 135.632 47.826 7.083 1.00 32.36 318 ILE B O 1
ATOM 6348 N N . GLY B 2 319 ? 136.424 47.299 9.121 1.00 33.24 319 GLY B N 1
ATOM 6349 C CA . GLY B 2 319 ? 137.509 46.477 8.600 1.00 34.68 319 GLY B CA 1
ATOM 6350 C C . GLY B 2 319 ? 138.492 45.960 9.636 1.00 35.78 319 GLY B C 1
ATOM 6351 O O . GLY B 2 319 ? 138.382 46.265 10.830 1.00 35.89 319 GLY B O 1
ATOM 6352 N N . ARG B 2 320 ? 139.439 45.148 9.168 1.00 36.84 320 ARG B N 1
ATOM 6353 C CA . ARG B 2 320 ? 140.557 44.691 9.988 1.00 37.83 320 ARG B CA 1
ATOM 6354 C C . ARG B 2 320 ? 141.630 45.771 10.027 1.00 38.60 320 ARG B C 1
ATOM 6355 O O . ARG B 2 320 ? 141.988 46.344 8.992 1.00 39.01 320 ARG B O 1
ATOM 6363 N N . ILE B 2 321 ? 142.125 46.059 11.222 1.00 39.34 321 ILE B N 1
ATOM 6364 C CA . ILE B 2 321 ? 143.316 46.865 11.362 1.00 40.09 321 ILE B CA 1
ATOM 6365 C C . ILE B 2 321 ? 144.472 45.887 11.472 1.00 41.04 321 ILE B C 1
ATOM 6366 O O . ILE B 2 321 ? 144.514 45.039 12.374 1.00 40.85 321 ILE B O 1
ATOM 6371 N N . GLU B 2 322 ? 145.403 46.016 10.534 1.00 42.21 322 GLU B N 1
ATOM 6372 C CA . GLU B 2 322 ? 146.415 44.991 10.286 1.00 43.31 322 GLU B CA 1
ATOM 6373 C C . GLU B 2 322 ? 147.599 45.025 11.263 1.00 43.37 322 GLU B C 1
ATOM 6374 O O . GLU B 2 322 ? 148.172 43.977 11.600 1.00 43.42 322 GLU B O 1
ATOM 6380 N N . GLU B 2 323 ? 147.951 46.226 11.715 1.00 43.43 323 GLU B N 1
ATOM 6381 C CA . GLU B 2 323 ? 149.143 46.429 12.544 1.00 43.57 323 GLU B CA 1
ATOM 6382 C C . GLU B 2 323 ? 148.921 46.097 14.018 1.00 43.56 323 GLU B C 1
ATOM 6383 O O . GLU B 2 323 ? 149.882 45.981 14.786 1.00 43.56 323 GLU B O 1
ATOM 6389 N N . LEU B 2 324 ? 147.662 45.949 14.412 1.00 43.56 324 LEU B N 1
ATOM 6390 C CA . LEU B 2 324 ? 147.366 45.327 15.691 1.00 43.77 324 LEU B CA 1
ATOM 6391 C C . LEU B 2 324 ? 146.736 43.985 15.408 1.00 43.82 324 LEU B C 1
ATOM 6392 O O . LEU B 2 324 ? 145.787 43.886 14.623 1.00 43.78 324 LEU B O 1
ATOM 6397 N N . ASN B 2 325 ? 147.279 42.946 16.032 1.00 43.93 325 ASN B N 1
ATOM 6398 C CA . ASN B 2 325 ? 146.847 41.605 15.681 1.00 44.10 325 ASN B CA 1
ATOM 6399 C C . ASN B 2 325 ? 145.554 41.116 16.284 1.00 44.08 325 ASN B C 1
ATOM 6400 O O . ASN B 2 325 ? 145.475 40.622 17.425 1.00 43.64 325 ASN B O 1
ATOM 6405 N N . ASP B 2 326 ? 144.560 41.332 15.416 1.00 44.09 326 ASP B N 1
ATOM 6406 C CA . ASP B 2 326 ? 143.163 40.911 15.459 1.00 43.59 326 ASP B CA 1
ATOM 6407 C C . ASP B 2 326 ? 142.277 42.011 16.022 1.00 42.35 326 ASP B C 1
ATOM 6408 O O . ASP B 2 326 ? 141.360 41.772 16.813 1.00 42.78 326 ASP B O 1
ATOM 6413 N N . TYR B 2 327 ? 142.574 43.227 15.567 1.00 40.57 327 TYR B N 1
ATOM 6414 C CA . TYR B 2 327 ? 141.781 44.398 15.880 1.00 38.91 327 TYR B CA 1
ATOM 6415 C C . TYR B 2 327 ? 140.881 44.695 14.701 1.00 37.84 327 TYR B C 1
ATOM 6416 O O . TYR B 2 327 ? 141.341 44.760 13.562 1.00 37.66 327 TYR B O 1
ATOM 6425 N N . TYR B 2 328 ? 139.594 44.862 14.980 1.00 36.60 328 TYR B N 1
ATOM 6426 C CA . TYR B 2 328 ? 138.638 45.241 13.949 1.00 35.42 328 TYR B CA 1
ATOM 6427 C C . TYR B 2 328 ? 137.878 46.477 14.364 1.00 34.38 328 TYR B C 1
ATOM 6428 O O . TYR B 2 328 ? 137.770 46.791 15.548 1.00 34.16 328 TYR B O 1
ATOM 6437 N N . ILE B 2 329 ? 137.344 47.175 13.379 1.00 33.12 329 ILE B N 1
ATOM 6438 C CA . ILE B 2 329 ? 136.551 48.339 13.665 1.00 32.21 329 ILE B CA 1
ATOM 6439 C C . ILE B 2 329 ? 135.247 48.261 12.869 1.00 32.07 329 ILE B C 1
ATOM 6440 O O . ILE B 2 329 ? 135.243 47.859 11.701 1.00 31.90 329 ILE B O 1
ATOM 6445 N N . ALA B 2 330 ? 134.149 48.602 13.542 1.00 31.71 330 ALA B N 1
ATOM 6446 C CA . ALA B 2 330 ? 132.849 48.816 12.919 1.00 31.46 330 ALA B CA 1
ATOM 6447 C C . ALA B 2 330 ? 132.200 50.019 13.593 1.00 31.45 330 ALA B C 1
ATOM 6448 O O . ALA B 2 330 ? 131.395 49.861 14.517 1.00 31.29 330 ALA B O 1
ATOM 6450 N N . ALA B 2 331 ? 132.560 51.221 13.137 1.00 31.26 331 ALA B N 1
ATOM 6451 C CA . ALA B 2 331 ? 132.163 52.458 13.816 1.00 31.05 331 ALA B CA 1
ATOM 6452 C C . ALA B 2 331 ? 132.105 53.670 12.884 1.00 31.08 331 ALA B C 1
ATOM 6453 O O . ALA B 2 331 ? 132.805 53.723 11.876 1.00 31.18 331 ALA B O 1
ATOM 6455 N N . GLY B 2 332 ? 131.270 54.643 13.233 1.00 31.00 332 GLY B N 1
ATOM 6456 C CA . GLY B 2 332 ? 131.162 55.880 12.468 1.00 30.73 332 GLY B CA 1
ATOM 6457 C C . GLY B 2 332 ? 130.026 55.829 11.467 1.00 30.84 332 GLY B C 1
ATOM 6458 O O . GLY B 2 332 ? 130.196 56.176 10.305 1.00 30.74 332 GLY B O 1
ATOM 6459 N N . PHE B 2 333 ? 128.850 55.415 11.918 1.00 30.90 333 PHE B N 1
ATOM 6460 C CA . PHE B 2 333 ? 127.755 55.172 10.993 1.00 30.90 333 PHE B CA 1
ATOM 6461 C C . PHE B 2 333 ? 127.012 56.434 10.561 1.00 30.86 333 PHE B C 1
ATOM 6462 O O . PHE B 2 333 ? 126.097 56.389 9.732 1.00 30.67 333 PHE B O 1
ATOM 6470 N N . SER B 2 334 ? 127.443 57.568 11.100 1.00 30.73 334 SER B N 1
ATOM 6471 C CA . SER B 2 334 ? 127.028 58.871 10.591 1.00 30.85 334 SER B CA 1
ATOM 6472 C C . SER B 2 334 ? 125.513 59.014 10.404 1.00 30.55 334 SER B C 1
ATOM 6473 O O . SER B 2 334 ? 125.065 59.640 9.452 1.00 30.61 334 SER B O 1
ATOM 6476 N N . GLY B 2 335 ? 124.734 58.437 11.316 1.00 30.27 335 GLY B N 1
ATOM 6477 C CA . GLY B 2 335 ? 123.306 58.713 11.384 1.00 29.86 335 GLY B CA 1
ATOM 6478 C C . GLY B 2 335 ? 122.407 57.616 10.850 1.00 29.87 335 GLY B C 1
ATOM 6479 O O . GLY B 2 335 ? 121.185 57.667 11.026 1.00 30.36 335 GLY B O 1
ATOM 6480 N N . HIS B 2 336 ? 122.996 56.621 10.198 1.00 29.17 336 HIS B N 1
ATOM 6481 C CA . HIS B 2 336 ? 122.225 55.553 9.592 1.00 28.31 336 HIS B CA 1
ATOM 6482 C C . HIS B 2 336 ? 122.827 54.191 9.925 1.00 28.26 336 HIS B C 1
ATOM 6483 O O . HIS B 2 336 ? 122.736 53.249 9.142 1.00 28.31 336 HIS B O 1
ATOM 6490 N N . GLY B 2 337 ? 123.441 54.091 11.098 1.00 28.12 337 GLY B N 1
ATOM 6491 C CA . GLY B 2 337 ? 124.044 52.839 11.535 1.00 27.88 337 GLY B CA 1
ATOM 6492 C C . GLY B 2 337 ? 123.086 51.813 12.105 1.00 27.81 337 GLY B C 1
ATOM 6493 O O . GLY B 2 337 ? 123.417 50.632 12.157 1.00 28.21 337 GLY B O 1
ATOM 6494 N N . PHE B 2 338 ? 121.905 52.240 12.546 1.00 27.55 338 PHE B N 1
ATOM 6495 C CA . PHE B 2 338 ? 120.917 51.284 13.064 1.00 27.40 338 PHE B CA 1
ATOM 6496 C C . PHE B 2 338 ? 120.410 50.351 11.958 1.00 27.61 338 PHE B C 1
ATOM 6497 O O . PHE B 2 338 ? 120.458 49.132 12.107 1.00 27.47 338 PHE B O 1
ATOM 6505 N N . MET B 2 339 ? 119.957 50.937 10.850 1.00 27.61 339 MET B N 1
ATOM 6506 C CA . MET B 2 339 ? 119.493 50.181 9.695 1.00 27.38 339 MET B CA 1
ATOM 6507 C C . MET B 2 339 ? 120.545 49.217 9.132 1.00 27.52 339 MET B C 1
ATOM 6508 O O . MET B 2 339 ? 120.211 48.125 8.677 1.00 27.53 339 MET B O 1
ATOM 6513 N N . MET B 2 340 ? 121.815 49.602 9.191 1.00 27.57 340 MET B N 1
ATOM 6514 C CA . MET B 2 340 ? 122.879 48.768 8.626 1.00 27.72 340 MET B CA 1
ATOM 6515 C C . MET B 2 340 ? 123.213 47.535 9.468 1.00 27.82 340 MET B C 1
ATOM 6516 O O . MET B 2 340 ? 123.726 46.539 8.948 1.00 27.73 340 MET B O 1
ATOM 6521 N N . ALA B 2 341 ? 122.922 47.617 10.764 1.00 27.87 341 ALA B N 1
ATOM 6522 C CA . ALA B 2 341 ? 123.481 46.706 11.755 1.00 28.02 341 ALA B CA 1
ATOM 6523 C C . ALA B 2 341 ? 123.429 45.222 11.400 1.00 28.43 341 ALA B C 1
ATOM 6524 O O . ALA B 2 341 ? 124.466 44.565 11.434 1.00 28.67 341 ALA B O 1
ATOM 6526 N N . PRO B 2 342 ? 122.237 44.684 11.053 1.00 28.90 342 PRO B N 1
ATOM 6527 C CA . PRO B 2 342 ? 122.129 43.270 10.706 1.00 29.11 342 PRO B CA 1
ATOM 6528 C C . PRO B 2 342 ? 123.114 42.858 9.627 1.00 29.54 342 PRO B C 1
ATOM 6529 O O . PRO B 2 342 ? 123.736 41.794 9.733 1.00 29.83 342 PRO B O 1
ATOM 6533 N N . ALA B 2 343 ? 123.257 43.695 8.605 1.00 29.78 343 ALA B N 1
ATOM 6534 C CA . ALA B 2 343 ? 124.220 43.434 7.552 1.00 30.32 343 ALA B CA 1
ATOM 6535 C C . ALA B 2 343 ? 125.671 43.576 8.007 1.00 30.84 343 ALA B C 1
ATOM 6536 O O . ALA B 2 343 ? 126.501 42.733 7.655 1.00 31.04 343 ALA B O 1
ATOM 6538 N N . VAL B 2 344 ? 126.001 44.610 8.786 1.00 31.33 344 VAL B N 1
ATOM 6539 C CA . VAL B 2 344 ? 127.403 44.730 9.218 1.00 32.01 344 VAL B CA 1
ATOM 6540 C C . VAL B 2 344 ? 127.777 43.585 10.163 1.00 32.93 344 VAL B C 1
ATOM 6541 O O . VAL B 2 344 ? 128.941 43.157 10.204 1.00 33.11 344 VAL B O 1
ATOM 6545 N N . GLY B 2 345 ? 126.784 43.085 10.903 1.00 33.65 345 GLY B N 1
ATOM 6546 C CA . GLY B 2 345 ? 126.975 41.919 11.753 1.00 34.70 345 GLY B CA 1
ATOM 6547 C C . GLY B 2 345 ? 127.480 40.792 10.877 1.00 35.66 345 GLY B C 1
ATOM 6548 O O . GLY B 2 345 ? 128.567 40.244 11.108 1.00 35.76 345 GLY B O 1
ATOM 6549 N N . GLU B 2 346 ? 126.699 40.482 9.844 1.00 36.32 346 GLU B N 1
ATOM 6550 C CA . GLU B 2 346 ? 127.070 39.486 8.846 1.00 37.19 346 GLU B CA 1
ATOM 6551 C C . GLU B 2 346 ? 128.475 39.720 8.266 1.00 37.34 346 GLU B C 1
ATOM 6552 O O . GLU B 2 346 ? 129.292 38.803 8.263 1.00 37.86 346 GLU B O 1
ATOM 6558 N N . MET B 2 347 ? 128.758 40.935 7.795 1.00 37.25 347 MET B N 1
ATOM 6559 C CA . MET B 2 347 ? 130.076 41.261 7.234 1.00 37.22 347 MET B CA 1
ATOM 6560 C C . MET B 2 347 ? 131.237 41.023 8.206 1.00 37.09 347 MET B C 1
ATOM 6561 O O . MET B 2 347 ? 132.205 40.355 7.857 1.00 37.23 347 MET B O 1
ATOM 6566 N N . VAL B 2 348 ? 131.139 41.594 9.409 1.00 36.80 348 VAL B N 1
ATOM 6567 C CA . VAL B 2 348 ? 132.192 41.490 10.416 1.00 36.18 348 VAL B CA 1
ATOM 6568 C C . VAL B 2 348 ? 132.411 40.028 10.780 1.00 36.33 348 VAL B C 1
ATOM 6569 O O . VAL B 2 348 ? 133.546 39.577 10.831 1.00 36.31 348 VAL B O 1
ATOM 6573 N N . ALA B 2 349 ? 131.326 39.286 11.005 1.00 36.59 349 ALA B N 1
ATOM 6574 C CA . ALA B 2 349 ? 131.416 37.845 11.272 1.00 36.94 349 ALA B CA 1
ATOM 6575 C C . ALA B 2 349 ? 132.266 37.147 10.202 1.00 37.27 349 ALA B C 1
ATOM 6576 O O . ALA B 2 349 ? 133.247 36.487 10.521 1.00 37.38 349 ALA B O 1
ATOM 6578 N N . GLU B 2 350 ? 131.900 37.339 8.937 1.00 37.51 350 GLU B N 1
ATOM 6579 C CA . GLU B 2 350 ? 132.617 36.765 7.810 1.00 37.89 350 GLU B CA 1
ATOM 6580 C C . GLU B 2 350 ? 134.078 37.187 7.739 1.00 38.22 350 GLU B C 1
ATOM 6581 O O . GLU B 2 350 ? 134.942 36.370 7.435 1.00 38.41 350 GLU B O 1
ATOM 6587 N N . LEU B 2 351 ? 134.359 38.459 8.005 1.00 38.55 351 LEU B N 1
ATOM 6588 C CA . LEU B 2 351 ? 135.738 38.906 8.092 1.00 39.00 351 LEU B CA 1
ATOM 6589 C C . LEU B 2 351 ? 136.492 38.074 9.126 1.00 39.58 351 LEU B C 1
ATOM 6590 O O . LEU B 2 351 ? 137.480 37.420 8.794 1.00 39.93 351 LEU B O 1
ATOM 6595 N N . ILE B 2 352 ? 136.003 38.072 10.367 1.00 39.98 352 ILE B N 1
ATOM 6596 C CA . ILE B 2 352 ? 136.623 37.327 11.467 1.00 40.15 352 ILE B CA 1
ATOM 6597 C C . ILE B 2 352 ? 136.841 35.881 11.070 1.00 40.41 352 ILE B C 1
ATOM 6598 O O . ILE B 2 352 ? 137.850 35.272 11.397 1.00 40.48 352 ILE B O 1
ATOM 6603 N N . THR B 2 353 ? 135.884 35.368 10.316 1.00 40.98 353 THR B N 1
ATOM 6604 C CA . THR B 2 353 ? 135.593 33.948 10.264 1.00 41.38 353 THR B CA 1
ATOM 6605 C C . THR B 2 353 ? 136.122 33.245 9.002 1.00 41.71 353 THR B C 1
ATOM 6606 O O . THR B 2 353 ? 136.450 32.065 9.034 1.00 41.44 353 THR B O 1
ATOM 6610 N N . LYS B 2 354 ? 136.213 33.995 7.905 1.00 42.36 354 LYS B N 1
ATOM 6611 C CA . LYS B 2 354 ? 136.589 33.472 6.601 1.00 42.83 354 LYS B CA 1
ATOM 6612 C C . LYS B 2 354 ? 137.645 34.345 5.955 1.00 42.81 354 LYS B C 1
ATOM 6613 O O . LYS B 2 354 ? 138.319 33.911 5.020 1.00 43.16 354 LYS B O 1
ATOM 6619 N N . GLY B 2 355 ? 137.774 35.579 6.430 1.00 42.64 355 GLY B N 1
ATOM 6620 C CA . GLY B 2 355 ? 138.763 36.504 5.887 1.00 42.65 355 GLY B CA 1
ATOM 6621 C C . GLY B 2 355 ? 138.259 37.381 4.758 1.00 42.79 355 GLY B C 1
ATOM 6622 O O . GLY B 2 355 ? 138.952 38.299 4.325 1.00 42.82 355 GLY B O 1
ATOM 6623 N N . LYS B 2 356 ? 137.059 37.095 4.261 1.00 43.19 356 LYS B N 1
ATOM 6624 C CA . LYS B 2 356 ? 136.403 37.942 3.249 1.00 43.52 356 LYS B CA 1
ATOM 6625 C C . LYS B 2 356 ? 134.884 37.822 3.326 1.00 43.27 356 LYS B C 1
ATOM 6626 O O . LYS B 2 356 ? 134.364 36.907 3.979 1.00 43.32 356 LYS B O 1
ATOM 6632 N N . THR B 2 357 ? 134.188 38.751 2.668 1.00 42.91 357 THR B N 1
ATOM 6633 C CA . THR B 2 357 ? 132.727 38.865 2.762 1.00 42.68 357 THR B CA 1
ATOM 6634 C C . THR B 2 357 ? 132.028 38.846 1.414 1.00 42.35 357 THR B C 1
ATOM 6635 O O . THR B 2 357 ? 132.554 39.352 0.414 1.00 42.20 357 THR B O 1
ATOM 6639 N N . LYS B 2 358 ? 130.818 38.292 1.414 1.00 42.09 358 LYS B N 1
ATOM 6640 C CA . LYS B 2 358 ? 129.934 38.316 0.249 1.00 41.82 358 LYS B CA 1
ATOM 6641 C C . LYS B 2 358 ? 129.736 39.769 -0.247 1.00 41.44 358 LYS B C 1
ATOM 6642 O O . LYS B 2 358 ? 130.102 40.090 -1.384 1.00 40.96 358 LYS B O 1
ATOM 6648 N N . LEU B 2 359 ? 129.209 40.637 0.633 1.00 41.06 359 LEU B N 1
ATOM 6649 C CA . LEU B 2 359 ? 128.998 42.070 0.353 1.00 40.38 359 LEU B CA 1
ATOM 6650 C C . LEU B 2 359 ? 130.309 42.857 0.134 1.00 39.85 359 LEU B C 1
ATOM 6651 O O . LEU B 2 359 ? 131.385 42.397 0.520 1.00 39.34 359 LEU B O 1
ATOM 6656 N N . PRO B 2 360 ? 130.215 44.054 -0.483 1.00 39.56 360 PRO B N 1
ATOM 6657 C CA . PRO B 2 360 ? 131.355 44.934 -0.758 1.00 39.53 360 PRO B CA 1
ATOM 6658 C C . PRO B 2 360 ? 131.852 45.731 0.464 1.00 39.54 360 PRO B C 1
ATOM 6659 O O . PRO B 2 360 ? 131.780 46.964 0.475 1.00 39.67 360 PRO B O 1
ATOM 6663 N N . VAL B 2 361 ? 132.375 45.025 1.466 1.00 39.44 361 VAL B N 1
ATOM 6664 C CA . VAL B 2 361 ? 132.842 45.636 2.713 1.00 39.15 361 VAL B CA 1
ATOM 6665 C C . VAL B 2 361 ? 133.980 46.632 2.499 1.00 39.26 361 VAL B C 1
ATOM 6666 O O . VAL B 2 361 ? 134.161 47.539 3.312 1.00 39.61 361 VAL B O 1
ATOM 6670 N N . GLU B 2 362 ? 134.721 46.492 1.402 1.00 39.05 362 GLU B N 1
ATOM 6671 C CA . GLU B 2 362 ? 135.892 47.351 1.163 1.00 39.18 362 GLU B CA 1
ATOM 6672 C C . GLU B 2 362 ? 135.564 48.837 0.927 1.00 38.24 362 GLU B C 1
ATOM 6673 O O . GLU B 2 362 ? 136.431 49.694 1.077 1.00 38.28 362 GLU B O 1
ATOM 6679 N N . TRP B 2 363 ? 134.311 49.138 0.602 1.00 37.43 363 TRP B N 1
ATOM 6680 C CA . TRP B 2 363 ? 133.840 50.531 0.511 1.00 36.60 363 TRP B CA 1
ATOM 6681 C C . TRP B 2 363 ? 134.064 51.271 1.828 1.00 36.48 363 TRP B C 1
ATOM 6682 O O . TRP B 2 363 ? 134.341 52.472 1.836 1.00 36.00 363 TRP B O 1
ATOM 6693 N N . TYR B 2 364 ? 133.954 50.526 2.932 1.00 36.46 364 TYR B N 1
ATOM 6694 C CA . TYR B 2 364 ? 134.062 51.055 4.295 1.00 36.46 364 TYR B CA 1
ATOM 6695 C C . TYR B 2 364 ? 135.468 50.871 4.863 1.00 36.70 364 TYR B C 1
ATOM 6696 O O . TYR B 2 364 ? 135.646 50.756 6.078 1.00 36.78 364 TYR B O 1
ATOM 6705 N N . ASP B 2 365 ? 136.460 50.855 3.972 1.00 36.91 365 ASP B N 1
ATOM 6706 C CA . ASP B 2 365 ? 137.861 50.664 4.336 1.00 36.95 365 ASP B CA 1
ATOM 6707 C C . ASP B 2 365 ? 138.333 51.690 5.371 1.00 37.00 365 ASP B C 1
ATOM 6708 O O . ASP B 2 365 ? 138.319 52.901 5.115 1.00 36.86 365 ASP B O 1
ATOM 6713 N N . PRO B 2 366 ? 138.730 51.198 6.558 1.00 36.99 366 PRO B N 1
ATOM 6714 C CA . PRO B 2 366 ? 139.365 51.969 7.621 1.00 37.04 366 PRO B CA 1
ATOM 6715 C C . PRO B 2 366 ? 140.554 52.789 7.140 1.00 37.24 366 PRO B C 1
ATOM 6716 O O . PRO B 2 366 ? 140.833 53.851 7.692 1.00 37.30 366 PRO B O 1
ATOM 6720 N N . TYR B 2 367 ? 141.247 52.297 6.121 1.00 37.30 367 TYR B N 1
ATOM 6721 C CA . TYR B 2 367 ? 142.438 52.972 5.628 1.00 37.40 367 TYR B CA 1
ATOM 6722 C C . TYR B 2 367 ? 142.164 54.079 4.605 1.00 37.72 367 TYR B C 1
ATOM 6723 O O . TYR B 2 367 ? 143.077 54.820 4.224 1.00 38.16 367 TYR B O 1
ATOM 6732 N N . ARG B 2 368 ? 140.918 54.220 4.177 1.00 37.82 368 ARG B N 1
ATOM 6733 C CA . ARG B 2 368 ? 140.635 55.149 3.091 1.00 38.20 368 ARG B CA 1
ATOM 6734 C C . ARG B 2 368 ? 141.038 56.586 3.391 1.00 38.48 368 ARG B C 1
ATOM 6735 O O . ARG B 2 368 ? 141.379 57.328 2.480 1.00 38.32 368 ARG B O 1
ATOM 6743 N N . PHE B 2 369 ? 141.012 56.964 4.667 1.00 39.12 369 PHE B N 1
ATOM 6744 C CA . PHE B 2 369 ? 141.121 58.373 5.049 1.00 39.76 369 PHE B CA 1
ATOM 6745 C C . PHE B 2 369 ? 142.547 58.886 4.977 1.00 40.47 369 PHE B C 1
ATOM 6746 O O . PHE B 2 369 ? 142.783 59.983 4.463 1.00 40.40 369 PHE B O 1
ATOM 6754 N N . GLU B 2 370 ? 143.485 58.093 5.493 1.00 41.32 370 GLU B N 1
ATOM 6755 C CA . GLU B 2 370 ? 144.895 58.429 5.397 1.00 42.32 370 GLU B CA 1
ATOM 6756 C C . GLU B 2 370 ? 145.334 58.342 3.945 1.00 42.92 370 GLU B C 1
ATOM 6757 O O . GLU B 2 370 ? 146.047 59.217 3.468 1.00 43.44 370 GLU B O 1
ATOM 6763 N N . ARG B 2 371 ? 144.875 57.313 3.237 1.00 43.40 371 ARG B N 1
ATOM 6764 C CA . ARG B 2 371 ? 145.129 57.194 1.806 1.00 43.91 371 ARG B CA 1
ATOM 6765 C C . ARG B 2 371 ? 144.544 58.341 0.978 1.00 44.00 371 ARG B C 1
ATOM 6766 O O . ARG B 2 371 ? 144.782 58.407 -0.221 1.00 44.31 371 ARG B O 1
ATOM 6774 N N . GLY B 2 372 ? 143.767 59.223 1.607 1.00 44.20 372 GLY B N 1
ATOM 6775 C CA . GLY B 2 372 ? 143.085 60.319 0.907 1.00 44.28 372 GLY B CA 1
ATOM 6776 C C . GLY B 2 372 ? 141.855 59.953 0.076 1.00 44.59 372 GLY B C 1
ATOM 6777 O O . GLY B 2 372 ? 141.319 60.798 -0.635 1.00 44.69 372 GLY B O 1
ATOM 6778 N N . GLU B 2 373 ? 141.380 58.712 0.174 1.00 44.77 373 GLU B N 1
ATOM 6779 C CA . GLU B 2 373 ? 140.276 58.235 -0.677 1.00 45.04 373 GLU B CA 1
ATOM 6780 C C . GLU B 2 373 ? 138.876 58.269 -0.037 1.00 44.34 373 GLU B C 1
ATOM 6781 O O . GLU B 2 373 ? 138.373 57.244 0.426 1.00 44.27 373 GLU B O 1
ATOM 6787 N N . LEU B 2 374 ? 138.252 59.445 -0.036 1.00 43.55 374 LEU B N 1
ATOM 6788 C CA . LEU B 2 374 ? 136.889 59.604 0.481 1.00 42.85 374 LEU B CA 1
ATOM 6789 C C . LEU B 2 374 ? 135.844 59.176 -0.551 1.00 42.48 374 LEU B C 1
ATOM 6790 O O . LEU B 2 374 ? 136.007 59.394 -1.753 1.00 42.40 374 LEU B O 1
ATOM 6795 N N . ARG B 2 375 ? 134.758 58.587 -0.068 1.00 41.93 375 ARG B N 1
ATOM 6796 C CA . ARG B 2 375 ? 133.711 58.064 -0.940 1.00 41.25 375 ARG B CA 1
ATOM 6797 C C . ARG B 2 375 ? 132.713 59.150 -1.335 1.00 41.07 375 ARG B C 1
ATOM 6798 O O . ARG B 2 375 ? 132.471 60.076 -0.574 1.00 41.09 375 ARG B O 1
#

InterPro domains:
  IPR023753 FAD/NAD(P)-binding domain [PF07992] (110-257)
  IPR023753 FAD/NAD(P)-binding domain [PF07992] (261-353)
  IPR036188 FAD/NAD(P)-binding domain superfamily [G3DSA:3.50.50.60] (103-261)
  IPR036188 FAD/NAD(P)-binding domain superfamily [SSF51905] (109-375)
  IPR041117 SoxA, A3 domain [PF17806] (418-491)
  IPR041854 BFD-like [2Fe-2S]-binding domain superfamily [G3DSA:1.10.10.1100] (397-473)
  IPR042204 2Fe-2S iron-sulfur cluster binding domain, N-terminal [G3DSA:3.10.20.440] (1-96)
  IPR051691 Metabolic Enzymes: Cyanogenesis, Opine Oxidation, G-3-P Dehydrogenation [PTHR42949] (266-489)